Protein AF-A0A3D1VP27-F1 (afdb_monomer_lite)

Foldseek 3Di:
DDWDKDKDKDADDDDCDPQQAQKKKKKWKAWLPDDAIDIFIDQPPLAVFPAPRTPSIDIDIDDTDPDDDPPDDDDTDMDMDMDMDGPFDPVPPPDPRQVSQQVSVVVCCVRPVFFKFKEWAAAADDQKQPWDFQFKKWKWWAPDQQAPDQLHGDDPVRSVPDPRTHTRDMDTDDPPSNDDDLVRDDDIHMHMDTFADRPRHPPFTTFIWMWTDTPVFIDIGQWFQFCLDPPGRQDIDGHHGDTCPDPPDNDTRYGPAHDGRPCVVQADPRRRGPWDQWAKEFEFEDEPPDDAAWAQAWKKKFKFFADPVRFGDQSRAIDDRWDANAQWDADPVVRGIDGRFQGQQKTDFHDTGMITGRGQHDPVGHHDMDIGGFGKMKIWIAQAQLWDIDIDIDGIGTPDDHHYDYHYTYQDDDDAQKFWEAEAAAHSSAAASHGLLNQQSLCRNNRHQEYEHEHALDWDPQVVSLVVSVVSRVGPPDDPVSCVSSPSPRFYFTWYWADEQQFIKIFTAPPHDDPVLQPRRDHCHHPALLLCVASVPGDAMETELLFDPRHNQPVLVFFDLADAQCDDSNVQQLDHDPNNPNGGSVQHAEYALAELPDAQLFFLPPRLVSSVRSLLSQLSQQLNDDLQGGYAYWWHQDHHYDSPTRGPLKIKMFRLHNDDDDSNHPVSVSVRSNLQRIKTWNHKDKWKDFVPFTASAEAADLAADFKTKIKIKMFHAPLADWAKKFKDKSNRGPDIDGPVPWDADPVRNRITMDIDIGGCVPQDPQAKMKIKMKTFDDSPDTGNPPPSTPCSSSSSSDTTMMMGHIHIYRNHSPGHDRSTD

Structure (mmCIF, N/CA/C/O backbone):
data_AF-A0A3D1VP27-F1
#
_entry.id   AF-A0A3D1VP27-F1
#
loop_
_atom_site.group_PDB
_atom_site.id
_atom_site.type_symbol
_atom_site.label_atom_id
_atom_site.label_alt_id
_atom_site.label_comp_id
_atom_site.label_asym_id
_atom_site.label_entity_id
_atom_site.label_seq_id
_atom_site.pdbx_PDB_ins_code
_atom_site.Cartn_x
_atom_site.Cartn_y
_atom_site.Cartn_z
_atom_site.occupancy
_atom_site.B_iso_or_equiv
_atom_site.auth_seq_id
_atom_site.auth_comp_id
_atom_site.auth_asym_id
_atom_site.auth_atom_id
_atom_site.pdbx_PDB_model_num
ATOM 1 N N . MET A 1 1 ? 41.314 42.825 -22.543 1.00 39.78 1 MET A N 1
ATOM 2 C CA . MET A 1 1 ? 40.640 41.886 -23.462 1.00 39.78 1 MET A CA 1
ATOM 3 C C . MET A 1 1 ? 39.633 41.103 -22.644 1.00 39.78 1 MET A C 1
ATOM 5 O O . MET A 1 1 ? 40.002 40.135 -22.001 1.00 39.78 1 MET A O 1
ATOM 9 N N . THR A 1 2 ? 38.403 41.588 -22.555 1.00 47.69 2 THR A N 1
ATOM 10 C CA . THR A 1 2 ? 37.302 40.856 -21.921 1.00 47.69 2 THR A CA 1
ATOM 11 C C . THR A 1 2 ? 36.384 40.446 -23.050 1.00 47.69 2 THR A C 1
ATOM 13 O O . THR A 1 2 ? 35.721 41.297 -23.642 1.00 47.69 2 THR A O 1
ATOM 16 N N . SER A 1 3 ? 36.420 39.174 -23.416 1.00 51.97 3 SER A N 1
ATOM 17 C CA . SER A 1 3 ? 35.471 38.642 -24.373 1.00 51.97 3 SER A CA 1
ATOM 18 C C . SER A 1 3 ? 34.058 38.702 -23.798 1.00 51.97 3 SER A C 1
ATOM 20 O O . SER A 1 3 ? 33.847 38.516 -22.598 1.00 51.97 3 SER A O 1
ATOM 22 N N . VAL A 1 4 ? 33.078 39.010 -24.645 1.00 53.97 4 VAL A N 1
ATOM 23 C CA . VAL A 1 4 ? 31.679 39.127 -24.218 1.00 53.97 4 VAL A CA 1
ATOM 24 C C . VAL A 1 4 ? 30.948 37.845 -24.597 1.00 53.97 4 VAL A C 1
ATOM 26 O O . VAL A 1 4 ? 30.743 37.568 -25.778 1.00 53.97 4 VAL A O 1
ATOM 29 N N . ARG A 1 5 ? 30.546 37.059 -23.592 1.00 53.66 5 ARG A N 1
ATOM 30 C CA . ARG A 1 5 ? 29.616 35.931 -23.751 1.00 53.66 5 ARG A CA 1
ATOM 31 C C . ARG A 1 5 ? 28.228 36.360 -23.286 1.00 53.66 5 ARG A C 1
ATOM 33 O O . ARG A 1 5 ? 28.087 36.881 -22.185 1.00 53.66 5 ARG A O 1
ATOM 40 N N . ALA A 1 6 ? 27.207 36.095 -24.097 1.00 55.12 6 ALA A N 1
ATOM 41 C CA . ALA A 1 6 ? 25.806 36.268 -23.712 1.00 55.12 6 ALA A CA 1
ATOM 42 C C . ALA A 1 6 ? 25.155 34.885 -23.515 1.00 55.12 6 ALA A C 1
ATOM 44 O O . ALA A 1 6 ? 24.661 34.301 -24.488 1.00 55.12 6 ALA A O 1
ATOM 45 N N . PRO A 1 7 ? 25.201 34.308 -22.299 1.00 56.19 7 PRO A N 1
ATOM 46 C CA . PRO A 1 7 ? 24.511 33.058 -22.015 1.00 56.19 7 PRO A CA 1
ATOM 47 C C . PRO A 1 7 ? 22.996 33.292 -22.016 1.00 56.19 7 PRO A C 1
ATOM 49 O O . PRO A 1 7 ? 22.503 34.213 -21.372 1.00 56.19 7 PRO A O 1
ATOM 52 N N . TYR A 1 8 ? 22.256 32.449 -22.732 1.00 55.12 8 TYR A N 1
ATOM 53 C CA . TYR A 1 8 ? 20.816 32.304 -22.541 1.00 55.12 8 TYR A CA 1
ATOM 54 C C . TYR A 1 8 ? 20.566 31.070 -21.691 1.00 55.12 8 TYR A C 1
ATOM 56 O O . TYR A 1 8 ? 21.095 30.003 -21.993 1.00 55.12 8 TYR A O 1
ATOM 64 N N . VAL A 1 9 ? 19.758 31.221 -20.648 1.00 55.34 9 VAL A N 1
ATOM 65 C CA . VAL A 1 9 ? 19.297 30.106 -19.822 1.00 55.34 9 VAL A CA 1
ATOM 66 C C . VAL A 1 9 ? 17.827 29.901 -20.134 1.00 55.34 9 VAL A C 1
ATOM 68 O O . VAL A 1 9 ? 17.026 30.811 -19.927 1.00 55.34 9 VAL A O 1
ATOM 71 N N . VAL A 1 10 ? 17.482 28.728 -20.654 1.00 55.88 10 VAL A N 1
ATOM 72 C CA . VAL A 1 10 ? 16.085 28.306 -20.751 1.00 55.88 10 VAL A CA 1
ATOM 73 C C . VAL A 1 10 ? 15.797 27.395 -19.571 1.00 55.88 10 VAL A C 1
ATOM 75 O O . VAL A 1 10 ? 16.509 26.414 -19.342 1.00 55.88 10 VAL A O 1
ATOM 78 N N . PHE A 1 11 ? 14.767 27.763 -18.815 1.00 51.28 11 PHE A N 1
ATOM 79 C CA . PHE A 1 11 ? 14.197 26.940 -17.762 1.00 51.28 11 PHE A CA 1
ATOM 80 C C . PHE A 1 11 ? 12.971 26.247 -18.336 1.00 51.28 11 PHE A C 1
ATOM 82 O O . PHE A 1 11 ? 12.033 26.917 -18.769 1.00 51.28 11 PHE A O 1
ATOM 89 N N . LEU A 1 12 ? 12.994 24.919 -18.352 1.00 52.28 12 LEU A N 1
ATOM 90 C CA . LEU A 1 12 ? 11.797 24.128 -18.576 1.00 52.28 12 LEU A CA 1
ATOM 91 C C . LEU A 1 12 ? 11.223 23.789 -17.201 1.00 52.28 12 LEU A C 1
ATOM 93 O O . LEU A 1 12 ? 11.865 23.092 -16.418 1.00 52.28 12 LEU A O 1
ATOM 97 N N . GLY A 1 13 ? 10.058 24.349 -16.890 1.00 43.03 13 GLY A N 1
ATOM 98 C CA . GLY A 1 13 ? 9.240 23.903 -15.770 1.00 43.03 13 GLY A CA 1
ATOM 99 C C . GLY A 1 13 ? 8.144 23.001 -16.313 1.00 43.03 13 GLY A C 1
ATOM 100 O O . GLY A 1 13 ? 7.497 23.368 -17.294 1.00 43.03 13 GLY A O 1
ATOM 101 N N . SER A 1 14 ? 7.946 21.840 -15.702 1.00 43.69 14 SER A N 1
ATOM 102 C CA . SER A 1 14 ? 6.738 21.062 -15.920 1.00 43.69 14 SER A CA 1
ATOM 103 C C . SER A 1 14 ? 5.626 21.588 -15.036 1.00 43.69 14 SER A C 1
ATOM 105 O O . SER A 1 14 ? 5.752 21.683 -13.816 1.00 43.69 14 SER A O 1
ATOM 107 N N . GLU A 1 15 ? 4.522 21.955 -15.671 1.00 35.62 15 GLU A N 1
ATOM 108 C CA . GLU A 1 15 ? 3.243 21.959 -14.988 1.00 35.62 15 GLU A CA 1
ATOM 109 C C . GLU A 1 15 ? 2.737 20.516 -15.087 1.00 35.62 15 GLU A C 1
ATOM 111 O O . GLU A 1 15 ? 2.690 19.987 -16.203 1.00 35.62 15 GLU A O 1
ATOM 116 N N . PRO A 1 16 ? 2.431 19.823 -13.976 1.00 38.44 16 PRO A N 1
ATOM 117 C CA . PRO A 1 16 ? 1.756 18.543 -14.073 1.00 38.44 16 PRO A CA 1
ATOM 118 C C . PRO A 1 16 ? 0.421 18.808 -14.769 1.00 38.44 16 PRO A C 1
ATOM 120 O O . PRO A 1 16 ? -0.504 19.355 -14.166 1.00 38.44 16 PRO A O 1
ATOM 123 N N . SER A 1 17 ? 0.329 18.460 -16.055 1.00 34.38 17 SER A N 1
ATOM 124 C CA . SER A 1 17 ? -0.961 18.373 -16.721 1.00 34.38 17 SER A CA 1
ATOM 125 C C . SER A 1 17 ? -1.823 17.389 -15.933 1.00 34.38 17 SER A C 1
ATOM 127 O O . SER A 1 17 ? -1.301 16.511 -15.238 1.00 34.38 17 SER A O 1
ATOM 129 N N . ASP A 1 18 ? -3.134 17.625 -15.952 1.00 37.69 18 ASP A N 1
ATOM 130 C CA . ASP A 1 18 ? -4.128 17.009 -15.073 1.00 37.69 18 ASP A CA 1
ATOM 131 C C . ASP A 1 18 ? -3.755 15.597 -14.604 1.00 37.69 18 ASP A C 1
ATOM 133 O O . ASP A 1 18 ? -3.417 14.726 -15.403 1.00 37.69 18 ASP A O 1
ATOM 137 N N . GLY A 1 19 ? -3.769 15.399 -13.281 1.00 39.56 19 GLY A N 1
ATOM 138 C CA . GLY A 1 19 ? -2.776 14.563 -12.596 1.00 39.56 19 GLY A CA 1
ATOM 139 C C . GLY A 1 19 ? -2.733 13.054 -12.870 1.00 39.56 19 GLY A C 1
ATOM 140 O O . GLY A 1 19 ? -2.148 12.353 -12.056 1.00 39.56 19 GLY A O 1
ATOM 141 N N . THR A 1 20 ? -3.324 12.530 -13.940 1.00 39.09 20 THR A N 1
ATOM 142 C CA . THR A 1 20 ? -3.286 11.124 -14.368 1.00 39.09 20 THR A CA 1
ATOM 143 C C . THR A 1 20 ? -2.309 10.832 -15.515 1.00 39.09 20 THR A C 1
ATOM 145 O O . THR A 1 20 ? -2.240 9.681 -15.937 1.00 39.09 20 THR A O 1
ATOM 148 N N . LEU A 1 21 ? -1.566 11.819 -16.027 1.00 44.66 21 LEU A N 1
ATOM 149 C CA . LEU A 1 21 ? -0.798 11.685 -17.271 1.00 44.66 21 LEU A CA 1
ATOM 150 C C . LEU A 1 21 ? 0.720 11.610 -17.056 1.00 44.66 21 LEU A C 1
ATOM 152 O O . LEU A 1 21 ? 1.280 12.308 -16.216 1.00 44.66 21 LEU A O 1
ATOM 156 N N . ASP A 1 22 ? 1.372 10.765 -17.856 1.00 43.59 22 ASP A N 1
ATOM 157 C CA . ASP A 1 22 ? 2.826 10.729 -18.082 1.00 43.59 22 ASP A CA 1
ATOM 158 C C . ASP A 1 22 ? 3.101 11.505 -19.382 1.00 43.59 22 ASP A C 1
ATOM 160 O O . ASP A 1 22 ? 3.360 10.920 -20.439 1.00 43.59 22 ASP A O 1
ATOM 164 N N . GLN A 1 23 ? 2.865 12.821 -19.333 1.00 47.97 23 GLN A N 1
ATOM 165 C CA . GLN A 1 23 ? 3.126 13.733 -20.446 1.00 47.97 23 GLN A CA 1
ATOM 166 C C . GLN A 1 23 ? 4.505 14.364 -20.276 1.00 47.97 23 GLN A C 1
ATOM 168 O O . GLN A 1 23 ? 4.798 14.954 -19.235 1.00 47.97 23 GLN A O 1
ATOM 173 N N . HIS A 1 24 ? 5.323 14.266 -21.322 1.00 53.44 24 HIS A N 1
ATOM 174 C CA . HIS A 1 24 ? 6.657 14.853 -21.377 1.00 53.44 24 HIS A CA 1
ATOM 175 C C . HIS A 1 24 ? 6.649 16.057 -22.291 1.00 53.44 24 HIS A C 1
ATOM 177 O O . HIS A 1 24 ? 5.940 16.088 -23.294 1.00 53.44 24 HIS A O 1
ATOM 183 N N . SER A 1 25 ? 7.474 17.043 -21.960 1.00 56.25 25 SER A N 1
ATOM 184 C CA . SER A 1 25 ? 7.841 18.103 -22.891 1.00 56.25 25 SER A CA 1
ATOM 185 C C . SER A 1 25 ? 9.335 18.028 -23.138 1.00 56.25 25 SER A C 1
ATOM 187 O O . SER A 1 25 ? 10.126 17.994 -22.196 1.00 56.25 25 SER A O 1
ATOM 189 N N . SER A 1 26 ? 9.723 18.010 -24.407 1.00 63.44 26 SER A N 1
ATOM 190 C CA . SER A 1 26 ? 11.111 18.188 -24.811 1.00 63.44 26 SER A CA 1
ATOM 191 C C . SER A 1 26 ? 11.264 19.554 -25.467 1.00 63.44 26 SER A C 1
ATOM 193 O O . SER A 1 26 ? 10.404 20.011 -26.222 1.00 63.44 26 SER A O 1
ATOM 195 N N . ILE A 1 27 ? 12.366 20.222 -25.154 1.00 67.94 27 ILE A N 1
ATOM 196 C CA . ILE A 1 27 ? 12.740 21.520 -25.693 1.00 67.94 27 ILE A CA 1
ATOM 197 C C . ILE A 1 27 ? 14.038 21.382 -26.467 1.00 67.94 27 ILE A C 1
ATOM 199 O O . ILE A 1 27 ? 15.070 20.963 -25.944 1.00 67.94 27 ILE A O 1
ATOM 203 N N . GLY A 1 28 ? 13.983 21.823 -27.715 1.00 70.50 28 GLY A N 1
ATOM 204 C CA . GLY A 1 28 ? 15.113 21.966 -28.606 1.00 70.50 28 GLY A CA 1
ATOM 205 C C . GLY A 1 28 ? 15.481 23.424 -28.817 1.00 70.50 28 GLY A C 1
ATOM 206 O O . GLY A 1 28 ? 14.623 24.249 -29.135 1.00 70.50 28 GLY A O 1
ATOM 207 N N . ILE A 1 29 ? 16.768 23.747 -28.714 1.00 71.19 29 ILE A N 1
ATOM 208 C CA . ILE A 1 29 ? 17.283 25.058 -29.106 1.00 71.19 29 ILE A CA 1
ATOM 209 C C . ILE A 1 29 ? 18.323 24.865 -30.200 1.00 71.19 29 ILE A C 1
ATOM 211 O O . ILE A 1 29 ? 19.380 24.269 -29.984 1.00 71.19 29 ILE A O 1
ATOM 215 N N . LEU A 1 30 ? 18.028 25.425 -31.371 1.00 72.12 30 LEU A N 1
ATOM 216 C CA . LEU A 1 30 ? 18.968 25.531 -32.476 1.00 72.12 30 LEU A CA 1
ATOM 217 C C . LEU A 1 30 ? 19.502 26.964 -32.526 1.00 72.12 30 LEU A C 1
ATOM 219 O O . LEU A 1 30 ? 18.757 27.886 -32.869 1.00 72.12 30 LEU A O 1
ATOM 223 N N . PRO A 1 31 ? 20.787 27.200 -32.220 1.00 68.94 31 PRO A N 1
ATOM 224 C CA . PRO A 1 31 ? 21.414 28.471 -32.561 1.00 68.94 31 PRO A CA 1
ATOM 225 C C . PRO A 1 31 ? 21.309 28.709 -34.077 1.00 68.94 31 PRO A C 1
ATOM 227 O O . PRO A 1 31 ? 21.479 27.773 -34.844 1.00 68.94 31 PRO A O 1
ATOM 230 N N . VAL A 1 32 ? 21.035 29.914 -34.564 1.00 66.38 32 VAL A N 1
ATOM 231 C CA . VAL A 1 32 ? 21.022 30.171 -36.022 1.00 66.38 32 VAL A CA 1
ATOM 232 C C . VAL A 1 32 ? 22.432 30.493 -36.515 1.00 66.38 32 VAL A C 1
ATOM 234 O O . VAL A 1 32 ? 22.805 30.089 -37.609 1.00 66.38 32 VAL A O 1
ATOM 237 N N . THR A 1 33 ? 23.242 31.151 -35.681 1.00 55.81 33 THR A N 1
ATOM 238 C CA . THR A 1 33 ? 24.535 31.717 -36.087 1.00 55.81 33 THR A CA 1
ATOM 239 C C . THR A 1 33 ? 25.739 30.819 -35.787 1.00 55.81 33 THR A C 1
ATOM 241 O O . THR A 1 33 ? 26.606 30.708 -36.641 1.00 55.81 33 THR A O 1
ATOM 244 N N . ASP A 1 34 ? 25.802 30.137 -34.633 1.00 54.44 34 ASP A N 1
ATOM 245 C CA . ASP A 1 34 ? 26.892 29.206 -34.279 1.00 54.44 34 ASP A CA 1
ATOM 246 C C . ASP A 1 34 ? 26.463 28.268 -33.127 1.00 54.44 34 ASP A C 1
ATOM 248 O O . ASP A 1 34 ? 25.883 28.741 -32.149 1.00 54.44 34 ASP A O 1
ATOM 252 N N . GLY A 1 35 ? 26.780 26.964 -33.179 1.00 56.69 35 GLY A N 1
ATOM 253 C CA . GLY A 1 35 ? 26.712 26.077 -32.000 1.00 56.69 35 GLY A CA 1
ATOM 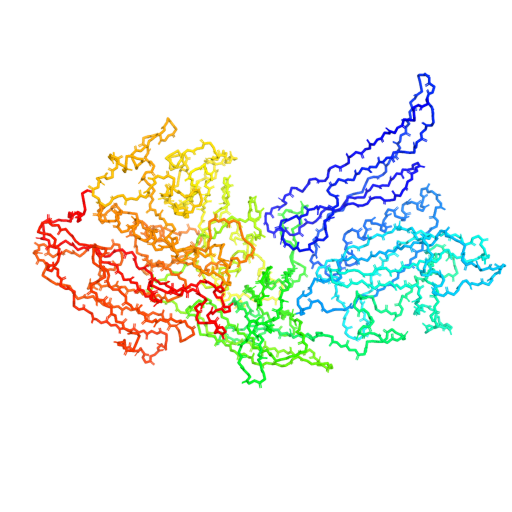254 C C . GLY A 1 35 ? 26.131 24.676 -32.227 1.00 56.69 35 GLY A C 1
ATOM 255 O O . GLY A 1 35 ? 25.503 24.405 -33.257 1.00 56.69 35 GLY A O 1
ATOM 256 N N . GLN A 1 36 ? 26.360 23.797 -31.242 1.00 56.25 36 GLN A N 1
ATOM 257 C CA . GLN A 1 36 ? 25.744 22.470 -31.151 1.00 56.25 36 GLN A CA 1
ATOM 258 C C . GLN A 1 36 ? 24.252 22.594 -30.834 1.00 56.25 36 GLN A C 1
ATOM 260 O O . GLN A 1 36 ? 23.824 23.500 -30.117 1.00 56.25 36 GLN A O 1
ATOM 265 N N . VAL A 1 37 ? 23.477 21.675 -31.400 1.00 61.41 37 VAL A N 1
ATOM 266 C CA . VAL A 1 37 ? 22.076 21.466 -31.054 1.00 61.41 37 VAL A CA 1
ATOM 267 C C . VAL A 1 37 ? 22.003 21.091 -29.576 1.00 61.41 37 VAL A C 1
ATOM 269 O O . VAL A 1 37 ? 22.708 20.183 -29.143 1.00 61.41 37 VAL A O 1
ATOM 272 N N . LEU A 1 38 ? 21.167 21.786 -28.805 1.00 64.06 38 LEU A N 1
ATOM 273 C CA . LEU A 1 38 ? 20.943 21.457 -27.401 1.00 64.06 38 LEU A CA 1
ATOM 274 C C . LEU A 1 38 ? 19.482 21.069 -27.214 1.00 64.06 38 LEU A C 1
ATOM 276 O O . LEU A 1 38 ? 18.582 21.834 -27.561 1.00 64.06 38 LEU A O 1
ATOM 280 N N . VAL A 1 39 ? 19.273 19.874 -26.673 1.00 58.56 39 VAL A N 1
ATOM 281 C CA . VAL A 1 39 ? 17.956 19.350 -26.317 1.00 58.56 39 VAL A CA 1
ATOM 282 C C . VAL A 1 39 ? 17.950 19.070 -24.832 1.00 58.56 39 VAL A C 1
ATOM 284 O O . VAL A 1 39 ? 18.901 18.503 -24.297 1.00 58.56 39 VAL A O 1
ATOM 287 N N . THR A 1 40 ? 16.880 19.488 -24.179 1.00 58.69 40 THR A N 1
ATOM 288 C CA . THR A 1 40 ? 16.528 19.023 -22.844 1.00 58.69 40 THR A CA 1
ATOM 289 C C . THR A 1 40 ? 15.104 18.511 -22.867 1.00 58.69 40 THR A C 1
ATOM 291 O O . THR A 1 40 ? 14.307 18.924 -23.706 1.00 58.69 40 THR A O 1
ATOM 294 N N . SER A 1 41 ? 14.783 17.635 -21.940 1.00 54.88 41 SER A N 1
ATOM 295 C CA . SER A 1 41 ? 13.421 17.241 -21.633 1.00 54.88 41 SER A CA 1
ATOM 296 C C . SER A 1 41 ? 13.143 17.544 -20.170 1.00 54.88 41 SER A C 1
ATOM 298 O O . SER A 1 41 ? 14.055 17.815 -19.381 1.00 54.88 41 SER A O 1
ATOM 300 N N . ASP A 1 42 ? 11.860 17.583 -19.833 1.00 51.34 42 ASP A N 1
ATOM 301 C CA . ASP A 1 42 ? 11.398 17.774 -18.466 1.00 51.34 42 ASP A CA 1
ATOM 302 C C . ASP A 1 42 ? 12.125 16.797 -17.517 1.00 51.34 42 ASP A C 1
ATOM 304 O O . ASP A 1 42 ? 12.031 15.577 -17.695 1.00 51.34 42 ASP A O 1
ATOM 308 N N . PRO A 1 43 ? 12.862 17.295 -16.507 1.00 43.66 43 PRO A N 1
ATOM 309 C CA . PRO A 1 43 ? 13.397 16.457 -15.451 1.00 43.66 43 PRO A CA 1
ATOM 310 C C . PRO A 1 43 ? 12.257 16.045 -14.521 1.00 43.66 43 PRO A C 1
ATOM 312 O O . PRO A 1 43 ? 12.063 16.612 -13.446 1.00 43.66 43 PRO A O 1
ATOM 315 N N . GLN A 1 44 ? 11.512 15.017 -14.904 1.00 45.34 44 GLN A N 1
ATOM 316 C CA . GLN A 1 44 ? 10.589 14.405 -13.963 1.00 45.34 44 GLN A CA 1
ATOM 317 C C . GLN A 1 44 ? 11.342 13.497 -12.994 1.00 45.34 44 GLN A C 1
ATOM 319 O O . GLN A 1 44 ? 11.509 12.300 -13.236 1.00 45.34 44 GLN A O 1
ATOM 324 N N . ASP A 1 45 ? 11.689 14.064 -11.838 1.00 38.44 45 ASP A N 1
ATOM 325 C CA . ASP A 1 45 ? 11.926 13.312 -10.598 1.00 38.44 45 ASP A CA 1
ATOM 326 C C . ASP A 1 45 ? 10.641 12.622 -10.093 1.00 38.44 45 ASP A C 1
ATOM 328 O O . ASP A 1 45 ? 10.700 11.751 -9.221 1.00 38.44 45 ASP A O 1
ATOM 332 N N . SER A 1 46 ? 9.467 12.977 -10.642 1.00 37.50 46 SER A N 1
ATOM 333 C CA . SER A 1 46 ? 8.141 12.573 -10.143 1.00 37.50 46 SER A CA 1
ATOM 334 C C . SER A 1 46 ? 7.923 11.058 -10.090 1.00 37.50 46 SER A C 1
ATOM 336 O O . SER A 1 46 ? 7.042 10.591 -9.368 1.00 37.50 46 SER A O 1
ATOM 338 N N . LEU A 1 47 ? 8.736 10.270 -10.801 1.00 42.53 47 LEU A N 1
ATOM 339 C CA . LEU A 1 47 ? 8.585 8.819 -10.843 1.00 42.53 47 LEU A CA 1
ATOM 340 C C . LEU A 1 47 ? 9.600 8.037 -10.010 1.00 42.53 47 LEU A C 1
ATOM 342 O O . LEU A 1 47 ? 9.448 6.815 -9.949 1.00 42.53 47 LEU A O 1
ATOM 346 N N . GLY A 1 48 ? 10.611 8.680 -9.403 1.00 40.47 48 GLY A N 1
ATOM 347 C CA . GLY A 1 48 ? 11.753 8.026 -8.728 1.00 40.47 48 GLY A CA 1
ATOM 348 C C . GLY A 1 48 ? 12.272 6.768 -9.431 1.00 40.47 48 GLY A C 1
ATOM 349 O O . GLY A 1 48 ? 12.856 5.875 -8.822 1.00 40.47 48 GLY A O 1
ATOM 350 N N . ASN A 1 49 ? 12.043 6.702 -10.742 1.00 39.12 49 ASN A N 1
ATOM 351 C CA . ASN A 1 49 ? 12.741 5.802 -11.608 1.00 39.12 49 ASN A CA 1
ATOM 352 C C . ASN A 1 49 ? 14.182 6.321 -11.639 1.00 39.12 49 ASN A C 1
ATOM 354 O O . ASN A 1 49 ? 14.399 7.533 -11.587 1.00 39.12 49 ASN A O 1
ATOM 358 N N . PRO A 1 50 ? 15.164 5.438 -11.803 1.00 35.53 50 PRO A N 1
ATOM 359 C CA . PRO A 1 50 ? 16.500 5.794 -12.254 1.00 35.53 50 PRO A CA 1
ATOM 360 C C . PRO A 1 50 ? 16.378 6.248 -13.716 1.00 35.53 50 PRO A C 1
ATOM 362 O O . PRO A 1 50 ? 16.801 5.560 -14.644 1.00 35.53 50 PRO A O 1
ATOM 365 N N . ARG A 1 51 ? 15.683 7.368 -13.927 1.00 43.22 51 ARG A N 1
ATOM 366 C CA . ARG A 1 51 ? 15.670 8.104 -15.176 1.00 43.22 51 ARG A CA 1
ATOM 367 C C . ARG A 1 51 ? 17.007 8.828 -15.248 1.00 43.22 51 ARG A C 1
ATOM 369 O O . ARG A 1 51 ? 17.537 9.252 -14.216 1.00 43.22 51 ARG A O 1
ATOM 376 N N . PRO A 1 52 ? 17.589 8.951 -16.439 1.00 38.75 52 PRO A N 1
ATOM 377 C CA . PRO A 1 52 ? 18.725 9.830 -16.590 1.00 38.75 52 PRO A CA 1
ATOM 378 C C . PRO A 1 52 ? 18.336 11.242 -16.148 1.00 38.75 52 PRO A C 1
ATOM 380 O O . PRO A 1 52 ? 17.262 11.738 -16.482 1.00 38.75 52 PRO A O 1
ATOM 383 N N . ILE A 1 53 ? 19.200 11.868 -15.347 1.00 39.72 53 ILE A N 1
ATOM 384 C CA . ILE A 1 53 ? 19.026 13.255 -14.920 1.00 39.72 53 ILE A CA 1
ATOM 385 C C . ILE A 1 53 ? 19.160 14.111 -16.177 1.00 39.72 53 ILE A C 1
ATOM 387 O O . ILE A 1 53 ? 20.271 14.405 -16.626 1.00 39.72 53 ILE A O 1
ATOM 391 N N . PHE A 1 54 ? 18.031 14.496 -16.765 1.00 45.88 54 PHE A N 1
ATOM 392 C CA . PHE A 1 54 ? 18.037 15.509 -17.804 1.00 45.88 54 PHE A CA 1
ATOM 393 C C . PHE A 1 54 ? 18.490 16.827 -17.173 1.00 45.88 54 PHE A C 1
ATOM 395 O O . PHE A 1 54 ? 18.045 17.185 -16.077 1.00 45.88 54 PHE A O 1
ATOM 402 N N . PRO A 1 55 ? 19.388 17.585 -17.816 1.00 43.09 55 PRO A N 1
ATOM 403 C CA . PRO A 1 55 ? 19.677 18.921 -17.341 1.00 43.09 55 PRO A CA 1
ATOM 404 C C . PRO A 1 55 ? 18.406 19.776 -17.482 1.00 43.09 55 PRO A C 1
ATOM 406 O O . PRO A 1 55 ? 18.097 20.231 -18.578 1.00 43.09 55 PRO A O 1
ATOM 409 N N . SER A 1 56 ? 17.714 20.081 -16.370 1.00 46.91 56 SER A N 1
ATOM 410 C CA . SER A 1 56 ? 16.559 21.022 -16.271 1.00 46.91 56 SER A CA 1
ATOM 411 C C . SER A 1 56 ? 16.816 22.384 -16.915 1.00 46.91 56 SER A C 1
ATOM 413 O O . SER A 1 56 ? 15.927 23.224 -17.057 1.00 46.91 56 SER A O 1
ATOM 415 N N . ARG A 1 57 ? 18.096 22.665 -17.139 1.00 46.72 57 ARG A N 1
ATOM 416 C CA . ARG A 1 57 ? 18.651 23.948 -17.505 1.00 46.72 57 ARG A CA 1
ATOM 417 C C . ARG A 1 57 ? 19.502 23.728 -18.734 1.00 46.72 57 ARG A C 1
ATOM 419 O O . ARG A 1 57 ? 20.542 23.075 -18.665 1.00 46.72 57 ARG A O 1
ATOM 426 N N . VAL A 1 58 ? 19.091 24.336 -19.835 1.00 55.88 58 VAL A N 1
ATOM 427 C CA . VAL A 1 58 ? 19.948 24.457 -21.011 1.00 55.88 58 VAL A CA 1
ATOM 428 C C . VAL A 1 58 ? 20.529 25.856 -21.005 1.00 55.88 58 VAL A C 1
ATOM 430 O O . VAL A 1 58 ? 19.803 26.846 -21.111 1.00 55.88 58 VAL A O 1
ATOM 433 N N . VAL A 1 59 ? 21.853 25.932 -20.870 1.00 50.72 59 VAL A N 1
ATOM 434 C CA . VAL A 1 59 ? 22.600 27.179 -21.037 1.00 50.72 59 VAL A CA 1
ATOM 435 C C . VAL A 1 59 ? 23.192 27.192 -22.440 1.00 50.72 59 VAL A C 1
ATOM 437 O O . VAL A 1 59 ? 24.132 26.457 -22.732 1.00 50.72 59 VAL A O 1
ATOM 440 N N . VAL A 1 60 ? 22.649 28.037 -23.313 1.00 56.56 60 VAL A N 1
ATOM 441 C CA . VAL A 1 60 ? 23.149 28.224 -24.680 1.00 56.56 60 VAL A CA 1
ATOM 442 C C . VAL A 1 60 ? 24.012 29.481 -24.720 1.00 56.56 60 VAL A C 1
ATOM 444 O O . VAL A 1 60 ? 23.506 30.606 -24.665 1.00 56.56 60 VAL A O 1
ATOM 447 N N . GLY A 1 61 ? 25.328 29.307 -24.822 1.00 50.78 61 GLY A N 1
ATOM 448 C CA . GLY A 1 61 ? 26.261 30.409 -25.063 1.00 50.78 61 GLY A CA 1
ATOM 449 C C . GLY A 1 61 ? 26.296 30.805 -26.541 1.00 50.78 61 GLY A C 1
ATOM 450 O O . GLY A 1 61 ? 26.277 29.942 -27.413 1.00 50.78 61 GLY A O 1
ATOM 451 N N . GLY A 1 62 ? 26.340 32.107 -26.832 1.00 53.53 62 GLY A N 1
ATOM 452 C CA . GLY A 1 62 ? 26.740 32.600 -28.156 1.00 53.53 62 GLY A CA 1
ATOM 453 C C . GLY A 1 62 ? 28.254 32.477 -28.382 1.00 53.53 62 GLY A C 1
ATOM 454 O O . GLY A 1 62 ? 29.010 32.333 -27.417 1.00 53.53 62 GLY A O 1
ATOM 455 N N . LYS A 1 63 ? 28.701 32.543 -29.645 1.00 57.38 63 LYS A N 1
ATOM 456 C CA . LYS A 1 63 ? 30.129 32.573 -30.001 1.00 57.38 63 LYS A CA 1
ATOM 457 C C . LYS A 1 63 ? 30.833 33.727 -29.293 1.00 57.38 63 LYS A C 1
ATOM 459 O O . LYS A 1 63 ? 30.321 34.840 -29.225 1.00 57.38 63 LYS A O 1
ATOM 464 N N . GLU A 1 64 ? 32.021 33.449 -28.780 1.00 58.09 64 GLU A N 1
ATOM 465 C CA . GLU A 1 64 ? 32.848 34.446 -28.120 1.00 58.09 64 GLU A CA 1
ATOM 466 C C . GLU A 1 64 ? 33.323 35.504 -29.125 1.00 58.09 64 GLU A C 1
ATOM 468 O O . GLU A 1 64 ? 33.966 35.172 -30.121 1.00 58.09 64 GLU A O 1
ATOM 473 N N . VAL A 1 65 ? 33.012 36.778 -28.865 1.00 61.12 65 VAL A N 1
ATOM 474 C CA . VAL A 1 65 ? 33.545 37.903 -29.644 1.00 61.12 65 VAL A CA 1
ATOM 475 C C . VAL A 1 65 ? 34.662 38.556 -28.837 1.00 61.12 65 VAL A C 1
ATOM 477 O O . VAL A 1 65 ? 34.465 38.956 -27.686 1.00 61.12 65 VAL A O 1
ATOM 480 N N . SER A 1 66 ? 35.852 38.633 -29.437 1.00 63.97 66 SER A N 1
ATOM 481 C CA . SER A 1 66 ? 37.091 39.079 -28.786 1.00 63.97 66 SER A CA 1
ATOM 482 C C . SER A 1 66 ? 37.061 40.545 -28.337 1.00 63.97 66 SER A C 1
ATOM 484 O O . SER A 1 66 ? 37.761 40.910 -27.390 1.00 63.97 66 SER A O 1
ATOM 486 N N . SER A 1 67 ? 36.250 41.383 -28.990 1.00 67.75 67 SER A N 1
ATOM 487 C CA . SER A 1 67 ? 35.982 42.773 -28.607 1.00 67.75 67 SER A CA 1
ATOM 488 C C . SER A 1 67 ? 34.728 43.315 -29.306 1.00 67.75 67 SER A C 1
ATOM 490 O O . SER A 1 67 ? 34.413 42.926 -30.428 1.00 67.75 67 SER A O 1
ATOM 492 N N . LEU A 1 68 ? 34.019 44.235 -28.647 1.00 67.62 68 LEU A N 1
ATOM 493 C CA . LEU A 1 68 ? 32.906 45.001 -29.215 1.00 67.62 68 LEU A CA 1
ATOM 494 C C . LEU A 1 68 ? 33.309 46.472 -29.312 1.00 67.62 68 LEU A C 1
ATOM 496 O O . LEU A 1 68 ? 33.764 47.051 -28.326 1.00 67.62 68 LEU A O 1
ATOM 500 N N . SER A 1 69 ? 33.146 47.081 -30.485 1.00 75.56 69 SER A N 1
ATOM 501 C CA . SER A 1 69 ? 33.314 48.527 -30.646 1.00 75.56 69 SER A CA 1
ATOM 502 C C . SER A 1 69 ? 32.215 49.300 -29.897 1.00 75.56 69 SER A C 1
ATOM 504 O O . SER A 1 69 ? 31.087 48.806 -29.790 1.00 75.56 69 SER A O 1
ATOM 506 N N . PRO A 1 70 ? 32.498 50.521 -29.394 1.00 73.25 70 PRO A N 1
ATOM 507 C CA . PRO A 1 70 ? 31.477 51.381 -28.797 1.00 73.25 70 PRO A CA 1
ATOM 508 C C . PRO A 1 70 ? 30.258 51.534 -29.722 1.00 73.25 70 PRO A C 1
ATOM 510 O O . PRO A 1 70 ? 30.413 51.655 -30.936 1.00 73.25 70 PRO A O 1
ATOM 513 N N . ASN A 1 71 ? 29.049 51.513 -29.153 1.00 67.94 71 ASN A N 1
ATOM 514 C CA . ASN A 1 71 ? 27.761 51.623 -29.862 1.00 67.94 71 ASN A CA 1
ATOM 515 C C . ASN A 1 71 ? 27.436 50.488 -30.852 1.00 67.94 71 ASN A C 1
ATOM 517 O O . ASN A 1 71 ? 26.559 50.643 -31.698 1.00 67.94 71 ASN A O 1
ATOM 521 N N . THR A 1 72 ? 28.110 49.342 -30.748 1.00 63.28 72 THR A N 1
ATOM 522 C CA . THR A 1 72 ? 27.821 48.156 -31.569 1.00 63.28 72 THR A CA 1
ATOM 523 C C . THR A 1 72 ? 27.121 47.096 -30.716 1.00 63.28 72 THR A C 1
ATOM 525 O O . THR A 1 72 ? 27.573 46.806 -29.609 1.00 63.28 72 THR A O 1
ATOM 528 N N . SER A 1 73 ? 26.019 46.515 -31.200 1.00 63.22 73 SER A N 1
ATOM 529 C CA . SER A 1 73 ? 25.313 45.411 -30.533 1.00 63.22 73 SER A CA 1
ATOM 530 C C . SER A 1 73 ? 25.583 44.080 -31.240 1.00 63.22 73 SER A C 1
ATOM 532 O O . SER A 1 73 ? 25.737 44.033 -32.459 1.00 63.22 73 SER A O 1
ATOM 534 N N . ILE A 1 74 ? 25.642 42.983 -30.478 1.00 63.78 74 ILE A N 1
ATOM 535 C CA . ILE A 1 74 ? 25.655 41.628 -31.050 1.00 63.78 74 ILE A CA 1
ATOM 536 C C . ILE A 1 74 ? 24.213 41.136 -31.125 1.00 63.78 74 ILE A C 1
ATOM 538 O O . ILE A 1 74 ? 23.512 41.122 -30.111 1.00 63.78 74 ILE A O 1
ATOM 542 N N . LYS A 1 75 ? 23.784 40.691 -32.308 1.00 63.22 75 LYS A N 1
ATOM 543 C CA . LYS A 1 75 ? 22.513 39.987 -32.492 1.00 63.22 75 LYS A CA 1
ATOM 544 C C . LYS A 1 75 ? 22.775 38.481 -32.514 1.00 63.22 75 LYS A C 1
ATOM 546 O O . LYS A 1 75 ? 23.555 38.006 -33.331 1.00 63.22 75 LYS A O 1
ATOM 551 N N . TYR A 1 76 ? 22.106 37.742 -31.633 1.00 64.88 76 TYR A N 1
ATOM 552 C CA . TYR A 1 76 ? 22.063 36.281 -31.672 1.00 64.88 76 TYR A CA 1
ATOM 553 C C . TYR A 1 76 ? 20.661 35.845 -32.090 1.00 64.88 76 TYR A C 1
ATOM 555 O O . TYR A 1 76 ? 19.685 36.229 -31.447 1.00 64.88 76 TYR A O 1
ATOM 563 N N . GLU A 1 77 ? 20.559 35.038 -33.141 1.00 67.12 77 GLU A N 1
ATOM 564 C CA . GLU A 1 77 ? 19.297 34.438 -33.584 1.00 67.12 77 GLU A CA 1
ATOM 565 C C . GLU A 1 77 ? 19.268 32.958 -33.194 1.00 67.12 77 GLU A C 1
ATOM 567 O O . GLU A 1 77 ? 20.290 32.270 -33.243 1.00 67.12 77 GLU A O 1
ATOM 572 N N . ARG A 1 78 ? 18.108 32.464 -32.751 1.00 70.94 78 ARG A N 1
ATOM 573 C CA . ARG A 1 78 ? 17.900 31.068 -32.342 1.00 70.94 78 ARG A CA 1
ATOM 574 C C . ARG A 1 78 ? 16.507 30.617 -32.776 1.00 70.94 78 ARG A C 1
ATOM 576 O O . ARG A 1 78 ? 15.572 31.410 -32.704 1.00 70.94 78 ARG A O 1
ATOM 583 N N . ARG A 1 79 ? 16.370 29.358 -33.194 1.00 72.06 79 ARG A N 1
ATOM 584 C CA . ARG A 1 79 ? 15.075 28.689 -33.367 1.00 72.06 79 ARG A CA 1
ATOM 585 C C . ARG A 1 79 ? 14.791 27.821 -32.153 1.00 72.06 79 ARG A C 1
ATOM 587 O O . ARG A 1 79 ? 15.689 27.169 -31.618 1.00 72.06 79 ARG A O 1
ATOM 594 N N . PHE A 1 80 ? 13.542 27.856 -31.728 1.00 71.06 80 PHE A N 1
ATOM 595 C CA . PHE A 1 80 ? 13.066 27.198 -30.529 1.00 71.06 80 PHE A CA 1
ATOM 596 C C . PHE A 1 80 ? 11.994 26.190 -30.916 1.00 71.06 80 PHE A C 1
ATOM 598 O O . PHE A 1 80 ? 11.083 26.520 -31.672 1.00 71.06 80 PHE A O 1
ATOM 605 N N . TYR A 1 81 ? 12.138 24.973 -30.408 1.00 67.50 81 TYR A N 1
ATOM 606 C CA . TYR A 1 81 ? 11.257 23.854 -30.695 1.00 67.50 81 TYR A CA 1
ATOM 607 C C . TYR A 1 81 ? 10.754 23.310 -29.369 1.00 67.50 81 TYR A C 1
ATOM 609 O O . TYR A 1 81 ? 11.547 23.067 -28.460 1.00 67.50 81 TYR A O 1
ATOM 617 N N . ILE A 1 82 ? 9.445 23.118 -29.271 1.00 64.38 82 ILE A N 1
ATOM 618 C CA . ILE A 1 82 ? 8.823 22.378 -28.180 1.00 64.38 82 ILE A CA 1
ATOM 619 C C . ILE A 1 82 ? 8.049 21.242 -28.824 1.00 64.38 82 ILE A C 1
ATOM 621 O O . ILE A 1 82 ? 7.276 21.476 -29.751 1.00 64.38 82 ILE A O 1
ATOM 625 N N . THR A 1 83 ? 8.244 20.037 -28.308 1.00 59.78 83 THR A N 1
ATOM 626 C CA . THR A 1 83 ? 7.315 18.929 -28.509 1.00 59.78 83 THR A CA 1
ATOM 627 C C . THR A 1 83 ? 6.795 18.508 -27.151 1.00 59.78 83 THR A C 1
ATOM 629 O O . THR A 1 83 ? 7.541 18.532 -26.168 1.00 59.78 83 THR A O 1
ATOM 632 N N . SER A 1 84 ? 5.535 18.108 -27.098 1.00 53.31 84 SER A N 1
ATOM 633 C CA . SER A 1 84 ? 4.964 17.428 -25.946 1.00 53.31 84 SER A CA 1
ATOM 634 C C . SER A 1 84 ? 4.223 16.178 -26.405 1.00 53.31 84 SER A C 1
ATOM 636 O O . SER A 1 84 ? 3.693 16.144 -27.515 1.00 53.31 84 SER A O 1
ATOM 638 N N . GLY A 1 85 ? 4.247 15.132 -25.585 1.00 49.78 85 GLY A N 1
ATOM 639 C CA . GLY A 1 85 ? 3.762 13.808 -25.970 1.00 49.78 85 GLY A CA 1
ATOM 640 C C . GLY A 1 85 ? 3.615 12.863 -24.783 1.00 49.78 85 GLY A C 1
ATOM 641 O O . GLY A 1 85 ? 3.950 13.215 -23.649 1.00 49.78 85 GLY A O 1
ATOM 642 N N . SER A 1 86 ? 3.041 11.687 -25.035 1.00 49.00 86 SER A N 1
ATOM 643 C CA . SER A 1 86 ? 2.969 10.608 -24.054 1.00 49.00 86 SER A CA 1
ATOM 644 C C . SER A 1 86 ? 4.086 9.602 -24.314 1.00 49.00 86 SER A C 1
ATOM 646 O O . SER A 1 86 ? 4.129 8.999 -25.381 1.00 49.00 86 SER A O 1
ATOM 648 N N . SER A 1 87 ? 4.879 9.326 -23.277 1.00 46.16 87 SER A N 1
ATOM 649 C CA . SER A 1 87 ? 5.931 8.283 -23.242 1.00 46.16 87 SER A CA 1
ATOM 650 C C . SER A 1 87 ? 5.462 6.845 -23.525 1.00 46.16 87 SER A C 1
ATOM 652 O O . SER A 1 87 ? 6.264 5.913 -23.523 1.00 46.16 87 SER A O 1
ATOM 654 N N . GLY A 1 88 ? 4.155 6.618 -23.674 1.00 45.16 88 GLY A N 1
ATOM 655 C CA . GLY A 1 88 ? 3.556 5.285 -23.661 1.00 45.16 88 GLY A CA 1
ATOM 656 C C . GLY A 1 88 ? 3.216 4.682 -25.021 1.00 45.16 88 GLY A C 1
ATOM 657 O O . GLY A 1 88 ? 2.775 3.535 -25.035 1.00 45.16 88 GLY A O 1
ATOM 658 N N . ASP A 1 89 ? 3.364 5.406 -26.136 1.00 45.19 89 ASP A N 1
ATOM 659 C CA . ASP A 1 89 ? 2.952 4.894 -27.449 1.00 45.19 89 ASP A CA 1
ATOM 660 C C . ASP A 1 89 ? 4.131 4.271 -28.229 1.00 45.19 89 ASP A C 1
ATOM 662 O O . ASP A 1 89 ? 4.958 5.002 -28.782 1.00 45.19 89 ASP A O 1
ATOM 666 N N . PRO A 1 90 ? 4.216 2.931 -28.340 1.00 40.03 90 PRO A N 1
ATOM 667 C CA . PRO A 1 90 ? 5.240 2.268 -29.146 1.00 40.03 90 PRO A CA 1
ATOM 668 C C . PRO A 1 90 ? 5.126 2.572 -30.651 1.00 40.03 90 PRO A C 1
ATOM 670 O O . PRO A 1 90 ? 6.090 2.353 -31.382 1.00 40.03 90 PRO A O 1
ATOM 673 N N . ALA A 1 91 ? 3.988 3.089 -31.134 1.00 37.19 91 ALA A N 1
ATOM 674 C CA . ALA A 1 91 ? 3.834 3.546 -32.515 1.00 37.19 91 ALA A CA 1
ATOM 675 C C . ALA A 1 91 ? 4.469 4.927 -32.772 1.00 37.19 91 ALA A C 1
ATOM 677 O O . ALA A 1 91 ? 4.631 5.312 -33.930 1.00 37.19 91 ALA A O 1
ATOM 678 N N . LEU A 1 92 ? 4.853 5.658 -31.717 1.00 41.94 92 LEU A N 1
ATOM 679 C CA . LEU A 1 92 ? 5.515 6.964 -31.799 1.00 41.94 92 LEU A CA 1
ATOM 680 C C . LEU A 1 92 ? 7.037 6.877 -31.637 1.00 41.94 92 LEU A C 1
ATOM 682 O O . LEU A 1 92 ? 7.689 7.896 -31.421 1.00 41.94 92 LEU A O 1
ATOM 686 N N . LEU A 1 93 ? 7.624 5.685 -31.782 1.00 39.34 93 LEU A N 1
ATOM 687 C CA . LEU A 1 93 ? 9.075 5.547 -31.832 1.00 39.34 93 LEU A CA 1
ATOM 688 C C . LEU A 1 93 ? 9.652 6.353 -33.016 1.00 39.34 93 LEU A C 1
ATOM 690 O O . LEU A 1 93 ? 9.193 6.199 -34.152 1.00 39.34 93 LEU A O 1
ATOM 694 N N . PRO A 1 94 ? 10.688 7.182 -32.779 1.00 47.34 94 PRO A N 1
ATOM 695 C CA . PRO A 1 94 ? 11.504 7.246 -31.561 1.00 47.34 94 PRO A CA 1
ATOM 696 C C . PRO A 1 94 ? 11.011 8.251 -30.494 1.00 47.34 94 PRO A C 1
ATOM 698 O O . PRO A 1 94 ? 10.317 9.212 -30.825 1.00 47.34 94 PRO A O 1
ATOM 701 N N . SER A 1 95 ? 11.474 8.081 -29.242 1.00 57.25 95 SER A N 1
ATOM 702 C CA . SER A 1 95 ? 11.149 8.942 -28.084 1.00 57.25 95 SER A CA 1
ATOM 703 C C . SER A 1 95 ? 11.224 10.447 -28.391 1.00 57.25 95 SER A C 1
ATOM 705 O O . SER A 1 95 ? 11.994 10.901 -29.248 1.00 57.25 95 SER A O 1
ATOM 707 N N . GLU A 1 96 ? 10.432 11.265 -27.690 1.00 59.06 96 GLU A N 1
ATOM 708 C CA . GLU A 1 96 ? 10.235 12.688 -28.006 1.00 59.06 96 GLU A CA 1
ATOM 709 C C . GLU A 1 96 ? 11.553 13.481 -28.064 1.00 59.06 96 GLU A C 1
ATOM 711 O O . GLU A 1 96 ? 11.713 14.393 -28.884 1.00 59.06 96 GLU A O 1
ATOM 716 N N . THR A 1 97 ? 12.530 13.098 -27.235 1.00 60.31 97 THR A N 1
ATOM 717 C CA . THR A 1 97 ? 13.880 13.682 -27.234 1.00 60.31 97 THR A CA 1
ATOM 718 C C . THR A 1 97 ? 14.623 13.378 -28.539 1.00 60.31 97 THR A C 1
ATOM 720 O O . THR A 1 97 ? 15.188 14.288 -29.153 1.00 60.31 97 THR A O 1
ATOM 723 N N . THR A 1 98 ? 14.597 12.126 -29.002 1.00 66.81 98 THR A N 1
ATOM 724 C CA . THR A 1 98 ? 15.222 11.691 -30.261 1.00 66.81 98 THR A CA 1
ATOM 725 C C . THR A 1 98 ? 14.554 12.354 -31.468 1.00 66.81 98 THR A C 1
ATOM 727 O O . THR A 1 98 ? 15.252 12.802 -32.385 1.00 66.81 98 THR A O 1
ATOM 730 N N . SER A 1 99 ? 13.225 12.501 -31.441 1.00 67.31 99 SER A N 1
ATOM 731 C CA . SER A 1 99 ? 12.442 13.196 -32.471 1.00 67.31 99 SER A CA 1
ATOM 732 C C . SER A 1 99 ? 12.817 14.680 -32.595 1.00 67.31 99 SER A C 1
ATOM 734 O O . SER A 1 99 ? 13.099 15.159 -33.697 1.00 67.31 99 SER A O 1
ATOM 736 N N . ILE A 1 100 ? 12.934 15.406 -31.475 1.00 67.62 100 ILE A N 1
ATOM 737 C CA . ILE A 1 100 ? 13.412 16.797 -31.488 1.00 67.62 100 ILE A CA 1
ATOM 738 C C . ILE A 1 100 ? 14.856 16.898 -31.985 1.00 67.62 100 ILE A C 1
ATOM 740 O O . ILE A 1 100 ? 15.170 17.791 -32.771 1.00 67.62 100 ILE A O 1
ATOM 744 N N . GLN A 1 101 ? 15.749 16.008 -31.549 1.00 72.00 101 GLN A N 1
ATOM 745 C CA . GLN A 1 101 ? 17.138 16.016 -32.016 1.00 72.00 101 GLN A CA 1
ATOM 746 C C . GLN A 1 101 ? 17.229 15.814 -33.534 1.00 72.00 101 GLN A C 1
ATOM 748 O O . GLN A 1 101 ? 17.984 16.526 -34.201 1.00 72.00 101 GLN A O 1
ATOM 753 N N . ASN A 1 102 ? 16.427 14.902 -34.092 1.00 75.50 102 ASN A N 1
ATOM 754 C CA . ASN A 1 102 ? 16.333 14.692 -35.537 1.00 75.50 102 ASN A CA 1
ATOM 755 C C . ASN A 1 102 ? 15.831 15.956 -36.254 1.00 75.50 102 ASN A C 1
ATOM 757 O O . ASN A 1 102 ? 16.459 16.405 -37.216 1.00 75.50 102 ASN A O 1
ATOM 761 N N . LEU A 1 103 ? 14.761 16.580 -35.754 1.00 72.75 103 LEU A N 1
ATOM 762 C CA . LEU A 1 103 ? 14.229 17.824 -36.314 1.00 72.75 103 LEU A CA 1
ATOM 763 C C . LEU A 1 103 ? 15.278 18.945 -36.319 1.00 72.75 103 LEU A C 1
ATOM 765 O O . LEU A 1 103 ? 15.504 19.583 -37.344 1.00 72.75 103 LEU A O 1
ATOM 769 N N . LEU A 1 104 ? 15.972 19.154 -35.200 1.00 73.06 104 LEU A N 1
ATOM 770 C CA . LEU A 1 104 ? 16.993 20.196 -35.070 1.00 73.06 104 LEU A CA 1
ATOM 771 C C . LEU A 1 104 ? 18.174 19.989 -36.021 1.00 73.06 104 LEU A C 1
ATOM 773 O O . LEU A 1 104 ? 18.714 20.962 -36.547 1.00 73.06 104 LEU A O 1
ATOM 777 N N . LEU A 1 105 ? 18.589 18.739 -36.235 1.00 75.56 105 LEU A N 1
ATOM 778 C CA . LEU A 1 105 ? 19.654 18.412 -37.180 1.00 75.56 105 LEU A CA 1
ATOM 779 C C . LEU A 1 105 ? 19.207 18.632 -38.632 1.00 75.56 105 LEU A C 1
ATOM 781 O O . LEU A 1 105 ? 19.964 19.214 -39.407 1.00 75.56 105 LEU A O 1
ATOM 785 N N . SER A 1 106 ? 17.970 18.267 -38.982 1.00 74.31 106 SER A N 1
ATOM 786 C CA . SER A 1 106 ? 17.384 18.556 -40.302 1.00 74.31 106 SER A CA 1
ATOM 787 C C . SER A 1 106 ? 17.269 20.062 -40.579 1.00 74.31 106 SER A C 1
ATOM 789 O O . SER A 1 106 ? 17.651 20.568 -41.636 1.00 74.31 106 SER A O 1
ATOM 791 N N . GLU A 1 107 ? 16.838 20.824 -39.581 1.00 72.25 107 GLU A N 1
ATOM 792 C CA . GLU A 1 107 ? 16.748 22.281 -39.661 1.00 72.25 107 GLU A CA 1
ATOM 793 C C . GLU A 1 107 ? 18.133 22.936 -39.725 1.00 72.25 107 GLU A C 1
ATOM 795 O O . GLU A 1 107 ? 18.336 23.907 -40.454 1.00 72.25 107 GLU A O 1
ATOM 800 N N . SER A 1 108 ? 19.125 22.376 -39.025 1.00 72.88 108 SER A N 1
ATOM 801 C CA . SER A 1 108 ? 20.521 22.802 -39.148 1.00 72.88 108 SER A CA 1
ATOM 802 C C . SER A 1 108 ? 21.071 22.565 -40.555 1.00 72.88 108 SER A C 1
ATOM 804 O O . SER A 1 108 ? 21.855 23.390 -41.025 1.00 72.88 108 SER A O 1
ATOM 806 N N . HIS A 1 109 ? 20.681 21.481 -41.231 1.00 73.62 109 HIS A N 1
ATOM 807 C CA . HIS A 1 109 ? 21.034 21.263 -42.634 1.00 73.62 109 HIS A CA 1
ATOM 808 C C . HIS A 1 109 ? 20.469 22.376 -43.516 1.00 73.62 109 HIS A C 1
ATOM 810 O O . HIS A 1 109 ? 21.225 23.069 -44.191 1.00 73.62 109 HIS A O 1
ATOM 816 N N . THR A 1 110 ? 19.162 22.623 -43.419 1.00 72.12 110 THR A N 1
ATOM 817 C CA . THR A 1 110 ? 18.474 23.653 -44.213 1.00 72.12 110 THR A CA 1
ATOM 818 C C . THR A 1 110 ? 19.042 25.055 -43.970 1.00 72.12 110 THR A C 1
ATOM 820 O O . THR A 1 110 ? 19.204 25.839 -44.901 1.00 72.12 110 THR A O 1
ATOM 823 N N . LEU A 1 111 ? 19.368 25.384 -42.717 1.00 71.94 111 LEU A N 1
ATOM 824 C CA . LEU A 1 111 ? 19.863 26.707 -42.335 1.00 71.94 111 LEU A CA 1
ATOM 825 C C . LEU A 1 111 ? 21.342 26.941 -42.640 1.00 71.94 111 LEU A C 1
ATOM 827 O O . LEU A 1 111 ? 21.734 28.077 -42.900 1.00 71.94 111 LEU A O 1
ATOM 831 N N . ARG A 1 112 ? 22.177 25.905 -42.512 1.00 70.88 112 ARG A N 1
ATOM 832 C CA . ARG A 1 112 ? 23.642 26.053 -42.485 1.00 70.88 112 ARG A CA 1
ATOM 833 C C . ARG A 1 112 ? 24.358 25.277 -43.588 1.00 70.88 112 ARG A C 1
ATOM 835 O O . ARG A 1 112 ? 25.579 25.358 -43.664 1.00 70.88 112 ARG A O 1
ATOM 842 N N . GLY A 1 113 ? 23.635 24.500 -44.394 1.00 70.94 113 GLY A N 1
ATOM 843 C CA . GLY A 1 113 ? 24.221 23.599 -45.388 1.00 70.94 113 GLY A CA 1
ATOM 844 C C . GLY A 1 113 ? 25.086 22.499 -44.768 1.00 70.94 113 GLY A C 1
ATOM 845 O O . GLY A 1 113 ? 26.013 22.017 -45.407 1.00 70.94 113 GLY A O 1
ATOM 846 N N . ILE A 1 114 ? 24.845 22.144 -43.499 1.00 71.50 114 ILE A N 1
ATOM 847 C CA . ILE A 1 114 ? 25.540 21.032 -42.842 1.00 71.50 114 ILE A CA 1
ATOM 848 C C . ILE A 1 114 ? 24.826 19.755 -43.252 1.00 71.50 114 ILE A C 1
ATOM 850 O O . ILE A 1 114 ? 23.692 19.532 -42.836 1.00 71.50 114 ILE A O 1
ATOM 854 N N . ASP A 1 115 ? 25.463 18.920 -44.059 1.00 77.06 115 ASP A N 1
ATOM 855 C CA . ASP A 1 115 ? 24.896 17.627 -44.427 1.00 77.06 115 ASP A CA 1
ATOM 856 C C . ASP A 1 115 ? 24.609 16.770 -43.189 1.00 77.06 115 ASP A C 1
ATOM 858 O O . ASP A 1 115 ? 25.325 16.802 -42.182 1.00 77.06 115 ASP A O 1
ATOM 862 N N . ILE A 1 116 ? 23.531 15.997 -43.268 1.00 78.56 116 ILE A N 1
ATOM 863 C CA . ILE A 1 116 ? 23.127 15.070 -42.217 1.00 78.56 116 ILE A CA 1
ATOM 864 C C . ILE A 1 116 ? 23.099 13.658 -42.766 1.00 78.56 116 ILE A C 1
ATOM 866 O O . ILE A 1 116 ? 22.671 13.410 -43.895 1.00 78.56 116 ILE A O 1
ATOM 870 N N . GLY A 1 117 ? 23.586 12.737 -41.945 1.00 82.50 117 GLY A N 1
ATOM 871 C CA . GLY A 1 117 ? 23.488 11.322 -42.211 1.00 82.50 117 GLY A CA 1
ATOM 872 C C . GLY A 1 117 ? 22.491 10.641 -41.291 1.00 82.50 117 GLY A C 1
ATOM 873 O O . GLY A 1 117 ? 22.251 11.102 -40.176 1.00 82.50 117 GLY A O 1
ATOM 874 N N . ALA A 1 118 ? 21.933 9.528 -41.755 1.00 82.50 118 ALA A N 1
ATOM 875 C CA . ALA A 1 118 ? 21.013 8.709 -40.979 1.00 82.50 118 ALA A CA 1
ATOM 876 C C . ALA A 1 118 ? 21.617 7.353 -40.610 1.00 82.50 118 ALA A C 1
ATOM 878 O O . ALA A 1 118 ? 22.303 6.714 -41.416 1.00 82.50 118 ALA A O 1
ATOM 879 N N . VAL A 1 119 ? 21.319 6.921 -39.385 1.00 84.31 119 VAL A N 1
ATOM 880 C CA . VAL A 1 119 ? 21.646 5.601 -38.844 1.00 84.31 119 VAL A CA 1
ATOM 881 C C . VAL A 1 119 ? 20.378 4.987 -38.258 1.00 84.31 119 VAL A C 1
ATOM 883 O O . VAL A 1 119 ? 19.651 5.656 -37.524 1.00 84.31 119 VAL A O 1
ATOM 886 N N . GLN A 1 120 ? 20.124 3.722 -38.580 1.00 81.44 120 GLN A N 1
ATOM 887 C CA . GLN A 1 120 ? 19.071 2.909 -37.976 1.00 81.44 120 GLN A CA 1
ATOM 888 C C . GLN A 1 120 ? 19.679 1.782 -37.150 1.00 81.44 120 GLN A C 1
ATOM 890 O O . GLN A 1 120 ? 20.663 1.179 -37.574 1.00 81.44 120 GLN A O 1
ATOM 895 N N . PHE A 1 121 ? 19.109 1.491 -35.984 1.00 79.19 121 PHE A N 1
ATOM 896 C CA . PHE A 1 121 ? 19.624 0.450 -35.094 1.00 79.19 121 PHE A CA 1
ATOM 897 C C . PHE A 1 121 ? 18.533 -0.198 -34.242 1.00 79.19 121 PHE A C 1
ATOM 899 O O . PHE A 1 121 ? 17.519 0.425 -33.935 1.00 79.19 121 PHE A O 1
ATOM 906 N N . GLY A 1 122 ? 18.781 -1.438 -33.822 1.00 74.06 122 GLY A N 1
ATOM 907 C CA . GLY A 1 122 ? 18.010 -2.123 -32.785 1.00 74.06 122 GLY A CA 1
ATOM 908 C C . GLY A 1 122 ? 18.756 -2.136 -31.450 1.00 74.06 122 GLY A C 1
ATOM 909 O O . GLY A 1 122 ? 19.989 -2.090 -31.412 1.00 74.06 122 GLY A O 1
ATOM 910 N N . THR A 1 123 ? 18.019 -2.208 -30.345 1.00 70.06 123 THR A N 1
ATOM 911 C CA . THR A 1 123 ? 18.564 -2.368 -28.988 1.00 70.06 123 THR A CA 1
ATOM 912 C C . THR A 1 123 ? 18.173 -3.735 -28.428 1.00 70.06 123 THR A C 1
ATOM 914 O O . THR A 1 123 ? 17.118 -4.271 -28.745 1.00 70.06 123 THR A O 1
ATOM 917 N N . PHE A 1 124 ? 19.028 -4.337 -27.606 1.00 65.12 124 PHE A N 1
ATOM 918 C CA . PHE A 1 124 ? 18.748 -5.605 -26.925 1.00 65.12 124 PHE A CA 1
ATOM 919 C C . PHE A 1 124 ? 19.466 -5.626 -25.573 1.00 65.12 124 PHE A C 1
ATOM 921 O O . PHE A 1 124 ? 20.355 -4.813 -25.329 1.00 65.12 124 PHE A O 1
ATOM 928 N N . GLY A 1 125 ? 19.087 -6.529 -24.674 1.00 55.50 125 GLY A N 1
ATOM 929 C CA . GLY A 1 125 ? 19.687 -6.618 -23.343 1.00 55.50 125 GLY A CA 1
ATOM 930 C C . GLY A 1 125 ? 18.653 -6.782 -22.242 1.00 55.50 125 GLY A C 1
ATOM 931 O O . GLY A 1 125 ? 17.449 -6.645 -22.449 1.00 55.50 125 GLY A O 1
ATOM 932 N N . THR A 1 126 ? 19.128 -7.149 -21.059 1.00 50.31 126 THR A N 1
ATOM 933 C CA . THR A 1 126 ? 18.318 -7.854 -20.071 1.00 50.31 126 THR A CA 1
ATOM 934 C C . THR A 1 126 ? 18.534 -7.284 -18.678 1.00 50.31 126 THR A C 1
ATOM 936 O O . THR A 1 126 ? 19.192 -7.873 -17.816 1.00 50.31 126 THR A O 1
ATOM 939 N N . SER A 1 127 ? 17.976 -6.121 -18.391 1.00 49.25 127 SER A N 1
ATOM 940 C CA . SER A 1 127 ? 18.138 -5.552 -17.059 1.00 49.25 127 SER A CA 1
ATOM 941 C C . SER A 1 127 ? 17.136 -6.157 -16.058 1.00 49.25 127 SER A C 1
ATOM 943 O O . SER A 1 127 ? 16.250 -5.442 -15.609 1.00 49.25 127 SER A O 1
ATOM 945 N N . GLN A 1 128 ? 17.206 -7.457 -15.714 1.00 51.25 128 GLN A N 1
ATOM 946 C CA . GLN A 1 128 ? 16.275 -8.048 -14.713 1.00 51.25 128 GLN A CA 1
ATOM 947 C C . GLN A 1 128 ? 16.865 -8.984 -13.636 1.00 51.25 128 GLN A C 1
ATOM 949 O O . GLN A 1 128 ? 16.122 -9.448 -12.771 1.00 51.25 128 GLN A O 1
ATOM 954 N N . ARG A 1 129 ? 18.191 -9.182 -13.527 1.00 38.62 129 ARG A N 1
ATOM 955 C CA . ARG A 1 129 ? 18.795 -9.656 -12.252 1.00 38.62 129 ARG A CA 1
ATOM 956 C C . ARG A 1 129 ? 19.570 -8.518 -11.603 1.00 38.62 129 ARG A C 1
ATOM 958 O O . ARG A 1 129 ? 20.790 -8.522 -11.603 1.00 38.62 129 ARG A O 1
ATOM 965 N N . LYS A 1 130 ? 18.817 -7.554 -11.056 1.00 46.81 130 LYS A N 1
ATOM 966 C CA . LYS A 1 130 ? 19.284 -6.306 -10.407 1.00 46.81 130 LYS A CA 1
ATOM 967 C C . LYS A 1 130 ? 19.702 -5.149 -11.335 1.00 46.81 130 LYS A C 1
ATOM 969 O O . LYS A 1 130 ? 20.405 -4.251 -10.893 1.00 46.81 130 LYS A O 1
ATOM 974 N N . GLY A 1 131 ? 19.259 -5.132 -12.593 1.00 45.59 131 GLY A N 1
ATOM 975 C CA . GLY A 1 131 ? 19.748 -4.169 -13.584 1.00 45.59 131 GLY A CA 1
ATOM 976 C C . GLY A 1 131 ? 18.815 -2.990 -13.853 1.00 45.59 131 GLY A C 1
ATOM 977 O O . GLY A 1 131 ? 17.617 -3.154 -14.071 1.00 45.59 131 GLY A O 1
ATOM 978 N N . TYR A 1 132 ? 19.409 -1.809 -13.962 1.00 49.75 132 TYR A N 1
ATOM 979 C CA . TYR A 1 132 ? 18.857 -0.685 -14.710 1.00 49.75 132 TYR A CA 1
ATOM 980 C C . TYR A 1 132 ? 19.056 -0.938 -16.212 1.00 49.75 132 TYR A C 1
ATOM 982 O O . TYR A 1 132 ? 20.096 -1.472 -16.600 1.00 49.75 132 TYR A O 1
ATOM 990 N N . ALA A 1 133 ? 18.065 -0.593 -17.040 1.00 54.53 133 ALA A N 1
ATOM 991 C CA . ALA A 1 133 ? 18.130 -0.748 -18.498 1.00 54.53 133 ALA A CA 1
ATOM 992 C C . ALA A 1 133 ? 19.349 -0.019 -19.093 1.00 54.53 133 ALA A C 1
ATOM 994 O O . ALA A 1 133 ? 20.019 0.765 -18.414 1.00 54.53 133 ALA A O 1
ATOM 995 N N . ALA A 1 134 ? 19.631 -0.253 -20.379 1.00 59.75 134 ALA A N 1
ATOM 996 C CA . ALA A 1 134 ? 20.406 0.718 -21.138 1.00 59.75 134 ALA A CA 1
ATOM 997 C C . ALA A 1 134 ? 19.692 2.063 -20.986 1.00 59.75 134 ALA A C 1
ATOM 999 O O . ALA A 1 134 ? 18.580 2.221 -21.469 1.00 59.75 134 ALA A O 1
ATOM 1000 N N . ASN A 1 135 ? 20.278 2.984 -20.231 1.00 63.84 135 ASN A N 1
ATOM 1001 C CA . ASN A 1 135 ? 19.655 4.274 -19.966 1.00 63.84 135 ASN A CA 1
ATOM 1002 C C . ASN A 1 135 ? 20.180 5.315 -20.958 1.00 63.84 135 ASN A C 1
ATOM 1004 O O . ASN A 1 135 ? 19.515 6.314 -21.194 1.00 63.84 135 ASN A O 1
ATOM 1008 N N . GLU A 1 136 ? 21.357 5.080 -21.549 1.00 75.75 136 GLU A N 1
ATOM 1009 C CA . GLU A 1 136 ? 22.073 6.051 -22.373 1.00 75.75 136 GLU A CA 1
ATOM 1010 C C . GLU A 1 136 ? 22.737 5.393 -23.594 1.00 75.75 136 GLU A C 1
ATOM 1012 O O . GLU A 1 136 ? 23.485 4.418 -23.456 1.00 75.75 136 GLU A O 1
ATOM 1017 N N . ILE A 1 137 ? 22.526 5.978 -24.776 1.00 80.44 137 ILE A N 1
ATOM 1018 C CA . ILE A 1 137 ? 23.263 5.709 -26.014 1.00 80.44 137 ILE A CA 1
ATOM 1019 C C . ILE A 1 137 ? 23.982 6.992 -26.433 1.00 80.44 137 ILE A C 1
ATOM 1021 O O . ILE A 1 137 ? 23.362 8.028 -26.660 1.00 80.44 137 ILE A O 1
ATOM 1025 N N . ARG A 1 138 ? 25.305 6.934 -26.577 1.00 88.00 138 ARG A N 1
ATOM 1026 C CA . ARG A 1 138 ? 26.129 8.055 -27.043 1.00 88.00 138 ARG A CA 1
ATOM 1027 C C . ARG A 1 138 ? 26.639 7.789 -28.443 1.00 88.00 138 ARG A C 1
ATOM 1029 O O . ARG A 1 138 ? 27.255 6.752 -28.684 1.00 88.00 138 ARG A O 1
ATOM 1036 N N . PHE A 1 139 ? 26.478 8.770 -29.318 1.00 90.00 139 PHE A N 1
ATOM 1037 C CA . PHE A 1 139 ? 27.131 8.817 -30.617 1.00 90.00 139 PHE A CA 1
ATOM 1038 C C . PHE A 1 139 ? 28.270 9.825 -30.550 1.00 90.00 139 PHE A C 1
ATOM 1040 O O . PHE A 1 139 ? 28.072 11.039 -30.405 1.00 90.00 139 PHE A O 1
ATOM 1047 N N . GLU A 1 140 ? 29.486 9.308 -30.645 1.00 92.94 140 GLU A N 1
ATOM 1048 C CA . GLU A 1 140 ? 30.699 10.103 -30.548 1.00 92.94 140 GLU A CA 1
ATOM 1049 C C . GLU A 1 140 ? 31.406 10.076 -31.900 1.00 92.94 140 GLU A C 1
ATOM 1051 O O . GLU A 1 140 ? 31.704 9.010 -32.437 1.00 92.94 140 GLU A O 1
ATOM 1056 N N . ARG A 1 141 ? 31.652 11.255 -32.470 1.00 92.62 141 ARG A N 1
ATOM 1057 C CA . ARG A 1 141 ? 32.341 11.405 -33.750 1.00 92.62 141 ARG A CA 1
ATOM 1058 C C . ARG A 1 141 ? 33.837 11.487 -33.520 1.00 92.62 141 ARG A C 1
ATOM 1060 O O . ARG A 1 141 ? 34.300 12.199 -32.625 1.00 92.62 141 ARG A O 1
ATOM 1067 N N . PHE A 1 142 ? 34.598 10.822 -34.371 1.00 93.50 142 PHE A N 1
ATOM 1068 C CA . PHE A 1 142 ? 36.041 10.968 -34.378 1.00 93.50 142 PHE A CA 1
ATOM 1069 C C . PHE A 1 142 ? 36.454 12.321 -34.980 1.00 93.50 142 PHE A C 1
ATOM 1071 O O . PHE A 1 142 ? 35.942 12.741 -36.020 1.00 93.50 142 PHE A O 1
ATOM 1078 N N . THR A 1 143 ? 37.375 13.023 -34.324 1.00 91.62 143 THR A N 1
ATOM 1079 C CA . THR A 1 143 ? 37.908 14.326 -34.763 1.00 91.62 143 THR A CA 1
ATOM 1080 C C . THR A 1 143 ? 39.406 14.293 -35.052 1.00 91.62 143 THR A C 1
ATOM 1082 O O . THR A 1 143 ? 39.971 15.316 -35.431 1.00 91.62 143 THR A O 1
ATOM 1085 N N . GLY A 1 144 ? 40.056 13.149 -34.832 1.00 88.19 144 GLY A N 1
ATOM 1086 C CA . GLY A 1 144 ? 41.479 12.951 -35.087 1.00 88.19 144 GLY A CA 1
ATOM 1087 C C . GLY A 1 144 ? 41.765 12.470 -36.509 1.00 88.19 144 GLY A C 1
ATOM 1088 O O . GLY A 1 144 ? 40.886 12.395 -37.367 1.00 88.19 144 GLY A O 1
ATOM 1089 N N . GLN A 1 145 ? 43.018 12.089 -36.751 1.00 88.19 145 GLN A N 1
ATOM 1090 C CA . GLN A 1 145 ? 43.431 11.484 -38.016 1.00 88.19 145 GLN A CA 1
ATOM 1091 C C . GLN A 1 145 ? 43.042 10.000 -38.055 1.00 88.19 145 GLN A C 1
ATOM 1093 O O . GLN A 1 145 ? 43.437 9.239 -37.169 1.00 88.19 145 GLN A O 1
ATOM 1098 N N . THR A 1 146 ? 42.263 9.586 -39.056 1.00 86.75 146 THR A N 1
ATOM 1099 C CA . THR A 1 146 ? 41.758 8.205 -39.216 1.00 86.75 146 THR A CA 1
ATOM 1100 C C . THR A 1 146 ? 42.799 7.246 -39.794 1.00 86.75 146 THR A C 1
ATOM 1102 O O . THR A 1 146 ? 42.606 6.030 -39.759 1.00 86.75 146 THR A O 1
ATOM 1105 N N . THR A 1 147 ? 43.920 7.776 -40.286 1.00 85.94 147 THR A N 1
ATOM 1106 C CA . THR A 1 147 ? 44.990 7.031 -40.955 1.00 85.94 147 THR A CA 1
ATOM 1107 C C . THR A 1 147 ? 46.312 7.091 -40.184 1.00 85.94 147 THR A C 1
ATOM 1109 O O . THR A 1 147 ? 46.539 8.001 -39.386 1.00 85.94 147 THR A O 1
ATOM 1112 N N . THR A 1 148 ? 47.185 6.098 -40.381 1.00 79.38 148 THR A N 1
ATOM 1113 C CA . THR A 1 148 ? 48.553 6.080 -39.821 1.00 79.38 148 THR A CA 1
ATOM 1114 C C . THR A 1 148 ? 49.564 6.745 -40.755 1.00 79.38 148 THR A C 1
ATOM 1116 O O . THR A 1 148 ? 50.466 7.439 -40.293 1.00 79.38 148 THR A O 1
ATOM 1119 N N . THR A 1 149 ? 49.428 6.560 -42.073 1.00 73.94 149 THR A N 1
ATOM 1120 C CA . THR A 1 149 ? 50.198 7.243 -43.131 1.00 73.94 149 THR A CA 1
ATOM 1121 C C . THR A 1 149 ? 49.433 7.137 -44.457 1.00 73.94 149 THR A C 1
ATOM 1123 O O . THR A 1 149 ? 48.983 6.051 -44.824 1.00 73.94 149 THR A O 1
ATOM 1126 N N . GLY A 1 150 ? 49.270 8.245 -45.190 1.00 72.38 150 GLY A N 1
ATOM 1127 C CA . GLY A 1 150 ? 48.493 8.256 -46.439 1.00 72.38 150 GLY A CA 1
ATOM 1128 C C . GLY A 1 150 ? 47.027 7.855 -46.215 1.00 72.38 150 GLY A C 1
ATOM 1129 O O . GLY A 1 150 ? 46.373 8.390 -45.321 1.00 72.38 150 GLY A O 1
ATOM 1130 N N . THR A 1 151 ? 46.528 6.900 -47.005 1.00 72.19 151 THR A N 1
ATOM 1131 C CA . THR A 1 151 ? 45.143 6.387 -46.959 1.00 72.19 151 THR A CA 1
ATOM 1132 C C . THR A 1 151 ? 44.960 5.134 -46.086 1.00 72.19 151 THR A C 1
ATOM 1134 O O . THR A 1 151 ? 43.850 4.608 -46.002 1.00 72.19 151 THR A O 1
ATOM 1137 N N . LEU A 1 152 ? 46.014 4.632 -45.422 1.00 82.50 152 LEU A N 1
ATOM 1138 C CA . LEU A 1 152 ? 45.930 3.422 -44.594 1.00 82.50 152 LEU A CA 1
ATOM 1139 C C . LEU A 1 152 ? 45.218 3.709 -43.265 1.00 82.50 152 LEU A C 1
ATOM 1141 O O . LEU A 1 152 ? 45.737 4.454 -42.432 1.00 82.50 152 LEU A O 1
ATOM 1145 N N . LEU A 1 153 ? 44.054 3.089 -43.053 1.00 83.31 153 LEU A N 1
ATOM 1146 C CA . LEU A 1 153 ? 43.262 3.228 -41.828 1.00 83.31 153 LEU A CA 1
ATOM 1147 C C . LEU A 1 153 ? 44.024 2.738 -40.587 1.00 83.31 153 LEU A C 1
ATOM 1149 O O . LEU A 1 153 ? 44.677 1.694 -40.609 1.00 83.31 153 LEU A O 1
ATOM 1153 N N . LYS A 1 154 ? 43.889 3.475 -39.478 1.00 87.56 154 LYS A N 1
ATOM 1154 C CA . LYS A 1 154 ? 44.300 3.018 -38.144 1.00 87.56 154 LYS A CA 1
ATOM 1155 C C . LYS A 1 154 ? 43.587 1.706 -37.793 1.00 87.56 154 LYS A C 1
ATOM 1157 O O . LYS A 1 154 ? 42.439 1.489 -38.179 1.00 87.56 154 LYS A O 1
ATOM 1162 N N . SER A 1 155 ? 44.265 0.848 -37.029 1.00 88.19 155 SER A N 1
ATOM 1163 C CA . SER A 1 155 ? 43.632 -0.345 -36.466 1.00 88.19 155 SER A CA 1
ATOM 1164 C C . SER A 1 155 ? 42.537 0.039 -35.470 1.00 88.19 155 SER A C 1
ATOM 1166 O O . SER A 1 155 ? 42.562 1.117 -34.876 1.00 88.19 155 SER A O 1
ATOM 1168 N N . ASP A 1 156 ? 41.597 -0.873 -35.248 1.00 84.44 156 ASP A N 1
ATOM 1169 C CA . ASP A 1 156 ? 40.470 -0.663 -34.337 1.00 84.44 156 ASP A CA 1
ATOM 1170 C C . ASP A 1 156 ? 40.930 -0.337 -32.915 1.00 84.44 156 ASP A C 1
ATOM 1172 O O . ASP A 1 156 ? 40.451 0.620 -32.314 1.00 84.44 156 ASP A O 1
ATOM 1176 N N . ASN A 1 157 ? 41.936 -1.062 -32.416 1.00 86.19 157 ASN A N 1
ATOM 1177 C CA . ASN A 1 157 ? 42.542 -0.789 -31.113 1.00 86.19 157 ASN A CA 1
ATOM 1178 C C . ASN A 1 157 ? 43.174 0.608 -31.062 1.00 86.19 157 ASN A C 1
ATOM 1180 O O . ASN A 1 157 ? 43.018 1.315 -30.067 1.00 86.19 157 ASN A O 1
ATOM 1184 N N . ALA A 1 158 ? 43.844 1.033 -32.139 1.00 88.62 158 ALA A N 1
ATOM 1185 C CA . ALA A 1 158 ? 44.429 2.367 -32.213 1.00 88.62 158 ALA A CA 1
ATOM 1186 C C . ALA A 1 158 ? 43.346 3.458 -32.202 1.00 88.62 158 ALA A C 1
ATOM 1188 O O . ALA A 1 158 ? 43.477 4.412 -31.444 1.00 88.62 158 ALA A O 1
ATOM 1189 N N . LEU A 1 159 ? 42.255 3.299 -32.963 1.00 88.56 159 LEU A N 1
ATOM 1190 C CA . LEU A 1 159 ? 41.126 4.242 -32.967 1.00 88.56 159 LEU A CA 1
ATOM 1191 C C . LEU A 1 159 ? 40.372 4.274 -31.631 1.00 88.56 159 LEU A C 1
ATOM 1193 O O . LEU A 1 159 ? 40.024 5.352 -31.156 1.00 88.56 159 LEU A O 1
ATOM 1197 N N . LEU A 1 160 ? 40.125 3.118 -31.006 1.00 86.44 160 LEU A N 1
ATOM 1198 C CA . LEU A 1 160 ? 39.436 3.030 -29.712 1.00 86.44 160 LEU A CA 1
ATOM 1199 C C . LEU A 1 160 ? 40.218 3.715 -28.585 1.00 86.44 160 LEU A C 1
ATOM 1201 O O . LEU A 1 160 ? 39.605 4.347 -27.726 1.00 86.44 160 LEU A O 1
ATOM 1205 N N . SER A 1 161 ? 41.549 3.597 -28.600 1.00 87.50 161 SER A N 1
ATOM 1206 C CA . SER A 1 161 ? 42.442 4.197 -27.597 1.00 87.50 161 SER A CA 1
ATOM 1207 C C . SER A 1 161 ? 42.751 5.685 -27.820 1.00 87.50 161 SER A C 1
ATOM 1209 O O . SER A 1 161 ? 43.292 6.338 -26.929 1.00 87.50 161 SER A O 1
ATOM 1211 N N . ASP A 1 162 ? 42.423 6.229 -28.993 1.00 90.56 162 ASP A N 1
ATOM 1212 C CA . ASP A 1 162 ? 42.688 7.624 -29.349 1.00 90.56 162 ASP A CA 1
ATOM 1213 C C . ASP A 1 162 ? 41.743 8.561 -28.565 1.00 90.56 162 ASP A C 1
ATOM 1215 O O . ASP A 1 162 ? 40.542 8.301 -28.511 1.00 90.56 162 ASP A O 1
ATOM 1219 N N . PRO A 1 163 ? 42.225 9.654 -27.946 1.00 91.19 163 PRO A N 1
ATOM 1220 C C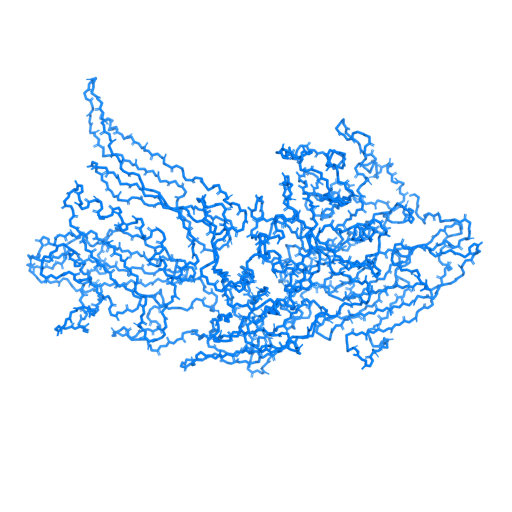A . PRO A 1 163 ? 41.376 10.564 -27.175 1.00 91.19 163 PRO A CA 1
ATOM 1221 C C . PRO A 1 163 ? 40.505 11.483 -28.048 1.00 91.19 163 PRO A C 1
ATOM 1223 O O . PRO A 1 163 ? 39.678 12.221 -27.515 1.00 91.19 163 PRO A O 1
ATOM 1226 N N . SER A 1 164 ? 40.664 11.462 -29.375 1.00 93.31 164 SER A N 1
ATOM 1227 C CA . SER A 1 164 ? 40.005 12.380 -30.316 1.00 93.31 164 SER A CA 1
ATOM 1228 C C . SER A 1 164 ? 38.545 12.015 -30.623 1.00 93.31 164 SER A C 1
ATOM 1230 O O . SER A 1 164 ? 38.097 12.140 -31.763 1.00 93.31 164 SER A O 1
ATOM 1232 N N . TRP A 1 165 ? 37.791 11.551 -29.627 1.00 92.38 165 TRP A N 1
ATOM 1233 C CA . TRP A 1 165 ? 36.356 11.297 -29.742 1.00 92.38 165 TRP A CA 1
ATOM 1234 C C . TRP A 1 165 ? 35.576 12.434 -29.108 1.00 92.38 165 TRP A C 1
ATOM 1236 O O . TRP A 1 165 ? 35.755 12.764 -27.936 1.00 92.38 165 TRP A O 1
ATOM 1246 N N . LYS A 1 166 ? 34.680 13.025 -29.893 1.00 89.12 166 LYS A N 1
ATOM 1247 C CA . LYS A 1 166 ? 33.822 14.114 -29.455 1.00 89.12 166 LYS A CA 1
ATOM 1248 C C . LYS A 1 166 ? 32.382 13.632 -29.419 1.00 89.12 166 LYS A C 1
ATOM 1250 O O . LYS A 1 166 ? 31.852 13.171 -30.427 1.00 89.12 166 LYS A O 1
ATOM 1255 N N . LEU A 1 167 ? 31.733 13.796 -28.273 1.00 86.31 167 LEU A N 1
ATOM 1256 C CA . LEU A 1 167 ? 30.299 13.581 -28.155 1.00 86.31 167 LEU A CA 1
ATOM 1257 C C . LEU A 1 167 ? 29.541 14.529 -29.096 1.00 86.31 167 LEU A C 1
ATOM 1259 O O . LEU A 1 167 ? 29.667 15.751 -28.983 1.00 86.31 167 LEU A O 1
ATOM 1263 N N . GLU A 1 168 ? 28.765 13.960 -30.018 1.00 82.81 168 GLU A N 1
ATOM 1264 C CA . GLU A 1 168 ? 27.887 14.729 -30.909 1.00 82.81 168 GLU A CA 1
ATOM 1265 C C . GLU A 1 168 ? 26.415 14.569 -30.550 1.00 82.81 168 GLU A C 1
ATOM 1267 O O . GLU A 1 168 ? 25.646 15.508 -30.741 1.00 82.81 168 GLU A O 1
ATOM 1272 N N . ARG A 1 169 ? 26.019 13.409 -30.014 1.00 82.38 169 ARG A N 1
ATOM 1273 C CA . ARG A 1 169 ? 24.628 13.132 -29.660 1.00 82.38 169 ARG A CA 1
ATOM 1274 C C . ARG A 1 169 ? 24.529 12.140 -28.506 1.00 82.38 169 ARG A C 1
ATOM 1276 O O . ARG A 1 169 ? 25.316 11.197 -28.430 1.00 82.38 169 ARG A O 1
ATOM 1283 N N . ILE A 1 170 ? 23.548 12.358 -27.635 1.00 77.00 170 ILE A N 1
ATOM 1284 C CA . ILE A 1 170 ? 23.096 11.387 -26.637 1.00 77.00 170 ILE A CA 1
ATOM 1285 C C . ILE A 1 170 ? 21.612 11.143 -26.882 1.00 77.00 170 ILE A C 1
ATOM 1287 O O . ILE A 1 170 ? 20.841 12.103 -26.883 1.00 77.00 170 ILE A O 1
ATOM 1291 N N . ASP A 1 171 ? 21.235 9.881 -27.036 1.00 71.62 171 ASP A N 1
ATOM 1292 C CA . ASP A 1 171 ? 19.856 9.432 -26.898 1.00 71.62 171 ASP A CA 1
ATOM 1293 C C . ASP A 1 171 ? 19.702 8.732 -25.547 1.00 71.62 171 ASP A C 1
ATOM 1295 O O . ASP A 1 171 ? 20.546 7.937 -25.125 1.00 71.62 171 ASP A O 1
ATOM 1299 N N . TRP A 1 172 ? 18.620 9.055 -24.856 1.00 67.50 172 TRP A N 1
ATOM 1300 C CA . TRP A 1 172 ? 18.257 8.443 -23.588 1.00 67.50 172 TRP A CA 1
ATOM 1301 C C . TRP A 1 172 ? 17.092 7.501 -23.852 1.00 67.50 172 TRP A C 1
ATOM 1303 O O . TRP A 1 172 ? 16.131 7.902 -24.505 1.00 67.50 172 TRP A O 1
ATOM 1313 N N . LEU A 1 173 ? 17.202 6.258 -23.387 1.00 60.88 173 LEU A N 1
ATOM 1314 C CA . LEU A 1 173 ? 16.162 5.258 -23.613 1.00 60.88 173 LEU A CA 1
ATOM 1315 C C . LEU A 1 173 ? 15.177 5.234 -22.450 1.00 60.88 173 LEU A C 1
ATOM 1317 O O . LEU A 1 173 ? 15.561 5.228 -21.273 1.00 60.88 173 LEU A O 1
ATOM 1321 N N . GLU A 1 174 ? 13.900 5.151 -22.791 1.00 51.22 174 GLU A N 1
ATOM 1322 C CA . GLU A 1 174 ? 12.818 4.905 -21.858 1.00 51.22 174 GLU A CA 1
ATOM 1323 C C . GLU A 1 174 ? 12.569 3.404 -21.658 1.00 51.22 174 GLU A C 1
ATOM 1325 O O . GLU A 1 174 ? 13.101 2.540 -22.351 1.00 51.22 174 GLU A O 1
ATOM 1330 N N . GLY A 1 175 ? 11.766 3.057 -20.647 1.00 46.78 175 GLY A N 1
ATOM 1331 C CA . GLY A 1 175 ? 11.536 1.660 -20.263 1.00 46.78 175 GLY A CA 1
ATOM 1332 C C . GLY A 1 175 ? 10.866 0.784 -21.328 1.00 46.78 175 GLY A C 1
ATOM 1333 O O . GLY A 1 175 ? 10.958 -0.433 -21.203 1.00 46.78 175 GLY A O 1
ATOM 1334 N N . PHE A 1 176 ? 10.222 1.380 -22.334 1.00 45.28 176 PHE A N 1
ATOM 1335 C CA . PHE A 1 176 ? 9.563 0.683 -23.446 1.00 45.28 176 PHE A CA 1
ATOM 1336 C C . PHE A 1 176 ? 10.389 0.686 -24.748 1.00 45.28 176 PHE A C 1
ATOM 1338 O O . PHE A 1 176 ? 10.093 -0.093 -25.654 1.00 45.28 176 PHE A O 1
ATOM 1345 N N . ASP A 1 177 ? 11.474 1.470 -24.809 1.00 47.00 177 ASP A N 1
ATOM 1346 C CA . ASP A 1 177 ? 12.364 1.578 -25.981 1.00 47.00 177 ASP A CA 1
ATOM 1347 C C . ASP A 1 177 ? 13.279 0.349 -26.166 1.00 47.00 177 ASP A C 1
ATOM 1349 O O . ASP A 1 177 ? 14.058 0.265 -27.117 1.00 47.00 177 ASP A O 1
ATOM 1353 N N . THR A 1 178 ? 13.205 -0.621 -25.251 1.00 51.44 178 THR A N 1
ATOM 1354 C CA . THR A 1 178 ? 13.879 -1.923 -25.329 1.00 51.44 178 THR A CA 1
ATOM 1355 C C . THR A 1 178 ? 12.910 -2.984 -25.859 1.00 51.44 178 THR A C 1
ATOM 1357 O O . THR A 1 178 ? 12.520 -3.895 -25.128 1.00 51.44 178 THR A O 1
ATOM 1360 N N . SER A 1 179 ? 12.444 -2.844 -27.098 1.00 46.62 179 SER A N 1
ATOM 1361 C CA . SER A 1 179 ? 11.466 -3.762 -27.700 1.00 46.62 179 SER A CA 1
ATOM 1362 C C . SER A 1 179 ? 11.962 -4.329 -29.027 1.00 46.62 179 SER A C 1
ATOM 1364 O O . SER A 1 179 ? 11.405 -4.064 -30.090 1.00 46.62 179 SER A O 1
ATOM 1366 N N . VAL A 1 180 ? 13.007 -5.156 -28.968 1.00 45.25 180 VAL A N 1
ATOM 1367 C CA . VAL A 1 180 ? 13.306 -6.059 -30.083 1.00 45.25 180 VAL A CA 1
ATOM 1368 C C . VAL A 1 180 ? 13.034 -7.487 -29.625 1.00 45.25 180 VAL A C 1
ATOM 1370 O O . VAL A 1 180 ? 13.622 -7.969 -28.657 1.00 45.25 180 VAL A O 1
ATOM 1373 N N . ASP A 1 181 ? 12.082 -8.113 -30.317 1.00 43.25 181 ASP A N 1
ATOM 1374 C CA . ASP A 1 181 ? 11.840 -9.553 -30.327 1.00 43.25 181 ASP A CA 1
ATOM 1375 C C . ASP A 1 181 ? 13.145 -10.279 -30.699 1.00 43.25 181 ASP A C 1
ATOM 1377 O O . ASP A 1 181 ? 13.945 -9.760 -31.482 1.00 43.25 181 ASP A O 1
ATOM 1381 N N . GLU A 1 182 ? 13.384 -11.477 -30.164 1.00 40.75 182 GLU A N 1
ATOM 1382 C CA . GLU A 1 182 ? 14.631 -12.250 -30.361 1.00 40.75 182 GLU A CA 1
ATOM 1383 C C . GLU A 1 182 ? 14.937 -12.548 -31.854 1.00 40.75 182 GLU A C 1
ATOM 1385 O O . GLU A 1 182 ? 16.011 -13.039 -32.198 1.00 40.75 182 GLU A O 1
ATOM 1390 N N . SER A 1 183 ? 14.004 -12.208 -32.749 1.00 34.81 183 SER A N 1
ATOM 1391 C CA . SER A 1 183 ? 14.029 -12.350 -34.204 1.00 34.81 183 SER A CA 1
ATOM 1392 C C . SER A 1 183 ? 14.619 -11.158 -34.986 1.00 34.81 183 SER A C 1
ATOM 1394 O O . SER A 1 183 ? 14.782 -11.264 -36.201 1.00 34.81 183 SER A O 1
ATOM 1396 N N . GLY A 1 184 ? 14.957 -10.030 -34.345 1.00 40.78 184 GLY A N 1
ATOM 1397 C CA . GLY A 1 184 ? 15.672 -8.917 -34.995 1.00 40.78 184 GLY A CA 1
ATOM 1398 C C . GLY A 1 184 ? 14.894 -8.141 -36.075 1.00 40.78 184 GLY A C 1
ATOM 1399 O O . GLY A 1 184 ? 15.499 -7.370 -36.818 1.00 40.78 184 GLY A O 1
ATOM 1400 N N . GLY A 1 185 ? 13.572 -8.308 -36.182 1.00 40.59 185 GLY A N 1
ATOM 1401 C CA . GLY A 1 185 ? 12.762 -7.667 -37.222 1.00 40.59 185 GLY A CA 1
ATOM 1402 C C . GLY A 1 185 ? 11.529 -6.962 -36.667 1.00 40.59 185 GLY A C 1
ATOM 1403 O O . GLY A 1 185 ? 10.609 -7.613 -36.188 1.00 40.59 185 GLY A O 1
ATOM 1404 N N . GLY A 1 186 ? 11.476 -5.633 -36.774 1.00 45.50 186 GLY A N 1
ATOM 1405 C CA . GLY A 1 186 ? 10.232 -4.885 -36.572 1.00 45.50 186 GLY A CA 1
ATOM 1406 C C . GLY A 1 186 ? 10.427 -3.383 -36.399 1.00 45.50 186 GLY A C 1
ATOM 1407 O O . GLY A 1 186 ? 10.051 -2.616 -37.279 1.00 45.50 186 GLY A O 1
ATOM 1408 N N . ASN A 1 187 ? 11.057 -2.964 -35.298 1.00 53.78 187 ASN A N 1
ATOM 1409 C CA . ASN A 1 187 ? 11.134 -1.556 -34.895 1.00 53.78 187 ASN A CA 1
ATOM 1410 C C . ASN A 1 187 ? 12.596 -1.119 -34.709 1.00 53.78 187 ASN A C 1
ATOM 1412 O O . ASN A 1 187 ? 13.203 -1.382 -33.674 1.00 53.78 187 ASN A O 1
ATOM 1416 N N . LEU A 1 188 ? 13.176 -0.472 -35.725 1.00 64.81 188 LEU A N 1
ATOM 1417 C CA . LEU A 1 188 ? 14.517 0.116 -35.647 1.00 64.81 188 LEU A CA 1
ATOM 1418 C C . LEU A 1 188 ? 14.423 1.601 -35.291 1.00 64.81 188 LEU A C 1
ATOM 1420 O O . LEU A 1 188 ? 13.702 2.359 -35.941 1.00 64.81 188 LEU A O 1
ATOM 1424 N N . SER A 1 189 ? 15.212 2.034 -34.312 1.00 71.31 189 SER A N 1
ATOM 1425 C CA . SER A 1 189 ? 15.347 3.445 -33.955 1.00 71.31 189 SER A CA 1
ATOM 1426 C C . SER A 1 189 ? 16.113 4.196 -35.039 1.00 71.31 189 SER A C 1
ATOM 1428 O O . SER A 1 189 ? 17.168 3.741 -35.481 1.00 71.31 189 SER A O 1
ATOM 1430 N N . LEU A 1 190 ? 15.603 5.362 -35.449 1.00 75.12 190 LEU A N 1
ATOM 1431 C CA . LEU A 1 190 ? 16.232 6.238 -36.441 1.00 75.12 190 LEU A CA 1
ATOM 1432 C C . LEU A 1 190 ? 16.883 7.455 -35.776 1.00 75.12 190 LEU A C 1
ATOM 1434 O O . LEU A 1 190 ? 16.227 8.243 -35.091 1.00 75.12 190 LEU A O 1
ATOM 1438 N N . VAL A 1 191 ? 18.162 7.663 -36.075 1.00 77.88 191 VAL A N 1
ATOM 1439 C CA . VAL A 1 191 ? 18.967 8.762 -35.544 1.00 77.88 191 VAL A CA 1
ATOM 1440 C C . VAL A 1 191 ? 19.671 9.509 -36.671 1.00 77.88 191 VAL A C 1
ATOM 1442 O O . VAL A 1 191 ? 20.340 8.915 -37.517 1.00 77.88 191 VAL A O 1
ATOM 1445 N N . TYR A 1 192 ? 19.552 10.836 -36.657 1.00 83.12 192 TYR A N 1
ATOM 1446 C CA . TYR A 1 192 ? 20.360 11.723 -37.490 1.00 83.12 192 TYR A CA 1
ATOM 1447 C C . TYR A 1 192 ? 21.657 12.116 -36.789 1.00 83.12 192 TYR A C 1
ATOM 1449 O O . TYR A 1 192 ? 21.681 12.391 -35.586 1.00 83.12 192 TYR A O 1
ATOM 1457 N N . LEU A 1 193 ? 22.740 12.155 -37.562 1.00 85.88 193 LEU A N 1
ATOM 1458 C CA . LEU A 1 193 ? 24.081 12.529 -37.128 1.00 85.88 193 LEU A CA 1
ATOM 1459 C C . LEU A 1 193 ? 24.697 13.515 -38.132 1.00 85.88 193 LEU A C 1
ATOM 1461 O O . LEU A 1 193 ? 24.437 13.403 -39.330 1.00 85.88 193 LEU A O 1
ATOM 1465 N N . PRO A 1 194 ? 25.533 14.467 -37.683 1.00 85.69 194 PRO A N 1
ATOM 1466 C CA . PRO A 1 194 ? 26.284 15.331 -38.589 1.00 85.69 194 PRO A CA 1
ATOM 1467 C C . PRO A 1 194 ? 27.123 14.543 -39.605 1.00 85.69 194 PRO A C 1
ATOM 1469 O O . PRO A 1 194 ? 27.895 13.656 -39.241 1.00 85.69 194 PRO A O 1
ATOM 1472 N N . LEU A 1 195 ? 27.026 14.905 -40.881 1.00 84.69 195 LEU A N 1
ATOM 1473 C CA . LEU A 1 195 ? 27.845 14.330 -41.938 1.00 84.69 195 LEU A CA 1
ATOM 1474 C C . LEU A 1 195 ? 29.080 15.215 -42.144 1.00 84.69 195 LEU A C 1
ATOM 1476 O O . LEU A 1 195 ? 28.991 16.329 -42.653 1.00 84.69 195 LEU A O 1
ATOM 1480 N N . VAL A 1 196 ? 30.245 14.748 -41.694 1.00 87.25 196 VAL A N 1
ATOM 1481 C CA . VAL A 1 196 ? 31.506 15.501 -41.788 1.00 87.25 196 VAL A CA 1
ATOM 1482 C C . VAL A 1 196 ? 32.474 14.723 -42.660 1.00 87.25 196 VAL A C 1
ATOM 1484 O O . VAL A 1 196 ? 32.798 13.588 -42.322 1.00 87.25 196 VAL A O 1
ATOM 1487 N N . ALA A 1 197 ? 32.959 15.329 -43.743 1.00 87.38 197 ALA A N 1
ATOM 1488 C CA . ALA A 1 197 ? 33.944 14.704 -44.622 1.00 87.38 197 ALA A CA 1
ATOM 1489 C C . ALA A 1 197 ? 35.232 14.352 -43.859 1.00 87.38 197 ALA A C 1
ATOM 1491 O O . ALA A 1 197 ? 35.733 15.148 -43.060 1.00 87.38 197 ALA A O 1
ATOM 1492 N N . ASP A 1 198 ? 35.772 13.162 -44.115 1.00 87.06 198 ASP A N 1
ATOM 1493 C CA . ASP A 1 198 ? 37.093 12.768 -43.638 1.00 87.06 198 ASP A CA 1
ATOM 1494 C C . ASP A 1 198 ? 38.152 13.422 -44.542 1.00 87.06 198 ASP A C 1
ATOM 1496 O O . ASP A 1 198 ? 38.268 13.054 -45.714 1.00 87.06 198 ASP A O 1
ATOM 1500 N N . PRO A 1 199 ? 38.951 14.382 -44.040 1.00 84.56 199 PRO A N 1
ATOM 1501 C CA . PRO A 1 199 ? 39.943 15.075 -44.855 1.00 84.56 199 PRO A CA 1
ATOM 1502 C C . PRO A 1 199 ? 41.068 14.147 -45.337 1.00 84.56 199 PRO A C 1
ATOM 1504 O O . PRO A 1 199 ? 41.798 14.512 -46.254 1.00 84.56 199 PRO A O 1
ATOM 1507 N N . ASN A 1 200 ? 41.222 12.960 -44.738 1.00 81.94 200 ASN A N 1
ATOM 1508 C CA . ASN A 1 200 ? 42.282 12.010 -45.075 1.00 81.94 200 ASN A CA 1
ATOM 1509 C C . ASN A 1 200 ? 41.838 10.955 -46.098 1.00 81.94 200 ASN A C 1
ATOM 1511 O O . ASN A 1 200 ? 42.679 10.226 -46.625 1.00 81.94 200 ASN A O 1
ATOM 1515 N N . ILE A 1 201 ? 40.532 10.840 -46.366 1.00 82.88 201 ILE A N 1
ATOM 1516 C CA . ILE A 1 201 ? 39.963 9.811 -47.240 1.00 82.88 201 ILE A CA 1
ATOM 1517 C C . ILE A 1 201 ? 38.922 10.468 -48.160 1.00 82.88 201 ILE A C 1
ATOM 1519 O O . ILE A 1 201 ? 37.781 10.677 -47.742 1.00 82.88 201 ILE A O 1
ATOM 1523 N N . PRO A 1 202 ? 39.287 10.787 -49.417 1.00 82.31 202 PRO A N 1
ATOM 1524 C CA . PRO A 1 202 ? 38.375 11.416 -50.369 1.00 82.31 202 PRO A CA 1
ATOM 1525 C C . PRO A 1 202 ? 37.059 10.641 -50.514 1.00 82.31 202 PRO A C 1
ATOM 1527 O O . PRO A 1 202 ? 37.068 9.427 -50.708 1.00 82.31 202 PRO A O 1
ATOM 1530 N N . GLY A 1 203 ? 35.928 11.345 -50.412 1.00 77.12 203 GLY A N 1
ATOM 1531 C CA . GLY A 1 203 ? 34.587 10.756 -50.530 1.00 77.12 203 GLY A CA 1
ATOM 1532 C C . GLY A 1 203 ? 34.099 9.977 -49.300 1.00 77.12 203 GLY A C 1
ATOM 1533 O O . GLY A 1 203 ? 32.977 9.481 -49.312 1.00 77.12 203 GLY A O 1
ATOM 1534 N N . SER A 1 204 ? 34.897 9.880 -48.233 1.00 81.69 204 SER A N 1
ATOM 1535 C CA . SER A 1 204 ? 34.504 9.244 -46.973 1.00 81.69 204 SER A CA 1
ATOM 1536 C C . SER A 1 204 ? 34.080 10.279 -45.932 1.00 81.69 204 SER A C 1
ATOM 1538 O O . SER A 1 204 ? 34.503 11.432 -45.960 1.00 81.69 204 SER A O 1
ATOM 1540 N N . MET A 1 205 ? 33.289 9.831 -44.960 1.00 87.69 205 MET A N 1
ATOM 1541 C CA . MET A 1 205 ? 32.886 10.619 -43.796 1.00 87.69 205 MET A CA 1
ATOM 1542 C C . MET A 1 205 ? 33.666 10.199 -42.549 1.00 87.69 205 MET A C 1
ATOM 1544 O O . MET A 1 205 ? 34.166 9.069 -42.458 1.00 87.69 205 MET A O 1
ATOM 1548 N N . MET A 1 206 ? 33.769 11.117 -41.590 1.00 90.81 206 MET A N 1
ATOM 1549 C CA . MET A 1 206 ? 34.341 10.866 -40.275 1.00 90.81 206 MET A CA 1
ATOM 1550 C C . MET A 1 206 ? 33.560 9.750 -39.572 1.00 90.81 206 MET A C 1
ATOM 1552 O O . MET A 1 206 ? 32.325 9.781 -39.565 1.00 90.81 206 MET A O 1
ATOM 1556 N N . PRO A 1 207 ? 34.253 8.765 -38.977 1.00 92.31 207 PRO A N 1
ATOM 1557 C CA . PRO A 1 207 ? 33.594 7.644 -38.338 1.00 92.31 207 PRO A CA 1
ATOM 1558 C C . PRO A 1 207 ? 33.001 8.031 -36.983 1.00 92.31 207 PRO A C 1
ATOM 1560 O O . PRO A 1 207 ? 33.467 8.949 -36.299 1.00 92.31 207 PRO A O 1
ATOM 1563 N N . TYR A 1 208 ? 31.995 7.268 -36.584 1.00 93.50 208 TYR A N 1
ATOM 1564 C CA . TYR A 1 208 ? 31.350 7.345 -35.286 1.00 93.50 208 TYR A CA 1
ATOM 1565 C C . TYR A 1 208 ? 31.634 6.090 -34.465 1.00 93.50 208 TYR A C 1
ATOM 1567 O O . TYR A 1 208 ? 31.823 4.999 -35.003 1.00 93.50 208 TYR A O 1
ATOM 1575 N N . ARG A 1 209 ? 31.622 6.252 -33.144 1.00 93.00 209 ARG A N 1
ATOM 1576 C CA . ARG A 1 209 ? 31.482 5.150 -32.199 1.00 93.00 209 ARG A CA 1
ATOM 1577 C C . ARG A 1 209 ? 30.187 5.295 -31.432 1.00 93.00 209 ARG A C 1
ATOM 1579 O O . ARG A 1 209 ? 29.732 6.410 -31.170 1.00 93.00 209 ARG A O 1
ATOM 1586 N N . VAL A 1 210 ? 29.633 4.155 -31.058 1.00 91.88 210 VAL A N 1
ATOM 1587 C CA . VAL A 1 210 ? 28.431 4.062 -30.243 1.00 91.88 210 VAL A CA 1
ATOM 1588 C C . VAL A 1 210 ? 28.830 3.544 -28.871 1.00 91.88 210 VAL A C 1
ATOM 1590 O O . VAL A 1 210 ? 29.483 2.505 -28.769 1.00 91.88 210 VAL A O 1
ATOM 1593 N N . VAL A 1 211 ? 28.458 4.275 -27.822 1.00 89.75 211 VAL A N 1
ATOM 1594 C CA . VAL A 1 211 ? 28.650 3.858 -26.430 1.00 89.75 211 VAL A CA 1
ATOM 1595 C C . VAL A 1 211 ? 27.286 3.645 -25.797 1.00 89.75 211 VAL A C 1
ATOM 1597 O O . VAL A 1 211 ? 26.506 4.585 -25.694 1.00 89.75 211 VAL A O 1
ATOM 1600 N N . THR A 1 212 ? 27.005 2.432 -25.341 1.00 83.56 212 THR A N 1
ATOM 1601 C CA . THR A 1 212 ? 25.781 2.102 -24.598 1.00 83.56 212 THR A CA 1
ATOM 1602 C C . THR A 1 212 ? 26.104 1.932 -23.126 1.00 83.56 212 THR A C 1
ATOM 1604 O O . THR A 1 212 ? 27.051 1.209 -22.803 1.00 83.56 212 THR A O 1
ATOM 1607 N N . LYS A 1 213 ? 25.322 2.552 -22.237 1.00 76.75 213 LYS A N 1
ATOM 1608 C CA . LYS A 1 213 ? 25.558 2.509 -20.788 1.00 76.75 213 LYS A CA 1
ATOM 1609 C C . LYS A 1 213 ? 24.320 2.130 -19.986 1.00 76.75 213 LYS A C 1
ATOM 1611 O O . LYS A 1 213 ? 23.205 2.561 -20.281 1.00 76.75 213 LYS A O 1
ATOM 1616 N N . SER A 1 214 ? 24.568 1.395 -18.912 1.00 70.62 214 SER A N 1
ATOM 1617 C CA . SER A 1 214 ? 23.700 1.252 -17.744 1.00 70.62 214 SER A CA 1
ATOM 1618 C C . SER A 1 214 ? 24.480 1.682 -16.491 1.00 70.62 214 SER A C 1
ATOM 1620 O O . SER A 1 214 ? 25.588 2.214 -16.598 1.00 70.62 214 SER A O 1
ATOM 1622 N N . ALA A 1 215 ? 23.925 1.484 -15.291 1.00 61.16 215 ALA A N 1
ATOM 1623 C CA . ALA A 1 215 ? 24.666 1.784 -14.061 1.00 61.16 215 ALA A CA 1
ATOM 1624 C C . ALA A 1 215 ? 25.855 0.833 -13.820 1.00 61.16 215 ALA A C 1
ATOM 1626 O O . ALA A 1 215 ? 26.796 1.206 -13.126 1.00 61.16 215 ALA A O 1
ATOM 1627 N N . GLU A 1 216 ? 25.805 -0.385 -14.370 1.00 66.44 216 GLU A N 1
ATOM 1628 C CA . GLU A 1 216 ? 26.785 -1.447 -14.096 1.00 66.44 216 GLU A CA 1
ATOM 1629 C C . GLU A 1 216 ? 27.651 -1.794 -15.311 1.00 66.44 216 GLU A C 1
ATOM 1631 O O . GLU A 1 216 ? 28.800 -2.204 -15.151 1.00 66.44 216 GLU A O 1
ATOM 1636 N N . TYR A 1 217 ? 27.129 -1.604 -16.526 1.00 75.00 217 TYR A N 1
ATOM 1637 C CA . TYR A 1 217 ? 27.788 -2.019 -17.761 1.00 75.00 217 TYR A CA 1
ATOM 1638 C C . TYR A 1 217 ? 27.941 -0.862 -18.745 1.00 75.00 217 TYR A C 1
ATOM 1640 O O . TYR A 1 217 ? 27.125 0.060 -18.817 1.00 75.00 217 TYR A O 1
ATOM 1648 N N . SER A 1 218 ? 29.005 -0.931 -19.539 1.00 82.75 218 SER A N 1
ATOM 1649 C CA . SER A 1 218 ? 29.256 -0.024 -20.651 1.00 82.75 218 SER A CA 1
ATOM 1650 C C . SER A 1 218 ? 29.892 -0.811 -21.786 1.00 82.75 218 SER A C 1
ATOM 1652 O O . SER A 1 218 ? 30.888 -1.503 -21.579 1.00 82.75 218 SER A O 1
ATOM 1654 N N . SER A 1 219 ? 29.365 -0.640 -22.993 1.00 85.38 219 SER A N 1
ATOM 1655 C CA . SER A 1 219 ? 29.916 -1.224 -24.216 1.00 85.38 219 SER A CA 1
ATOM 1656 C C . SER A 1 219 ? 30.200 -0.116 -25.221 1.00 85.38 219 SER A C 1
ATOM 1658 O O . SER A 1 219 ? 29.386 0.791 -25.393 1.00 85.38 219 SER A O 1
ATOM 1660 N N . THR A 1 220 ? 31.368 -0.179 -25.860 1.00 90.25 220 THR A N 1
ATOM 1661 C CA . THR A 1 220 ? 31.815 0.785 -26.872 1.00 90.25 220 THR A CA 1
ATOM 1662 C C . THR A 1 220 ? 32.082 0.049 -28.171 1.00 90.25 220 THR A C 1
ATOM 1664 O O . THR A 1 220 ? 32.853 -0.909 -28.202 1.00 90.25 220 THR A O 1
ATOM 1667 N N . MET A 1 221 ? 31.473 0.518 -29.254 1.00 88.12 221 MET A N 1
ATOM 1668 C CA . MET A 1 221 ? 31.499 -0.137 -30.557 1.00 88.12 221 MET A CA 1
ATOM 1669 C C . MET A 1 221 ? 31.885 0.871 -31.636 1.00 88.12 221 MET A C 1
ATOM 1671 O O . MET A 1 221 ? 31.341 1.971 -31.684 1.00 88.12 221 MET A O 1
ATOM 1675 N N . ILE A 1 222 ? 32.825 0.495 -32.504 1.00 88.12 222 ILE A N 1
ATOM 1676 C CA . ILE A 1 222 ? 33.300 1.339 -33.616 1.00 88.12 222 ILE A CA 1
ATOM 1677 C C . ILE A 1 222 ? 33.039 0.728 -34.992 1.00 88.12 222 ILE A C 1
ATOM 1679 O O . ILE A 1 222 ? 33.126 1.445 -35.986 1.00 88.12 222 ILE A O 1
ATOM 1683 N N . ARG A 1 223 ? 32.726 -0.573 -35.064 1.00 87.62 223 ARG A N 1
ATOM 1684 C CA . ARG A 1 223 ? 32.438 -1.280 -36.312 1.00 87.62 223 ARG A CA 1
ATOM 1685 C C . ARG A 1 223 ? 31.098 -1.984 -36.277 1.00 87.62 223 ARG A C 1
ATOM 1687 O O . ARG A 1 223 ? 30.719 -2.523 -35.239 1.00 87.62 223 ARG A O 1
ATOM 1694 N N . PHE A 1 224 ? 30.454 -1.975 -37.437 1.00 88.69 224 PHE A N 1
ATOM 1695 C CA . PHE A 1 224 ? 29.127 -2.521 -37.648 1.00 88.69 224 PHE A CA 1
ATOM 1696 C C . PHE A 1 224 ? 29.017 -3.114 -39.047 1.00 88.69 224 PHE A C 1
ATOM 1698 O O . PHE A 1 224 ? 29.645 -2.618 -39.994 1.00 88.69 224 PHE A O 1
ATOM 1705 N N . SER A 1 225 ? 28.231 -4.172 -39.162 1.00 86.69 225 SER A N 1
ATOM 1706 C CA . SER A 1 225 ? 27.678 -4.628 -40.426 1.00 86.69 225 SER A CA 1
ATOM 1707 C C . SER A 1 225 ? 26.614 -3.625 -40.884 1.00 86.69 225 SER A C 1
ATOM 1709 O O . SER A 1 225 ? 25.919 -3.012 -40.072 1.00 86.69 225 SER A O 1
ATOM 1711 N N . ASP A 1 226 ? 26.543 -3.390 -42.192 1.00 86.50 226 ASP A N 1
ATOM 1712 C CA . ASP A 1 226 ? 25.573 -2.465 -42.771 1.00 86.50 226 ASP A CA 1
ATOM 1713 C C . ASP A 1 226 ? 24.526 -3.268 -43.530 1.00 86.50 226 ASP A C 1
ATOM 1715 O O . ASP A 1 226 ? 24.733 -3.628 -44.688 1.00 86.50 226 ASP A O 1
ATOM 1719 N N . ALA A 1 227 ? 23.396 -3.540 -42.880 1.00 81.44 227 ALA A N 1
ATOM 1720 C CA . ALA A 1 227 ? 22.324 -4.343 -43.457 1.00 81.44 227 ALA A CA 1
ATOM 1721 C C . ALA A 1 227 ? 21.682 -3.684 -44.696 1.00 81.44 227 ALA A C 1
ATOM 1723 O O . ALA A 1 227 ? 20.979 -4.354 -45.448 1.00 81.44 227 ALA A O 1
ATOM 1724 N N . SER A 1 228 ? 21.945 -2.394 -44.945 1.00 78.25 228 SER A N 1
ATOM 1725 C CA . SER A 1 228 ? 21.528 -1.707 -46.175 1.00 78.25 228 SER A CA 1
ATOM 1726 C C . SER A 1 228 ? 22.482 -1.923 -47.360 1.00 78.25 228 SER A C 1
ATOM 1728 O O . SER A 1 228 ? 22.169 -1.540 -48.487 1.00 78.25 228 SER A O 1
ATOM 1730 N N . ASP A 1 229 ? 23.667 -2.504 -47.145 1.00 82.75 229 ASP A N 1
ATOM 1731 C CA . ASP A 1 229 ? 24.634 -2.784 -48.207 1.00 82.75 229 ASP A CA 1
ATOM 1732 C C . ASP A 1 229 ? 24.294 -4.089 -48.932 1.00 82.75 229 ASP A C 1
ATOM 1734 O O . ASP A 1 229 ? 24.621 -5.178 -48.469 1.00 82.75 229 ASP A O 1
ATOM 1738 N N . ALA A 1 230 ? 23.678 -3.984 -50.110 1.00 79.25 230 ALA A N 1
ATOM 1739 C CA . ALA A 1 230 ? 23.292 -5.150 -50.905 1.00 79.25 230 ALA A CA 1
ATOM 1740 C C . ALA A 1 230 ? 24.482 -6.011 -51.381 1.00 79.25 230 ALA A C 1
ATOM 1742 O O . ALA A 1 230 ? 24.281 -7.153 -51.792 1.00 79.25 230 ALA A O 1
ATOM 1743 N N . THR A 1 231 ? 25.710 -5.480 -51.360 1.00 84.31 231 THR A N 1
ATOM 1744 C CA . THR A 1 231 ? 26.901 -6.181 -51.864 1.00 84.31 231 THR A CA 1
ATOM 1745 C C . THR A 1 231 ? 27.666 -6.906 -50.767 1.00 84.31 231 THR A C 1
ATOM 1747 O O . THR A 1 231 ? 28.158 -8.007 -50.998 1.00 84.31 231 THR A O 1
ATOM 1750 N N . ASN A 1 232 ? 27.772 -6.307 -49.579 1.00 83.44 232 ASN A N 1
ATOM 1751 C CA . ASN A 1 232 ? 28.536 -6.852 -48.457 1.00 83.44 232 ASN A CA 1
ATOM 1752 C C . ASN A 1 232 ? 27.830 -6.592 -47.112 1.00 83.44 232 ASN A C 1
ATOM 1754 O O . ASN A 1 232 ? 28.416 -5.950 -46.232 1.00 83.44 232 ASN A O 1
ATOM 1758 N N . PRO A 1 233 ? 26.597 -7.098 -46.915 1.00 79.69 233 PRO A N 1
ATOM 1759 C CA . PRO A 1 233 ? 25.761 -6.728 -45.770 1.00 79.69 233 PRO A CA 1
ATOM 1760 C C . PRO A 1 233 ? 26.336 -7.173 -44.421 1.00 79.69 233 PRO A C 1
ATOM 1762 O O . PRO A 1 233 ? 26.009 -6.600 -43.392 1.00 79.69 233 PRO A O 1
ATOM 1765 N N . THR A 1 234 ? 27.219 -8.176 -44.409 1.00 80.12 234 THR A N 1
ATOM 1766 C CA . THR A 1 234 ? 27.810 -8.764 -43.195 1.00 80.12 234 THR A CA 1
ATOM 1767 C C . THR A 1 234 ? 29.213 -8.243 -42.874 1.00 80.12 234 THR A C 1
ATOM 1769 O O . THR A 1 234 ? 29.776 -8.575 -41.832 1.00 80.12 234 THR A O 1
ATOM 1772 N N . SER A 1 235 ? 29.812 -7.427 -43.747 1.00 84.31 235 SER A N 1
ATOM 1773 C CA . SER A 1 235 ? 31.183 -6.949 -43.557 1.00 84.31 235 SER A CA 1
ATOM 1774 C C . SER A 1 235 ? 31.241 -5.818 -42.529 1.00 84.31 235 SER A C 1
ATOM 1776 O O . SER A 1 235 ? 30.794 -4.703 -42.796 1.00 84.31 235 SER A O 1
ATOM 1778 N N . GLN A 1 236 ? 31.894 -6.062 -41.390 1.00 85.50 236 GLN A N 1
ATOM 1779 C CA . GLN A 1 236 ? 32.082 -5.048 -40.352 1.00 85.50 236 GLN A CA 1
ATOM 1780 C C . GLN A 1 236 ? 33.030 -3.921 -40.775 1.00 85.50 236 GLN A C 1
ATOM 1782 O O . GLN A 1 236 ? 34.226 -4.116 -41.027 1.00 85.50 236 GLN A O 1
ATOM 1787 N N . ARG A 1 237 ? 32.507 -2.695 -40.769 1.00 86.44 237 ARG A N 1
ATOM 1788 C CA . ARG A 1 237 ? 33.232 -1.465 -41.117 1.00 86.44 237 ARG A CA 1
ATOM 1789 C C . ARG A 1 237 ? 32.944 -0.348 -40.126 1.00 86.44 237 ARG A C 1
ATOM 1791 O O . ARG A 1 237 ? 31.988 -0.424 -39.365 1.00 86.44 237 ARG A O 1
ATOM 1798 N N . LEU A 1 238 ? 33.783 0.688 -40.130 1.00 88.75 238 LEU A N 1
ATOM 1799 C CA . LEU A 1 238 ? 33.566 1.861 -39.281 1.00 88.75 238 LEU A CA 1
ATOM 1800 C C . LEU A 1 238 ? 32.201 2.494 -39.577 1.00 88.75 238 LEU A C 1
ATOM 1802 O O . LEU A 1 238 ? 31.876 2.696 -40.751 1.00 88.75 238 LEU A O 1
ATOM 1806 N N . LEU A 1 239 ? 31.449 2.842 -38.527 1.00 90.06 239 LEU A N 1
ATOM 1807 C CA . LEU A 1 239 ? 30.159 3.517 -38.673 1.00 90.06 239 LEU A CA 1
ATOM 1808 C C . LEU A 1 239 ? 30.358 4.875 -39.337 1.00 90.06 239 LEU A C 1
ATOM 1810 O O . LEU A 1 239 ? 30.925 5.790 -38.741 1.00 90.06 239 LEU A O 1
ATOM 1814 N N . ARG A 1 240 ? 29.870 5.010 -40.565 1.00 87.62 240 ARG A N 1
ATOM 1815 C CA . ARG A 1 240 ? 29.860 6.267 -41.310 1.00 87.62 240 ARG A CA 1
ATOM 1816 C C . ARG A 1 240 ? 28.419 6.543 -41.721 1.00 87.62 240 ARG A C 1
ATOM 1818 O O . ARG A 1 240 ? 27.902 5.791 -42.545 1.00 87.62 240 ARG A O 1
ATOM 1825 N N . PRO A 1 241 ? 27.762 7.558 -41.135 1.00 82.19 241 PRO A N 1
ATOM 1826 C CA . PRO A 1 241 ? 26.394 7.907 -41.502 1.00 82.19 241 PRO A CA 1
ATOM 1827 C C . PRO A 1 241 ? 26.278 8.135 -43.015 1.00 82.19 241 PRO A C 1
ATOM 1829 O O . PRO A 1 241 ? 27.198 8.681 -43.625 1.00 82.19 241 PRO A O 1
ATOM 1832 N N . ARG A 1 242 ? 25.163 7.715 -43.620 1.00 76.75 242 ARG A N 1
ATOM 1833 C CA . ARG A 1 242 ? 24.886 7.925 -45.052 1.00 76.75 242 ARG A CA 1
ATOM 1834 C C . ARG A 1 242 ? 24.033 9.169 -45.241 1.00 76.75 242 ARG A C 1
ATOM 1836 O O . ARG A 1 242 ? 23.095 9.361 -44.471 1.00 76.75 242 ARG A O 1
ATOM 1843 N N . SER A 1 243 ? 24.364 9.994 -46.236 1.00 75.88 243 SER A N 1
ATOM 1844 C CA . SER A 1 243 ? 23.598 11.207 -46.551 1.00 75.88 243 SER A CA 1
ATOM 1845 C C . SER A 1 243 ? 22.153 10.859 -46.895 1.00 75.88 243 SER A C 1
ATOM 1847 O O . SER A 1 243 ? 21.922 9.973 -47.709 1.00 75.88 243 SER A O 1
ATOM 1849 N N . ILE A 1 244 ? 21.191 11.585 -46.326 1.00 68.75 244 ILE A N 1
ATOM 1850 C CA . ILE A 1 244 ? 19.763 11.412 -46.654 1.00 68.75 244 ILE A CA 1
ATOM 1851 C C . ILE A 1 244 ? 19.294 12.272 -47.839 1.00 68.75 244 ILE A C 1
ATOM 1853 O O . ILE A 1 244 ? 18.120 12.235 -48.197 1.00 68.75 244 ILE A O 1
ATOM 1857 N N . TYR A 1 245 ? 20.192 13.084 -48.407 1.00 65.94 245 TYR A N 1
ATOM 1858 C CA . TYR A 1 245 ? 19.897 14.027 -49.494 1.00 65.94 245 TYR A CA 1
ATOM 1859 C C . TYR A 1 245 ? 20.707 13.752 -50.770 1.00 65.94 245 TYR A C 1
ATOM 1861 O O . TYR A 1 245 ? 20.545 14.450 -51.772 1.00 65.94 245 TYR A O 1
ATOM 1869 N N . ALA A 1 246 ? 21.591 12.749 -50.758 1.00 61.06 246 ALA A N 1
ATOM 1870 C CA . ALA A 1 246 ? 22.339 12.349 -51.943 1.00 61.06 246 ALA A CA 1
ATOM 1871 C C . ALA A 1 246 ? 21.442 11.529 -52.883 1.00 61.06 246 ALA A C 1
ATOM 1873 O O . ALA A 1 246 ? 20.872 10.517 -52.492 1.00 61.06 246 ALA A O 1
ATOM 1874 N N . THR A 1 247 ? 21.375 11.916 -54.158 1.00 49.78 247 THR A N 1
ATOM 1875 C CA . THR A 1 247 ? 20.523 11.297 -55.193 1.00 49.78 247 THR A CA 1
ATOM 1876 C C . THR A 1 247 ? 20.830 9.829 -55.509 1.00 49.78 247 THR A C 1
ATOM 1878 O O . THR A 1 247 ? 20.094 9.225 -56.285 1.00 49.78 247 THR A O 1
ATOM 1881 N N . VAL A 1 248 ? 21.899 9.256 -54.948 1.00 51.47 248 VAL A N 1
ATOM 1882 C CA . VAL A 1 248 ? 22.407 7.929 -55.332 1.00 51.47 248 VAL A CA 1
ATOM 1883 C C . VAL A 1 248 ? 22.241 6.872 -54.233 1.00 51.47 248 VAL A C 1
ATOM 1885 O O . VAL A 1 248 ? 22.239 5.702 -54.571 1.00 51.47 248 VAL A O 1
ATOM 1888 N N . ASP A 1 249 ? 21.994 7.232 -52.967 1.00 54.84 249 ASP A N 1
ATOM 1889 C CA . ASP A 1 249 ? 21.798 6.254 -51.879 1.00 54.84 249 ASP A CA 1
ATOM 1890 C C . ASP A 1 249 ? 20.992 6.869 -50.720 1.00 54.84 249 ASP A C 1
ATOM 1892 O O . ASP A 1 249 ? 21.538 7.267 -49.694 1.00 54.84 249 ASP A O 1
ATOM 1896 N N . ASN A 1 250 ? 19.667 6.937 -50.875 1.00 61.84 250 ASN A N 1
ATOM 1897 C CA . ASN A 1 250 ? 18.742 7.486 -49.869 1.00 61.84 250 ASN A CA 1
ATOM 1898 C C . ASN A 1 250 ? 18.459 6.528 -48.689 1.00 61.84 250 ASN A C 1
ATOM 1900 O O . ASN A 1 250 ? 17.496 6.719 -47.944 1.00 61.84 250 ASN A O 1
ATOM 1904 N N . THR A 1 251 ? 19.252 5.467 -48.530 1.00 71.25 251 THR A N 1
ATOM 1905 C CA . THR A 1 251 ? 19.064 4.463 -47.477 1.00 71.25 251 THR A CA 1
ATOM 1906 C C . THR A 1 251 ? 19.942 4.783 -46.264 1.00 71.25 251 THR A C 1
ATOM 1908 O O . THR A 1 251 ? 21.149 4.988 -46.431 1.00 71.25 251 THR A O 1
ATOM 1911 N N . PRO A 1 252 ? 19.387 4.800 -45.039 1.00 76.69 252 PRO A N 1
ATOM 1912 C CA . PRO A 1 252 ? 20.180 4.979 -43.825 1.00 76.69 252 PRO A CA 1
ATOM 1913 C C . PRO A 1 252 ? 21.211 3.854 -43.675 1.00 76.69 252 PRO A C 1
ATOM 1915 O O . PRO A 1 252 ? 21.016 2.756 -44.189 1.00 76.69 252 PRO A O 1
ATOM 1918 N N . PHE A 1 253 ? 22.297 4.108 -42.938 1.00 84.25 253 PHE A N 1
ATOM 1919 C CA . PHE A 1 253 ? 23.176 3.022 -42.499 1.00 84.25 253 PHE A CA 1
ATOM 1920 C C . PHE A 1 253 ? 22.400 2.186 -41.476 1.00 84.25 253 PHE A C 1
ATOM 1922 O O . PHE A 1 253 ? 22.060 2.697 -40.408 1.00 84.25 253 PHE A O 1
ATOM 1929 N N . ILE A 1 254 ? 22.117 0.922 -41.785 1.00 84.50 254 ILE A N 1
ATOM 1930 C CA . ILE A 1 254 ? 21.354 0.043 -40.893 1.00 84.50 254 ILE A CA 1
ATOM 1931 C C . ILE A 1 254 ? 22.349 -0.831 -40.139 1.00 84.50 254 ILE A C 1
ATOM 1933 O O . ILE A 1 254 ? 23.003 -1.670 -40.753 1.00 84.50 254 ILE A O 1
ATOM 1937 N N . LEU A 1 255 ? 22.479 -0.632 -38.826 1.00 85.75 255 LEU A N 1
ATOM 1938 C CA . LEU A 1 255 ? 23.328 -1.485 -37.995 1.00 85.75 255 LEU A CA 1
ATOM 1939 C C . LEU A 1 255 ? 22.757 -2.905 -38.013 1.00 85.75 255 LEU A C 1
ATOM 1941 O O . LEU A 1 255 ? 21.630 -3.118 -37.567 1.00 85.75 255 LEU A O 1
ATOM 1945 N N . GLY A 1 256 ? 23.527 -3.864 -38.529 1.00 79.00 256 GLY A N 1
ATOM 1946 C CA . GLY A 1 256 ? 23.134 -5.273 -38.503 1.00 79.00 256 GLY A CA 1
ATOM 1947 C C . GLY A 1 256 ? 23.296 -5.916 -37.123 1.00 79.00 256 GLY A C 1
ATOM 1948 O O . GLY A 1 256 ? 22.790 -7.010 -36.898 1.00 79.00 256 GLY A O 1
ATOM 1949 N N . GLU A 1 257 ? 23.976 -5.249 -36.186 1.00 80.44 257 GLU A N 1
ATOM 1950 C CA . GLU A 1 257 ? 24.133 -5.706 -34.805 1.00 80.44 257 GLU A CA 1
ATOM 1951 C C . GLU A 1 257 ? 23.233 -4.953 -33.818 1.00 80.44 257 GLU A C 1
ATOM 1953 O O . GLU A 1 257 ? 23.032 -3.741 -33.920 1.00 80.44 257 GLU A O 1
ATOM 1958 N N . LEU A 1 258 ? 22.759 -5.670 -32.794 1.00 78.31 258 LEU A N 1
ATOM 1959 C CA . LEU A 1 258 ? 21.973 -5.099 -31.699 1.00 78.31 258 LEU A CA 1
ATOM 1960 C C . LEU A 1 258 ? 22.866 -4.361 -30.689 1.00 78.31 258 LEU A C 1
ATOM 1962 O O . LEU A 1 258 ? 23.947 -4.829 -30.311 1.00 78.31 258 LEU A O 1
ATOM 1966 N N . LEU A 1 259 ? 22.396 -3.206 -30.217 1.00 79.50 259 LEU A N 1
ATOM 1967 C CA . LEU A 1 259 ? 23.086 -2.392 -29.218 1.00 79.50 259 LEU A CA 1
ATOM 1968 C C . LEU A 1 259 ? 22.679 -2.803 -27.792 1.00 79.50 259 LEU A C 1
ATOM 1970 O O . LEU A 1 259 ? 21.497 -2.763 -27.457 1.00 79.50 259 LEU A O 1
ATOM 1974 N N . ALA A 1 260 ? 23.661 -3.140 -26.946 1.00 77.31 260 ALA A N 1
ATOM 1975 C CA . ALA A 1 260 ? 23.461 -3.559 -25.552 1.00 77.31 260 ALA A CA 1
ATOM 1976 C C . ALA A 1 260 ? 24.654 -3.145 -24.656 1.00 77.31 260 ALA A C 1
ATOM 1978 O O . ALA A 1 260 ? 25.803 -3.362 -25.065 1.00 77.31 260 ALA A O 1
ATOM 1979 N N . PRO A 1 261 ? 24.445 -2.628 -23.424 1.00 78.06 261 PRO A N 1
ATOM 1980 C CA . PRO A 1 261 ? 25.533 -2.349 -22.477 1.00 78.06 261 PRO A CA 1
ATOM 1981 C C . PRO A 1 261 ? 26.365 -3.596 -22.141 1.00 78.06 261 PRO A C 1
ATOM 1983 O O . PRO A 1 261 ? 27.582 -3.507 -22.005 1.00 78.06 261 PRO A O 1
ATOM 1986 N N . GLU A 1 262 ? 25.723 -4.760 -22.086 1.00 74.94 262 GLU A N 1
ATOM 1987 C CA . GLU A 1 262 ? 26.316 -6.077 -21.842 1.00 74.94 262 GLU A CA 1
ATOM 1988 C C . GLU A 1 262 ? 26.595 -6.892 -23.127 1.00 74.94 262 GLU A C 1
ATOM 1990 O O . GLU A 1 262 ? 26.683 -8.120 -23.079 1.00 74.94 262 GLU A O 1
ATOM 1995 N N . ARG A 1 263 ? 26.758 -6.237 -24.292 1.00 78.69 263 ARG A N 1
ATOM 1996 C CA . ARG A 1 263 ? 26.916 -6.896 -25.612 1.00 78.69 263 ARG A CA 1
ATOM 1997 C C . ARG A 1 263 ? 27.904 -8.069 -25.613 1.00 78.69 263 ARG A C 1
ATOM 1999 O O . ARG A 1 263 ? 27.596 -9.104 -26.192 1.00 78.69 263 ARG A O 1
ATOM 2006 N N . SER A 1 264 ? 29.062 -7.931 -24.964 1.00 77.25 264 SER A N 1
ATOM 2007 C CA . SER A 1 264 ? 30.114 -8.963 -24.941 1.00 77.25 264 SER A CA 1
ATOM 2008 C C . SER A 1 264 ? 29.703 -10.280 -24.269 1.00 77.25 264 SER A C 1
ATOM 2010 O O . SER A 1 264 ? 30.400 -11.278 -24.431 1.00 77.25 264 SER A O 1
ATOM 2012 N N . LEU A 1 265 ? 28.595 -10.293 -23.522 1.00 74.81 265 LEU A N 1
ATOM 2013 C CA . LEU A 1 265 ? 28.035 -11.484 -22.878 1.00 74.81 265 LEU A CA 1
ATOM 2014 C C . LEU A 1 265 ? 26.916 -12.139 -23.705 1.00 74.81 265 LEU A C 1
ATOM 2016 O O . LEU A 1 265 ? 26.628 -13.324 -23.527 1.00 74.81 265 LEU A O 1
ATOM 2020 N N . LEU A 1 266 ? 26.275 -11.362 -24.582 1.00 73.19 266 LEU A N 1
ATOM 2021 C CA . LEU A 1 266 ? 25.014 -11.717 -25.239 1.00 73.19 266 LEU A CA 1
ATOM 2022 C C . LEU A 1 266 ? 25.166 -12.011 -26.730 1.00 73.19 266 LEU A C 1
ATOM 2024 O O . LEU A 1 266 ? 24.389 -12.781 -27.288 1.00 73.19 266 LEU A O 1
ATOM 2028 N N . VAL A 1 267 ? 26.149 -11.386 -27.374 1.00 75.62 267 VAL A N 1
ATOM 2029 C CA . VAL A 1 267 ? 26.254 -11.313 -28.830 1.00 75.62 267 VAL A CA 1
ATOM 2030 C C . VAL A 1 267 ? 27.630 -11.797 -29.277 1.00 75.62 267 VAL A C 1
ATOM 2032 O O . VAL A 1 267 ? 28.647 -11.437 -28.681 1.00 75.62 267 VAL A O 1
ATOM 2035 N N . ASN A 1 268 ? 27.680 -12.610 -30.333 1.00 78.06 268 ASN A N 1
ATOM 2036 C CA . ASN A 1 268 ? 28.946 -13.049 -30.920 1.00 78.06 268 ASN A CA 1
ATOM 2037 C C . ASN A 1 268 ? 29.626 -11.928 -31.740 1.00 78.06 268 ASN A C 1
ATOM 2039 O O . ASN A 1 268 ? 29.117 -10.813 -31.880 1.00 78.06 268 ASN A O 1
ATOM 2043 N N . SER A 1 269 ? 30.797 -12.213 -32.318 1.00 74.38 269 SER A N 1
ATOM 2044 C CA . SER A 1 269 ? 31.518 -11.248 -33.163 1.00 74.38 269 SER A CA 1
ATOM 2045 C C . SER A 1 269 ? 30.723 -10.787 -34.390 1.00 74.38 269 SER A C 1
ATOM 2047 O O . SER A 1 269 ? 30.996 -9.703 -34.896 1.00 74.38 269 SER A O 1
ATOM 2049 N N . SER A 1 270 ? 29.749 -11.576 -34.849 1.00 71.44 270 SER A N 1
ATOM 2050 C CA . SER A 1 270 ? 28.915 -11.309 -36.027 1.00 71.44 270 SER A CA 1
ATOM 2051 C C . SER A 1 270 ? 27.655 -10.494 -35.720 1.00 71.44 270 SER A C 1
ATOM 2053 O O . SER A 1 270 ? 26.949 -10.123 -36.651 1.00 71.44 270 SER A O 1
ATOM 2055 N N . GLY A 1 271 ? 27.362 -10.198 -34.447 1.00 68.56 271 GLY A N 1
ATOM 2056 C CA . GLY A 1 271 ? 26.140 -9.479 -34.072 1.00 68.56 271 GLY A CA 1
ATOM 2057 C C . GLY A 1 271 ? 24.941 -10.362 -33.732 1.00 68.56 271 GLY A C 1
ATOM 2058 O O . GLY A 1 271 ? 23.901 -9.830 -33.353 1.00 68.56 271 GLY A O 1
ATOM 2059 N N . GLU A 1 272 ? 25.089 -11.686 -33.809 1.00 74.88 272 GLU A N 1
ATOM 2060 C CA . GLU A 1 272 ? 24.017 -12.637 -33.513 1.00 74.88 272 GLU A CA 1
ATOM 2061 C C . GLU A 1 272 ? 23.909 -12.870 -32.003 1.00 74.88 272 GLU A C 1
ATOM 2063 O O . GLU A 1 272 ? 24.921 -13.060 -31.315 1.00 74.88 272 GLU A O 1
ATOM 2068 N N . VAL A 1 273 ? 22.677 -12.879 -31.487 1.00 73.06 273 VAL A N 1
ATOM 2069 C CA . VAL A 1 273 ? 22.398 -13.223 -30.089 1.00 73.06 273 VAL A CA 1
ATOM 2070 C C . VAL A 1 273 ? 22.710 -14.704 -29.878 1.00 73.06 273 VAL A C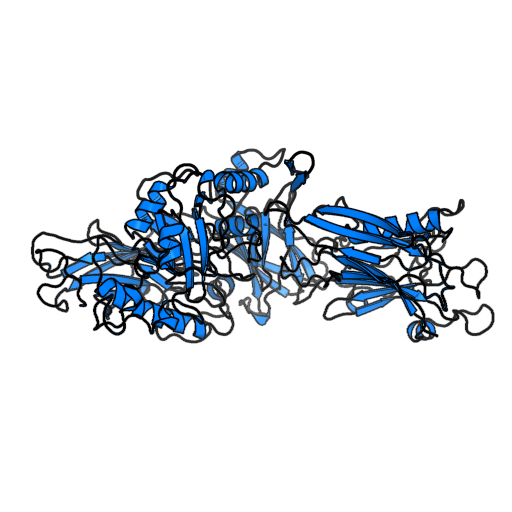 1
ATOM 2072 O O . VAL A 1 273 ? 22.151 -15.569 -30.544 1.00 73.06 273 VAL A O 1
ATOM 2075 N N . ILE A 1 274 ? 23.613 -14.997 -28.944 1.00 74.50 274 ILE A N 1
ATOM 2076 C CA . ILE A 1 274 ? 24.016 -16.367 -28.583 1.00 74.50 274 ILE A CA 1
ATOM 2077 C C . ILE A 1 274 ? 23.565 -16.761 -27.175 1.00 74.50 274 ILE A C 1
ATOM 2079 O O . ILE A 1 274 ? 23.529 -17.945 -26.847 1.00 74.50 274 ILE A O 1
ATOM 2083 N N . ASN A 1 275 ? 23.211 -15.779 -26.343 1.00 69.94 275 ASN A N 1
ATOM 2084 C CA . ASN A 1 275 ? 22.698 -15.983 -24.995 1.00 69.94 275 ASN A CA 1
ATOM 2085 C C . ASN A 1 275 ? 21.601 -14.961 -24.685 1.00 69.94 275 ASN A C 1
ATOM 2087 O O . ASN A 1 275 ? 21.805 -13.770 -24.905 1.00 69.94 275 ASN A O 1
ATOM 2091 N N . SER A 1 276 ? 20.510 -15.412 -24.064 1.00 66.31 276 SER A N 1
ATOM 2092 C CA . SER A 1 276 ? 19.547 -14.549 -23.372 1.00 66.31 276 SER A CA 1
ATOM 2093 C C . SER A 1 276 ? 19.802 -14.620 -21.862 1.00 66.31 276 SER A C 1
ATOM 2095 O O . SER A 1 276 ? 19.650 -15.673 -21.241 1.00 66.31 276 SER A O 1
ATOM 2097 N N . ILE A 1 277 ? 20.220 -13.509 -21.240 1.00 64.69 277 ILE A N 1
ATOM 2098 C CA . ILE A 1 277 ? 20.426 -13.459 -19.777 1.00 64.69 277 ILE A CA 1
ATOM 2099 C C . ILE A 1 277 ? 19.081 -13.426 -19.026 1.00 64.69 277 ILE A C 1
ATOM 2101 O O . ILE A 1 277 ? 19.030 -13.900 -17.890 1.00 64.69 277 ILE A O 1
ATOM 2105 N N . VAL A 1 278 ? 17.996 -12.948 -19.654 1.00 70.81 278 VAL A N 1
ATOM 2106 C CA . VAL A 1 278 ? 16.606 -13.043 -19.167 1.00 70.81 278 VAL A CA 1
ATOM 2107 C C . VAL A 1 278 ? 15.700 -13.612 -20.250 1.00 70.81 278 VAL A C 1
ATOM 2109 O O . VAL A 1 278 ? 15.968 -13.408 -21.428 1.00 70.81 278 VAL A O 1
ATOM 2112 N N . THR A 1 279 ? 14.602 -14.250 -19.860 1.00 73.81 279 THR A N 1
ATOM 2113 C CA . THR A 1 279 ? 13.581 -14.748 -20.785 1.00 73.81 279 THR A CA 1
ATOM 2114 C C . THR A 1 279 ? 12.214 -14.141 -20.499 1.00 73.81 279 THR A C 1
ATOM 2116 O O . THR A 1 279 ? 11.861 -13.977 -19.325 1.00 73.81 279 THR A O 1
ATOM 2119 N N . PRO A 1 280 ? 11.431 -13.797 -21.534 1.00 74.50 280 PRO A N 1
ATOM 2120 C CA . PRO A 1 280 ? 10.120 -13.198 -21.352 1.00 74.50 280 PRO A CA 1
ATOM 2121 C C . PRO A 1 280 ? 9.097 -14.233 -20.869 1.00 74.50 280 PRO A C 1
ATOM 2123 O O . PRO A 1 280 ? 9.056 -15.377 -21.320 1.00 74.50 280 PRO A O 1
ATOM 2126 N N . HIS A 1 281 ? 8.232 -13.805 -19.958 1.00 82.38 281 HIS A N 1
ATOM 2127 C CA . HIS A 1 281 ? 7.097 -14.566 -19.457 1.00 82.38 281 HIS A CA 1
ATOM 2128 C C . HIS A 1 281 ? 5.867 -13.661 -19.407 1.00 82.38 281 HIS A C 1
ATOM 2130 O O . HIS A 1 281 ? 5.920 -12.555 -18.866 1.00 82.38 281 HIS A O 1
ATOM 2136 N N . ALA A 1 282 ? 4.759 -14.140 -19.964 1.00 83.44 282 ALA A N 1
ATOM 2137 C CA . ALA A 1 282 ? 3.470 -13.471 -19.931 1.00 83.44 282 ALA A CA 1
ATOM 2138 C C . ALA A 1 282 ? 2.663 -13.934 -18.716 1.00 83.44 282 ALA A C 1
ATOM 2140 O O . ALA A 1 282 ? 2.592 -15.127 -18.435 1.00 83.44 282 ALA A O 1
ATOM 2141 N N . PHE A 1 283 ? 2.029 -12.999 -18.015 1.00 86.62 283 PHE A N 1
ATOM 2142 C CA . PHE A 1 283 ? 1.171 -13.269 -16.866 1.00 86.62 283 PHE A CA 1
ATOM 2143 C C . PHE A 1 283 ? -0.199 -12.641 -17.088 1.00 86.62 283 PHE A C 1
ATOM 2145 O O . PHE A 1 283 ? -0.307 -11.437 -17.341 1.00 86.62 283 PHE A O 1
ATOM 2152 N N . SER A 1 284 ? -1.237 -13.462 -16.959 1.00 87.75 284 SER A N 1
ATOM 2153 C CA . SER A 1 284 ? -2.633 -13.047 -17.030 1.00 87.75 284 SER A CA 1
ATOM 2154 C C . SER A 1 284 ? -3.361 -13.421 -15.743 1.00 87.75 284 SER A C 1
ATOM 2156 O O . SER A 1 284 ? -2.970 -14.343 -15.024 1.00 87.75 284 SER A O 1
ATOM 2158 N N . VAL A 1 285 ? -4.434 -12.702 -15.436 1.00 88.12 285 VAL A N 1
ATOM 2159 C CA . VAL A 1 285 ? -5.283 -12.985 -14.282 1.00 88.12 285 VAL A CA 1
ATOM 2160 C C . VAL A 1 285 ? -6.734 -12.951 -14.731 1.00 88.12 285 VAL A C 1
ATOM 2162 O O . VAL A 1 285 ? -7.175 -12.004 -15.377 1.00 88.12 285 VAL A O 1
ATOM 2165 N N . LYS A 1 286 ? -7.498 -13.966 -14.331 1.00 85.62 286 LYS A N 1
ATOM 2166 C CA . LYS A 1 286 ? -8.956 -14.002 -14.478 1.00 85.62 286 LYS A CA 1
ATOM 2167 C C . LYS A 1 286 ? -9.637 -14.175 -13.131 1.00 85.62 286 LYS A C 1
ATOM 2169 O O . LYS A 1 286 ? -9.090 -14.804 -12.224 1.00 85.62 286 LYS A O 1
ATOM 2174 N N . GLU A 1 287 ? -10.865 -13.687 -13.025 1.00 84.00 287 GLU A N 1
ATOM 2175 C CA . GLU A 1 287 ? -11.734 -14.059 -11.912 1.00 84.00 287 GLU A CA 1
ATOM 2176 C C . GLU A 1 287 ? -12.331 -15.463 -12.151 1.00 84.00 287 GLU A C 1
ATOM 2178 O O . GLU A 1 287 ? -12.538 -15.888 -13.287 1.00 84.00 287 GLU A O 1
ATOM 2183 N N . ILE A 1 288 ? -12.551 -16.243 -11.091 1.00 80.75 288 ILE A N 1
ATOM 2184 C CA . ILE A 1 288 ? -13.182 -17.568 -11.189 1.00 80.75 288 ILE A CA 1
ATOM 2185 C C . ILE A 1 288 ? -14.677 -17.405 -11.487 1.00 80.75 288 ILE A C 1
ATOM 2187 O O . ILE A 1 288 ? -15.368 -16.653 -10.805 1.00 80.75 288 ILE A O 1
ATOM 2191 N N . GLY A 1 289 ? -15.191 -18.200 -12.431 1.00 71.69 289 GLY A N 1
ATOM 2192 C CA . GLY A 1 289 ? -16.622 -18.253 -12.763 1.00 71.69 289 GLY A CA 1
ATOM 2193 C C . GLY A 1 289 ? -17.032 -17.386 -13.953 1.00 71.69 289 GLY A C 1
ATOM 2194 O O . GLY A 1 289 ? -18.219 -17.137 -14.137 1.00 71.69 289 GLY A O 1
ATOM 2195 N N . THR A 1 290 ? -16.070 -16.931 -14.751 1.00 67.06 290 THR A N 1
ATOM 2196 C CA . THR A 1 290 ? -16.284 -16.022 -15.879 1.00 67.06 290 THR A CA 1
ATOM 2197 C C . THR A 1 290 ? -15.506 -16.496 -17.131 1.00 67.06 290 THR A C 1
ATOM 2199 O O . THR A 1 290 ? -14.484 -17.178 -17.008 1.00 67.06 290 THR A O 1
ATOM 2202 N N . ASP A 1 291 ? -15.966 -16.139 -18.342 1.00 59.75 291 ASP A N 1
ATOM 2203 C CA . ASP A 1 291 ? -15.370 -16.588 -19.620 1.00 59.75 291 ASP A CA 1
ATOM 2204 C C . ASP A 1 291 ? -14.232 -15.673 -20.129 1.00 59.75 291 ASP A C 1
ATOM 2206 O O . ASP A 1 291 ? -14.301 -14.444 -20.098 1.00 59.75 291 ASP A O 1
ATOM 2210 N N . LEU A 1 292 ? -13.154 -16.293 -20.609 1.00 58.28 292 LEU A N 1
ATOM 2211 C CA . LEU A 1 292 ? -11.757 -15.855 -20.447 1.00 58.28 292 LEU A CA 1
ATOM 2212 C C . LEU A 1 292 ? -11.199 -14.792 -21.413 1.00 58.28 292 LEU A C 1
ATOM 2214 O O . LEU A 1 292 ? -9.997 -14.558 -21.399 1.00 58.28 292 LEU A O 1
ATOM 2218 N N . VAL A 1 293 ? -11.979 -14.154 -22.283 1.00 58.34 293 VAL A N 1
ATOM 2219 C CA . VAL A 1 293 ? -11.328 -13.509 -23.444 1.00 58.34 293 VAL A CA 1
ATOM 2220 C C . VAL A 1 293 ? -10.780 -12.101 -23.157 1.00 58.34 293 VAL A C 1
ATOM 2222 O O . VAL A 1 293 ? -9.738 -11.774 -23.704 1.00 58.34 293 VAL A O 1
ATOM 2225 N N . ALA A 1 294 ? -11.392 -11.280 -22.286 1.00 63.31 294 ALA A N 1
ATOM 2226 C CA . ALA A 1 294 ? -11.005 -9.860 -22.143 1.00 63.31 294 ALA A CA 1
ATOM 2227 C C . ALA A 1 294 ? -11.304 -9.220 -20.767 1.00 63.31 294 ALA A C 1
ATOM 2229 O O . ALA A 1 294 ? -11.791 -8.096 -20.707 1.00 63.31 294 ALA A O 1
ATOM 2230 N N . GLN A 1 295 ? -11.085 -9.920 -19.649 1.00 72.06 295 GLN A N 1
ATOM 2231 C CA . GLN A 1 295 ? -11.515 -9.424 -18.330 1.00 72.06 295 GLN A CA 1
ATOM 2232 C C . GLN A 1 295 ? -10.492 -8.567 -17.588 1.00 72.06 295 GLN A C 1
ATOM 2234 O O . GLN A 1 295 ? -9.288 -8.813 -17.622 1.00 72.06 295 GLN A O 1
ATOM 2239 N N . TYR A 1 296 ? -11.020 -7.612 -16.824 1.00 76.19 296 TYR A N 1
ATOM 2240 C CA . TYR A 1 296 ? -10.267 -6.814 -15.868 1.00 76.19 296 TYR A CA 1
ATOM 2241 C C . TYR A 1 296 ? -10.292 -7.486 -14.497 1.00 76.19 296 TYR A C 1
ATOM 2243 O O . TYR A 1 296 ? -11.253 -7.310 -13.754 1.00 76.19 296 TYR A O 1
ATOM 2251 N N . ALA A 1 297 ? -9.262 -8.266 -14.164 1.00 84.50 297 ALA A N 1
ATOM 2252 C CA . ALA A 1 297 ? -9.117 -8.883 -12.846 1.00 84.50 297 ALA A CA 1
ATOM 2253 C C . ALA A 1 297 ? -8.031 -8.164 -12.024 1.00 84.50 297 ALA A C 1
ATOM 2255 O O . ALA A 1 297 ? -6.842 -8.300 -12.334 1.00 84.50 297 ALA A O 1
ATOM 2256 N N . PRO A 1 298 ? -8.405 -7.416 -10.967 1.00 88.88 298 PRO A N 1
ATOM 2257 C CA . PRO A 1 298 ? -7.429 -6.735 -10.134 1.00 88.88 298 PRO A CA 1
ATOM 2258 C C . PRO A 1 298 ? -6.611 -7.711 -9.298 1.00 88.88 298 PRO A C 1
ATOM 2260 O O . PRO A 1 298 ? -7.172 -8.548 -8.584 1.00 88.88 298 PRO A O 1
ATOM 2263 N N . ALA A 1 299 ? -5.291 -7.561 -9.331 1.00 90.94 299 ALA A N 1
ATOM 2264 C CA . ALA A 1 299 ? -4.385 -8.443 -8.610 1.00 90.94 299 ALA A CA 1
ATOM 2265 C C . ALA A 1 299 ? -3.037 -7.792 -8.317 1.00 90.94 299 ALA A C 1
ATOM 2267 O O . ALA A 1 299 ? -2.611 -6.841 -8.968 1.00 90.94 299 ALA A O 1
ATOM 2268 N N . THR A 1 300 ? -2.344 -8.349 -7.334 1.00 91.00 300 THR A N 1
ATOM 2269 C CA . THR A 1 300 ? -0.904 -8.211 -7.143 1.00 91.00 300 THR A CA 1
ATOM 2270 C C . THR A 1 300 ? -0.265 -9.552 -7.476 1.00 91.00 300 THR A C 1
ATOM 2272 O O . THR A 1 300 ? -0.679 -10.564 -6.915 1.00 91.00 300 THR A O 1
ATOM 2275 N N . ILE A 1 301 ? 0.734 -9.566 -8.355 1.00 91.44 301 ILE A N 1
ATOM 2276 C CA . ILE A 1 301 ? 1.563 -10.741 -8.633 1.00 91.44 301 ILE A CA 1
ATOM 2277 C C . ILE A 1 301 ? 2.928 -10.518 -7.986 1.00 91.44 301 ILE A C 1
ATOM 2279 O O . ILE A 1 301 ? 3.573 -9.493 -8.208 1.00 91.44 301 ILE A O 1
ATOM 2283 N N . ILE A 1 302 ? 3.357 -11.472 -7.167 1.00 91.25 302 ILE A N 1
ATOM 2284 C CA . ILE A 1 302 ? 4.661 -11.491 -6.501 1.00 91.25 302 ILE A CA 1
ATOM 2285 C C . ILE A 1 302 ? 5.507 -12.586 -7.124 1.00 91.25 302 ILE A C 1
ATOM 2287 O O . ILE A 1 302 ? 5.044 -13.708 -7.290 1.00 91.25 302 ILE A O 1
ATOM 2291 N N . PHE A 1 303 ? 6.763 -12.279 -7.401 1.00 91.25 303 PHE A N 1
ATOM 2292 C CA . PHE A 1 303 ? 7.727 -13.183 -7.998 1.00 91.25 303 PHE A CA 1
ATOM 2293 C C . PHE A 1 303 ? 8.790 -13.565 -6.970 1.00 91.25 303 PHE A C 1
ATOM 2295 O O . PHE A 1 303 ? 9.614 -12.749 -6.580 1.00 91.25 303 PHE A O 1
ATOM 2302 N N . ALA A 1 304 ? 8.803 -14.802 -6.499 1.00 92.44 304 ALA A N 1
ATOM 2303 C CA . ALA A 1 304 ? 9.821 -15.289 -5.577 1.00 92.44 304 ALA A CA 1
ATOM 2304 C C . ALA A 1 304 ? 10.862 -16.126 -6.324 1.00 92.44 304 ALA A C 1
ATOM 2306 O O . ALA A 1 304 ? 10.498 -17.006 -7.102 1.00 92.44 304 ALA A O 1
ATOM 2307 N N . GLY A 1 305 ? 12.148 -15.879 -6.079 1.00 93.25 305 GLY A N 1
ATOM 2308 C CA . GLY A 1 305 ? 13.204 -16.774 -6.550 1.00 93.25 305 GLY A CA 1
ATOM 2309 C C . GLY A 1 305 ? 13.215 -18.061 -5.731 1.00 93.25 305 GLY A C 1
ATOM 2310 O O . GLY A 1 305 ? 13.043 -18.009 -4.512 1.00 93.25 305 GLY A O 1
ATOM 2311 N N . LEU A 1 306 ? 13.403 -19.200 -6.392 1.00 95.31 306 LEU A N 1
ATOM 2312 C CA . LEU A 1 306 ? 13.446 -20.520 -5.768 1.00 95.31 306 LEU A CA 1
ATOM 2313 C C . LEU A 1 306 ? 14.874 -21.067 -5.754 1.00 95.31 306 LEU A C 1
ATOM 2315 O O . LEU A 1 306 ? 15.601 -20.958 -6.744 1.00 95.31 306 LEU A O 1
ATOM 2319 N N . ASP A 1 307 ? 15.262 -21.669 -4.634 1.00 94.81 307 ASP A N 1
ATOM 2320 C CA . ASP A 1 307 ? 16.517 -22.403 -4.512 1.00 94.81 307 ASP A CA 1
ATOM 2321 C C . ASP A 1 307 ? 16.449 -23.786 -5.194 1.00 94.81 307 ASP A C 1
ATOM 2323 O O . ASP A 1 307 ? 15.445 -24.171 -5.803 1.00 94.81 307 ASP A O 1
ATOM 2327 N N . ALA A 1 308 ? 17.532 -24.562 -5.090 1.00 92.12 308 ALA A N 1
ATOM 2328 C CA . ALA A 1 308 ? 17.616 -25.901 -5.678 1.00 92.12 308 ALA A CA 1
ATOM 2329 C C . ALA A 1 308 ? 16.609 -26.911 -5.084 1.00 92.12 308 ALA A C 1
ATOM 2331 O O . ALA A 1 308 ? 16.386 -27.965 -5.678 1.00 92.12 308 ALA A O 1
ATOM 2332 N N . PHE A 1 309 ? 15.997 -26.599 -3.937 1.00 93.00 309 PHE A N 1
ATOM 2333 C CA . PHE A 1 309 ? 14.988 -27.417 -3.264 1.00 93.00 309 PHE A CA 1
ATOM 2334 C C . PHE A 1 309 ? 13.560 -26.899 -3.492 1.00 93.00 309 PHE A C 1
ATOM 2336 O O . PHE A 1 309 ? 12.611 -27.453 -2.935 1.00 93.00 309 PHE A O 1
ATOM 2343 N N . GLY A 1 310 ? 13.386 -25.851 -4.304 1.00 91.69 310 GLY A N 1
ATOM 2344 C CA . GLY A 1 310 ? 12.086 -25.237 -4.566 1.00 91.69 310 GLY A CA 1
ATOM 2345 C C . GLY A 1 310 ? 11.582 -24.345 -3.428 1.00 91.69 310 GLY A C 1
ATOM 2346 O O . GLY A 1 310 ? 10.391 -24.038 -3.385 1.00 91.69 310 GLY A O 1
ATOM 2347 N N . GLN A 1 311 ? 12.450 -23.932 -2.501 1.00 93.44 311 GLN A N 1
ATOM 2348 C CA . GLN A 1 311 ? 12.104 -23.013 -1.418 1.00 93.44 311 GLN A CA 1
ATOM 2349 C C . GLN A 1 311 ? 12.343 -21.564 -1.845 1.00 93.44 311 GLN A C 1
ATOM 2351 O O . GLN A 1 311 ? 13.318 -21.255 -2.528 1.00 93.44 311 GLN A O 1
ATOM 2356 N N . MET A 1 312 ? 11.449 -20.656 -1.444 1.00 93.50 312 MET A N 1
ATOM 2357 C CA . MET A 1 312 ? 11.607 -19.232 -1.744 1.00 93.50 312 MET A CA 1
ATOM 2358 C C . MET A 1 312 ? 12.853 -18.670 -1.053 1.00 93.50 312 MET A C 1
ATOM 2360 O O . MET A 1 312 ? 13.114 -18.974 0.107 1.00 93.50 312 MET A O 1
ATOM 2364 N N . GLN A 1 313 ? 13.588 -17.789 -1.728 1.00 90.38 313 GLN A N 1
ATOM 2365 C CA . GLN A 1 313 ? 14.795 -17.183 -1.172 1.00 90.38 313 GLN A CA 1
ATOM 2366 C C . GLN A 1 313 ? 14.954 -15.735 -1.639 1.00 90.38 313 GLN A C 1
ATOM 2368 O O . GLN A 1 313 ? 15.104 -15.464 -2.824 1.00 90.38 313 GLN A O 1
ATOM 2373 N N . SER A 1 314 ? 14.964 -14.779 -0.703 1.00 83.69 314 SER A N 1
ATOM 2374 C CA . SER A 1 314 ? 15.019 -13.338 -1.033 1.00 83.69 314 SER A CA 1
ATOM 2375 C C . SER A 1 314 ? 16.237 -12.903 -1.837 1.00 83.69 314 SER A C 1
ATOM 2377 O O . SER A 1 314 ? 16.140 -11.965 -2.619 1.00 83.69 314 SER A O 1
ATOM 2379 N N . SER A 1 315 ? 17.373 -13.591 -1.716 1.00 84.75 315 SER A N 1
ATOM 2380 C CA . SER A 1 315 ? 18.548 -13.283 -2.539 1.00 84.75 315 SER A CA 1
ATOM 2381 C C . SER A 1 315 ? 18.395 -13.683 -4.012 1.00 84.75 315 SER A C 1
ATOM 2383 O O . SER A 1 315 ? 19.231 -13.289 -4.822 1.00 84.75 315 SER A O 1
ATOM 2385 N N . LEU A 1 316 ? 17.379 -14.485 -4.345 1.00 87.38 316 LEU A N 1
ATOM 2386 C CA . LEU A 1 316 ? 17.090 -14.970 -5.696 1.00 87.38 316 LEU A CA 1
ATOM 2387 C C . LEU A 1 316 ? 15.890 -14.259 -6.336 1.00 87.38 316 LEU A C 1
ATOM 2389 O O . LEU A 1 316 ? 15.624 -14.491 -7.518 1.00 87.38 316 LEU A O 1
ATOM 2393 N N . ASP A 1 317 ? 15.173 -13.419 -5.582 1.00 85.94 317 ASP A N 1
ATOM 2394 C CA . ASP A 1 317 ? 14.015 -12.690 -6.093 1.00 85.94 317 ASP A CA 1
ATOM 2395 C C . ASP A 1 317 ? 14.414 -11.818 -7.298 1.00 85.94 317 ASP A C 1
ATOM 2397 O O . ASP A 1 317 ? 15.448 -11.139 -7.264 1.00 85.94 317 ASP A O 1
ATOM 2401 N N . PRO A 1 318 ? 13.614 -11.828 -8.376 1.00 78.44 318 PRO A N 1
ATOM 2402 C CA . PRO A 1 318 ? 13.839 -10.959 -9.516 1.00 78.44 318 PRO A CA 1
ATOM 2403 C C . PRO A 1 318 ? 13.458 -9.521 -9.156 1.00 78.44 318 PRO A C 1
ATOM 2405 O O . PRO A 1 318 ? 12.579 -9.282 -8.324 1.00 78.44 318 PRO A O 1
ATOM 2408 N N . TRP A 1 319 ? 14.115 -8.560 -9.801 1.00 71.94 319 TRP A N 1
ATOM 2409 C CA . TRP A 1 319 ? 13.753 -7.154 -9.665 1.00 71.94 319 TRP A CA 1
ATOM 2410 C C . TRP A 1 319 ? 12.845 -6.768 -10.832 1.00 71.94 319 TRP A C 1
ATOM 2412 O O . TRP A 1 319 ? 13.261 -6.803 -11.987 1.00 71.94 319 TRP A O 1
ATOM 2422 N N . MET A 1 320 ? 11.616 -6.376 -10.516 1.00 68.75 320 MET A N 1
ATOM 2423 C CA . MET A 1 320 ? 10.680 -5.775 -11.457 1.00 68.75 320 MET A CA 1
ATOM 2424 C C . MET A 1 320 ? 10.972 -4.271 -11.556 1.00 68.75 320 MET A C 1
ATOM 2426 O O . MET A 1 320 ? 10.949 -3.570 -10.543 1.00 68.75 320 MET A O 1
ATOM 2430 N N . LYS A 1 321 ? 11.278 -3.755 -12.757 1.00 59.06 321 LYS A N 1
ATOM 2431 C CA . LYS A 1 321 ? 11.434 -2.298 -12.985 1.00 59.06 321 LYS A CA 1
ATOM 2432 C C . LYS A 1 321 ? 10.109 -1.583 -12.643 1.00 59.06 321 LYS A C 1
ATOM 2434 O O . LYS A 1 321 ? 9.142 -2.218 -12.263 1.00 59.06 321 LYS A O 1
ATOM 2439 N N . ARG A 1 322 ? 10.002 -0.261 -12.758 1.00 57.03 322 ARG A N 1
ATOM 2440 C CA . ARG A 1 322 ? 8.687 0.391 -12.882 1.00 57.03 322 ARG A CA 1
ATOM 2441 C C . ARG A 1 322 ? 8.349 0.557 -14.367 1.00 57.03 322 ARG A C 1
ATOM 2443 O O . ARG A 1 322 ? 9.126 1.146 -15.110 1.00 57.03 322 ARG A O 1
ATOM 2450 N N . THR A 1 323 ? 7.201 0.044 -14.800 1.00 56.12 323 THR A N 1
ATOM 2451 C CA . THR A 1 323 ? 6.590 0.176 -16.131 1.00 56.12 323 THR A CA 1
ATOM 2452 C C . THR A 1 323 ? 5.090 0.350 -15.931 1.00 56.12 323 THR A C 1
ATOM 2454 O O . THR A 1 323 ? 4.548 0.017 -14.870 1.00 56.12 323 THR A O 1
ATOM 2457 N N . ARG A 1 324 ? 4.440 0.914 -16.945 1.00 57.66 324 ARG A N 1
ATOM 2458 C CA . ARG A 1 324 ? 3.001 1.151 -16.984 1.00 57.66 324 ARG A CA 1
ATOM 2459 C C . ARG A 1 324 ? 2.486 0.754 -18.352 1.00 57.66 324 ARG A C 1
ATOM 2461 O O . ARG A 1 324 ? 2.953 1.301 -19.340 1.00 57.66 324 ARG A O 1
ATOM 2468 N N . THR A 1 325 ? 1.518 -0.144 -18.423 1.00 53.78 325 THR A N 1
ATOM 2469 C CA . THR A 1 325 ? 0.880 -0.441 -19.715 1.00 53.78 325 THR A CA 1
ATOM 2470 C C . THR A 1 325 ? -0.341 0.463 -19.862 1.00 53.78 325 THR A C 1
ATOM 2472 O O . THR A 1 325 ? -1.395 0.159 -19.298 1.00 53.78 325 THR A O 1
ATOM 2475 N N . ASN A 1 326 ? -0.180 1.607 -20.538 1.00 53.44 326 ASN A N 1
ATOM 2476 C CA . ASN A 1 326 ? -1.240 2.602 -20.714 1.00 53.44 326 ASN A CA 1
ATOM 2477 C C . ASN A 1 326 ? -1.567 2.803 -22.201 1.00 53.44 326 ASN A C 1
ATOM 2479 O O . ASN A 1 326 ? -0.706 3.228 -22.961 1.00 53.44 326 ASN A O 1
ATOM 2483 N N . GLY A 1 327 ? -2.809 2.518 -22.597 1.00 48.72 327 GLY A N 1
ATOM 2484 C CA . GLY A 1 327 ? -3.306 2.699 -23.965 1.00 48.72 327 GLY A CA 1
ATOM 2485 C C . GLY A 1 327 ? -4.060 4.017 -24.174 1.00 48.72 327 GLY A C 1
ATOM 2486 O O . GLY A 1 327 ? -4.800 4.146 -25.148 1.00 48.72 327 GLY A O 1
ATOM 2487 N N . ALA A 1 328 ? -3.934 4.974 -23.246 1.00 46.09 328 ALA A N 1
ATOM 2488 C CA . ALA A 1 328 ? -4.710 6.214 -23.204 1.00 46.09 328 ALA A CA 1
ATOM 2489 C C . ALA A 1 328 ? -3.823 7.458 -23.034 1.00 46.09 328 ALA A C 1
ATOM 2491 O O . ALA A 1 328 ? -2.917 7.464 -22.196 1.00 46.09 328 ALA A O 1
ATOM 2492 N N . PHE A 1 329 ? -4.146 8.540 -23.746 1.00 44.38 329 PHE A N 1
ATOM 2493 C CA . PHE A 1 329 ? -3.553 9.866 -23.547 1.00 44.38 329 PHE A CA 1
ATOM 2494 C C . PHE A 1 329 ? -4.649 10.939 -23.472 1.00 44.38 329 PHE A C 1
ATOM 2496 O O . PHE A 1 329 ? -5.774 10.726 -23.910 1.00 44.38 329 PHE A O 1
ATOM 2503 N N . TYR A 1 330 ? -4.345 12.096 -22.888 1.00 37.75 330 TYR A N 1
ATOM 2504 C CA . TYR A 1 330 ? -5.272 13.230 -22.853 1.00 37.75 330 TYR A CA 1
ATOM 2505 C C . TYR A 1 330 ? -4.965 14.190 -23.994 1.00 37.75 330 TYR A C 1
ATOM 2507 O O . TYR A 1 330 ? -3.832 14.665 -24.123 1.00 37.75 330 TYR A O 1
ATOM 2515 N N . ASP A 1 331 ? -5.976 14.482 -24.800 1.00 35.69 331 ASP A N 1
ATOM 2516 C CA . ASP A 1 331 ? -5.895 15.461 -25.870 1.00 35.69 331 ASP A CA 1
ATOM 2517 C C . ASP A 1 331 ? -6.133 16.861 -25.288 1.00 35.69 331 ASP A C 1
ATOM 2519 O O . ASP A 1 331 ? -7.239 17.227 -24.885 1.00 35.69 331 ASP A O 1
ATOM 2523 N N . VAL A 1 332 ? -5.070 17.666 -25.254 1.00 32.75 332 VAL A N 1
ATOM 2524 C CA . VAL A 1 332 ? -5.100 19.045 -24.745 1.00 32.75 332 VAL A CA 1
ATOM 2525 C C . VAL A 1 332 ? -5.963 19.987 -25.592 1.00 32.75 332 VAL A C 1
ATOM 2527 O O . VAL A 1 332 ? -6.438 20.998 -25.072 1.00 32.75 332 VAL A O 1
ATOM 2530 N N . MET A 1 333 ? -6.192 19.665 -26.868 1.00 32.28 333 MET A N 1
ATOM 2531 C CA . MET A 1 333 ? -7.041 20.444 -27.770 1.00 32.28 333 MET A CA 1
ATOM 2532 C C . MET A 1 333 ? -8.517 20.093 -27.579 1.00 32.28 333 MET A C 1
ATOM 2534 O O . MET A 1 333 ? -9.357 20.993 -27.532 1.00 32.28 333 MET A O 1
ATOM 2538 N N . ALA A 1 334 ? -8.834 18.804 -27.425 1.00 35.12 334 ALA A N 1
ATOM 2539 C CA . ALA A 1 334 ? -10.203 18.337 -27.195 1.00 35.12 334 ALA A CA 1
ATOM 2540 C C . ALA A 1 334 ? -10.657 18.461 -25.729 1.00 35.12 334 ALA A C 1
ATOM 2542 O O . ALA A 1 334 ? -11.858 18.469 -25.464 1.00 35.12 334 ALA A O 1
ATOM 2543 N N . LYS A 1 335 ? -9.710 18.590 -24.788 1.00 36.22 335 LYS A N 1
ATOM 2544 C CA . LYS A 1 335 ? -9.940 18.480 -23.338 1.00 36.22 335 LYS A CA 1
ATOM 2545 C C . LYS A 1 335 ? -10.628 17.163 -22.952 1.00 36.22 335 LYS A C 1
ATOM 2547 O O . LYS A 1 335 ? -11.519 17.156 -22.105 1.00 36.22 335 LYS A O 1
ATOM 2552 N N . ASP A 1 336 ? -10.228 16.068 -23.595 1.00 37.75 336 ASP A N 1
ATOM 2553 C CA . ASP A 1 336 ? -10.819 14.740 -23.398 1.00 37.75 336 ASP A CA 1
ATOM 2554 C C . ASP A 1 336 ? -9.744 13.637 -23.404 1.00 37.75 336 ASP A C 1
ATOM 2556 O O . ASP A 1 336 ? -8.637 13.830 -23.915 1.00 37.75 336 ASP A O 1
ATOM 2560 N N . ILE A 1 337 ? -10.052 12.477 -22.813 1.00 47.12 337 ILE A N 1
ATOM 2561 C CA . ILE A 1 337 ? -9.171 11.300 -22.819 1.00 47.12 337 ILE A CA 1
ATOM 2562 C C . ILE A 1 337 ? -9.401 10.521 -24.115 1.00 47.12 337 ILE A C 1
ATOM 2564 O O . ILE A 1 337 ? -10.488 9.998 -24.351 1.00 47.12 337 ILE A O 1
ATOM 2568 N N . TYR A 1 338 ? -8.353 10.386 -24.926 1.00 47.00 338 TYR A N 1
ATOM 2569 C CA . TYR A 1 338 ? -8.369 9.600 -26.152 1.00 47.00 338 TYR A CA 1
ATOM 2570 C C . TYR A 1 338 ? -7.716 8.228 -25.928 1.00 47.00 338 TYR A C 1
ATOM 2572 O O . TYR A 1 338 ? -6.617 8.114 -25.378 1.00 47.00 338 TYR A O 1
ATOM 2580 N N . LEU A 1 339 ? -8.408 7.167 -26.348 1.00 52.16 339 LEU A N 1
ATOM 2581 C CA . LEU A 1 339 ? -7.965 5.778 -26.208 1.00 52.16 339 LEU A CA 1
ATOM 2582 C C . LEU A 1 339 ? -7.368 5.300 -27.536 1.00 52.16 339 LEU A C 1
ATOM 2584 O O . LEU A 1 339 ? -8.070 5.259 -28.545 1.00 52.16 339 LEU A O 1
ATOM 2588 N N . LEU A 1 340 ? -6.085 4.938 -27.534 1.00 47.66 340 LEU A N 1
ATOM 2589 C CA . LEU A 1 340 ? -5.372 4.393 -28.697 1.00 47.66 340 LEU A CA 1
ATOM 2590 C C . LEU A 1 340 ? -5.384 2.861 -28.718 1.00 47.66 340 LEU A C 1
ATOM 2592 O O . LEU A 1 340 ? -5.372 2.262 -29.791 1.00 47.66 340 LEU A O 1
ATOM 2596 N N . SER A 1 341 ? -5.405 2.222 -27.543 1.00 50.56 341 SER A N 1
ATOM 2597 C CA . SER A 1 341 ? -5.369 0.762 -27.395 1.00 50.56 341 SER A CA 1
ATOM 2598 C C . SER A 1 341 ? -5.940 0.296 -26.043 1.00 50.56 341 SER A C 1
ATOM 2600 O O . SER A 1 341 ? -6.499 1.083 -25.274 1.00 50.56 341 SER A O 1
ATOM 2602 N N . SER A 1 342 ? -5.858 -1.006 -25.751 1.00 52.69 342 SER A N 1
ATOM 2603 C CA . SER A 1 342 ? -6.288 -1.585 -24.473 1.00 52.69 342 SER A CA 1
ATOM 2604 C C . SER A 1 342 ? -5.411 -1.102 -23.312 1.00 52.69 342 SER A C 1
ATOM 2606 O O . SER A 1 342 ? -4.232 -1.448 -23.227 1.00 52.69 342 SER A O 1
ATOM 2608 N N . THR A 1 343 ? -5.990 -0.350 -22.374 1.00 57.06 343 THR A N 1
ATOM 2609 C CA . THR A 1 343 ? -5.328 0.008 -21.112 1.00 57.06 343 THR A CA 1
ATOM 2610 C C . THR A 1 343 ? -5.504 -1.119 -20.101 1.00 57.06 343 THR A C 1
ATOM 2612 O O . THR A 1 343 ? -6.617 -1.387 -19.647 1.00 57.06 343 THR A O 1
ATOM 2615 N N . SER A 1 344 ? -4.400 -1.763 -19.722 1.00 59.84 344 SER A N 1
ATOM 2616 C CA . SER A 1 344 ? -4.415 -2.882 -18.768 1.00 59.84 344 SER A CA 1
ATOM 2617 C C . SER A 1 344 ? -4.164 -2.443 -17.322 1.00 59.84 344 SER A C 1
ATOM 2619 O O . SER A 1 344 ? -4.321 -3.243 -16.410 1.00 59.84 344 SER A O 1
ATOM 2621 N N . GLY A 1 345 ? -3.798 -1.179 -17.066 1.00 64.12 345 GLY A N 1
ATOM 2622 C CA . GLY A 1 345 ? -3.664 -0.654 -15.699 1.00 64.12 345 GLY A CA 1
ATOM 2623 C C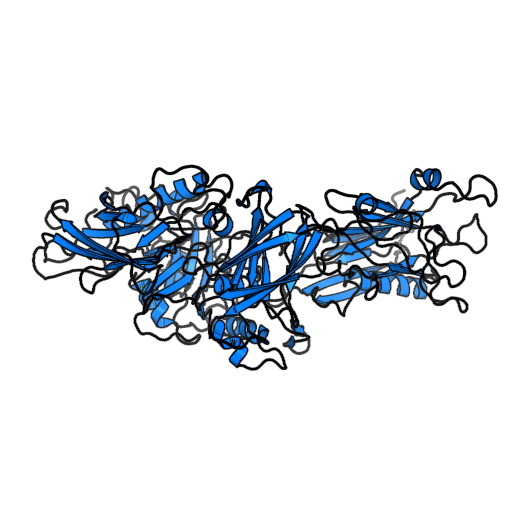 . GLY A 1 345 ? -2.744 -1.500 -14.807 1.00 64.12 345 GLY A C 1
ATOM 2624 O O . GLY A 1 345 ? -2.998 -1.622 -13.609 1.00 64.12 345 GLY A O 1
ATOM 2625 N N . ALA A 1 346 ? -1.726 -2.130 -15.404 1.00 71.25 346 ALA A N 1
ATOM 2626 C CA . ALA A 1 346 ? -0.692 -2.894 -14.722 1.00 71.25 346 ALA A CA 1
ATOM 2627 C C . ALA A 1 346 ? 0.514 -1.987 -14.457 1.00 71.25 346 ALA A C 1
ATOM 2629 O O . ALA A 1 346 ? 1.027 -1.319 -15.363 1.00 71.25 346 ALA A O 1
ATOM 2630 N N . TYR A 1 347 ? 0.950 -1.975 -13.205 1.00 72.88 347 TYR A N 1
ATOM 2631 C CA . TYR A 1 347 ? 1.946 -1.080 -12.640 1.00 72.88 347 TYR A CA 1
ATOM 2632 C C . TYR A 1 347 ? 2.900 -1.872 -11.743 1.00 72.88 347 TYR A C 1
ATOM 2634 O O . TYR A 1 347 ? 2.509 -2.807 -11.051 1.00 72.88 347 TYR A O 1
ATOM 2642 N N . GLN A 1 348 ? 4.165 -1.482 -11.703 1.00 70.69 348 GLN A N 1
ATOM 2643 C CA . GLN A 1 348 ? 5.183 -2.127 -10.864 1.00 70.69 348 GLN A CA 1
ATOM 2644 C C . GLN A 1 348 ? 5.924 -1.073 -10.027 1.00 70.69 348 GLN A C 1
ATOM 2646 O O . GLN A 1 348 ? 6.021 0.086 -10.429 1.00 70.69 348 GLN A O 1
ATOM 2651 N N . PHE A 1 349 ? 6.383 -1.448 -8.830 1.00 62.59 349 PHE A N 1
ATOM 2652 C CA . PHE A 1 349 ? 6.999 -0.531 -7.858 1.00 62.59 349 PHE A CA 1
ATOM 2653 C C . PHE A 1 349 ? 8.529 -0.565 -7.906 1.00 62.59 349 PHE A C 1
ATOM 2655 O O . PHE A 1 349 ? 9.130 -1.591 -8.214 1.00 62.59 349 PHE A O 1
ATOM 2662 N N . ALA A 1 350 ? 9.164 0.545 -7.527 1.00 51.06 350 ALA A N 1
ATOM 2663 C CA . ALA A 1 350 ? 10.613 0.735 -7.581 1.00 51.06 350 ALA A CA 1
ATOM 2664 C C . ALA A 1 350 ? 11.381 0.091 -6.404 1.00 51.06 350 ALA A C 1
ATOM 2666 O O . ALA A 1 350 ? 12.375 0.640 -5.965 1.00 51.06 350 ALA A O 1
ATOM 2667 N N . ALA A 1 351 ? 10.982 -1.087 -5.918 1.00 51.69 351 ALA A N 1
ATOM 2668 C CA . ALA A 1 351 ? 11.774 -1.869 -4.960 1.00 51.69 351 ALA A CA 1
ATOM 2669 C C . ALA A 1 351 ? 11.215 -3.290 -4.811 1.00 51.69 351 ALA A C 1
ATOM 2671 O O . ALA A 1 351 ? 10.409 -3.601 -3.922 1.00 51.69 351 ALA A O 1
ATOM 2672 N N . GLY A 1 352 ? 11.665 -4.196 -5.674 1.00 66.81 352 GLY A N 1
ATOM 2673 C CA . GLY A 1 352 ? 11.537 -5.629 -5.438 1.00 66.81 352 GLY A CA 1
ATOM 2674 C C . GLY A 1 352 ? 10.837 -6.369 -6.559 1.00 66.81 352 GLY A C 1
ATOM 2675 O O . GLY A 1 352 ? 11.129 -6.177 -7.730 1.00 66.81 352 GLY A O 1
ATOM 2676 N N . ASN A 1 353 ? 9.956 -7.273 -6.172 1.00 79.50 353 ASN A N 1
ATOM 2677 C CA . ASN A 1 353 ? 9.624 -8.453 -6.947 1.00 79.50 353 ASN A CA 1
ATOM 2678 C C . ASN A 1 353 ? 8.123 -8.569 -7.224 1.00 79.50 353 ASN A C 1
ATOM 2680 O O . ASN A 1 353 ? 7.588 -9.670 -7.248 1.00 79.50 353 ASN A O 1
ATOM 2684 N N . SER A 1 354 ? 7.412 -7.448 -7.350 1.00 84.00 354 SER A N 1
ATOM 2685 C CA . SER A 1 354 ? 5.955 -7.459 -7.477 1.00 84.00 354 SER A CA 1
ATOM 2686 C C . SER A 1 354 ? 5.425 -6.448 -8.488 1.00 84.00 354 SER A C 1
ATOM 2688 O O . SER A 1 354 ? 5.972 -5.361 -8.666 1.00 84.00 354 SER A O 1
ATOM 2690 N N . VAL A 1 355 ? 4.316 -6.823 -9.117 1.00 84.12 355 VAL A N 1
ATOM 2691 C CA . VAL A 1 355 ? 3.496 -6.003 -10.012 1.00 84.12 355 VAL A CA 1
ATOM 2692 C C . VAL A 1 355 ? 2.068 -6.000 -9.469 1.00 84.12 355 VAL A C 1
ATOM 2694 O O . VAL A 1 355 ? 1.624 -6.975 -8.868 1.00 84.12 355 VAL A O 1
ATOM 2697 N N . PHE A 1 356 ? 1.338 -4.910 -9.643 1.00 86.62 356 PHE A N 1
ATOM 2698 C CA . PHE A 1 356 ? -0.068 -4.795 -9.279 1.00 86.62 356 PHE A CA 1
ATOM 2699 C C . PHE A 1 356 ? -0.841 -4.158 -10.421 1.00 86.62 356 PHE A C 1
ATOM 2701 O O . PHE A 1 356 ? -0.301 -3.372 -11.190 1.00 86.62 356 PHE A O 1
ATOM 2708 N N . GLY A 1 357 ? -2.123 -4.455 -10.533 1.00 83.38 357 GLY A N 1
ATOM 2709 C CA . GLY A 1 357 ? -2.916 -3.842 -11.577 1.00 83.38 357 GLY A CA 1
ATOM 2710 C C . GLY A 1 357 ? -4.399 -4.018 -11.387 1.00 83.38 357 GLY A C 1
ATOM 2711 O O . GLY A 1 357 ? -4.850 -4.871 -10.623 1.00 83.38 357 GLY A O 1
ATOM 2712 N N . SER A 1 358 ? -5.145 -3.182 -12.095 1.00 81.50 358 SER A N 1
ATOM 2713 C CA . SER A 1 358 ? -6.590 -3.315 -12.272 1.00 81.50 358 SER A CA 1
ATOM 2714 C C . SER A 1 358 ? -6.943 -4.349 -13.352 1.00 81.50 358 SER A C 1
ATOM 2716 O O . SER A 1 358 ? -8.051 -4.884 -13.323 1.00 81.50 358 SER A O 1
ATOM 2718 N N . ALA A 1 359 ? -6.001 -4.681 -14.245 1.00 78.88 359 ALA A N 1
ATOM 2719 C CA . ALA A 1 359 ? -6.123 -5.746 -15.237 1.00 78.88 359 ALA A CA 1
ATOM 2720 C C . ALA A 1 359 ? -4.800 -6.482 -15.493 1.00 78.88 359 ALA A C 1
ATOM 2722 O O . ALA A 1 359 ? -3.718 -5.900 -15.477 1.00 78.88 359 ALA A O 1
ATOM 2723 N N . PHE A 1 360 ? -4.927 -7.761 -15.838 1.00 81.25 360 PHE A N 1
ATOM 2724 C CA . PHE A 1 360 ? -3.886 -8.582 -16.452 1.00 81.25 360 PHE A CA 1
ATOM 2725 C C . PHE A 1 360 ? -4.578 -9.426 -17.526 1.00 81.25 360 PHE A C 1
ATOM 2727 O O . PHE A 1 360 ? -5.067 -10.516 -17.234 1.00 81.25 360 PHE A O 1
ATOM 2734 N N . GLN A 1 361 ? -4.729 -8.877 -18.733 1.00 77.06 361 GLN A N 1
ATOM 2735 C CA . GLN A 1 361 ? -5.563 -9.491 -19.770 1.00 77.06 361 GLN A CA 1
ATOM 2736 C C . GLN A 1 361 ? -4.962 -10.808 -20.285 1.00 77.06 361 GLN A C 1
ATOM 2738 O O . GLN A 1 361 ? -3.807 -11.133 -20.010 1.00 77.06 361 GLN A O 1
ATOM 2743 N N . ALA A 1 362 ? -5.761 -11.567 -21.041 1.00 71.25 362 ALA A N 1
ATOM 2744 C CA . ALA A 1 362 ? -5.344 -12.832 -21.636 1.00 71.25 362 ALA A CA 1
ATOM 2745 C C . ALA A 1 362 ? -4.061 -12.683 -22.472 1.00 71.25 362 ALA A C 1
ATOM 2747 O O . ALA A 1 362 ? -3.784 -11.621 -23.038 1.00 71.25 362 ALA A O 1
ATOM 2748 N N . SER A 1 363 ? -3.303 -13.776 -22.571 1.00 62.94 363 SER A N 1
ATOM 2749 C CA . SER A 1 363 ? -1.987 -13.832 -23.218 1.00 62.94 363 SER A CA 1
ATOM 2750 C C . SER A 1 363 ? -1.958 -13.354 -24.673 1.00 62.94 363 SER A C 1
ATOM 2752 O O . SER A 1 363 ? -0.919 -12.899 -25.140 1.00 62.94 363 SER A O 1
ATOM 2754 N N . ASN A 1 364 ? -3.087 -13.414 -25.379 1.00 62.56 364 ASN A N 1
ATOM 2755 C CA . ASN A 1 364 ? -3.239 -12.979 -26.766 1.00 62.56 364 ASN A CA 1
ATOM 2756 C C . ASN A 1 364 ? -3.798 -11.551 -26.933 1.00 62.56 364 ASN A C 1
ATOM 2758 O O . ASN A 1 364 ? -3.995 -11.126 -28.069 1.00 62.56 364 ASN A O 1
ATOM 2762 N N . LEU A 1 365 ? -4.086 -10.836 -25.839 1.00 68.19 365 LEU A N 1
ATOM 2763 C CA . LEU A 1 365 ? -4.515 -9.434 -25.863 1.00 68.19 365 LEU A CA 1
ATOM 2764 C C . LEU A 1 365 ? -3.408 -8.519 -25.335 1.00 68.19 365 LEU A C 1
ATOM 2766 O O . LEU A 1 365 ? -2.702 -7.877 -26.105 1.00 68.19 365 LEU A O 1
ATOM 2770 N N . SER A 1 366 ? -3.264 -8.459 -24.012 1.00 70.25 366 SER A N 1
ATOM 2771 C CA . SER A 1 366 ? -2.333 -7.557 -23.331 1.00 70.25 366 SER A CA 1
ATOM 2772 C C . SER A 1 366 ? -1.980 -8.109 -21.939 1.00 70.25 366 SER A C 1
ATOM 2774 O O . SER A 1 366 ? -2.402 -7.553 -20.916 1.00 70.25 366 SER A O 1
ATOM 2776 N N . PRO A 1 367 ? -1.259 -9.247 -21.867 1.00 76.00 367 PRO A N 1
ATOM 2777 C CA . PRO A 1 367 ? -0.767 -9.763 -20.597 1.00 76.00 367 PRO A CA 1
ATOM 2778 C C . PRO A 1 367 ? 0.319 -8.846 -20.030 1.00 76.00 367 PRO A C 1
ATOM 2780 O O . PRO A 1 367 ? 0.956 -8.073 -20.749 1.00 76.00 367 PRO A O 1
ATOM 2783 N N . PHE A 1 368 ? 0.604 -8.986 -18.739 1.00 78.75 368 PHE A N 1
ATOM 2784 C CA . PHE A 1 368 ? 1.828 -8.412 -18.194 1.00 78.75 368 PHE A CA 1
ATOM 2785 C C . PHE A 1 368 ? 3.035 -9.237 -18.652 1.00 78.75 368 PHE A C 1
ATOM 2787 O O . PHE A 1 368 ? 3.065 -10.448 -18.438 1.00 78.75 368 PHE A O 1
ATOM 2794 N N . LEU A 1 369 ? 4.044 -8.589 -19.235 1.00 75.56 369 LEU A N 1
ATOM 2795 C CA . LEU A 1 369 ? 5.311 -9.226 -19.596 1.00 75.56 369 LEU A CA 1
ATOM 2796 C C . LEU A 1 369 ? 6.370 -8.949 -18.521 1.00 75.56 369 LEU A C 1
ATOM 2798 O O . LEU A 1 369 ? 6.768 -7.804 -18.307 1.00 75.56 369 LEU A O 1
ATOM 2802 N N . GLY A 1 370 ? 6.842 -10.005 -17.859 1.00 75.69 370 GLY A N 1
ATOM 2803 C CA . GLY A 1 370 ? 8.005 -9.965 -16.970 1.00 75.69 370 GLY A CA 1
ATOM 2804 C C . GLY A 1 370 ? 9.187 -10.707 -17.593 1.00 75.69 370 GLY A C 1
ATOM 2805 O O . GLY A 1 370 ? 8.983 -11.672 -18.326 1.00 75.69 370 GLY A O 1
ATOM 2806 N N . PHE A 1 371 ? 10.421 -10.290 -17.307 1.00 75.75 371 PHE A N 1
ATOM 2807 C CA . PHE A 1 371 ? 11.604 -10.873 -17.940 1.00 75.75 371 PHE A CA 1
ATOM 2808 C C . PHE A 1 371 ? 12.533 -11.483 -16.894 1.00 75.75 371 PHE A C 1
ATOM 2810 O O . PHE A 1 371 ? 13.171 -10.798 -16.108 1.00 75.75 371 PHE A O 1
ATOM 2817 N N . PHE A 1 372 ? 12.646 -12.800 -16.868 1.00 77.06 372 PHE A N 1
ATOM 2818 C CA . PHE A 1 372 ? 13.260 -13.486 -15.738 1.00 77.06 372 PHE A CA 1
ATOM 2819 C C . PHE A 1 372 ? 14.657 -13.966 -16.089 1.00 77.06 372 PHE A C 1
ATOM 2821 O O . PHE A 1 372 ? 14.830 -14.633 -17.104 1.00 77.06 372 PHE A O 1
ATOM 2828 N N . PRO A 1 373 ? 15.663 -13.668 -15.261 1.00 76.25 373 PRO A N 1
ATOM 2829 C CA . PRO A 1 373 ? 16.988 -14.246 -15.409 1.00 76.25 373 PRO A CA 1
ATOM 2830 C C . PRO A 1 373 ? 16.960 -15.764 -15.324 1.00 76.25 373 PRO A C 1
ATOM 2832 O O . PRO A 1 373 ? 16.061 -16.314 -14.703 1.00 76.25 373 PRO A O 1
ATOM 2835 N N . THR A 1 374 ? 17.978 -16.452 -15.843 1.00 82.44 374 THR A N 1
ATOM 2836 C CA . THR A 1 374 ? 18.013 -17.922 -15.733 1.00 82.44 374 THR A CA 1
ATOM 2837 C C . THR A 1 374 ? 17.900 -18.387 -14.272 1.00 82.44 374 THR A C 1
ATOM 2839 O O . THR A 1 374 ? 18.715 -18.021 -13.416 1.00 82.44 374 THR A O 1
ATOM 2842 N N . GLY A 1 375 ? 16.892 -19.201 -13.968 1.00 88.06 375 GLY A N 1
ATOM 2843 C CA . GLY A 1 375 ? 16.595 -19.669 -12.617 1.00 88.06 375 GLY A CA 1
ATOM 2844 C C . GLY A 1 375 ? 15.187 -20.237 -12.469 1.00 88.06 375 GLY A C 1
ATOM 2845 O O . GLY A 1 375 ? 14.404 -20.258 -13.417 1.00 88.06 375 GLY A O 1
ATOM 2846 N N . SER A 1 376 ? 14.872 -20.684 -11.256 1.00 94.06 376 SER A N 1
ATOM 2847 C CA . SER A 1 376 ? 13.541 -21.159 -10.877 1.00 94.06 376 SER A CA 1
ATOM 2848 C C . SER A 1 376 ? 12.817 -20.093 -10.066 1.00 94.06 376 SER A C 1
ATOM 2850 O O . SER A 1 376 ? 13.415 -19.446 -9.206 1.00 94.06 376 SER A O 1
ATOM 2852 N N . TYR A 1 377 ? 11.529 -19.918 -10.338 1.00 94.19 377 TYR A N 1
ATOM 2853 C CA . TYR A 1 377 ? 10.709 -18.862 -9.761 1.00 94.19 377 TYR A CA 1
ATOM 2854 C C . TYR A 1 377 ? 9.317 -19.370 -9.401 1.00 94.19 377 TYR A C 1
ATOM 2856 O O . TYR A 1 377 ? 8.817 -20.347 -9.960 1.00 94.19 377 TYR A O 1
ATOM 2864 N N . SER A 1 378 ? 8.677 -18.663 -8.478 1.00 95.62 378 SER A N 1
ATOM 2865 C CA . SER A 1 378 ? 7.264 -18.799 -8.152 1.00 95.62 378 SER A CA 1
ATOM 2866 C C . SER A 1 378 ? 6.577 -17.460 -8.376 1.00 95.62 378 SER A C 1
ATOM 2868 O O . SER A 1 378 ? 6.996 -16.456 -7.804 1.00 95.62 378 SER A O 1
ATOM 2870 N N . ALA A 1 379 ? 5.547 -17.426 -9.213 1.00 95.00 379 ALA A N 1
ATOM 2871 C CA . ALA A 1 379 ? 4.662 -16.282 -9.363 1.00 95.00 379 ALA A CA 1
ATOM 2872 C C . ALA A 1 379 ? 3.381 -16.527 -8.552 1.00 95.00 379 ALA A C 1
ATOM 2874 O O . ALA A 1 379 ? 2.764 -17.587 -8.654 1.00 95.00 379 ALA A O 1
ATOM 2875 N N . ILE A 1 380 ? 3.008 -15.561 -7.717 1.00 94.25 380 ILE A N 1
ATOM 2876 C CA . ILE A 1 380 ? 1.955 -15.678 -6.704 1.00 94.25 380 ILE A CA 1
ATOM 2877 C C . ILE A 1 380 ? 0.965 -14.532 -6.906 1.00 94.25 380 ILE A C 1
ATOM 2879 O O . ILE A 1 380 ? 1.313 -13.382 -6.641 1.00 94.25 380 ILE A O 1
ATOM 2883 N N . ALA A 1 381 ? -0.255 -14.830 -7.350 1.00 93.50 381 ALA A N 1
ATOM 2884 C CA . ALA A 1 381 ? -1.308 -13.838 -7.558 1.00 93.50 381 ALA A CA 1
ATOM 2885 C C . ALA A 1 381 ? -2.247 -13.734 -6.342 1.00 93.50 381 ALA A C 1
ATOM 2887 O O . ALA A 1 381 ? -2.722 -14.745 -5.822 1.00 93.50 381 ALA A O 1
ATOM 2888 N N . LEU A 1 382 ? -2.514 -12.502 -5.890 1.00 91.44 382 LEU A N 1
ATOM 2889 C CA . LEU A 1 382 ? -3.272 -12.160 -4.675 1.00 91.44 382 LEU A CA 1
ATOM 2890 C C . LEU A 1 382 ? -4.136 -10.901 -4.880 1.00 91.44 382 LEU A C 1
ATOM 2892 O O . LEU A 1 382 ? -3.737 -9.988 -5.596 1.00 91.44 382 LEU A O 1
ATOM 2896 N N . ARG A 1 383 ? -5.304 -10.819 -4.222 1.00 90.56 383 ARG A N 1
ATOM 2897 C CA . ARG A 1 383 ? -6.198 -9.635 -4.191 1.00 90.56 383 ARG A CA 1
ATOM 2898 C C . ARG A 1 383 ? -6.399 -9.187 -2.749 1.00 90.56 383 ARG A C 1
ATOM 2900 O O . ARG A 1 383 ? -7.465 -9.372 -2.162 1.00 90.56 383 ARG A O 1
ATOM 2907 N N . GLY A 1 384 ? -5.337 -8.663 -2.145 1.00 89.06 384 GLY A N 1
ATOM 2908 C CA . GLY A 1 384 ? -5.341 -8.290 -0.733 1.00 89.06 384 GLY A CA 1
ATOM 2909 C C . GLY A 1 384 ? -5.039 -9.444 0.240 1.00 89.06 384 GLY A C 1
ATOM 2910 O O . GLY A 1 384 ? -5.022 -10.617 -0.147 1.00 89.06 384 GLY A O 1
ATOM 2911 N N . PRO A 1 385 ? -4.870 -9.127 1.537 1.00 89.62 385 PRO A N 1
ATOM 2912 C CA . PRO A 1 385 ? -4.492 -10.070 2.584 1.00 89.62 385 PRO A CA 1
ATOM 2913 C C . PRO A 1 385 ? -5.546 -11.155 2.839 1.00 89.62 385 PRO A C 1
ATOM 2915 O O . PRO A 1 385 ? -5.208 -12.271 3.205 1.00 89.62 385 PRO A O 1
ATOM 2918 N N . LEU A 1 386 ? -6.832 -10.881 2.610 1.00 91.94 386 LEU A N 1
ATOM 2919 C CA . LEU A 1 386 ? -7.889 -11.876 2.825 1.00 91.94 386 LEU A CA 1
ATOM 2920 C C . LEU A 1 386 ? -8.104 -12.807 1.620 1.00 91.94 386 LEU A C 1
ATOM 2922 O O . LEU A 1 386 ? -8.995 -13.654 1.663 1.00 91.94 386 LEU A O 1
ATOM 2926 N N . SER A 1 387 ? -7.329 -12.671 0.541 1.00 90.44 387 SER A N 1
ATOM 2927 C CA . SER A 1 387 ? -7.426 -13.564 -0.619 1.00 90.44 387 SER A CA 1
ATOM 2928 C C . SER A 1 387 ? -6.665 -14.879 -0.407 1.00 90.44 387 SER A C 1
ATOM 2930 O O . SER A 1 387 ? -5.771 -14.978 0.437 1.00 90.44 387 SER A O 1
ATOM 2932 N N . ILE A 1 388 ? -7.040 -15.908 -1.168 1.00 89.25 388 ILE A N 1
ATOM 2933 C CA . ILE A 1 388 ? -6.283 -17.161 -1.260 1.00 89.25 388 ILE A CA 1
ATOM 2934 C C . ILE A 1 388 ? -5.328 -17.021 -2.458 1.00 89.25 388 ILE A C 1
ATOM 2936 O O . ILE A 1 388 ? -5.811 -16.679 -3.538 1.00 89.25 388 ILE A O 1
ATOM 2940 N N . PRO A 1 389 ? -4.011 -17.247 -2.293 1.00 91.19 389 PRO A N 1
ATOM 2941 C CA . PRO A 1 389 ? -3.050 -17.132 -3.384 1.00 91.19 389 PRO A CA 1
ATOM 2942 C C . PRO A 1 389 ? -3.263 -18.219 -4.438 1.00 91.19 389 PRO A C 1
ATOM 2944 O O . PRO A 1 389 ? -3.438 -19.386 -4.088 1.00 91.19 389 PRO A O 1
ATOM 2947 N N . ASP A 1 390 ? -3.146 -17.848 -5.713 1.00 93.12 390 ASP A N 1
ATOM 2948 C CA . ASP A 1 390 ? -2.856 -18.794 -6.797 1.00 93.12 390 ASP A CA 1
ATOM 2949 C C . ASP A 1 390 ? -1.352 -18.736 -7.097 1.00 93.12 390 ASP A C 1
ATOM 2951 O O . ASP A 1 390 ? -0.784 -17.656 -7.270 1.00 93.12 390 ASP A O 1
ATOM 2955 N N . VAL A 1 391 ? -0.693 -19.893 -7.100 1.00 93.94 391 VAL A N 1
ATOM 2956 C CA . VAL A 1 391 ? 0.767 -20.017 -7.166 1.00 93.94 391 VAL A CA 1
ATOM 2957 C C . VAL A 1 391 ? 1.149 -20.830 -8.396 1.00 93.94 391 VAL A C 1
ATOM 2959 O O . VAL A 1 391 ? 0.671 -21.949 -8.585 1.00 93.94 391 VAL A O 1
ATOM 2962 N N . LYS A 1 392 ? 2.047 -20.287 -9.218 1.00 95.19 392 LYS A N 1
ATOM 2963 C CA . LYS A 1 392 ? 2.593 -20.940 -10.412 1.00 95.19 392 LYS A CA 1
ATOM 2964 C C . LYS A 1 392 ? 4.114 -20.959 -10.327 1.00 95.19 392 LYS A C 1
ATOM 2966 O O . LYS A 1 392 ? 4.747 -19.910 -10.247 1.00 95.19 392 LYS A O 1
ATOM 2971 N N . ASN A 1 393 ? 4.704 -22.149 -10.361 1.00 95.56 393 ASN A N 1
ATOM 2972 C CA . ASN A 1 393 ? 6.155 -22.301 -10.426 1.00 95.56 393 ASN A CA 1
ATOM 2973 C C . ASN A 1 393 ? 6.596 -22.406 -11.884 1.00 95.56 393 ASN A C 1
ATOM 2975 O O . ASN A 1 393 ? 5.947 -23.088 -12.676 1.00 95.56 393 ASN A O 1
ATOM 2979 N N . PHE A 1 394 ? 7.700 -21.753 -12.230 1.00 94.38 394 PHE A N 1
ATOM 2980 C CA . PHE A 1 394 ? 8.247 -21.767 -13.581 1.00 94.38 394 PHE A CA 1
ATOM 2981 C C . PHE A 1 394 ? 9.768 -21.635 -13.574 1.00 94.38 394 PHE A C 1
ATOM 2983 O O . PHE A 1 394 ? 10.376 -21.228 -12.582 1.00 94.38 394 PHE A O 1
ATOM 2990 N N . SER A 1 395 ? 10.381 -21.970 -14.705 1.00 91.69 395 SER A N 1
ATOM 2991 C CA . SER A 1 395 ? 11.815 -21.817 -14.924 1.00 91.69 395 SER A CA 1
ATOM 2992 C C . SER A 1 395 ? 12.069 -20.883 -16.100 1.00 91.69 395 SER A C 1
ATOM 2994 O O . SER A 1 395 ? 11.406 -20.975 -17.134 1.00 91.69 395 SER A O 1
ATOM 2996 N N . ALA A 1 396 ? 13.052 -20.011 -15.927 1.00 87.00 396 ALA A N 1
ATOM 2997 C CA . ALA A 1 396 ? 13.639 -19.188 -16.970 1.00 87.00 396 ALA A CA 1
ATOM 2998 C C . ALA A 1 396 ? 15.004 -19.777 -17.344 1.00 87.00 396 ALA A C 1
ATOM 3000 O O . ALA A 1 396 ? 15.780 -20.148 -16.459 1.00 87.00 396 ALA A O 1
ATOM 3001 N N . TYR A 1 397 ? 15.289 -19.914 -18.636 1.00 84.50 397 TYR A N 1
ATOM 3002 C CA . TYR A 1 397 ? 16.510 -20.542 -19.152 1.00 84.50 397 TYR A CA 1
ATOM 3003 C C . TYR A 1 397 ? 16.777 -20.098 -20.594 1.00 84.50 397 TYR A C 1
ATOM 3005 O O . TYR A 1 397 ? 15.855 -19.706 -21.295 1.00 84.50 397 TYR A O 1
ATOM 3013 N N . ASN A 1 398 ? 18.025 -20.164 -21.058 1.00 75.94 398 ASN A N 1
ATOM 3014 C CA . ASN A 1 398 ? 18.376 -19.743 -22.419 1.00 75.94 398 ASN A CA 1
ATOM 3015 C C . ASN A 1 398 ? 17.633 -20.578 -23.489 1.00 75.94 398 ASN A C 1
ATOM 3017 O O . ASN A 1 398 ? 17.639 -21.806 -23.414 1.00 75.94 398 ASN A O 1
ATOM 3021 N N . GLY A 1 399 ? 17.020 -19.918 -24.477 1.00 71.12 399 GLY A N 1
ATOM 3022 C CA . GLY A 1 399 ? 16.202 -20.556 -25.520 1.00 71.12 399 GLY A CA 1
ATOM 3023 C C . GLY A 1 399 ? 14.732 -20.795 -25.145 1.00 71.12 399 GLY A C 1
ATOM 3024 O O . GLY A 1 399 ? 14.024 -21.498 -25.865 1.00 71.12 399 GLY A O 1
ATOM 3025 N N . ASN A 1 400 ? 14.263 -20.246 -24.021 1.00 71.38 400 ASN A N 1
ATOM 3026 C CA . ASN A 1 400 ? 12.859 -20.330 -23.631 1.00 71.38 400 ASN A CA 1
ATOM 3027 C C . ASN A 1 400 ? 11.991 -19.419 -24.516 1.00 71.38 400 ASN A C 1
ATOM 3029 O O . ASN A 1 400 ? 12.173 -18.205 -24.504 1.00 71.38 400 ASN A O 1
ATOM 3033 N N . ALA A 1 401 ? 11.014 -19.989 -25.227 1.00 71.19 401 ALA A N 1
ATOM 3034 C CA . ALA A 1 401 ? 9.995 -19.202 -25.921 1.00 71.19 401 ALA A CA 1
ATOM 3035 C C . ALA A 1 401 ? 9.089 -18.457 -24.917 1.00 71.19 401 ALA A C 1
ATOM 3037 O O . ALA A 1 401 ? 9.031 -18.813 -23.735 1.00 71.19 401 ALA A O 1
ATOM 3038 N N . LEU A 1 402 ? 8.344 -17.447 -25.389 1.00 74.88 402 LEU A N 1
ATOM 3039 C CA . LEU A 1 402 ? 7.373 -16.721 -24.565 1.00 74.88 402 LEU A CA 1
ATOM 3040 C C . LEU A 1 402 ? 6.350 -17.694 -23.950 1.00 74.88 402 LEU A C 1
ATOM 3042 O O . LEU A 1 402 ? 5.455 -18.193 -24.632 1.00 74.88 402 LEU A O 1
ATOM 3046 N N . ASN A 1 403 ? 6.460 -17.930 -22.641 1.00 82.31 403 ASN A N 1
ATOM 3047 C CA . ASN A 1 403 ? 5.517 -18.762 -21.895 1.00 82.31 403 ASN A CA 1
ATOM 3048 C C . ASN A 1 403 ? 4.440 -17.906 -21.239 1.00 82.31 403 ASN A C 1
ATOM 3050 O O . ASN A 1 403 ? 4.751 -16.881 -20.634 1.00 82.31 403 ASN A O 1
ATOM 3054 N N . SER A 1 404 ? 3.195 -18.374 -21.300 1.00 86.75 404 SER A N 1
ATOM 3055 C CA . SER A 1 404 ? 2.051 -17.726 -20.656 1.00 86.75 404 SER A CA 1
ATOM 3056 C C . SER A 1 404 ? 1.666 -18.427 -19.359 1.00 86.75 404 SER A C 1
ATOM 3058 O O . SER A 1 404 ? 1.572 -19.652 -19.311 1.00 86.75 404 SER A O 1
ATOM 3060 N N . HIS A 1 405 ? 1.419 -17.633 -18.322 1.00 90.56 405 HIS A N 1
ATOM 3061 C CA . HIS A 1 405 ? 1.005 -18.071 -16.996 1.00 90.56 405 HIS A CA 1
ATOM 3062 C C . HIS A 1 405 ? -0.336 -17.435 -16.653 1.00 90.56 405 HIS A C 1
ATOM 3064 O O . HIS A 1 405 ? -0.418 -16.228 -16.425 1.00 90.56 405 HIS A O 1
ATOM 3070 N N . ASP A 1 406 ? -1.377 -18.259 -16.585 1.00 89.44 406 ASP A N 1
ATOM 3071 C CA . ASP A 1 406 ? -2.729 -17.794 -16.296 1.00 89.44 406 ASP A CA 1
ATOM 3072 C C . ASP A 1 406 ? -3.099 -18.095 -14.840 1.00 89.44 406 ASP A C 1
ATOM 3074 O O . ASP A 1 406 ? -3.086 -19.251 -14.395 1.00 89.44 406 ASP A O 1
ATOM 3078 N N . PHE A 1 407 ? -3.453 -17.050 -14.096 1.00 91.19 407 PHE A N 1
ATOM 3079 C CA . PHE A 1 407 ? -3.953 -17.155 -12.729 1.00 91.19 407 PHE A CA 1
ATOM 3080 C C . PHE A 1 407 ? -5.471 -17.113 -12.692 1.00 91.19 407 PHE A C 1
ATOM 3082 O O . PHE A 1 407 ? -6.097 -16.342 -13.417 1.00 91.19 407 PHE A O 1
ATOM 3089 N N . ALA A 1 408 ? -6.065 -17.892 -11.792 1.00 86.88 408 ALA A N 1
ATOM 3090 C CA . ALA A 1 408 ? -7.491 -17.851 -11.509 1.00 86.88 408 ALA A CA 1
ATOM 3091 C C . ALA A 1 408 ? -7.723 -17.388 -10.069 1.00 86.88 408 ALA A C 1
ATOM 3093 O O . ALA A 1 408 ? -7.316 -18.047 -9.114 1.00 86.88 408 ALA A O 1
ATOM 3094 N N . MET A 1 409 ? -8.405 -16.259 -9.910 1.00 84.44 409 MET A N 1
ATOM 3095 C CA . MET A 1 409 ? -8.624 -15.633 -8.614 1.00 84.44 409 MET A CA 1
ATOM 3096 C C . MET A 1 409 ? -10.085 -15.696 -8.205 1.00 84.44 409 MET A C 1
ATOM 3098 O O . MET A 1 409 ? -10.978 -15.306 -8.951 1.00 84.44 409 MET A O 1
ATOM 3102 N N . ALA A 1 410 ? -10.342 -16.168 -6.989 1.00 80.75 410 ALA A N 1
ATOM 3103 C CA . ALA A 1 410 ? -11.673 -16.054 -6.415 1.00 80.75 410 ALA A CA 1
ATOM 3104 C C . ALA A 1 410 ? -12.001 -14.568 -6.155 1.00 80.75 410 ALA A C 1
ATOM 3106 O O . ALA A 1 410 ? -11.117 -13.829 -5.702 1.00 80.75 410 ALA A O 1
ATOM 3107 N N . PRO A 1 411 ? -13.257 -14.132 -6.367 1.00 73.81 411 PRO A N 1
ATOM 3108 C CA . PRO A 1 411 ? -13.692 -12.809 -5.941 1.00 73.81 411 PRO A CA 1
ATOM 3109 C C . PRO A 1 411 ? -13.379 -12.601 -4.456 1.00 73.81 411 PRO A C 1
ATOM 3111 O O . PRO A 1 411 ? -13.588 -13.504 -3.636 1.00 73.81 411 PRO A O 1
ATOM 3114 N N . LEU A 1 412 ? -12.897 -11.411 -4.087 1.00 78.56 412 LEU A N 1
ATOM 3115 C CA . LEU A 1 412 ? -12.650 -11.101 -2.683 1.00 78.56 412 LEU A CA 1
ATOM 3116 C C . LEU A 1 412 ? -13.983 -11.084 -1.924 1.00 78.56 412 LEU A C 1
ATOM 3118 O O . LEU A 1 412 ? -14.794 -10.175 -2.084 1.00 78.56 412 LEU A O 1
ATOM 3122 N N . ARG A 1 413 ? -14.199 -12.082 -1.064 1.00 82.75 413 ARG A N 1
ATOM 3123 C CA . ARG A 1 413 ? -15.369 -12.138 -0.182 1.00 82.75 413 ARG A CA 1
ATOM 3124 C C . ARG A 1 413 ? -15.045 -11.509 1.161 1.00 82.75 413 ARG A C 1
ATOM 3126 O O . ARG A 1 413 ? -14.324 -12.116 1.959 1.00 82.75 413 ARG A O 1
ATOM 3133 N N . MET A 1 414 ? -15.587 -10.315 1.375 1.00 90.44 414 MET A N 1
ATOM 3134 C CA . MET A 1 414 ? -15.619 -9.652 2.675 1.00 90.44 414 MET A CA 1
ATOM 3135 C C . MET A 1 414 ? -16.732 -10.232 3.559 1.00 90.44 414 MET A C 1
ATOM 3137 O O . MET A 1 414 ? -17.755 -10.673 3.027 1.00 90.44 414 MET A O 1
ATOM 3141 N N . PRO A 1 415 ? -16.576 -10.209 4.895 1.00 92.06 415 PRO A N 1
ATOM 3142 C CA . PRO A 1 415 ? -17.666 -10.542 5.806 1.00 92.06 415 PRO A CA 1
ATOM 3143 C C . PRO A 1 415 ? -18.865 -9.615 5.576 1.00 92.06 415 PRO A C 1
ATOM 3145 O O . PRO A 1 415 ? -18.692 -8.446 5.225 1.00 92.06 415 PRO A O 1
ATOM 3148 N N . SER A 1 416 ? -20.083 -10.118 5.789 1.00 91.62 416 SER A N 1
ATOM 3149 C CA . SER A 1 416 ? -21.307 -9.353 5.519 1.00 91.62 416 SER A CA 1
ATOM 3150 C C . SER A 1 416 ? -21.300 -7.993 6.227 1.00 91.62 416 SER A C 1
ATOM 3152 O O . SER A 1 416 ? -21.127 -7.911 7.443 1.00 91.62 416 SER A O 1
ATOM 3154 N N . GLY A 1 417 ? -21.506 -6.930 5.450 1.00 94.50 417 GLY A N 1
ATOM 3155 C CA . GLY A 1 417 ? -21.541 -5.542 5.911 1.00 94.50 417 GLY A CA 1
ATOM 3156 C C . GLY A 1 417 ? -20.190 -4.899 6.217 1.00 94.50 417 GLY A C 1
ATOM 3157 O O . GLY A 1 417 ? -20.161 -3.757 6.673 1.00 94.50 417 GLY A O 1
ATOM 3158 N N . TRP A 1 418 ? -19.081 -5.591 5.945 1.00 96.81 418 TRP A N 1
ATOM 3159 C CA . TRP A 1 418 ? -17.734 -5.046 6.080 1.00 96.81 418 TRP A CA 1
ATOM 3160 C C . TRP A 1 418 ? -17.136 -4.659 4.727 1.00 96.81 418 TRP A C 1
ATOM 3162 O O . TRP A 1 418 ? -17.237 -5.388 3.741 1.00 96.81 418 TRP A O 1
ATOM 3172 N N . ILE A 1 419 ? -16.446 -3.523 4.706 1.00 96.50 419 ILE A N 1
ATOM 3173 C CA . ILE A 1 419 ? -15.658 -3.035 3.569 1.00 96.50 419 ILE A CA 1
ATOM 3174 C C . ILE A 1 419 ? -14.224 -2.740 4.010 1.00 96.50 419 ILE A C 1
ATOM 3176 O O . ILE A 1 419 ? -13.975 -2.512 5.191 1.00 96.50 419 ILE A O 1
ATOM 3180 N N . ALA A 1 420 ? -13.286 -2.715 3.073 1.00 96.56 420 ALA A N 1
ATOM 3181 C CA . ALA A 1 420 ? -11.923 -2.253 3.274 1.00 96.56 420 ALA A CA 1
ATOM 3182 C C . ALA A 1 420 ? -11.773 -0.792 2.817 1.00 96.56 420 ALA A C 1
ATOM 3184 O O . ALA A 1 420 ? -12.209 -0.412 1.726 1.00 96.56 420 ALA A O 1
ATOM 3185 N N . PHE A 1 421 ? -11.137 -0.000 3.674 1.00 97.00 421 PHE A N 1
ATOM 3186 C CA . PHE A 1 421 ? -10.921 1.435 3.559 1.00 97.00 421 PHE A CA 1
ATOM 3187 C C . PHE A 1 421 ? -9.445 1.773 3.772 1.00 97.00 421 PHE A C 1
ATOM 3189 O O . PHE A 1 421 ? -8.791 1.195 4.645 1.00 97.00 421 PHE A O 1
ATOM 3196 N N . ASP A 1 422 ? -8.941 2.743 3.015 1.00 96.06 422 ASP A N 1
ATOM 3197 C CA . ASP A 1 422 ? -7.605 3.300 3.211 1.00 96.06 422 ASP A CA 1
ATOM 3198 C C . ASP A 1 422 ? -7.562 4.807 2.920 1.00 96.06 422 ASP A C 1
ATOM 3200 O O . ASP A 1 422 ? -8.342 5.329 2.118 1.00 96.06 422 ASP A O 1
ATOM 3204 N N . LEU A 1 423 ? -6.604 5.483 3.551 1.00 93.19 423 LEU A N 1
ATOM 3205 C CA . LEU A 1 423 ? -6.133 6.822 3.213 1.00 93.19 423 LEU A CA 1
ATOM 3206 C C . LEU A 1 423 ? -4.650 6.682 2.843 1.00 93.19 423 LEU A C 1
ATOM 3208 O O . LEU A 1 423 ? -3.812 6.773 3.739 1.00 93.19 423 LEU A O 1
ATOM 3212 N N . PRO A 1 424 ? -4.313 6.406 1.569 1.00 89.69 424 PRO A N 1
ATOM 3213 C CA . PRO A 1 424 ? -2.926 6.354 1.117 1.00 89.69 424 PRO A CA 1
ATOM 3214 C C . PRO A 1 424 ? -2.225 7.696 1.286 1.00 89.69 424 PRO A C 1
ATOM 3216 O O . PRO A 1 424 ? -2.866 8.688 1.606 1.00 89.69 424 PRO A O 1
ATOM 3219 N N . GLY A 1 425 ? -0.916 7.749 1.040 1.00 84.69 425 GLY A N 1
ATOM 3220 C CA . GLY A 1 425 ? -0.169 9.008 1.033 1.00 84.69 425 GLY A CA 1
ATOM 3221 C C . GLY A 1 425 ? -0.553 9.894 -0.161 1.00 84.69 425 GLY A C 1
ATOM 3222 O O . GLY A 1 425 ? -1.254 9.428 -1.069 1.00 84.69 425 GLY A O 1
ATOM 3223 N N . PRO A 1 426 ? -0.073 11.150 -0.207 1.00 82.06 426 PRO A N 1
ATOM 3224 C CA . PRO A 1 426 ? -0.335 12.049 -1.329 1.00 82.06 426 PRO A CA 1
ATOM 3225 C C . PRO A 1 426 ? 0.123 11.433 -2.658 1.00 82.06 426 PRO A C 1
ATOM 3227 O O . PRO A 1 426 ? 0.985 10.549 -2.690 1.00 82.06 426 PRO A O 1
ATOM 3230 N N . THR A 1 427 ? -0.436 11.909 -3.768 1.00 77.38 427 THR A N 1
ATOM 3231 C CA . THR A 1 427 ? 0.014 11.564 -5.127 1.00 77.38 427 THR A CA 1
ATOM 3232 C C . THR A 1 427 ? 0.958 12.593 -5.704 1.00 77.38 427 THR A C 1
ATOM 3234 O O . THR A 1 427 ? 1.176 13.655 -5.123 1.00 77.38 427 THR A O 1
ATOM 3237 N N . GLN A 1 428 ? 1.464 12.294 -6.900 1.00 73.81 428 GLN A N 1
ATOM 3238 C CA . GLN A 1 428 ? 2.231 13.219 -7.733 1.00 73.81 428 GLN A CA 1
ATOM 3239 C C . GLN A 1 428 ? 1.547 14.572 -7.981 1.00 73.81 428 GLN A C 1
ATOM 3241 O O . GLN A 1 428 ? 2.210 15.502 -8.417 1.00 73.81 428 GLN A O 1
ATOM 3246 N N . ARG A 1 429 ? 0.237 14.708 -7.711 1.00 71.38 429 ARG A N 1
ATOM 3247 C CA . ARG A 1 429 ? -0.458 16.002 -7.776 1.00 71.38 429 ARG A CA 1
ATOM 3248 C C . ARG A 1 429 ? 0.100 17.022 -6.787 1.00 71.38 429 ARG A C 1
ATOM 3250 O O . ARG A 1 429 ? -0.005 18.214 -7.048 1.00 71.38 429 ARG A O 1
ATOM 3257 N N . THR A 1 430 ? 0.654 16.572 -5.659 1.00 75.12 430 THR A N 1
ATOM 3258 C CA . THR A 1 430 ? 1.257 17.466 -4.663 1.00 75.12 430 THR A CA 1
ATOM 3259 C C . THR A 1 430 ? 2.678 17.043 -4.335 1.00 75.12 430 THR A C 1
ATOM 3261 O O . THR A 1 430 ? 3.629 17.640 -4.820 1.00 75.12 430 THR A O 1
ATOM 3264 N N . THR A 1 431 ? 2.848 16.018 -3.508 1.00 75.94 431 THR A N 1
ATOM 3265 C CA . THR A 1 431 ? 4.159 15.635 -2.965 1.00 75.94 431 THR A CA 1
ATOM 3266 C C . THR A 1 431 ? 4.476 14.160 -3.173 1.00 75.94 431 THR A C 1
ATOM 3268 O O . THR A 1 431 ? 5.615 13.762 -2.978 1.00 75.94 431 THR A O 1
ATOM 3271 N N . GLY A 1 432 ? 3.495 13.345 -3.568 1.00 72.44 432 GLY A N 1
ATOM 3272 C CA . GLY A 1 432 ? 3.620 11.903 -3.770 1.00 72.44 432 GLY A CA 1
ATOM 3273 C C . GLY A 1 432 ? 4.390 11.475 -5.018 1.00 72.44 432 GLY A C 1
ATOM 3274 O O . GLY A 1 432 ? 4.683 12.284 -5.887 1.00 72.44 432 GLY A O 1
ATOM 3275 N N . TYR A 1 433 ? 4.629 10.165 -5.149 1.00 70.62 433 TYR A N 1
ATOM 3276 C CA . TYR A 1 433 ? 5.312 9.574 -6.317 1.00 70.62 433 TYR A CA 1
ATOM 3277 C C . TYR A 1 433 ? 4.431 8.672 -7.205 1.00 70.62 433 TYR A C 1
ATOM 3279 O O . TYR A 1 433 ? 4.813 8.291 -8.318 1.00 70.62 433 TYR A O 1
ATOM 3287 N N . MET A 1 434 ? 3.264 8.260 -6.705 1.00 74.38 434 MET A N 1
ATOM 3288 C CA . MET A 1 434 ? 2.274 7.534 -7.502 1.00 74.38 434 MET A CA 1
ATOM 3289 C C . MET A 1 434 ? 1.323 8.525 -8.173 1.00 74.38 434 MET A C 1
ATOM 3291 O O . MET A 1 434 ? 0.893 9.498 -7.550 1.00 74.38 434 MET A O 1
ATOM 3295 N N . THR A 1 435 ? 0.936 8.241 -9.413 1.00 74.81 435 THR A N 1
ATOM 3296 C CA . THR A 1 435 ? -0.243 8.848 -10.039 1.00 74.81 435 THR A CA 1
ATOM 3297 C C . THR A 1 435 ? -1.504 8.476 -9.241 1.00 74.81 435 THR A C 1
ATOM 3299 O O . THR A 1 435 ? -1.543 7.435 -8.575 1.00 74.81 435 THR A O 1
ATOM 3302 N N . PRO A 1 436 ? -2.586 9.264 -9.331 1.00 77.88 436 PRO A N 1
ATOM 3303 C CA . PRO A 1 436 ? -3.899 8.864 -8.846 1.00 77.88 436 PRO A CA 1
ATOM 3304 C C . PRO A 1 436 ? -4.346 7.508 -9.405 1.00 77.88 436 PRO A C 1
ATOM 3306 O O . PRO A 1 436 ? -4.819 6.675 -8.641 1.00 77.88 436 PRO A O 1
ATOM 3309 N N . ALA A 1 437 ? -4.135 7.241 -10.698 1.00 77.81 437 ALA A N 1
ATOM 3310 C CA . ALA A 1 437 ? -4.531 5.977 -11.325 1.00 77.81 437 ALA A CA 1
ATOM 3311 C C . ALA A 1 437 ? -3.757 4.765 -10.773 1.00 77.81 437 ALA A C 1
ATOM 3313 O O . ALA A 1 437 ? -4.355 3.719 -10.513 1.00 77.81 437 ALA A O 1
ATOM 3314 N N . GLU A 1 438 ? -2.452 4.915 -10.522 1.00 79.88 438 GLU A N 1
ATOM 3315 C CA . GLU A 1 438 ? -1.639 3.892 -9.854 1.00 79.88 438 GLU A CA 1
ATOM 3316 C C . GLU A 1 438 ? -2.127 3.628 -8.437 1.00 79.88 438 GLU A C 1
ATOM 3318 O O . GLU A 1 438 ? -2.285 2.471 -8.065 1.00 79.88 438 GLU A O 1
ATOM 3323 N N . GLN A 1 439 ? -2.409 4.667 -7.646 1.00 83.50 439 GLN A N 1
ATOM 3324 C CA . GLN A 1 439 ? -2.910 4.464 -6.287 1.00 83.50 439 GLN A CA 1
ATOM 3325 C C . GLN A 1 439 ? -4.264 3.752 -6.270 1.00 83.50 439 GLN A C 1
ATOM 3327 O O . GLN A 1 439 ? -4.455 2.831 -5.477 1.00 83.50 439 GLN A O 1
ATOM 3332 N N . LEU A 1 440 ? -5.191 4.138 -7.152 1.00 87.94 440 LEU A N 1
ATOM 3333 C CA . LEU A 1 440 ? -6.507 3.500 -7.243 1.00 87.94 440 LEU A CA 1
ATOM 3334 C C . LEU A 1 440 ? -6.390 2.047 -7.725 1.00 87.94 440 LEU A C 1
ATOM 3336 O O . LEU A 1 440 ? -7.020 1.159 -7.151 1.00 87.94 440 LEU A O 1
ATOM 3340 N N . SER A 1 441 ? -5.527 1.774 -8.706 1.00 86.81 441 SER A N 1
ATOM 3341 C CA . SER A 1 441 ? -5.263 0.407 -9.174 1.00 86.81 441 SER A CA 1
ATOM 3342 C C . SER A 1 441 ? -4.551 -0.440 -8.121 1.00 86.81 441 SER A C 1
ATOM 3344 O O . SER A 1 441 ? -4.866 -1.616 -7.968 1.00 86.81 441 SER A O 1
ATOM 3346 N N . SER A 1 442 ? -3.644 0.156 -7.345 1.00 87.75 442 SER A N 1
ATOM 3347 C CA . SER A 1 442 ? -2.998 -0.478 -6.195 1.00 87.75 442 SER A CA 1
ATOM 3348 C C . SER A 1 442 ? -4.028 -0.845 -5.128 1.00 87.75 442 SER A C 1
ATOM 3350 O O . SER A 1 442 ? -4.075 -1.993 -4.694 1.00 87.75 442 SER A O 1
ATOM 3352 N N . GLY A 1 443 ? -4.931 0.080 -4.788 1.00 90.50 443 GLY A N 1
ATOM 3353 C CA . GLY A 1 443 ? -6.038 -0.175 -3.869 1.00 90.50 443 GLY A CA 1
ATOM 3354 C C . GLY A 1 443 ? -6.961 -1.297 -4.350 1.00 90.50 443 GLY A C 1
ATOM 3355 O O . GLY A 1 443 ? -7.289 -2.195 -3.577 1.00 90.50 443 GLY A O 1
ATOM 3356 N N . LEU A 1 444 ? -7.316 -1.317 -5.637 1.00 90.00 444 LEU A N 1
ATOM 3357 C CA . LEU A 1 444 ? -8.115 -2.389 -6.243 1.00 90.00 444 LEU A CA 1
ATOM 3358 C C . LEU A 1 444 ? -7.432 -3.753 -6.217 1.00 90.00 444 LEU A C 1
ATOM 3360 O O . LEU A 1 444 ? -8.053 -4.744 -5.827 1.00 90.00 444 LEU A O 1
ATOM 3364 N N . ALA A 1 445 ? -6.156 -3.799 -6.600 1.00 90.00 445 ALA A N 1
ATOM 3365 C CA . ALA A 1 445 ? -5.311 -4.989 -6.526 1.00 90.00 445 ALA A CA 1
ATOM 3366 C C . ALA A 1 445 ? -5.165 -5.504 -5.089 1.00 90.00 445 ALA A C 1
ATOM 3368 O O . ALA A 1 445 ? -4.847 -6.667 -4.855 1.00 90.00 445 ALA A O 1
ATOM 3369 N N . GLN A 1 446 ? -5.406 -4.631 -4.117 1.00 89.44 446 GLN A N 1
ATOM 3370 C CA . GLN A 1 446 ? -5.412 -4.934 -2.698 1.00 89.44 446 GLN A CA 1
ATOM 3371 C C . GLN A 1 446 ? -6.815 -5.221 -2.170 1.00 89.44 446 GLN A C 1
ATOM 3373 O O . GLN A 1 446 ? -6.949 -5.585 -1.008 1.00 89.44 446 GLN A O 1
ATOM 3378 N N . GLY A 1 447 ? -7.854 -5.120 -2.997 1.00 91.12 447 GLY A N 1
ATOM 3379 C CA . GLY A 1 447 ? -9.230 -5.388 -2.602 1.00 91.12 447 GLY A CA 1
ATOM 3380 C C . GLY A 1 447 ? -9.866 -4.293 -1.748 1.00 91.12 447 GLY A C 1
ATOM 3381 O O . GLY A 1 447 ? -10.796 -4.577 -1.000 1.00 91.12 447 GLY A O 1
ATOM 3382 N N . LEU A 1 448 ? -9.364 -3.059 -1.819 1.00 93.81 448 LEU A N 1
ATOM 3383 C CA . LEU A 1 448 ? -10.026 -1.911 -1.207 1.00 93.81 448 LEU A CA 1
ATOM 3384 C C . LEU A 1 448 ? -11.312 -1.572 -1.962 1.00 93.81 448 LEU A C 1
ATOM 3386 O O . LEU A 1 448 ? -11.323 -1.522 -3.193 1.00 93.81 448 LEU A O 1
ATOM 3390 N N . GLN A 1 449 ? -12.379 -1.290 -1.216 1.00 94.31 449 GLN A N 1
ATOM 3391 C CA . GLN A 1 449 ? -13.636 -0.803 -1.786 1.00 94.31 449 GLN A CA 1
ATOM 3392 C C . GLN A 1 449 ? -13.766 0.714 -1.690 1.00 94.31 449 GLN A C 1
ATOM 3394 O O . GLN A 1 449 ? -14.476 1.304 -2.499 1.00 94.31 449 GLN A O 1
ATOM 3399 N N . VAL A 1 450 ? -13.089 1.346 -0.727 1.00 95.00 450 VAL A N 1
ATOM 3400 C CA . VAL A 1 450 ? -13.126 2.797 -0.525 1.00 95.00 450 VAL A CA 1
ATOM 3401 C C . VAL A 1 450 ? -11.717 3.328 -0.283 1.00 95.00 450 VAL A C 1
ATOM 3403 O O . VAL A 1 450 ? -10.970 2.785 0.528 1.00 95.00 450 VAL A O 1
ATOM 3406 N N . VAL A 1 451 ? -11.360 4.406 -0.972 1.00 94.00 451 VAL A N 1
ATOM 3407 C CA . VAL A 1 451 ? -10.064 5.075 -0.841 1.00 94.00 451 VAL A CA 1
ATOM 3408 C C . VAL A 1 451 ? -10.308 6.569 -0.668 1.00 94.00 451 VAL A C 1
ATOM 3410 O O . VAL A 1 451 ? -10.959 7.196 -1.501 1.00 94.00 451 VAL A O 1
ATOM 3413 N N . GLY A 1 452 ? -9.800 7.157 0.411 1.00 90.19 452 GLY A N 1
ATOM 3414 C CA . GLY A 1 452 ? -9.728 8.613 0.516 1.00 90.19 452 GLY A CA 1
ATOM 3415 C C . GLY A 1 452 ? -8.469 9.152 -0.144 1.00 90.19 452 GLY A C 1
ATOM 3416 O O . GLY A 1 452 ? -7.493 8.440 -0.363 1.00 90.19 452 GLY A O 1
ATOM 3417 N N . ARG A 1 453 ? -8.496 10.424 -0.511 1.00 85.12 453 ARG A N 1
ATOM 3418 C CA . ARG A 1 453 ? -7.439 11.042 -1.303 1.00 85.12 453 ARG A CA 1
ATOM 3419 C C . ARG A 1 453 ? -6.743 12.174 -0.550 1.00 85.12 453 ARG A C 1
ATOM 3421 O O . ARG A 1 453 ? -7.351 13.180 -0.203 1.00 85.12 453 ARG A O 1
ATOM 3428 N N . THR A 1 454 ? -5.460 12.004 -0.293 1.00 85.56 454 THR A N 1
ATOM 3429 C CA . THR A 1 454 ? -4.706 12.738 0.737 1.00 85.56 454 THR A CA 1
ATOM 3430 C C . THR A 1 454 ? -3.696 13.724 0.151 1.00 85.56 454 THR A C 1
ATOM 3432 O O . THR A 1 454 ? -2.623 13.961 0.708 1.00 85.56 454 THR A O 1
ATOM 3435 N N . ASP A 1 455 ? -4.015 14.294 -1.012 1.00 83.19 455 ASP A N 1
ATOM 3436 C CA . ASP A 1 455 ? -3.160 15.314 -1.612 1.00 83.19 455 ASP A CA 1
ATOM 3437 C C . ASP A 1 455 ? -3.064 16.533 -0.664 1.00 83.19 455 ASP A C 1
ATOM 3439 O O . ASP A 1 455 ? -4.044 16.951 -0.029 1.00 83.19 455 ASP A O 1
ATOM 3443 N N . ILE A 1 456 ? -1.845 17.056 -0.501 1.00 85.75 456 ILE A N 1
ATOM 3444 C CA . ILE A 1 456 ? -1.535 18.087 0.500 1.00 85.75 456 ILE A CA 1
ATOM 3445 C C . ILE A 1 456 ? -2.041 19.439 0.020 1.00 85.75 456 ILE A C 1
ATOM 3447 O O . ILE A 1 456 ? -1.660 19.899 -1.050 1.00 85.75 456 ILE A O 1
ATOM 3451 N N . ASP A 1 457 ? -2.863 20.091 0.842 1.00 83.25 457 ASP A N 1
ATOM 3452 C CA . ASP A 1 457 ? -3.455 21.396 0.549 1.00 83.25 457 ASP A CA 1
ATOM 3453 C C . ASP A 1 457 ? -4.113 21.456 -0.831 1.00 83.25 457 ASP A C 1
ATOM 3455 O O . ASP A 1 457 ? -4.137 22.493 -1.483 1.00 83.25 457 ASP A O 1
ATOM 3459 N N . TYR A 1 458 ? -4.682 20.333 -1.263 1.00 80.25 458 TYR A N 1
ATOM 3460 C CA . TYR A 1 458 ? -5.364 20.219 -2.537 1.00 80.25 458 TYR A CA 1
ATOM 3461 C C . TYR A 1 458 ? -6.711 19.537 -2.323 1.00 80.25 458 TYR A C 1
ATOM 3463 O O . TYR A 1 458 ? -6.788 18.437 -1.779 1.00 80.25 458 TYR A O 1
ATOM 3471 N N . PHE A 1 459 ? -7.788 20.223 -2.709 1.00 77.38 459 PHE A N 1
ATOM 3472 C CA . PHE A 1 459 ? -9.124 19.641 -2.689 1.00 77.38 459 PHE A CA 1
ATOM 3473 C C . PHE A 1 459 ? -9.353 18.852 -3.972 1.00 77.38 459 PHE A C 1
ATOM 3475 O O . PHE A 1 459 ? -9.048 19.319 -5.068 1.00 77.38 459 PHE A O 1
ATOM 3482 N N . ILE A 1 460 ? -9.922 17.663 -3.829 1.00 74.00 460 ILE A N 1
ATOM 3483 C CA . ILE A 1 460 ? -10.037 16.711 -4.925 1.00 74.00 460 ILE A CA 1
ATOM 3484 C C . ILE A 1 460 ? -11.485 16.639 -5.363 1.00 74.00 460 ILE A C 1
ATOM 3486 O O . ILE A 1 460 ? -12.363 16.317 -4.563 1.00 74.00 460 ILE A O 1
ATOM 3490 N N . ASP A 1 461 ? -11.718 16.890 -6.651 1.00 77.12 461 ASP A N 1
ATOM 3491 C CA . ASP A 1 461 ? -12.981 16.526 -7.278 1.00 77.12 461 ASP A CA 1
ATOM 3492 C C . ASP A 1 461 ? -13.038 15.005 -7.452 1.00 77.12 461 ASP A C 1
ATOM 3494 O O . ASP A 1 461 ? -12.543 14.426 -8.422 1.00 77.12 461 ASP A O 1
ATOM 3498 N N . ASP A 1 462 ? -13.605 14.361 -6.441 1.00 81.88 462 ASP A N 1
ATOM 3499 C CA . ASP A 1 462 ? -13.789 12.922 -6.322 1.00 81.88 462 ASP A CA 1
ATOM 3500 C C . ASP A 1 462 ? -14.577 12.335 -7.495 1.00 81.88 462 ASP A C 1
ATOM 3502 O O . ASP A 1 462 ? -14.208 11.280 -8.004 1.00 81.88 462 ASP A O 1
ATOM 3506 N N . GLN A 1 463 ? -15.611 13.037 -7.972 1.00 84.69 463 GLN A N 1
ATOM 3507 C CA . GLN A 1 463 ? -16.462 12.550 -9.055 1.00 84.69 463 GLN A CA 1
ATOM 3508 C C . GLN A 1 463 ? -15.711 12.552 -10.384 1.00 84.69 463 GLN A C 1
ATOM 3510 O O . GLN A 1 463 ? -15.761 11.558 -11.112 1.00 84.69 463 GLN A O 1
ATOM 3515 N N . SER A 1 464 ? -15.007 13.642 -10.698 1.00 80.25 464 SER A N 1
ATOM 3516 C CA . SER A 1 464 ? -14.190 13.718 -11.911 1.00 80.25 464 SER A CA 1
ATOM 3517 C C . SER A 1 464 ? -13.050 12.707 -11.855 1.00 80.25 464 SER A C 1
ATOM 3519 O O . SER A 1 464 ? -12.874 11.952 -12.803 1.00 80.25 464 SER A O 1
ATOM 3521 N N . LEU A 1 465 ? -12.349 12.585 -10.720 1.00 80.38 465 LEU A N 1
ATOM 3522 C CA . LEU A 1 465 ? -11.283 11.593 -10.565 1.00 80.38 465 LEU A CA 1
ATOM 3523 C C . LEU A 1 465 ? -11.799 10.153 -10.710 1.00 80.38 465 LEU A C 1
ATOM 3525 O O . LEU A 1 465 ? -11.174 9.352 -11.405 1.00 80.38 465 LEU A O 1
ATOM 3529 N N . TYR A 1 466 ? -12.933 9.832 -10.082 1.00 85.94 466 TYR A N 1
ATOM 3530 C CA . TYR A 1 466 ? -13.581 8.530 -10.217 1.00 85.94 466 TYR A CA 1
ATOM 3531 C C . TYR A 1 466 ? -13.927 8.274 -11.684 1.00 85.94 466 TYR A C 1
ATOM 3533 O O . TYR A 1 466 ? -13.519 7.265 -12.248 1.00 85.94 466 TYR A O 1
ATOM 3541 N N . THR A 1 467 ? -14.589 9.226 -12.341 1.00 82.94 467 THR A N 1
ATOM 3542 C CA . THR A 1 467 ? -15.004 9.104 -13.746 1.00 82.94 467 THR A CA 1
ATOM 3543 C C . THR A 1 467 ? -13.805 8.924 -14.680 1.00 82.94 467 THR A C 1
ATOM 3545 O O . THR A 1 467 ? -13.796 7.976 -15.461 1.00 82.94 467 THR A O 1
ATOM 3548 N N . SER A 1 468 ? -12.760 9.748 -14.555 1.00 76.31 468 SER A N 1
ATOM 3549 C CA . SER A 1 468 ? -11.537 9.647 -15.364 1.00 76.31 468 SER A CA 1
ATOM 3550 C C . SER A 1 468 ? -10.804 8.324 -15.151 1.00 76.31 468 SER A C 1
ATOM 3552 O O . SER A 1 468 ? -10.310 7.734 -16.108 1.00 76.31 468 SER A O 1
ATOM 3554 N N . PHE A 1 469 ? -10.751 7.815 -13.916 1.00 80.81 469 PHE A N 1
ATOM 3555 C CA . PHE A 1 469 ? -10.201 6.487 -13.652 1.00 80.81 469 PHE A CA 1
ATOM 3556 C C . PHE A 1 469 ? -11.030 5.397 -14.343 1.00 80.81 469 PHE A C 1
ATOM 3558 O O . PHE A 1 469 ? -10.479 4.532 -15.017 1.00 80.81 469 PHE A O 1
ATOM 3565 N N . ARG A 1 470 ? -12.363 5.464 -14.243 1.00 80.69 470 ARG A N 1
ATOM 3566 C CA . ARG A 1 470 ? -13.269 4.494 -14.875 1.00 80.69 470 ARG A CA 1
ATOM 3567 C C . ARG A 1 470 ? -13.219 4.534 -16.404 1.00 80.69 470 ARG A C 1
ATOM 3569 O O . ARG A 1 470 ? -13.374 3.484 -17.029 1.00 80.69 470 ARG A O 1
ATOM 3576 N N . GLN A 1 471 ? -12.978 5.701 -16.999 1.00 75.12 471 GLN A N 1
ATOM 3577 C CA . GLN A 1 471 ? -12.829 5.857 -18.447 1.00 75.12 471 GLN A CA 1
ATOM 3578 C C . GLN A 1 471 ? -11.625 5.094 -19.013 1.00 75.12 471 GLN A C 1
ATOM 3580 O O . GLN A 1 471 ? -11.695 4.633 -20.148 1.00 75.12 471 GLN A O 1
ATOM 3585 N N . GLN A 1 472 ? -10.570 4.858 -18.223 1.00 69.00 472 GLN A N 1
ATOM 3586 C CA . GLN A 1 472 ? -9.407 4.074 -18.672 1.00 69.00 472 GLN A CA 1
ATOM 3587 C C . GLN A 1 472 ? -9.767 2.622 -19.022 1.00 69.00 472 GLN A C 1
ATOM 3589 O O . GLN A 1 472 ? -9.055 1.984 -19.788 1.00 69.00 472 GLN A O 1
ATOM 3594 N N . PHE A 1 473 ? -10.891 2.111 -18.518 1.00 70.38 473 PHE A N 1
ATOM 3595 C CA . PHE A 1 473 ? -11.370 0.752 -18.787 1.00 70.38 473 PHE A CA 1
ATOM 3596 C C . PHE A 1 473 ? -12.483 0.705 -19.843 1.00 70.38 473 PHE A C 1
ATOM 3598 O O . PHE A 1 473 ? -13.130 -0.326 -20.015 1.00 70.38 473 PHE A O 1
ATOM 3605 N N . LEU A 1 474 ? -12.762 1.817 -20.531 1.00 68.06 474 LEU A N 1
ATOM 3606 C CA . LEU A 1 474 ? -13.737 1.894 -21.623 1.00 68.06 474 LEU A CA 1
ATOM 3607 C C . LEU A 1 474 ? -13.067 1.614 -22.976 1.00 68.06 474 LEU A C 1
ATOM 3609 O O . LEU A 1 474 ? -13.137 2.433 -23.883 1.00 68.06 474 LEU A O 1
ATOM 3613 N N . THR A 1 475 ? -12.386 0.478 -23.130 1.00 60.81 475 THR A N 1
ATOM 3614 C CA . THR A 1 475 ? -11.715 0.153 -24.399 1.00 60.81 475 THR A CA 1
ATOM 3615 C C . THR A 1 475 ? -12.740 -0.136 -25.511 1.00 60.81 475 THR A C 1
ATOM 3617 O O . THR A 1 475 ? -13.607 -0.996 -25.324 1.00 60.81 475 THR A O 1
ATOM 3620 N N . PRO A 1 476 ? -12.647 0.520 -26.687 1.00 57.00 476 PRO A N 1
ATOM 3621 C CA . PRO A 1 476 ? -13.471 0.178 -27.844 1.00 57.00 476 PRO A CA 1
ATOM 3622 C C . PRO A 1 476 ? -13.321 -1.307 -28.210 1.00 57.00 476 PRO A C 1
ATOM 3624 O O . PRO A 1 476 ? -12.211 -1.793 -28.400 1.00 57.00 476 PRO A O 1
ATOM 3627 N N . GLY A 1 477 ? -14.436 -2.038 -28.297 1.00 59.19 477 GLY A N 1
ATOM 3628 C CA . GLY A 1 477 ? -14.440 -3.472 -28.624 1.00 59.19 477 GLY A CA 1
ATOM 3629 C C . GLY A 1 477 ? -14.393 -4.431 -27.426 1.00 59.19 477 GLY A C 1
ATOM 3630 O O . GLY A 1 477 ? -14.499 -5.637 -27.635 1.00 59.19 477 GLY A O 1
ATOM 3631 N N . ILE A 1 478 ? -14.304 -3.930 -26.187 1.00 65.50 478 ILE A N 1
ATOM 3632 C CA . ILE A 1 478 ? -14.452 -4.741 -24.971 1.00 65.50 478 ILE A CA 1
ATOM 3633 C C . ILE A 1 478 ? -15.854 -4.517 -24.374 1.00 65.50 478 ILE A C 1
ATOM 3635 O O . ILE A 1 478 ? -16.247 -3.386 -24.090 1.00 65.50 478 ILE A O 1
ATOM 3639 N N . ASP A 1 479 ? -16.622 -5.596 -24.181 1.00 69.25 479 ASP A N 1
ATOM 3640 C CA . ASP A 1 479 ? -17.978 -5.532 -23.614 1.00 69.25 479 ASP A CA 1
ATOM 3641 C C . ASP A 1 479 ? -17.970 -5.066 -22.146 1.00 69.25 479 ASP A C 1
ATOM 3643 O O . ASP A 1 479 ? -17.033 -5.331 -21.392 1.00 69.25 479 ASP A O 1
ATOM 3647 N N . ALA A 1 480 ? -19.048 -4.414 -21.704 1.00 72.00 480 ALA A N 1
ATOM 3648 C CA . ALA A 1 480 ? -19.218 -3.935 -20.338 1.00 72.00 480 ALA A CA 1
ATOM 3649 C C . ALA A 1 480 ? -19.083 -5.051 -19.287 1.00 72.00 480 ALA A C 1
ATOM 3651 O O . ALA A 1 480 ? -18.574 -4.772 -18.200 1.00 72.00 480 ALA A O 1
ATOM 3652 N N . SER A 1 481 ? -19.460 -6.293 -19.619 1.00 75.00 481 SER A N 1
ATOM 3653 C CA . SER A 1 481 ? -19.334 -7.459 -18.731 1.00 75.00 481 SER A CA 1
ATOM 3654 C C . SER A 1 481 ? -17.888 -7.780 -18.325 1.00 75.00 481 SER A C 1
ATOM 3656 O O . SER A 1 481 ? -17.661 -8.318 -17.241 1.00 75.00 481 SER A O 1
ATOM 3658 N N . SER A 1 482 ? -16.892 -7.376 -19.122 1.00 72.75 482 SER A N 1
ATOM 3659 C CA . SER A 1 482 ? -15.462 -7.524 -18.795 1.00 72.75 482 SER A CA 1
ATOM 3660 C C . SER A 1 482 ? -15.038 -6.814 -17.505 1.00 72.75 482 SER A C 1
ATOM 3662 O O . SER A 1 482 ? -14.021 -7.172 -16.906 1.00 72.75 482 SER A O 1
ATOM 3664 N N . ARG A 1 483 ? -15.805 -5.799 -17.084 1.00 75.81 483 ARG A N 1
ATOM 3665 C CA . ARG A 1 483 ? -15.533 -4.942 -15.921 1.00 75.81 483 ARG A CA 1
ATOM 3666 C C . ARG A 1 483 ? -16.254 -5.402 -14.658 1.00 75.81 483 ARG A C 1
ATOM 3668 O O . ARG A 1 483 ? -16.056 -4.807 -13.599 1.00 75.81 483 ARG A O 1
ATOM 3675 N N . ASN A 1 484 ? -17.052 -6.466 -14.744 1.00 79.50 484 ASN A N 1
ATOM 3676 C CA . ASN A 1 484 ? -17.737 -7.052 -13.593 1.00 79.50 484 ASN A CA 1
ATOM 3677 C C . ASN A 1 484 ? -16.792 -7.357 -12.411 1.00 79.50 484 ASN A C 1
ATOM 3679 O O . ASN A 1 484 ? -17.175 -7.027 -11.289 1.00 79.50 484 ASN A O 1
ATOM 3683 N N . PRO A 1 485 ? -15.560 -7.884 -12.606 1.00 78.38 485 PRO A N 1
ATOM 3684 C CA . PRO A 1 485 ? -14.677 -8.204 -11.476 1.00 78.38 485 PRO A CA 1
ATOM 3685 C C . PRO A 1 485 ? -14.163 -6.968 -10.717 1.00 78.38 485 PRO A C 1
ATOM 3687 O O . PRO A 1 485 ? -13.853 -7.036 -9.521 1.00 78.38 485 PRO A O 1
ATOM 3690 N N . ILE A 1 486 ? -14.071 -5.820 -11.399 1.00 80.75 486 ILE A N 1
ATOM 3691 C CA . ILE A 1 486 ? -13.741 -4.533 -10.773 1.00 80.75 486 ILE A CA 1
ATOM 3692 C C . ILE A 1 486 ? -14.969 -3.925 -10.076 1.00 80.75 486 ILE A C 1
ATOM 3694 O O . ILE A 1 486 ? -14.819 -3.205 -9.088 1.00 80.75 486 ILE A O 1
ATOM 3698 N N . GLY A 1 487 ? -16.177 -4.201 -10.582 1.00 83.25 487 GLY A N 1
ATOM 3699 C CA . GLY A 1 487 ? -17.421 -3.588 -10.111 1.00 83.25 487 GLY A CA 1
ATOM 3700 C C . GLY A 1 487 ? -17.350 -2.063 -10.184 1.00 83.25 487 GLY A C 1
ATOM 3701 O O . GLY A 1 487 ? -16.684 -1.527 -11.067 1.00 83.25 487 GLY A O 1
ATOM 3702 N N . ASP A 1 488 ? -17.964 -1.368 -9.228 1.00 86.50 488 ASP A N 1
ATOM 3703 C CA . ASP A 1 488 ? -17.869 0.096 -9.064 1.00 86.50 488 ASP A CA 1
ATOM 3704 C C . ASP A 1 488 ? -16.699 0.534 -8.167 1.00 86.50 488 ASP A C 1
ATOM 3706 O O . ASP A 1 488 ? -16.568 1.698 -7.799 1.00 86.50 488 ASP A O 1
ATOM 3710 N N . PHE A 1 489 ? -15.822 -0.393 -7.788 1.00 89.25 489 PHE A N 1
ATOM 3711 C CA . PHE A 1 489 ? -14.726 -0.089 -6.879 1.00 89.25 489 PHE A CA 1
ATOM 3712 C C . PHE A 1 489 ? -13.509 0.495 -7.626 1.00 89.25 489 PHE A C 1
ATOM 3714 O O . PHE A 1 489 ? -13.336 0.258 -8.831 1.00 89.25 489 PHE A O 1
ATOM 3721 N N . PRO A 1 490 ? -12.634 1.236 -6.919 1.00 91.31 490 PRO A N 1
ATOM 3722 C CA . PRO A 1 490 ? -12.818 1.736 -5.561 1.00 91.31 490 PRO A CA 1
ATOM 3723 C C . PRO A 1 490 ? -13.623 3.046 -5.583 1.00 91.31 490 PRO A C 1
ATOM 3725 O O . PRO A 1 490 ? -13.429 3.889 -6.459 1.00 91.31 490 PRO A O 1
ATOM 3728 N N . PHE A 1 491 ? -14.489 3.245 -4.591 1.00 93.88 491 PHE A N 1
ATOM 3729 C CA . PHE A 1 491 ? -15.131 4.540 -4.374 1.00 93.88 491 PHE A CA 1
ATOM 3730 C C . PHE A 1 491 ? -14.139 5.536 -3.777 1.00 93.88 491 PHE A C 1
ATOM 3732 O O . PHE A 1 491 ? -13.292 5.173 -2.955 1.00 93.88 491 PHE A O 1
ATOM 3739 N N . ILE A 1 492 ? -14.264 6.799 -4.171 1.00 92.50 492 ILE A N 1
ATOM 3740 C CA . ILE A 1 492 ? -13.337 7.862 -3.794 1.00 92.50 492 ILE A CA 1
ATOM 3741 C C . ILE A 1 492 ? -13.986 8.760 -2.746 1.00 92.50 492 ILE A C 1
ATOM 3743 O O . ILE A 1 492 ? -14.987 9.411 -3.024 1.00 92.50 492 ILE A O 1
ATOM 3747 N N . VAL A 1 493 ? -13.403 8.836 -1.549 1.00 91.00 493 VAL A N 1
ATOM 3748 C CA . VAL A 1 493 ? -13.815 9.828 -0.544 1.00 91.00 493 VAL A CA 1
ATOM 3749 C C . VAL A 1 493 ? -13.071 11.135 -0.825 1.00 91.00 493 VAL A C 1
ATOM 3751 O O . VAL A 1 493 ? -11.834 11.124 -0.822 1.00 91.00 493 VAL A O 1
ATOM 3754 N N . PRO A 1 494 ? -13.770 12.266 -1.052 1.00 85.69 494 PRO A N 1
ATOM 3755 C CA . PRO A 1 494 ? -13.096 13.546 -1.171 1.00 85.69 494 PRO A CA 1
ATOM 3756 C C . PRO A 1 494 ? -12.475 13.906 0.174 1.00 85.69 494 PRO A C 1
ATOM 3758 O O . PRO A 1 494 ? -13.108 13.832 1.231 1.00 85.69 494 PRO A O 1
ATOM 3761 N N . SER A 1 495 ? -11.213 14.300 0.136 1.00 87.12 495 SER A N 1
ATOM 3762 C CA . SER A 1 495 ? -10.458 14.669 1.323 1.00 87.12 495 SER A CA 1
ATOM 3763 C C . SER A 1 495 ? -9.366 15.669 0.983 1.00 87.12 495 SER A C 1
ATOM 3765 O O . SER A 1 495 ? -9.096 15.954 -0.183 1.00 87.12 495 SER A O 1
ATOM 3767 N N . ARG A 1 496 ? -8.784 16.241 2.032 1.00 86.06 496 ARG A N 1
ATOM 3768 C CA . ARG A 1 496 ? -7.651 17.159 1.962 1.00 86.06 496 ARG A CA 1
ATOM 3769 C C . ARG A 1 496 ? -6.707 16.832 3.099 1.00 86.06 496 ARG A C 1
ATOM 3771 O O . ARG A 1 496 ? -7.159 16.683 4.236 1.00 86.06 496 ARG A O 1
ATOM 3778 N N . THR A 1 497 ? -5.413 16.803 2.820 1.00 89.06 497 THR A N 1
ATOM 3779 C CA . THR A 1 497 ? -4.394 16.652 3.858 1.00 89.06 497 THR A CA 1
ATOM 3780 C C . THR A 1 497 ? -3.743 17.993 4.155 1.00 89.06 497 THR A C 1
ATOM 3782 O O . THR A 1 497 ? -3.375 18.726 3.244 1.00 89.06 497 THR A O 1
ATOM 3785 N N . GLY A 1 498 ? -3.629 18.338 5.432 1.00 88.56 498 GLY A N 1
ATOM 3786 C CA . GLY A 1 498 ? -2.810 19.445 5.905 1.00 88.56 498 GLY A CA 1
ATOM 3787 C C . GLY A 1 498 ? -1.473 18.935 6.432 1.00 88.56 498 GLY A C 1
ATOM 3788 O O . GLY A 1 498 ? -1.414 17.869 7.051 1.00 88.56 498 GLY A O 1
ATOM 3789 N N . SER A 1 499 ? -0.411 19.702 6.196 1.00 86.56 499 SER A N 1
ATOM 3790 C CA . SER A 1 499 ? 0.934 19.418 6.698 1.00 86.56 499 SER A CA 1
ATOM 3791 C C . SER A 1 499 ? 1.459 20.640 7.434 1.00 86.56 499 SER A C 1
ATOM 3793 O O . SER A 1 499 ? 1.690 21.682 6.829 1.00 86.56 499 SER A O 1
ATOM 3795 N N . PHE A 1 500 ? 1.663 20.504 8.739 1.00 84.81 500 PHE A N 1
ATOM 3796 C CA . PHE A 1 500 ? 2.063 21.582 9.637 1.00 84.81 500 PHE A CA 1
ATOM 3797 C C . PHE A 1 500 ? 3.259 21.151 10.492 1.00 84.81 500 PHE A C 1
ATOM 3799 O O . PHE A 1 500 ? 3.629 19.980 10.542 1.00 84.81 500 PHE A O 1
ATOM 3806 N N . SER A 1 501 ? 3.899 22.102 11.175 1.00 74.44 501 SER A N 1
ATOM 3807 C CA . SER A 1 501 ? 5.194 21.892 11.849 1.00 74.44 501 SER A CA 1
ATOM 3808 C C . SER A 1 501 ? 5.225 20.758 12.887 1.00 74.44 501 SER A C 1
ATOM 3810 O O . SER A 1 501 ? 6.301 20.245 13.194 1.00 74.44 501 SER A O 1
ATOM 3812 N N . GLN A 1 502 ? 4.069 20.369 13.434 1.00 70.69 502 GLN A N 1
ATOM 3813 C CA . GLN A 1 502 ? 3.946 19.400 14.530 1.00 70.69 502 GLN A CA 1
ATOM 3814 C C . GLN A 1 502 ? 3.069 18.180 14.208 1.00 70.69 502 GLN A C 1
ATOM 3816 O O . GLN A 1 502 ? 2.838 17.373 15.110 1.00 70.69 502 GLN A O 1
ATOM 3821 N N . ALA A 1 503 ? 2.527 18.072 12.986 1.00 82.56 503 ALA A N 1
ATOM 3822 C CA . ALA A 1 503 ? 1.739 16.920 12.542 1.00 82.56 503 ALA A CA 1
ATOM 3823 C C . ALA A 1 503 ? 1.307 17.031 11.069 1.00 82.56 503 ALA A C 1
ATOM 3825 O O . ALA A 1 503 ? 1.423 18.072 10.427 1.00 82.56 503 ALA A O 1
ATOM 3826 N N . SER A 1 504 ? 0.741 15.941 10.557 1.00 89.69 504 SER A N 1
ATOM 3827 C CA . SER A 1 504 ? -0.108 15.964 9.368 1.00 89.69 504 SER A CA 1
ATOM 3828 C C . SER A 1 504 ? -1.474 15.382 9.716 1.00 89.69 504 SER A C 1
ATOM 3830 O O . SER A 1 504 ? -1.599 14.540 10.611 1.00 89.69 504 SER A O 1
ATOM 3832 N N . ALA A 1 505 ? -2.517 15.861 9.049 1.00 92.75 505 ALA A N 1
ATOM 3833 C CA . ALA A 1 505 ? -3.867 15.355 9.251 1.00 92.75 505 ALA A CA 1
ATOM 3834 C C . ALA A 1 505 ? -4.676 15.408 7.963 1.00 92.75 505 ALA A C 1
ATOM 3836 O O . ALA A 1 505 ? -4.475 16.290 7.135 1.00 92.75 505 ALA A O 1
ATOM 3837 N N . THR A 1 506 ? -5.615 14.481 7.804 1.00 93.00 506 THR A N 1
ATOM 3838 C CA . THR A 1 506 ? -6.551 14.461 6.677 1.00 93.00 506 THR A CA 1
ATOM 3839 C C . THR A 1 506 ? -7.962 14.749 7.149 1.00 93.00 506 THR A C 1
ATOM 3841 O O . THR A 1 506 ? -8.461 14.082 8.052 1.00 93.00 506 THR A O 1
ATOM 3844 N N . GLY A 1 507 ? -8.602 15.730 6.519 1.00 91.44 507 GLY A N 1
ATOM 3845 C CA . GLY A 1 507 ? -10.027 16.001 6.657 1.00 91.44 507 GLY A CA 1
ATOM 3846 C C . GLY A 1 507 ? -10.816 15.296 5.555 1.00 91.44 507 GLY A C 1
ATOM 3847 O O . GLY A 1 507 ? -10.482 15.453 4.381 1.00 91.44 507 GLY A O 1
ATOM 3848 N N . LEU A 1 508 ? -11.848 14.530 5.918 1.00 91.50 508 LEU A N 1
ATOM 3849 C CA . LEU A 1 508 ? -12.766 13.871 4.982 1.00 91.50 508 LEU A CA 1
ATOM 3850 C C . LEU A 1 508 ? -14.031 14.707 4.776 1.00 91.50 508 LEU A C 1
ATOM 3852 O O . LEU A 1 508 ? -14.646 15.174 5.738 1.00 91.50 508 LEU A O 1
ATOM 3856 N N . PHE A 1 509 ? -14.455 14.843 3.525 1.00 86.06 509 PHE A N 1
ATOM 3857 C CA . PHE A 1 509 ? -15.647 15.585 3.133 1.00 86.06 509 PHE A CA 1
ATOM 3858 C C . PHE A 1 509 ? -16.753 14.605 2.772 1.00 86.06 509 PHE A C 1
ATOM 3860 O O . PHE A 1 509 ? -16.835 14.095 1.660 1.00 86.06 509 PHE A O 1
ATOM 3867 N N . THR A 1 510 ? -17.599 14.261 3.730 1.00 82.00 510 THR A N 1
ATOM 3868 C CA . THR A 1 510 ? -18.724 13.358 3.478 1.00 82.00 510 THR A CA 1
ATOM 3869 C C . THR A 1 510 ? -19.890 13.801 4.357 1.00 82.00 510 THR A C 1
ATOM 3871 O O . THR A 1 510 ? -19.697 13.868 5.566 1.00 82.00 510 THR A O 1
ATOM 3874 N N . PRO A 1 511 ? -21.078 14.115 3.801 1.00 67.88 511 PRO A N 1
ATOM 3875 C CA . PRO A 1 511 ? -21.393 14.180 2.369 1.00 67.88 511 PRO A CA 1
ATOM 3876 C C . PRO A 1 511 ? -20.575 15.260 1.635 1.00 67.88 511 PRO A C 1
ATOM 3878 O O . PRO A 1 511 ? -19.950 16.116 2.261 1.00 67.88 511 PRO A O 1
ATOM 3881 N N . LYS A 1 512 ? -20.548 15.192 0.298 1.00 68.94 512 LYS A N 1
ATOM 3882 C CA . LYS A 1 512 ? -19.780 16.116 -0.550 1.00 68.94 512 LYS A CA 1
ATOM 3883 C C . LYS A 1 512 ? -20.171 17.571 -0.264 1.00 68.94 512 LYS A C 1
ATOM 3885 O O . LYS A 1 512 ? -21.349 17.921 -0.288 1.00 68.94 512 LYS A O 1
ATOM 3890 N N . VAL A 1 513 ? -19.174 18.421 -0.029 1.00 64.75 513 VAL A N 1
ATOM 3891 C CA . VAL A 1 513 ? -19.340 19.878 0.104 1.00 64.75 513 VAL A CA 1
ATOM 3892 C C . VAL A 1 513 ? -19.053 20.571 -1.234 1.00 64.75 513 VAL A C 1
ATOM 3894 O O . VAL A 1 513 ? -18.334 20.034 -2.078 1.00 64.75 513 VAL A O 1
ATOM 3897 N N . SER A 1 514 ? -19.639 21.748 -1.476 1.00 59.50 514 SER A N 1
ATOM 3898 C CA . SER A 1 514 ? -19.512 22.449 -2.763 1.00 59.50 514 SER A CA 1
ATOM 3899 C C . SER A 1 514 ? -18.084 22.951 -3.014 1.00 59.50 514 SER A C 1
ATOM 3901 O O . SER A 1 514 ? -17.509 23.605 -2.143 1.00 59.50 514 SER A O 1
ATOM 3903 N N . ALA A 1 515 ? -17.567 22.765 -4.234 1.00 53.56 515 ALA A N 1
ATOM 3904 C CA . ALA A 1 515 ? -16.222 23.190 -4.653 1.00 53.56 515 ALA A CA 1
ATOM 3905 C C . ALA A 1 515 ? -15.924 24.693 -4.437 1.00 53.56 515 ALA A C 1
ATOM 3907 O O . ALA A 1 515 ? -14.769 25.082 -4.282 1.00 53.56 515 ALA A O 1
ATOM 3908 N N . ILE A 1 516 ? -16.963 25.538 -4.361 1.00 51.09 516 ILE A N 1
ATOM 3909 C CA . ILE A 1 516 ? -16.861 26.990 -4.123 1.00 51.09 516 ILE A CA 1
ATOM 3910 C C . ILE A 1 516 ? -16.199 27.313 -2.767 1.00 51.09 516 ILE A C 1
ATOM 3912 O O . ILE A 1 516 ? -15.581 28.365 -2.630 1.00 51.09 516 ILE A O 1
ATOM 3916 N N . GLN A 1 517 ? -16.259 26.413 -1.778 1.00 52.06 517 GLN A N 1
ATOM 3917 C CA . GLN A 1 517 ? -15.648 26.639 -0.460 1.00 52.06 517 GLN A CA 1
ATOM 3918 C C . GLN A 1 517 ? -14.108 26.562 -0.455 1.00 52.06 517 GLN A C 1
ATOM 3920 O O . GLN A 1 517 ? -13.502 26.946 0.543 1.00 52.06 517 GLN A O 1
ATOM 3925 N N . PHE A 1 518 ? -13.462 26.111 -1.539 1.00 55.28 518 PHE A N 1
ATOM 3926 C CA . PHE A 1 518 ? -12.020 25.818 -1.541 1.00 55.28 518 PHE A CA 1
ATOM 3927 C C . PHE A 1 518 ? -11.260 26.329 -2.774 1.00 55.28 518 PHE A C 1
ATOM 3929 O O . PHE A 1 518 ? -10.235 25.752 -3.134 1.00 55.28 518 PHE A O 1
ATOM 3936 N N . GLY A 1 519 ? -11.731 27.406 -3.417 1.00 45.03 519 GLY A N 1
ATOM 3937 C CA . GLY A 1 519 ? -11.038 28.038 -4.548 1.00 45.03 519 GLY A CA 1
ATOM 3938 C C . GLY A 1 519 ? -9.584 28.398 -4.214 1.00 45.03 519 GLY A C 1
ATOM 3939 O O . GLY A 1 519 ? -9.338 29.417 -3.579 1.00 45.03 519 GLY A O 1
ATOM 3940 N N . GLY A 1 520 ? -8.639 27.545 -4.633 1.00 54.50 520 GLY A N 1
ATOM 3941 C CA . GLY A 1 520 ? -7.208 27.659 -4.336 1.00 54.50 520 GLY A CA 1
ATOM 3942 C C . GLY A 1 520 ? -6.904 27.429 -2.855 1.00 54.50 520 GLY A C 1
ATOM 3943 O O . GLY A 1 520 ? -6.719 28.384 -2.106 1.00 54.50 520 GLY A O 1
ATOM 3944 N N . ALA A 1 521 ? -6.886 26.169 -2.415 1.00 58.41 521 ALA A N 1
ATOM 3945 C CA . ALA A 1 521 ? -6.661 25.815 -1.016 1.00 58.41 521 ALA A CA 1
ATOM 3946 C C . ALA A 1 521 ? -5.426 26.534 -0.425 1.00 58.41 521 ALA A C 1
ATOM 3948 O O . ALA A 1 521 ? -4.291 26.344 -0.853 1.00 58.41 521 ALA A O 1
ATOM 3949 N N . ILE A 1 522 ? -5.678 27.389 0.571 1.00 69.62 522 ILE A N 1
ATOM 3950 C CA . ILE A 1 522 ? -4.651 28.133 1.310 1.00 69.62 522 ILE A CA 1
ATOM 3951 C C . ILE A 1 522 ? -3.717 27.124 1.967 1.00 69.62 522 ILE A C 1
ATOM 3953 O O . ILE A 1 522 ? -4.202 26.222 2.650 1.00 69.62 522 ILE A O 1
ATOM 3957 N N . SER A 1 523 ? -2.405 27.288 1.795 1.00 80.81 523 SER A N 1
ATOM 3958 C CA . SER A 1 523 ? -1.433 26.395 2.425 1.00 80.81 523 SER A CA 1
ATOM 3959 C C . SER A 1 523 ? -1.637 26.327 3.942 1.00 80.81 523 SER A C 1
ATOM 3961 O O . SER A 1 523 ? -1.745 27.353 4.615 1.00 80.81 523 SER A O 1
ATOM 3963 N N . SER A 1 524 ? -1.654 25.107 4.475 1.00 84.06 524 SER A N 1
ATOM 3964 C CA . SER A 1 524 ? -1.760 24.824 5.907 1.00 84.06 524 SER A CA 1
ATOM 3965 C C . SER A 1 524 ? -0.407 24.824 6.623 1.00 84.06 524 SER A C 1
ATOM 3967 O O . SER A 1 524 ? -0.355 24.568 7.822 1.00 84.06 524 SER A O 1
ATOM 3969 N N . ALA A 1 525 ? 0.692 25.157 5.935 1.00 84.25 525 ALA A N 1
ATOM 3970 C CA . ALA A 1 525 ? 2.047 25.089 6.491 1.00 84.25 525 ALA A CA 1
ATOM 3971 C C . ALA A 1 525 ? 2.239 25.916 7.778 1.00 84.25 525 ALA A C 1
ATOM 3973 O O . ALA A 1 525 ? 3.047 25.556 8.635 1.00 84.25 525 ALA A O 1
ATOM 3974 N N . THR A 1 526 ? 1.497 27.018 7.926 1.00 86.56 526 THR A N 1
ATOM 3975 C CA . THR A 1 526 ? 1.535 27.900 9.106 1.00 86.56 526 THR A CA 1
ATOM 3976 C C . THR A 1 526 ? 0.420 27.623 10.115 1.00 86.56 526 THR A C 1
ATOM 3978 O O . THR A 1 526 ? 0.351 28.292 11.145 1.00 86.56 526 THR A O 1
ATOM 3981 N N . TRP A 1 527 ? -0.467 26.671 9.829 1.00 88.50 527 TRP A N 1
ATOM 3982 C CA . TRP A 1 527 ? -1.614 26.348 10.670 1.00 88.50 527 TRP A CA 1
ATOM 3983 C C . TRP A 1 527 ? -1.222 25.414 11.812 1.00 88.50 527 TRP A C 1
ATOM 3985 O O . TRP A 1 527 ? -0.309 24.598 11.706 1.00 88.50 527 TRP A O 1
ATOM 3995 N N . THR A 1 528 ? -1.952 25.502 12.917 1.00 91.31 528 THR A N 1
ATOM 3996 C CA . THR A 1 528 ? -1.998 24.432 13.917 1.00 91.31 528 THR A CA 1
ATOM 3997 C C . THR A 1 528 ? -3.018 23.365 13.504 1.00 91.31 528 THR A C 1
ATOM 3999 O O . THR A 1 528 ? -3.877 23.600 12.651 1.00 91.31 528 THR A O 1
ATOM 4002 N N . LEU A 1 529 ? -2.997 22.196 14.153 1.00 92.69 529 LEU A N 1
ATOM 4003 C CA . LEU A 1 529 ? -4.041 21.183 13.949 1.00 92.69 529 LEU A CA 1
ATOM 4004 C C . LEU A 1 529 ? -5.445 21.732 14.271 1.00 92.69 529 LEU A C 1
ATOM 4006 O O . LEU A 1 529 ? -6.400 21.441 13.557 1.00 92.69 529 LEU A O 1
ATOM 4010 N N . ALA A 1 530 ? -5.565 22.558 15.313 1.00 93.00 530 ALA A N 1
ATOM 4011 C CA . ALA A 1 530 ? -6.825 23.197 15.686 1.00 93.00 530 ALA A CA 1
ATOM 4012 C C . ALA A 1 530 ? -7.346 24.144 14.588 1.00 93.00 530 ALA A C 1
ATOM 4014 O O . ALA A 1 530 ? -8.548 24.186 14.322 1.00 93.00 530 ALA A O 1
ATOM 4015 N N . ASP A 1 531 ? -6.443 24.867 13.919 1.00 91.19 531 ASP A N 1
ATOM 4016 C CA . ASP A 1 531 ? -6.790 25.715 12.775 1.00 91.19 531 ASP A CA 1
ATOM 4017 C C . ASP A 1 531 ? -7.260 24.872 11.600 1.00 91.19 531 ASP A C 1
ATOM 4019 O O . ASP A 1 531 ? -8.291 25.179 11.013 1.00 91.19 531 ASP A O 1
ATOM 4023 N N . PHE A 1 532 ? -6.559 23.775 11.302 1.00 90.06 532 PHE A N 1
ATOM 4024 C CA . PHE A 1 532 ? -6.949 22.861 10.234 1.00 90.06 532 PHE A CA 1
ATOM 4025 C C . PHE A 1 532 ? -8.356 22.288 10.456 1.00 90.06 532 PHE A C 1
ATOM 4027 O O . PHE A 1 532 ? -9.173 22.329 9.537 1.00 90.06 532 PHE A O 1
ATOM 4034 N N . ILE A 1 533 ? -8.667 21.830 11.676 1.00 90.81 533 ILE A N 1
ATOM 4035 C CA . ILE A 1 533 ? -9.996 21.309 12.048 1.00 90.81 533 ILE A CA 1
ATOM 4036 C C . ILE A 1 533 ? -11.094 22.356 11.806 1.00 90.81 533 ILE A C 1
ATOM 4038 O O . ILE A 1 533 ? -12.186 22.019 11.355 1.00 90.81 533 ILE A O 1
ATOM 4042 N N . ASN A 1 534 ? -10.823 23.628 12.101 1.00 88.12 534 ASN A N 1
ATOM 4043 C CA . ASN A 1 534 ? -11.809 24.696 11.950 1.00 88.12 534 ASN A CA 1
ATOM 4044 C C . ASN A 1 534 ? -11.952 25.187 10.503 1.00 88.12 534 ASN A C 1
ATOM 4046 O O . ASN A 1 534 ? -13.050 25.234 9.956 1.00 88.12 534 ASN A O 1
ATOM 4050 N N . GLN A 1 535 ? -10.831 25.556 9.884 1.00 77.06 535 GLN A N 1
ATOM 4051 C CA . GLN A 1 535 ? -10.778 26.170 8.555 1.00 77.06 535 GLN A CA 1
ATOM 4052 C C . GLN A 1 535 ? -11.106 25.169 7.443 1.00 77.06 535 GLN A C 1
ATOM 4054 O O . GLN A 1 535 ? -11.467 25.552 6.333 1.00 77.06 535 GLN A O 1
ATOM 4059 N N . GLY A 1 536 ? -10.954 23.874 7.723 1.00 66.31 536 GLY A N 1
ATOM 4060 C CA . GLY A 1 536 ? -11.027 22.831 6.717 1.00 66.31 536 GLY A CA 1
ATOM 4061 C C . GLY A 1 536 ? -12.433 22.397 6.316 1.00 66.31 536 GLY A C 1
ATOM 4062 O O . GLY A 1 536 ? -12.509 21.642 5.360 1.00 66.31 536 GLY A O 1
ATOM 4063 N N . GLY A 1 537 ? -13.510 22.796 7.008 1.00 73.50 537 GLY A N 1
ATOM 4064 C CA . GLY A 1 537 ? -14.905 22.490 6.626 1.00 73.50 537 GLY A CA 1
ATOM 4065 C C . GLY A 1 537 ? -15.261 20.998 6.473 1.00 73.50 537 GLY A C 1
ATOM 4066 O O . GLY A 1 537 ? -16.269 20.667 5.853 1.00 73.50 537 GLY A O 1
ATOM 4067 N N . HIS A 1 538 ? -14.426 20.097 6.993 1.00 85.12 538 HIS A N 1
ATOM 4068 C CA . HIS A 1 538 ? -14.558 18.647 6.854 1.00 85.12 538 HIS A CA 1
ATOM 4069 C C . HIS A 1 538 ? -15.388 18.031 7.986 1.00 85.12 538 HIS A C 1
ATOM 4071 O O . HIS A 1 538 ? -15.580 18.627 9.045 1.00 85.12 538 HIS A O 1
ATOM 4077 N N . SER A 1 539 ? -15.873 16.810 7.763 1.00 89.44 539 SER A N 1
ATOM 4078 C CA . SER A 1 539 ? -16.772 16.094 8.682 1.00 89.44 539 SER A CA 1
ATOM 4079 C C . SER A 1 539 ? -16.062 15.069 9.570 1.00 89.44 539 SER A C 1
ATOM 4081 O O . SER A 1 539 ? -16.682 14.527 10.487 1.00 89.44 539 SER A O 1
ATOM 4083 N N . TYR A 1 540 ? -14.793 14.771 9.273 1.00 94.19 540 TYR A N 1
ATOM 4084 C CA . TYR A 1 540 ? -13.973 13.820 10.019 1.00 94.19 540 TYR A CA 1
ATOM 4085 C C . TYR A 1 540 ? -12.484 14.136 9.856 1.00 94.19 540 TYR A C 1
ATOM 4087 O O . TYR A 1 540 ? -12.033 14.312 8.723 1.00 94.19 540 TYR A O 1
ATOM 4095 N N . THR A 1 541 ? -11.716 14.180 10.943 1.00 95.19 541 THR A N 1
ATOM 4096 C CA . THR A 1 541 ? -10.272 14.469 10.929 1.00 95.19 541 THR A CA 1
ATOM 4097 C C . THR A 1 541 ? -9.454 13.275 11.414 1.00 95.19 541 THR A C 1
ATOM 4099 O O . THR A 1 541 ? -9.634 12.793 12.534 1.00 95.19 541 THR A O 1
ATOM 4102 N N . VAL A 1 542 ? -8.488 12.844 10.606 1.00 96.12 542 VAL A N 1
ATOM 4103 C CA . VAL A 1 542 ? -7.528 11.785 10.941 1.00 96.12 542 VAL A CA 1
ATOM 4104 C C . VAL A 1 542 ? -6.145 12.389 11.134 1.00 96.12 542 VAL A C 1
ATOM 4106 O O . VAL A 1 542 ? -5.618 12.992 10.204 1.00 96.12 542 VAL A O 1
ATOM 4109 N N . VAL A 1 543 ? -5.541 12.215 12.310 1.00 95.12 543 VAL A N 1
ATOM 4110 C CA . VAL A 1 543 ? -4.135 12.566 12.551 1.00 95.12 543 VAL A CA 1
ATOM 4111 C C . VAL A 1 543 ? -3.245 11.421 12.101 1.00 95.12 543 VAL A C 1
ATOM 4113 O O . VAL A 1 543 ? -3.394 10.276 12.532 1.00 95.12 543 VAL A O 1
ATOM 4116 N N . HIS A 1 544 ? -2.285 11.760 11.261 1.00 92.81 544 HIS A N 1
ATOM 4117 C CA . HIS A 1 544 ? -1.361 10.820 10.661 1.00 92.81 544 HIS A CA 1
ATOM 4118 C C . HIS A 1 544 ? -0.063 10.722 11.446 1.00 92.81 544 HIS A C 1
ATOM 4120 O O . HIS A 1 544 ? 0.400 11.713 12.017 1.00 92.81 544 HIS A O 1
ATOM 4126 N N . ARG A 1 545 ? 0.516 9.516 11.468 1.00 90.56 545 ARG A N 1
ATOM 4127 C CA . ARG A 1 545 ? 1.760 9.168 12.161 1.00 90.56 545 ARG A CA 1
ATOM 4128 C C . ARG A 1 545 ? 1.957 9.934 13.491 1.00 90.56 545 ARG A C 1
ATOM 4130 O O . ARG A 1 545 ? 2.915 10.703 13.637 1.00 90.56 545 ARG A O 1
ATOM 4137 N N . PRO A 1 546 ? 1.058 9.764 14.487 1.00 93.19 546 PRO A N 1
ATOM 4138 C CA . PRO A 1 546 ? 1.096 10.566 15.714 1.00 93.19 546 PRO A CA 1
ATOM 4139 C C . PRO A 1 546 ? 2.387 10.368 16.516 1.00 93.19 546 PRO A C 1
ATOM 4141 O O . PRO A 1 546 ? 2.822 11.276 17.221 1.00 93.19 546 PRO A O 1
ATOM 4144 N N . ARG A 1 547 ? 3.026 9.199 16.392 1.00 91.50 547 ARG A N 1
ATOM 4145 C CA . ARG A 1 547 ? 4.408 8.955 16.819 1.00 91.50 547 ARG A CA 1
ATOM 4146 C C . ARG A 1 547 ? 5.314 8.924 15.590 1.00 91.50 547 ARG A C 1
ATOM 4148 O O . ARG A 1 547 ? 4.936 8.388 14.565 1.00 91.50 547 ARG A O 1
ATOM 4155 N N . GLY A 1 548 ? 6.496 9.523 15.690 1.00 84.56 548 GLY A N 1
ATOM 4156 C CA . GLY A 1 548 ? 7.433 9.751 14.580 1.00 84.56 548 GLY A CA 1
ATOM 4157 C C . GLY A 1 548 ? 8.200 11.073 14.743 1.00 84.56 548 GLY A C 1
ATOM 4158 O O . GLY A 1 548 ? 7.910 11.807 15.690 1.00 84.56 548 GLY A O 1
ATOM 4159 N N . PRO A 1 549 ? 9.154 11.417 13.853 1.00 81.69 549 PRO A N 1
ATOM 4160 C CA . PRO A 1 549 ? 10.024 12.591 14.020 1.00 81.69 549 PRO A CA 1
ATOM 4161 C C . PRO A 1 549 ? 9.286 13.924 14.219 1.00 81.69 549 PRO A C 1
ATOM 4163 O O . PRO A 1 549 ? 9.753 14.777 14.964 1.00 81.69 549 PRO A O 1
ATOM 4166 N N . GLN A 1 550 ? 8.121 14.082 13.586 1.00 83.69 550 GLN A N 1
ATOM 4167 C CA . GLN A 1 550 ? 7.256 15.267 13.677 1.00 83.69 550 GLN A CA 1
ATOM 4168 C C . GLN A 1 550 ? 5.838 14.910 14.156 1.00 83.69 550 GLN A C 1
ATOM 4170 O O . GLN A 1 550 ? 4.893 15.645 13.902 1.00 83.69 550 GLN A O 1
ATOM 4175 N N . GLY A 1 551 ? 5.663 13.750 14.797 1.00 90.19 551 GLY A N 1
ATOM 4176 C CA . GLY A 1 551 ? 4.344 13.270 15.206 1.00 90.19 551 GLY A CA 1
ATOM 4177 C C . GLY A 1 551 ? 3.766 14.071 16.375 1.00 90.19 551 GLY A C 1
ATOM 4178 O O . GLY A 1 551 ? 4.497 14.424 17.306 1.00 90.19 551 GLY A O 1
ATOM 4179 N N . LEU A 1 552 ? 2.447 14.296 16.363 1.00 94.00 552 LEU A N 1
ATOM 4180 C CA . LEU A 1 552 ? 1.727 15.063 17.389 1.00 94.00 552 LEU A CA 1
ATOM 4181 C C . LEU A 1 552 ? 2.018 14.577 18.817 1.00 94.00 552 LEU A C 1
ATOM 4183 O O . LEU A 1 552 ? 2.193 15.375 19.733 1.00 94.00 552 LEU A O 1
ATOM 4187 N N . PHE A 1 553 ? 2.071 13.262 19.026 1.00 95.25 553 PHE A N 1
ATOM 4188 C CA . PHE A 1 553 ? 2.320 12.674 20.342 1.00 95.25 553 PHE A CA 1
ATOM 4189 C C . PHE A 1 553 ? 3.811 12.684 20.679 1.00 95.25 553 PHE A C 1
ATOM 4191 O O . PHE A 1 553 ? 4.166 12.784 21.848 1.00 95.25 553 PHE A O 1
ATOM 4198 N N . THR A 1 554 ? 4.704 12.622 19.688 1.00 93.50 554 THR A N 1
ATOM 4199 C CA . THR A 1 554 ? 6.147 12.780 19.927 1.00 93.50 554 THR A CA 1
ATOM 4200 C C . THR A 1 554 ? 6.463 14.171 20.460 1.00 93.50 554 THR A C 1
ATOM 4202 O O . THR A 1 554 ? 7.119 14.294 21.492 1.00 93.50 554 THR A O 1
ATOM 4205 N N . THR A 1 555 ? 5.974 15.210 19.783 1.00 92.25 555 THR A N 1
ATOM 4206 C CA . THR A 1 555 ? 6.271 16.611 20.113 1.00 92.25 555 THR A CA 1
ATOM 4207 C C . THR A 1 555 ? 5.677 17.039 21.452 1.00 92.25 555 THR A C 1
ATOM 4209 O O . THR A 1 555 ? 6.225 17.919 22.109 1.00 92.25 555 THR A O 1
ATOM 4212 N N . ASN A 1 556 ? 4.605 16.375 21.891 1.00 93.62 556 ASN A N 1
ATOM 4213 C CA . ASN A 1 556 ? 3.911 16.674 23.140 1.00 93.62 556 ASN A CA 1
ATOM 4214 C C . ASN A 1 556 ? 4.157 15.652 24.271 1.00 93.62 556 ASN A C 1
ATOM 4216 O O . ASN A 1 556 ? 3.476 15.691 25.292 1.00 93.62 556 ASN A O 1
ATOM 4220 N N . GLY A 1 557 ? 5.118 14.732 24.120 1.00 92.06 557 GLY A N 1
ATOM 4221 C CA . GLY A 1 557 ? 5.489 13.786 25.184 1.00 92.06 557 GLY A CA 1
ATOM 4222 C C . GLY A 1 557 ? 4.492 12.642 25.439 1.00 92.06 557 GLY A C 1
ATOM 4223 O O . GLY A 1 557 ? 4.606 11.949 26.448 1.00 92.06 557 GLY A O 1
ATOM 4224 N N . GLY A 1 558 ? 3.560 12.388 24.520 1.00 94.56 558 GLY A N 1
ATOM 4225 C CA . GLY A 1 558 ? 2.556 11.324 24.609 1.00 94.56 558 GLY A CA 1
ATOM 4226 C C . GLY A 1 558 ? 1.297 11.693 25.387 1.00 94.56 558 GLY A C 1
ATOM 4227 O O . GLY A 1 558 ? 1.005 12.865 25.619 1.00 94.56 558 GLY A O 1
ATOM 4228 N N . ILE A 1 559 ? 0.543 10.664 25.787 1.00 96.69 559 ILE A N 1
ATOM 4229 C CA . ILE A 1 559 ? -0.637 10.801 26.651 1.00 96.69 559 ILE A CA 1
ATOM 4230 C C . ILE A 1 559 ? -0.338 10.183 28.015 1.00 96.69 559 ILE A C 1
ATOM 4232 O O . ILE A 1 559 ? -0.216 8.963 28.147 1.00 96.69 559 ILE A O 1
ATOM 4236 N N . ASN A 1 560 ? -0.278 11.005 29.063 1.00 96.81 560 ASN A N 1
ATOM 4237 C CA . ASN A 1 560 ? -0.086 10.505 30.423 1.00 96.81 560 ASN A CA 1
ATOM 4238 C C . ASN A 1 560 ? -1.376 9.850 30.957 1.00 96.81 560 ASN A C 1
ATOM 4240 O O . ASN A 1 560 ? -2.469 10.413 30.843 1.00 96.81 560 ASN A O 1
ATOM 4244 N N . ALA A 1 561 ? -1.262 8.656 31.546 1.00 95.81 561 ALA A N 1
ATOM 4245 C CA . ALA A 1 561 ? -2.400 7.897 32.064 1.00 95.81 561 ALA A CA 1
ATOM 4246 C C . ALA A 1 561 ? -3.081 8.564 33.276 1.00 95.81 561 ALA A C 1
ATOM 4248 O O . ALA A 1 561 ? -4.302 8.477 33.392 1.00 95.81 561 ALA A O 1
ATOM 4249 N N . SER A 1 562 ? -2.313 9.260 34.117 1.00 96.06 562 SER A N 1
ATOM 4250 C CA . SER A 1 562 ? -2.734 9.768 35.430 1.00 96.06 562 SER A CA 1
ATOM 4251 C C . SER A 1 562 ? -3.195 11.228 35.428 1.00 96.06 562 SER A C 1
ATOM 4253 O O . SER A 1 562 ? -3.590 11.737 36.473 1.00 96.06 562 SER A O 1
ATOM 4255 N N . VAL A 1 563 ? -3.118 11.921 34.288 1.00 96.50 563 VAL A N 1
ATOM 4256 C CA . VAL A 1 563 ? -3.440 13.352 34.172 1.00 96.50 563 VAL A CA 1
ATOM 4257 C C . VAL A 1 563 ? -4.631 13.546 33.227 1.00 96.50 563 VAL A C 1
ATOM 4259 O O . VAL A 1 563 ? -4.572 13.040 32.104 1.00 96.50 563 VAL A O 1
ATOM 4262 N N . PRO A 1 564 ? -5.682 14.295 33.612 1.00 96.44 564 PRO A N 1
ATOM 4263 C CA . PRO A 1 564 ? -6.821 14.563 32.733 1.00 96.44 564 PRO A CA 1
ATOM 4264 C C . PRO A 1 564 ? -6.421 15.254 31.425 1.00 96.44 564 PRO A C 1
ATOM 4266 O O . PRO A 1 564 ? -5.501 16.083 31.400 1.00 96.44 564 PRO A O 1
ATOM 4269 N N . LEU A 1 565 ? -7.141 14.963 30.338 1.00 96.38 565 LEU A N 1
ATOM 4270 C CA . LEU A 1 565 ? -6.953 15.657 29.058 1.00 96.38 565 LEU A CA 1
ATOM 4271 C C . LEU A 1 565 ? -7.193 17.166 29.223 1.00 96.38 565 LEU A C 1
ATOM 4273 O O . LEU A 1 565 ? -8.189 17.585 29.810 1.00 96.38 565 LEU A O 1
ATOM 4277 N N . GLY A 1 566 ? -6.288 17.990 28.689 1.00 96.19 566 GLY A N 1
ATOM 4278 C CA . GLY A 1 566 ? -6.372 19.449 28.786 1.00 96.19 566 GLY A CA 1
ATOM 4279 C C . GLY A 1 566 ? -5.786 20.042 30.070 1.00 96.19 566 GLY A C 1
ATOM 4280 O O . GLY A 1 566 ? -5.946 21.235 30.309 1.00 96.19 566 GLY A O 1
ATOM 4281 N N . SER A 1 567 ? -5.075 19.248 30.878 1.00 96.00 567 SER A N 1
ATOM 4282 C CA . SER A 1 567 ? -4.410 19.705 32.105 1.00 96.00 567 SER A CA 1
ATOM 4283 C C . SER A 1 567 ? -2.980 19.169 32.225 1.00 96.00 567 SER A C 1
ATOM 4285 O O . SER A 1 567 ? -2.638 18.159 31.611 1.00 96.00 567 SER A O 1
ATOM 4287 N N . GLY A 1 568 ? -2.130 19.840 33.012 1.00 95.75 568 GLY A N 1
ATOM 4288 C CA . GLY A 1 568 ? -0.762 19.391 33.303 1.00 95.75 568 GLY A CA 1
ATOM 4289 C C . GLY A 1 568 ? 0.045 19.046 32.044 1.00 95.75 568 GLY A C 1
ATOM 4290 O O . GLY A 1 568 ? 0.065 19.811 31.080 1.00 95.75 568 GLY A O 1
ATOM 4291 N N . VAL A 1 569 ? 0.671 17.865 32.035 1.00 95.75 569 VAL A N 1
ATOM 4292 C CA . VAL A 1 569 ? 1.428 17.348 30.875 1.00 95.75 569 VAL A CA 1
ATOM 4293 C C . VAL A 1 569 ? 0.549 17.057 29.647 1.00 95.75 569 VAL A C 1
ATOM 4295 O O . VAL A 1 569 ? 1.054 17.046 28.533 1.00 95.75 569 VAL A O 1
ATOM 4298 N N . ASN A 1 570 ? -0.767 16.900 29.825 1.00 97.38 570 ASN A N 1
ATOM 4299 C CA . ASN A 1 570 ? -1.747 16.716 28.748 1.00 97.38 570 ASN A CA 1
ATOM 4300 C C . ASN A 1 570 ? -2.442 18.044 28.353 1.00 97.38 570 ASN A C 1
ATOM 4302 O O . ASN A 1 570 ? -3.479 18.026 27.687 1.00 97.38 570 ASN A O 1
ATOM 4306 N N . SER A 1 571 ? -1.925 19.207 28.778 1.00 96.69 571 SER A N 1
ATOM 4307 C CA . SER A 1 571 ? -2.540 20.528 28.531 1.00 96.69 571 SER A CA 1
ATOM 4308 C C . SER A 1 571 ? -2.635 20.899 27.051 1.00 96.69 571 SER A C 1
ATOM 4310 O O . SER A 1 571 ? -3.609 21.532 26.644 1.00 96.69 571 SER A O 1
ATOM 4312 N N . TRP A 1 572 ? -1.692 20.425 26.233 1.00 95.06 572 TRP A N 1
ATOM 4313 C CA . TRP A 1 572 ? -1.684 20.609 24.779 1.00 95.06 572 TRP A CA 1
ATOM 4314 C C . TRP A 1 572 ? -2.978 20.133 24.103 1.00 95.06 572 TRP A C 1
ATOM 4316 O O . TRP A 1 572 ? -3.381 20.686 23.083 1.00 95.06 572 TRP A O 1
ATOM 4326 N N . TRP A 1 573 ? -3.679 19.158 24.694 1.00 96.50 573 TRP A N 1
ATOM 4327 C CA . TRP A 1 573 ? -4.959 18.653 24.191 1.00 96.50 573 TRP A CA 1
ATOM 4328 C C . TRP A 1 573 ? -6.022 19.756 24.088 1.00 96.50 573 TRP A C 1
ATOM 4330 O O . TRP A 1 573 ? -6.866 19.736 23.194 1.00 96.50 573 TRP A O 1
ATOM 4340 N N . ALA A 1 574 ? -5.977 20.732 25.002 1.00 96.50 574 ALA A N 1
ATOM 4341 C CA . ALA A 1 574 ? -6.888 21.871 25.044 1.00 96.50 574 ALA A CA 1
ATOM 4342 C C . ALA A 1 574 ? -6.327 23.128 24.360 1.00 96.50 574 ALA A C 1
ATOM 4344 O O . ALA A 1 574 ? -6.971 24.175 24.424 1.00 96.50 574 ALA A O 1
ATOM 4345 N N . ALA A 1 575 ? -5.154 23.042 23.722 1.00 94.44 575 ALA A N 1
ATOM 4346 C CA . ALA A 1 575 ? -4.563 24.169 23.015 1.00 94.44 575 ALA A CA 1
ATOM 4347 C C . ALA A 1 575 ? -5.477 24.636 21.875 1.00 94.44 575 ALA A C 1
ATOM 4349 O O . ALA A 1 575 ? -6.097 23.829 21.181 1.00 94.44 575 ALA A O 1
ATOM 4350 N N . THR A 1 576 ? -5.554 25.952 21.708 1.00 94.75 576 THR A N 1
ATOM 4351 C CA . THR A 1 576 ? -6.336 26.639 20.675 1.00 94.75 576 THR A CA 1
ATOM 4352 C C . THR A 1 576 ? -5.459 27.700 20.013 1.00 94.75 576 THR A C 1
ATOM 4354 O O . THR A 1 576 ? -4.354 27.987 20.477 1.00 94.75 576 THR A O 1
ATOM 4357 N N . SER A 1 577 ? -5.956 28.289 18.932 1.00 90.19 577 SER A N 1
ATOM 4358 C CA . SER A 1 577 ? -5.307 29.385 18.208 1.00 90.19 577 SER A CA 1
ATOM 4359 C C . SER A 1 577 ? -6.338 30.456 17.821 1.00 90.19 577 SER A C 1
ATOM 4361 O O . SER A 1 577 ? -7.544 30.193 17.822 1.00 90.19 577 SER A O 1
ATOM 4363 N N . SER A 1 578 ? -5.890 31.660 17.453 1.00 89.44 578 SER A N 1
ATOM 4364 C CA . SER A 1 578 ? -6.770 32.728 16.957 1.00 89.44 578 SER A CA 1
ATOM 4365 C C . SER A 1 578 ? -7.553 32.341 15.694 1.00 89.44 578 SER A C 1
ATOM 4367 O O . SER A 1 578 ? -8.644 32.864 15.481 1.00 89.44 578 SER A O 1
ATOM 4369 N N . LEU A 1 579 ? -7.045 31.403 14.885 1.00 87.19 579 LEU A N 1
ATOM 4370 C CA . LEU A 1 579 ? -7.697 30.920 13.659 1.00 87.19 579 LEU A CA 1
ATOM 4371 C C . LEU A 1 579 ? -8.560 29.666 13.879 1.00 87.19 579 LEU A C 1
ATOM 4373 O O . LEU A 1 579 ? -9.317 29.265 12.989 1.00 87.19 579 LEU A O 1
ATOM 4377 N N . SER A 1 580 ? -8.496 29.072 15.072 1.00 90.12 580 SER A N 1
ATOM 4378 C CA . SER A 1 580 ? -9.171 27.810 15.398 1.00 90.12 580 SER A CA 1
ATOM 4379 C C . SER A 1 580 ? -10.668 27.953 15.668 1.00 90.12 580 SER A C 1
ATOM 4381 O O . SER A 1 580 ? -11.360 26.950 15.808 1.00 90.12 580 SER A O 1
ATOM 4383 N N . GLY A 1 581 ? -11.194 29.175 15.813 1.00 89.88 581 GLY A N 1
ATOM 4384 C CA . GLY A 1 581 ? -12.619 29.383 16.106 1.00 89.88 581 GLY A CA 1
ATOM 4385 C C . GLY A 1 581 ? -13.102 28.682 17.387 1.00 89.88 581 GLY A C 1
ATOM 4386 O O . GLY A 1 581 ? -14.276 28.341 17.495 1.00 89.88 581 GLY A O 1
ATOM 4387 N N . GLY A 1 582 ? -12.200 28.417 18.342 1.00 92.00 582 GLY A N 1
ATOM 4388 C CA . GLY A 1 582 ? -12.492 27.690 19.583 1.00 92.00 582 GLY A CA 1
ATOM 4389 C C . GLY A 1 582 ? -12.334 26.166 19.497 1.00 92.00 582 GLY A C 1
ATOM 4390 O O . GLY A 1 582 ? -12.502 25.492 20.517 1.00 92.00 582 GLY A O 1
ATOM 4391 N N . LYS A 1 583 ? -11.985 25.613 18.327 1.00 94.44 583 LYS A N 1
ATOM 4392 C CA . LYS A 1 583 ? -11.562 24.212 18.194 1.00 94.44 583 LYS A CA 1
ATOM 4393 C C . LYS A 1 583 ? -10.249 23.984 18.926 1.00 94.44 583 LYS A C 1
ATOM 4395 O O . LYS A 1 583 ? -9.376 24.850 18.948 1.00 94.44 583 LYS A O 1
ATOM 4400 N N . LYS A 1 584 ? -10.114 22.806 19.526 1.00 95.38 584 LYS A N 1
ATOM 4401 C CA . LYS A 1 584 ? -8.921 22.405 20.271 1.00 95.38 584 LYS A CA 1
ATOM 4402 C C . LYS A 1 584 ? -8.061 21.469 19.439 1.00 95.38 584 LYS A C 1
ATOM 4404 O O . LYS A 1 584 ? -8.574 20.723 18.610 1.00 95.38 584 LYS A O 1
ATOM 4409 N N . THR A 1 585 ? -6.764 21.429 19.730 1.00 94.19 585 THR A N 1
ATOM 4410 C CA . THR A 1 585 ? -5.845 20.454 19.126 1.00 94.19 585 THR A CA 1
ATOM 4411 C C . THR A 1 585 ? -6.353 19.024 19.295 1.00 94.19 585 THR A C 1
ATOM 4413 O O . THR A 1 585 ? -6.228 18.241 18.371 1.00 94.19 585 THR A O 1
ATOM 4416 N N . GLY A 1 586 ? -6.963 18.683 20.434 1.00 94.81 586 GLY A N 1
ATOM 4417 C CA . GLY A 1 586 ? -7.526 17.359 20.709 1.00 94.81 586 GLY A CA 1
ATOM 4418 C C . GLY A 1 586 ? -8.917 17.069 20.125 1.00 94.81 586 GLY A C 1
ATOM 4419 O O . GLY A 1 586 ? -9.518 16.068 20.505 1.00 94.81 586 GLY A O 1
ATOM 4420 N N . ASP A 1 587 ? -9.475 17.929 19.265 1.00 95.19 587 ASP A N 1
ATOM 4421 C CA . ASP A 1 587 ? -10.803 17.709 18.660 1.00 95.19 587 ASP A CA 1
ATOM 4422 C C . ASP A 1 587 ? -10.777 16.843 17.380 1.00 95.19 587 ASP A C 1
ATOM 4424 O O . ASP A 1 587 ? -11.812 16.703 16.736 1.00 95.19 587 ASP A O 1
ATOM 4428 N N . PHE A 1 588 ? -9.638 16.240 17.012 1.00 95.62 588 PHE A N 1
ATOM 4429 C CA . PHE A 1 588 ? -9.578 15.265 15.913 1.00 95.62 588 PHE A CA 1
ATOM 4430 C C . PHE A 1 588 ? -10.328 13.964 16.245 1.00 95.62 588 PHE A C 1
ATOM 4432 O O . PHE A 1 588 ? -10.420 13.544 17.402 1.00 95.62 588 PHE A O 1
ATOM 4439 N N . ASP A 1 589 ? -10.820 13.277 15.213 1.00 97.62 589 ASP A N 1
ATOM 4440 C CA . ASP A 1 589 ? -11.680 12.102 15.372 1.00 97.62 589 ASP A CA 1
ATOM 4441 C C . ASP A 1 589 ? -10.912 10.784 15.461 1.00 97.62 589 ASP A C 1
ATOM 4443 O O . ASP A 1 589 ? -11.343 9.853 16.150 1.00 97.62 589 ASP A O 1
ATOM 4447 N N . ALA A 1 590 ? -9.786 10.679 14.757 1.00 97.94 590 ALA A N 1
ATOM 4448 C CA . ALA A 1 590 ? -9.039 9.436 14.642 1.00 97.94 590 ALA A CA 1
ATOM 4449 C C . ALA A 1 590 ? -7.532 9.642 14.544 1.00 97.94 590 ALA A C 1
ATOM 4451 O O . ALA A 1 590 ? -7.045 10.727 14.229 1.00 97.94 590 ALA A O 1
ATOM 4452 N N . ILE A 1 591 ? -6.809 8.552 14.776 1.00 97.50 591 ILE A N 1
ATOM 4453 C CA . ILE A 1 591 ? -5.375 8.444 14.548 1.00 97.50 591 ILE A CA 1
ATOM 4454 C C . ILE A 1 591 ? -5.061 7.282 13.609 1.00 97.50 591 ILE A C 1
ATOM 4456 O O . ILE A 1 591 ? -5.711 6.234 13.650 1.00 97.50 591 ILE A O 1
ATOM 4460 N N . GLU A 1 592 ? -4.013 7.444 12.811 1.00 95.50 592 GLU A N 1
ATOM 4461 C CA . GLU A 1 592 ? -3.311 6.338 12.165 1.00 95.50 592 GLU A CA 1
ATOM 4462 C C . GLU A 1 592 ? -2.574 5.525 13.243 1.00 95.50 592 GLU A C 1
ATOM 4464 O O . GLU A 1 592 ? -1.483 5.893 13.674 1.00 95.50 592 GLU A O 1
ATOM 4469 N N . LEU A 1 593 ? -3.197 4.450 13.733 1.00 96.12 593 LEU A N 1
ATOM 4470 C CA . LEU A 1 593 ? -2.613 3.552 14.733 1.00 96.12 593 LEU A CA 1
ATOM 4471 C C . LEU A 1 593 ? -1.629 2.570 14.092 1.00 96.12 593 LEU A C 1
ATOM 4473 O O . LEU A 1 593 ? -0.571 2.295 14.655 1.00 96.12 593 LEU A O 1
ATOM 4477 N N . ILE A 1 594 ? -1.996 2.019 12.934 1.00 93.69 594 ILE A N 1
ATOM 4478 C CA . ILE A 1 594 ? -1.169 1.078 12.178 1.00 93.69 594 ILE A CA 1
ATOM 4479 C C . ILE A 1 594 ? -0.811 1.735 10.852 1.00 93.69 594 ILE A C 1
ATOM 4481 O O . ILE A 1 594 ? -1.703 2.134 10.107 1.00 93.69 594 ILE A O 1
ATOM 4485 N N . ARG A 1 595 ? 0.485 1.808 10.552 1.00 88.19 595 ARG A N 1
ATOM 4486 C CA . ARG A 1 595 ? 0.999 2.355 9.295 1.00 88.19 595 ARG A CA 1
ATOM 4487 C C . ARG A 1 595 ? 1.854 1.339 8.561 1.00 88.19 595 ARG A C 1
ATOM 4489 O O . ARG A 1 595 ? 2.543 0.544 9.200 1.00 88.19 595 ARG A O 1
ATOM 4496 N N . SER A 1 596 ? 1.896 1.438 7.237 1.00 81.38 596 SER A N 1
ATOM 4497 C CA . SER A 1 596 ? 2.854 0.700 6.399 1.00 81.38 596 SER A CA 1
ATOM 4498 C C . SER A 1 596 ? 3.864 1.590 5.674 1.00 81.38 596 SER A C 1
ATOM 4500 O O . SER A 1 596 ? 4.526 1.182 4.727 1.00 81.38 596 SER A O 1
ATOM 4502 N N . GLN A 1 597 ? 4.022 2.831 6.116 1.00 75.94 597 GLN A N 1
ATOM 4503 C CA . GLN A 1 597 ? 5.007 3.745 5.550 1.00 75.94 597 GLN A CA 1
ATOM 4504 C C . GLN A 1 597 ? 6.445 3.424 6.014 1.00 75.94 597 GLN A C 1
ATOM 4506 O O . GLN A 1 597 ? 6.633 3.063 7.171 1.00 75.94 597 GLN A O 1
ATOM 4511 N N . SER A 1 598 ? 7.465 3.674 5.174 1.00 63.16 598 SER A N 1
ATOM 4512 C CA . SER A 1 598 ? 8.889 3.808 5.565 1.00 63.16 598 SER A CA 1
ATOM 4513 C C . SER A 1 598 ? 9.424 2.652 6.421 1.00 63.16 598 SER A C 1
ATOM 4515 O O . SER A 1 598 ? 10.201 2.874 7.352 1.00 63.16 598 SER A O 1
ATOM 4517 N N . PHE A 1 599 ? 8.970 1.427 6.156 1.00 68.94 599 PHE A N 1
ATOM 4518 C CA . PHE A 1 599 ? 9.570 0.243 6.751 1.00 68.94 599 PHE A CA 1
ATOM 4519 C C . PHE A 1 599 ? 10.842 -0.114 5.982 1.00 68.94 599 PHE A C 1
ATOM 4521 O O . PHE A 1 599 ? 10.909 0.032 4.764 1.00 68.94 599 PHE A O 1
ATOM 4528 N N . ASP A 1 600 ? 11.843 -0.594 6.707 1.00 71.25 600 ASP A N 1
ATOM 4529 C CA . ASP A 1 600 ? 12.960 -1.311 6.113 1.00 71.25 600 ASP A CA 1
ATOM 4530 C C . ASP A 1 600 ? 12.589 -2.804 6.129 1.00 71.25 600 ASP A C 1
ATOM 4532 O O . ASP A 1 600 ? 12.456 -3.371 7.221 1.00 71.25 600 ASP A O 1
ATOM 4536 N N . PRO A 1 601 ? 12.401 -3.460 4.966 1.00 70.88 601 PRO A N 1
ATOM 4537 C CA . PRO A 1 601 ? 12.126 -4.894 4.908 1.00 70.88 601 PRO A CA 1
ATOM 4538 C C . PRO A 1 601 ? 13.187 -5.743 5.616 1.00 70.88 601 PRO A C 1
ATOM 4540 O O . PRO A 1 601 ? 12.888 -6.851 6.062 1.00 70.88 601 PRO A O 1
ATOM 4543 N N . LEU A 1 602 ? 14.418 -5.232 5.726 1.00 74.62 602 LEU A N 1
ATOM 4544 C CA . LEU A 1 602 ? 15.534 -5.880 6.407 1.00 74.62 602 LEU A CA 1
ATOM 4545 C C . LEU A 1 602 ? 15.550 -5.586 7.914 1.00 74.62 602 LEU A C 1
ATOM 4547 O O . LEU A 1 602 ? 16.141 -6.353 8.675 1.00 74.62 602 LEU A O 1
ATOM 4551 N N . ASN A 1 603 ? 14.891 -4.513 8.363 1.00 82.00 603 ASN A N 1
ATOM 4552 C CA . ASN A 1 603 ? 14.837 -4.117 9.768 1.00 82.00 603 ASN A CA 1
ATOM 4553 C C . ASN A 1 603 ? 13.475 -3.507 10.175 1.00 82.00 603 ASN A C 1
ATOM 4555 O O . ASN A 1 603 ? 13.322 -2.284 10.272 1.00 82.00 603 ASN A O 1
ATOM 4559 N N . PRO A 1 604 ? 12.489 -4.349 10.529 1.00 82.56 604 PRO A N 1
ATOM 4560 C CA . PRO A 1 604 ? 11.157 -3.891 10.930 1.00 82.56 604 PRO A CA 1
ATOM 4561 C C . PRO A 1 604 ? 11.095 -3.281 12.344 1.00 82.56 604 PRO A C 1
ATOM 4563 O O . PRO A 1 604 ? 10.054 -2.785 12.772 1.00 82.56 604 PRO A O 1
ATOM 4566 N N . SER A 1 605 ? 12.195 -3.286 13.099 1.00 85.62 605 SER A N 1
ATOM 4567 C CA . SER A 1 605 ? 12.183 -2.955 14.531 1.00 85.62 605 SER A CA 1
ATOM 4568 C C . SER A 1 605 ? 11.727 -1.519 14.821 1.00 85.62 605 SER A C 1
ATOM 4570 O O . SER A 1 605 ? 11.059 -1.273 15.825 1.00 85.62 605 SER A O 1
ATOM 4572 N N . ALA A 1 606 ? 12.059 -0.566 13.942 1.00 86.00 606 ALA A N 1
ATOM 4573 C CA . ALA A 1 606 ? 11.761 0.849 14.156 1.00 86.00 606 ALA A CA 1
ATOM 4574 C C . ALA A 1 606 ? 10.255 1.151 14.120 1.00 86.00 606 ALA A C 1
ATOM 4576 O O . ALA A 1 606 ? 9.742 1.835 15.007 1.00 86.00 606 ALA A O 1
ATOM 4577 N N . TRP A 1 607 ? 9.531 0.631 13.121 1.00 86.56 607 TRP A N 1
ATOM 4578 C CA . TRP A 1 607 ? 8.088 0.865 13.027 1.00 86.56 607 TRP A CA 1
ATOM 4579 C C . TRP A 1 607 ? 7.334 0.088 14.110 1.00 86.56 607 TRP A C 1
ATOM 4581 O O . TRP A 1 607 ? 6.389 0.625 14.680 1.00 86.56 607 TRP A O 1
ATOM 4591 N N . TRP A 1 608 ? 7.780 -1.129 14.450 1.00 91.12 608 TRP A N 1
ATOM 4592 C CA . TRP A 1 608 ? 7.141 -1.916 15.504 1.00 91.12 608 TRP A CA 1
ATOM 4593 C C . TRP A 1 608 ? 7.282 -1.260 16.877 1.00 91.12 608 TRP A C 1
ATOM 4595 O O . TRP A 1 608 ? 6.302 -1.144 17.609 1.00 91.12 608 TRP A O 1
ATOM 4605 N N . GLY A 1 609 ? 8.475 -0.754 17.208 1.00 92.00 609 GLY A N 1
ATOM 4606 C CA . GLY A 1 609 ? 8.689 0.015 18.433 1.00 92.00 609 GLY A CA 1
ATOM 4607 C C . GLY A 1 609 ? 7.813 1.270 18.496 1.00 92.00 609 GLY A C 1
ATOM 4608 O O . GLY A 1 609 ? 7.195 1.538 19.525 1.00 92.00 609 GLY A O 1
ATOM 4609 N N . GLU A 1 610 ? 7.697 2.007 17.385 1.00 92.19 610 GLU A N 1
ATOM 4610 C CA . GLU A 1 610 ? 6.813 3.176 17.279 1.00 92.19 610 GLU A CA 1
ATOM 4611 C C . GLU A 1 610 ? 5.335 2.795 17.488 1.00 92.19 610 GLU A C 1
ATOM 4613 O O . GLU A 1 610 ? 4.636 3.448 18.266 1.00 92.19 610 GLU A O 1
ATOM 4618 N N . PHE A 1 611 ? 4.884 1.703 16.861 1.00 94.00 611 PHE A N 1
ATOM 4619 C CA . PHE A 1 611 ? 3.538 1.153 17.017 1.00 94.00 611 PHE A CA 1
ATOM 4620 C C . PHE A 1 611 ? 3.231 0.785 18.476 1.00 94.00 611 PHE A C 1
ATOM 4622 O O . PHE A 1 611 ? 2.176 1.158 18.985 1.00 94.00 611 PHE A O 1
ATOM 4629 N N . LEU A 1 612 ? 4.142 0.104 19.180 1.00 95.50 612 LEU A N 1
ATOM 4630 C CA . LEU A 1 612 ? 3.928 -0.294 20.578 1.00 95.50 612 LEU A CA 1
ATOM 4631 C C . LEU A 1 612 ? 3.755 0.917 21.508 1.00 95.50 612 LEU A C 1
ATOM 4633 O O . LEU A 1 612 ? 2.906 0.889 22.402 1.00 95.50 612 LEU A O 1
ATOM 4637 N N . VAL A 1 613 ? 4.520 1.989 21.283 1.00 96.25 613 VAL A N 1
ATOM 4638 C CA . VAL A 1 613 ? 4.380 3.243 22.040 1.00 96.25 613 VAL A CA 1
ATOM 4639 C C . VAL A 1 613 ? 3.055 3.929 21.706 1.00 96.25 613 VAL A C 1
ATOM 4641 O O . VAL A 1 613 ? 2.308 4.292 22.615 1.00 96.25 613 VAL A O 1
ATOM 4644 N N . LEU A 1 614 ? 2.722 4.055 20.418 1.00 96.75 614 LEU A N 1
ATOM 4645 C CA . LEU A 1 614 ? 1.477 4.685 19.977 1.00 96.75 614 LEU A CA 1
ATOM 4646 C C . LEU A 1 614 ? 0.236 3.934 20.475 1.00 96.75 614 LEU A C 1
ATOM 4648 O O . LEU A 1 614 ? -0.734 4.552 20.910 1.00 96.75 614 LEU A O 1
ATOM 4652 N N . ARG A 1 615 ? 0.282 2.600 20.468 1.00 97.50 615 ARG A N 1
ATOM 4653 C CA . ARG A 1 615 ? -0.742 1.727 21.047 1.00 97.50 615 ARG A CA 1
ATOM 4654 C C . ARG A 1 615 ? -0.998 2.068 22.513 1.00 97.50 615 ARG A C 1
ATOM 4656 O O . ARG A 1 615 ? -2.153 2.157 22.922 1.00 97.50 615 ARG A O 1
ATOM 4663 N N . GLN A 1 616 ? 0.056 2.295 23.297 1.00 97.75 616 GLN A N 1
ATOM 4664 C CA . GLN A 1 616 ? -0.092 2.682 24.697 1.00 97.75 616 GLN A CA 1
ATOM 4665 C C . GLN A 1 616 ? -0.680 4.093 24.856 1.00 97.75 616 GLN A C 1
ATOM 4667 O O . GLN A 1 616 ? -1.544 4.291 25.711 1.00 97.75 616 GLN A O 1
ATOM 4672 N N . ASP A 1 617 ? -0.267 5.065 24.035 1.00 98.19 617 ASP A N 1
ATOM 4673 C CA . ASP A 1 617 ? -0.873 6.405 24.053 1.00 98.19 617 ASP A CA 1
ATOM 4674 C C . ASP A 1 617 ? -2.366 6.351 23.721 1.00 98.19 617 ASP A C 1
ATOM 4676 O O . ASP A 1 617 ? -3.176 6.991 24.392 1.00 98.19 617 ASP A O 1
ATOM 4680 N N . TRP A 1 618 ? -2.743 5.554 22.717 1.00 98.38 618 TRP A N 1
ATOM 4681 C CA . TRP A 1 618 ? -4.135 5.369 22.327 1.00 98.38 618 TRP A CA 1
ATOM 4682 C C . TRP A 1 618 ? -4.961 4.728 23.446 1.00 98.38 618 TRP A C 1
ATOM 4684 O O . TRP A 1 618 ? -6.050 5.207 23.748 1.00 98.38 618 TRP A O 1
ATOM 4694 N N . PHE A 1 619 ? -4.426 3.720 24.140 1.00 98.56 619 PHE A N 1
ATOM 4695 C CA . PHE A 1 619 ? -5.068 3.137 25.324 1.00 98.56 619 PHE A CA 1
ATOM 4696 C C . PHE A 1 619 ? -5.259 4.150 26.456 1.00 98.56 619 PHE A C 1
ATOM 4698 O O . PHE A 1 619 ? -6.329 4.213 27.069 1.00 98.56 619 PHE A O 1
ATOM 4705 N N . ASN A 1 620 ? -4.249 4.984 26.710 1.00 98.12 620 ASN A N 1
ATOM 4706 C CA . ASN A 1 620 ? -4.339 6.048 27.707 1.00 98.12 620 ASN A CA 1
ATOM 4707 C C . ASN A 1 620 ? -5.372 7.114 27.321 1.00 98.12 620 ASN A C 1
ATOM 4709 O O . ASN A 1 620 ? -5.945 7.749 28.213 1.00 98.12 620 ASN A O 1
ATOM 4713 N N . LEU A 1 621 ? -5.594 7.310 26.020 1.00 97.31 621 LEU A N 1
ATOM 4714 C CA . LEU A 1 621 ? -6.559 8.247 25.465 1.00 97.31 621 LEU A CA 1
ATOM 4715 C C . LEU A 1 621 ? -7.997 7.722 25.572 1.00 97.31 621 LEU A C 1
ATOM 4717 O O . LEU A 1 621 ? -8.834 8.379 26.189 1.00 97.31 621 LEU A O 1
ATOM 4721 N N . ILE A 1 622 ? -8.278 6.515 25.069 1.00 97.25 622 ILE A N 1
ATOM 4722 C CA . ILE A 1 622 ? -9.620 5.907 25.161 1.00 97.25 622 ILE A CA 1
ATOM 4723 C C . ILE A 1 622 ? -10.036 5.652 26.613 1.00 97.25 622 ILE A C 1
ATOM 4725 O O . ILE A 1 622 ? -11.215 5.754 26.945 1.00 97.25 622 ILE A O 1
ATOM 4729 N N . GLY A 1 623 ? -9.074 5.410 27.513 1.00 97.38 623 GLY A N 1
ATOM 4730 C CA . GLY A 1 623 ? -9.335 5.287 28.946 1.00 97.38 623 GLY A CA 1
ATOM 4731 C C . GLY A 1 623 ? -9.904 6.550 29.597 1.00 97.38 623 GLY A C 1
ATOM 4732 O O . GLY A 1 623 ? -10.461 6.441 30.685 1.00 97.38 623 GLY A O 1
ATOM 4733 N N . LYS A 1 624 ? -9.807 7.715 28.945 1.00 96.88 624 LYS A N 1
ATOM 4734 C CA . LYS A 1 624 ? -10.318 9.013 29.426 1.00 96.88 624 LYS A CA 1
ATOM 4735 C C . LYS A 1 624 ? -11.561 9.496 28.678 1.00 96.88 624 LYS A C 1
ATOM 4737 O O . LYS A 1 624 ? -12.131 10.528 29.020 1.00 96.88 624 LYS A O 1
ATOM 4742 N N . GLN A 1 625 ? -11.965 8.788 27.629 1.00 96.38 625 GLN A N 1
ATOM 4743 C CA . GLN A 1 625 ? -12.995 9.226 26.691 1.00 96.38 625 GLN A CA 1
ATOM 4744 C C . GLN A 1 625 ? -14.294 8.431 26.857 1.00 96.38 625 GLN A C 1
ATOM 4746 O O . GLN A 1 625 ? -14.316 7.354 27.456 1.00 96.38 625 GLN A O 1
ATOM 4751 N N . SER A 1 626 ? -15.395 8.981 26.339 1.00 94.31 626 SER A N 1
ATOM 4752 C CA . SER A 1 626 ? -16.716 8.350 26.382 1.00 94.31 626 SER A CA 1
ATOM 4753 C C . SER A 1 626 ? -17.021 7.594 25.080 1.00 94.31 626 SER A C 1
ATOM 4755 O O . SER A 1 626 ? -16.478 7.939 24.030 1.00 94.31 626 SER A O 1
ATOM 4757 N N . PRO A 1 627 ? -17.967 6.636 25.089 1.00 94.31 627 PRO A N 1
ATOM 4758 C CA . PRO A 1 627 ? -18.381 5.911 23.885 1.00 94.31 627 PRO A CA 1
ATOM 4759 C C . PRO A 1 627 ? -18.921 6.830 22.780 1.00 94.31 627 PRO A C 1
ATOM 4761 O O . PRO A 1 627 ? -18.834 6.510 21.602 1.00 94.31 627 PRO A O 1
ATOM 4764 N N . THR A 1 628 ? -19.470 7.990 23.154 1.00 92.19 628 THR A N 1
ATOM 4765 C CA . THR A 1 628 ? -20.036 8.976 22.223 1.00 92.19 628 THR A CA 1
ATOM 4766 C C . THR A 1 628 ? -18.999 9.939 21.646 1.00 92.19 628 THR A C 1
ATOM 4768 O O . THR A 1 628 ? -19.228 10.505 20.581 1.00 92.19 628 THR A O 1
ATOM 4771 N N . LYS A 1 629 ? -17.858 10.137 22.322 1.00 92.25 629 LYS A N 1
ATOM 4772 C CA . LYS A 1 629 ? -16.753 10.985 21.859 1.00 92.25 629 LYS A CA 1
ATOM 4773 C C . LYS A 1 629 ? -15.423 10.370 22.292 1.00 92.25 629 LYS A C 1
ATOM 4775 O O . LYS A 1 629 ? -14.882 10.708 23.345 1.00 92.25 629 LYS A O 1
ATOM 4780 N N . PHE A 1 630 ? -14.898 9.490 21.445 1.00 97.44 630 PHE A N 1
ATOM 4781 C CA . PHE A 1 630 ? -13.558 8.921 21.573 1.00 97.44 630 PHE A CA 1
ATOM 4782 C C . PHE A 1 630 ? -12.787 9.001 20.256 1.00 97.44 630 PHE A C 1
ATOM 4784 O O . PHE A 1 630 ? -13.391 9.142 19.188 1.00 97.44 630 PHE A O 1
ATOM 4791 N N . THR A 1 631 ? -11.466 8.880 20.356 1.00 98.19 631 THR A N 1
ATOM 4792 C CA . THR A 1 631 ? -10.518 8.875 19.245 1.00 98.19 631 THR A CA 1
ATOM 4793 C C . THR A 1 631 ? -10.370 7.465 18.678 1.00 98.19 631 THR A C 1
ATOM 4795 O O . THR A 1 631 ? -9.968 6.535 19.382 1.00 98.19 631 THR A O 1
ATOM 4798 N N . LYS A 1 632 ? -10.683 7.300 17.393 1.00 98.50 632 LYS A N 1
ATOM 4799 C CA . LYS A 1 632 ? -10.686 6.000 16.708 1.00 98.50 632 LYS A CA 1
ATOM 4800 C C . LYS A 1 632 ? -9.273 5.626 16.268 1.00 98.50 632 LYS A C 1
ATOM 4802 O O . LYS A 1 632 ? -8.477 6.501 15.936 1.00 98.50 632 LYS A O 1
ATOM 4807 N N . ALA A 1 633 ? -8.988 4.332 16.221 1.00 97.69 633 ALA A N 1
ATOM 4808 C CA . ALA A 1 633 ? -7.777 3.802 15.618 1.00 97.69 633 ALA A CA 1
ATOM 4809 C C . ALA A 1 633 ? -8.050 3.333 14.186 1.00 97.69 633 ALA A C 1
ATOM 4811 O O . ALA A 1 633 ? -8.955 2.531 13.949 1.00 97.69 633 ALA A O 1
ATOM 4812 N N . LEU A 1 634 ? -7.242 3.816 13.245 1.00 98.25 634 LEU A N 1
ATOM 4813 C CA . LEU A 1 634 ? -7.238 3.384 11.850 1.00 98.25 634 LEU A CA 1
ATOM 4814 C C . LEU A 1 634 ? -5.931 2.660 11.516 1.00 98.25 634 LEU A C 1
ATOM 4816 O O . LEU A 1 634 ? -4.873 2.974 12.060 1.00 98.25 634 LEU A O 1
ATOM 4820 N N . GLY A 1 635 ? -6.008 1.701 10.600 1.00 96.31 635 GLY A N 1
ATOM 4821 C CA . GLY A 1 635 ? -4.858 1.211 9.849 1.00 96.31 635 GLY A CA 1
ATOM 4822 C C . GLY A 1 635 ? -4.860 1.870 8.480 1.00 96.31 635 GLY A C 1
ATOM 4823 O O . GLY A 1 635 ? -5.909 1.870 7.836 1.00 96.31 635 GLY A O 1
ATOM 4824 N N . LEU A 1 636 ? -3.742 2.460 8.066 1.00 94.06 636 LEU A N 1
ATOM 4825 C CA . LEU A 1 636 ? -3.632 3.205 6.812 1.00 94.06 636 LEU A CA 1
ATOM 4826 C C . LEU A 1 636 ? -2.285 2.934 6.157 1.00 94.06 636 LEU A C 1
ATOM 4828 O O . LEU A 1 636 ? -1.275 2.718 6.832 1.00 94.06 636 LEU A O 1
ATOM 4832 N N . SER A 1 637 ? -2.270 2.913 4.831 1.00 87.94 637 SER A N 1
ATOM 4833 C CA . SER A 1 637 ? -1.089 2.470 4.111 1.00 87.94 637 SER A CA 1
ATOM 4834 C C . SER A 1 637 ? 0.072 3.450 4.250 1.00 87.94 637 SER A C 1
ATOM 4836 O O . SER A 1 637 ? 1.225 3.045 4.428 1.00 87.94 637 SER A O 1
ATOM 4838 N N . SER A 1 638 ? -0.217 4.747 4.217 1.00 72.81 638 SER A N 1
ATOM 4839 C CA . SER A 1 638 ? 0.776 5.796 4.377 1.00 72.81 638 SER A CA 1
ATOM 4840 C C . SER A 1 638 ? 0.132 7.164 4.536 1.00 72.81 638 SER A C 1
ATOM 4842 O O . SER A 1 638 ? -0.869 7.446 3.896 1.00 72.81 638 SER A O 1
ATOM 4844 N N . ALA A 1 639 ? 0.786 8.059 5.266 1.00 60.16 639 ALA A N 1
ATOM 4845 C CA . ALA A 1 639 ? 0.469 9.483 5.261 1.00 60.16 639 ALA A CA 1
ATOM 4846 C C . ALA A 1 639 ? 1.478 10.339 4.484 1.00 60.16 639 ALA A C 1
ATOM 4848 O O . ALA A 1 639 ? 1.309 11.551 4.364 1.00 60.16 639 ALA A O 1
ATOM 4849 N N . LEU A 1 640 ? 2.560 9.734 3.991 1.00 64.12 640 LEU A N 1
ATOM 4850 C CA . LEU A 1 640 ? 3.658 10.442 3.345 1.00 64.12 640 LEU A CA 1
ATOM 4851 C C . LEU A 1 640 ? 4.016 9.793 2.008 1.00 64.12 640 LEU A C 1
ATOM 4853 O O . LEU A 1 640 ? 3.508 8.758 1.587 1.00 64.12 640 LEU A O 1
ATOM 4857 N N . VAL A 1 641 ? 4.928 10.462 1.334 1.00 59.53 641 VAL A N 1
ATOM 4858 C CA . VAL A 1 641 ? 5.435 10.146 0.013 1.00 59.53 641 VAL A CA 1
ATOM 4859 C C . VAL A 1 641 ? 6.252 8.844 0.056 1.00 59.53 641 VAL A C 1
ATOM 4861 O O . VAL A 1 641 ? 7.212 8.741 0.818 1.00 59.53 641 VAL A O 1
ATOM 4864 N N . SER A 1 642 ? 5.881 7.840 -0.746 1.00 61.44 642 SER A N 1
ATOM 4865 C CA . SER A 1 642 ? 6.637 6.585 -0.893 1.00 61.44 642 SER A CA 1
ATOM 4866 C C . SER A 1 642 ? 6.383 5.944 -2.259 1.00 61.44 642 SER A C 1
ATOM 4868 O O . SER A 1 642 ? 5.252 5.954 -2.748 1.00 61.44 642 SER A O 1
ATOM 4870 N N . LEU A 1 643 ? 7.437 5.389 -2.861 1.00 59.38 643 LEU A N 1
ATOM 4871 C CA . LEU A 1 643 ? 7.363 4.544 -4.061 1.00 59.38 643 LEU A CA 1
ATOM 4872 C C . LEU A 1 643 ? 7.169 3.067 -3.735 1.00 59.38 643 LEU A C 1
ATOM 4874 O O . LEU A 1 643 ? 6.785 2.306 -4.614 1.00 59.38 643 LEU A O 1
ATOM 4878 N N . ASP A 1 644 ? 7.419 2.671 -2.491 1.00 61.69 644 ASP A N 1
ATOM 4879 C CA . ASP A 1 644 ? 7.537 1.260 -2.115 1.00 61.69 644 ASP A CA 1
ATOM 4880 C C . ASP A 1 644 ? 6.347 0.784 -1.279 1.00 61.69 644 ASP A C 1
ATOM 4882 O O . ASP A 1 644 ? 6.187 -0.407 -1.008 1.00 61.69 644 ASP A O 1
ATOM 4886 N N . THR A 1 645 ? 5.492 1.720 -0.863 1.00 74.25 645 THR A N 1
ATOM 4887 C CA . THR A 1 645 ? 4.330 1.430 -0.029 1.00 74.25 645 THR A CA 1
ATOM 4888 C C . THR A 1 645 ? 3.109 1.176 -0.900 1.00 74.25 645 THR A C 1
ATOM 4890 O O . THR A 1 645 ? 2.536 2.090 -1.490 1.00 74.25 645 THR A O 1
ATOM 4893 N N . GLN A 1 646 ? 2.685 -0.083 -0.941 1.00 80.06 646 GLN A N 1
ATOM 4894 C CA . GLN A 1 646 ? 1.467 -0.490 -1.626 1.00 80.06 646 GLN A CA 1
ATOM 4895 C C . GLN A 1 646 ? 0.221 0.082 -0.924 1.00 80.06 646 GLN A C 1
ATOM 4897 O O . GLN A 1 646 ? 0.081 -0.048 0.296 1.00 80.06 646 GLN A O 1
ATOM 4902 N N . VAL A 1 647 ? -0.703 0.680 -1.686 1.00 87.69 647 VAL A N 1
ATOM 4903 C CA . VAL A 1 647 ? -1.965 1.227 -1.152 1.00 87.69 647 VAL A CA 1
ATOM 4904 C C . VAL A 1 647 ? -2.776 0.109 -0.508 1.00 87.69 647 VAL A C 1
ATOM 4906 O O . VAL A 1 647 ? -2.957 -0.945 -1.096 1.00 87.69 647 VAL A O 1
ATOM 4909 N N . GLY A 1 648 ? -3.256 0.305 0.712 1.00 89.44 648 GLY A N 1
ATOM 4910 C CA . GLY A 1 648 ? -3.918 -0.720 1.511 1.00 89.44 648 GLY A CA 1
ATOM 4911 C C . GLY A 1 648 ? -2.998 -1.705 2.241 1.00 89.44 648 GLY A C 1
ATOM 4912 O O . GLY A 1 648 ? -3.513 -2.525 2.993 1.00 89.44 648 GLY A O 1
ATOM 4913 N N . SER A 1 649 ? -1.668 -1.695 2.090 1.00 88.00 649 SER A N 1
ATOM 4914 C CA . SER A 1 649 ? -0.799 -2.665 2.806 1.00 88.00 649 SER A CA 1
ATOM 4915 C C . SER A 1 649 ? -0.990 -2.654 4.336 1.00 88.00 649 SER A C 1
ATOM 4917 O O . SER A 1 649 ? -1.010 -3.716 4.958 1.00 88.00 649 SER A O 1
ATOM 4919 N N . ALA A 1 650 ? -1.290 -1.493 4.917 1.00 92.69 650 ALA A N 1
ATOM 4920 C CA . ALA A 1 650 ? -2.135 -1.361 6.102 1.00 92.69 650 ALA A CA 1
ATOM 4921 C C . ALA A 1 650 ? -3.477 -0.716 5.710 1.00 92.69 650 ALA A C 1
ATOM 4923 O O . ALA A 1 650 ? -3.538 0.094 4.787 1.00 92.69 650 ALA A O 1
ATOM 4924 N N . ARG A 1 651 ? -4.564 -1.110 6.378 1.00 95.38 651 ARG A N 1
ATOM 4925 C CA . ARG A 1 651 ? -5.933 -0.686 6.050 1.00 95.38 651 ARG A CA 1
ATOM 4926 C C . ARG A 1 651 ? -6.864 -0.743 7.251 1.00 95.38 651 ARG A C 1
ATOM 4928 O O . ARG A 1 651 ? -6.553 -1.344 8.280 1.00 95.38 651 ARG A O 1
ATOM 4935 N N . SER A 1 652 ? -8.045 -0.167 7.084 1.00 98.12 652 SER A N 1
ATOM 4936 C CA . SER A 1 652 ? -9.133 -0.248 8.049 1.00 98.12 652 SER A CA 1
ATOM 4937 C C . SER A 1 652 ? -10.309 -0.992 7.440 1.00 98.12 652 SER A C 1
ATOM 4939 O O . SER A 1 652 ? -10.733 -0.692 6.329 1.00 98.12 652 SER A O 1
ATOM 4941 N N . TYR A 1 653 ? -10.869 -1.945 8.169 1.00 98.50 653 TYR A N 1
ATOM 4942 C CA . TYR A 1 653 ? -12.139 -2.559 7.815 1.00 98.50 653 TYR A CA 1
ATOM 4943 C C . TYR A 1 653 ? -13.267 -1.814 8.523 1.00 98.50 653 TYR A C 1
ATOM 4945 O O . TYR A 1 653 ? -13.200 -1.627 9.738 1.00 98.50 653 TYR A O 1
ATOM 4953 N N . LEU A 1 654 ? -14.280 -1.375 7.777 1.00 98.44 654 LEU A N 1
ATOM 4954 C CA . LEU A 1 654 ? -15.415 -0.604 8.288 1.00 98.44 654 LEU A CA 1
ATOM 4955 C C . LEU A 1 654 ? -16.695 -1.428 8.188 1.00 98.44 654 LEU A C 1
ATOM 4957 O O . LEU A 1 654 ? -16.988 -1.972 7.124 1.00 98.44 654 LEU A O 1
ATOM 4961 N N . ASN A 1 655 ? -17.480 -1.475 9.264 1.00 98.06 655 ASN A N 1
ATOM 4962 C CA . ASN A 1 655 ? -18.815 -2.069 9.224 1.00 98.06 655 ASN A CA 1
ATOM 4963 C C . ASN A 1 655 ? -19.860 -1.009 8.848 1.00 98.06 655 ASN A C 1
ATOM 4965 O O . ASN A 1 655 ? -20.241 -0.175 9.677 1.00 98.06 655 ASN A O 1
ATOM 4969 N N . ILE A 1 656 ? -20.333 -1.077 7.605 1.00 97.19 656 ILE A N 1
ATOM 4970 C CA . ILE A 1 656 ? -21.372 -0.206 7.038 1.00 97.19 656 ILE A CA 1
ATOM 4971 C C . ILE A 1 656 ? -22.776 -0.834 7.111 1.00 97.19 656 ILE A C 1
ATOM 4973 O O . ILE A 1 656 ? -23.747 -0.252 6.628 1.00 97.19 656 ILE A O 1
ATOM 4977 N N . GLY A 1 657 ? -22.910 -2.014 7.726 1.00 95.00 657 GLY A N 1
ATOM 4978 C CA . GLY A 1 657 ? -24.170 -2.750 7.814 1.00 95.00 657 GLY A CA 1
ATOM 4979 C C . GLY A 1 657 ? -24.648 -3.232 6.445 1.00 95.00 657 GLY A C 1
ATOM 4980 O O . GLY A 1 657 ? -23.865 -3.722 5.644 1.00 95.00 657 GLY A O 1
ATOM 4981 N N . SER A 1 658 ? -25.939 -3.099 6.156 1.00 94.25 658 SER A N 1
ATOM 4982 C CA . SER A 1 658 ? -26.528 -3.489 4.866 1.00 94.25 658 SER A CA 1
ATOM 4983 C C . SER A 1 658 ? -26.521 -2.363 3.822 1.00 94.25 658 SER A C 1
ATOM 4985 O O . SER A 1 658 ? -27.252 -2.445 2.835 1.00 94.25 658 SER A O 1
ATOM 4987 N N . ALA A 1 659 ? -25.772 -1.278 4.055 1.00 92.88 659 ALA A N 1
ATOM 4988 C CA . ALA A 1 659 ? -25.726 -0.147 3.136 1.00 92.88 659 ALA A CA 1
ATOM 4989 C C . ALA A 1 659 ? -25.069 -0.543 1.806 1.00 92.88 659 ALA A C 1
ATOM 4991 O O . ALA A 1 659 ? -24.038 -1.213 1.782 1.00 92.88 659 ALA A O 1
ATOM 4992 N N . THR A 1 660 ? -25.653 -0.084 0.701 1.00 91.00 660 THR A N 1
ATOM 4993 C CA . THR A 1 660 ? -25.033 -0.157 -0.628 1.00 91.00 660 THR A CA 1
ATOM 4994 C C . THR A 1 660 ? -24.332 1.165 -0.901 1.00 91.00 660 THR A C 1
ATOM 4996 O O . THR A 1 660 ? -24.904 2.224 -0.656 1.00 91.00 660 THR A O 1
ATOM 4999 N N . LEU A 1 661 ? -23.089 1.107 -1.369 1.00 92.19 661 LEU A N 1
ATOM 5000 C CA . LEU A 1 661 ? -22.296 2.297 -1.661 1.00 92.19 661 LEU A CA 1
ATOM 5001 C C . LEU A 1 661 ? -22.515 2.763 -3.097 1.00 92.19 661 LEU A C 1
ATOM 5003 O O . LEU A 1 661 ? -22.658 1.947 -4.005 1.00 92.19 661 LEU A O 1
ATOM 5007 N N . THR A 1 662 ? -22.474 4.078 -3.290 1.00 92.31 662 THR A N 1
ATOM 5008 C CA . THR A 1 662 ? -22.371 4.713 -4.607 1.00 92.31 662 THR A CA 1
ATOM 5009 C C . THR A 1 662 ? -21.393 5.877 -4.506 1.00 92.31 662 THR A C 1
ATOM 5011 O O . THR A 1 662 ? -21.236 6.450 -3.430 1.00 92.31 662 THR A O 1
ATOM 5014 N N . GLN A 1 663 ? -20.760 6.283 -5.610 1.00 91.12 663 GLN A N 1
ATOM 5015 C CA . GLN A 1 663 ? -19.837 7.427 -5.580 1.00 91.12 663 GLN A CA 1
ATOM 5016 C C . GLN A 1 663 ? -20.527 8.720 -5.094 1.00 91.12 663 GLN A C 1
ATOM 5018 O O . GLN A 1 663 ? -19.904 9.540 -4.428 1.00 91.12 663 GLN A O 1
ATOM 5023 N N . SER A 1 664 ? -21.825 8.883 -5.369 1.00 88.00 664 SER A N 1
ATOM 5024 C CA . SER A 1 664 ? -22.622 10.030 -4.916 1.00 88.00 664 SER A CA 1
ATOM 5025 C C . SER A 1 664 ? -23.036 9.980 -3.441 1.00 88.00 664 SER A C 1
ATOM 5027 O O . SER A 1 664 ? -23.400 11.018 -2.889 1.00 88.00 664 SER A O 1
ATOM 5029 N N . ASP A 1 665 ? -23.009 8.806 -2.802 1.00 89.94 665 ASP A N 1
ATOM 5030 C CA . ASP A 1 665 ? -23.406 8.630 -1.403 1.00 89.94 665 ASP A CA 1
ATOM 5031 C C . ASP A 1 665 ? -22.471 7.666 -0.663 1.00 89.94 665 ASP A C 1
ATOM 5033 O O . ASP A 1 665 ? -22.591 6.439 -0.733 1.00 89.94 665 ASP A O 1
ATOM 5037 N N . LEU A 1 666 ? -21.556 8.266 0.100 1.00 92.56 666 LEU A N 1
ATOM 5038 C CA . LEU A 1 666 ? -20.635 7.586 1.010 1.00 92.56 666 LEU A CA 1
ATOM 5039 C C . LEU A 1 666 ? -20.977 7.863 2.487 1.00 92.56 666 LEU A C 1
ATOM 5041 O O . LEU A 1 666 ? -20.143 7.670 3.370 1.00 92.56 666 LEU A O 1
ATOM 5045 N N . SER A 1 667 ? -22.202 8.305 2.796 1.00 92.31 667 SER A N 1
ATOM 5046 C CA . SER A 1 667 ? -22.625 8.657 4.165 1.00 92.31 667 SER A CA 1
ATOM 5047 C C . SER A 1 667 ? -22.508 7.497 5.166 1.00 92.31 667 SER A C 1
ATOM 5049 O O . SER A 1 667 ? -22.200 7.708 6.344 1.00 92.31 667 SER A O 1
ATOM 5051 N N . SER A 1 668 ? -22.680 6.256 4.706 1.00 95.19 668 SER A N 1
ATOM 5052 C CA . SER A 1 668 ? -22.492 5.051 5.521 1.00 95.19 668 SER A CA 1
ATOM 5053 C C . SER A 1 668 ? -21.026 4.829 5.919 1.00 95.19 668 SER A C 1
ATOM 5055 O O . SER A 1 668 ? -20.766 4.377 7.036 1.00 95.19 668 SER A O 1
ATOM 5057 N N . VAL A 1 669 ? -20.068 5.233 5.072 1.00 96.25 669 VAL A N 1
ATOM 5058 C CA . VAL A 1 669 ? -18.628 5.233 5.388 1.00 96.25 669 VAL A CA 1
ATOM 5059 C C . VAL A 1 669 ? -18.352 6.203 6.533 1.00 96.25 669 VAL A C 1
ATOM 5061 O O . VAL A 1 669 ? -17.773 5.808 7.545 1.00 96.25 669 VAL A O 1
ATOM 5064 N N . LEU A 1 670 ? -18.833 7.448 6.427 1.00 95.75 670 LEU A N 1
ATOM 5065 C CA . LEU A 1 670 ? -18.701 8.440 7.499 1.00 95.75 670 LEU A CA 1
ATOM 5066 C C . LEU A 1 670 ? -19.345 7.948 8.800 1.00 95.75 670 LEU A C 1
ATOM 5068 O O . LEU A 1 670 ? -18.741 8.047 9.865 1.00 95.75 670 LEU A O 1
ATOM 5072 N N . THR A 1 671 ? -20.548 7.380 8.717 1.00 96.25 671 THR A N 1
ATOM 5073 C CA . THR A 1 671 ? -21.273 6.863 9.884 1.00 96.25 671 THR A CA 1
ATOM 5074 C C . THR A 1 671 ? -20.475 5.767 10.593 1.00 96.25 671 THR A C 1
ATOM 5076 O O . THR A 1 671 ? -20.375 5.774 11.824 1.00 96.25 671 THR A O 1
ATOM 5079 N N . ALA A 1 672 ? -19.868 4.843 9.840 1.00 97.50 672 ALA A N 1
ATOM 5080 C CA . ALA A 1 672 ? -19.010 3.797 10.392 1.00 97.50 672 ALA A CA 1
ATOM 5081 C C . ALA A 1 672 ? -17.750 4.379 11.061 1.00 97.50 672 ALA A C 1
ATOM 5083 O O . ALA A 1 672 ? -17.409 3.972 12.176 1.00 97.50 672 ALA A O 1
ATOM 5084 N N . LEU A 1 673 ? -17.112 5.374 10.430 1.00 97.69 673 LEU A N 1
ATOM 5085 C CA . LEU A 1 673 ? -15.943 6.086 10.960 1.00 97.69 673 LEU A CA 1
ATOM 5086 C C . LEU A 1 673 ? -16.259 6.852 12.258 1.00 97.69 673 LEU A C 1
ATOM 5088 O O . LEU A 1 673 ? -15.539 6.730 13.254 1.00 97.69 673 LEU A O 1
ATOM 5092 N N . GLN A 1 674 ? -17.357 7.608 12.285 1.00 97.12 674 GLN A N 1
ATOM 5093 C CA . GLN A 1 674 ? -17.804 8.388 13.446 1.00 97.12 674 GLN A CA 1
ATOM 5094 C C . GLN A 1 674 ? -18.239 7.495 14.609 1.00 97.12 674 GLN A C 1
ATOM 5096 O O . GLN A 1 674 ? -17.907 7.782 15.762 1.00 97.12 674 GLN A O 1
ATOM 5101 N N . SER A 1 675 ? -18.908 6.380 14.307 1.00 97.12 675 SER A N 1
ATOM 5102 C CA . SER A 1 675 ? -19.322 5.388 15.306 1.00 97.12 675 SER A CA 1
ATOM 5103 C C . SER A 1 675 ? -18.167 4.509 15.786 1.00 97.12 675 SER A C 1
ATOM 5105 O O . SER A 1 675 ? -18.311 3.799 16.772 1.00 97.12 675 SER A O 1
ATOM 5107 N N . GLY A 1 676 ? -17.026 4.515 15.090 1.00 98.12 676 GLY A N 1
ATOM 5108 C CA . GLY A 1 676 ? -15.868 3.700 15.438 1.00 98.12 676 GLY A CA 1
ATOM 5109 C C . GLY A 1 676 ? -16.046 2.201 15.194 1.00 98.12 676 GLY A C 1
ATOM 5110 O O . GLY A 1 676 ? -15.340 1.412 15.819 1.00 98.12 676 GLY A O 1
ATOM 5111 N N . LYS A 1 677 ? -16.911 1.809 14.251 1.00 98.06 677 LYS A N 1
ATOM 5112 C CA . LYS A 1 677 ? -17.102 0.416 13.817 1.00 98.06 677 LYS A CA 1
ATOM 5113 C C . LYS A 1 677 ? -15.960 -0.054 12.905 1.00 98.06 677 LYS A C 1
ATOM 5115 O O . LYS A 1 677 ? -16.161 -0.285 11.713 1.00 98.06 677 LYS A O 1
ATOM 5120 N N . ILE A 1 678 ? -14.754 -0.117 13.471 1.00 98.62 678 ILE A N 1
ATOM 5121 C CA . ILE A 1 678 ? -13.493 -0.204 12.727 1.00 98.62 678 ILE A CA 1
ATOM 5122 C C . ILE A 1 678 ? -12.592 -1.306 13.282 1.00 98.62 678 ILE A C 1
ATOM 5124 O O . ILE A 1 678 ? -12.497 -1.490 14.499 1.00 98.62 678 ILE A O 1
ATOM 5128 N N . VAL A 1 679 ? -11.889 -1.986 12.379 1.00 98.69 679 VAL A N 1
ATOM 5129 C CA . VAL A 1 679 ? -10.741 -2.845 12.688 1.00 98.69 679 VAL A CA 1
ATOM 5130 C C . VAL A 1 679 ? -9.553 -2.392 11.841 1.00 98.69 679 VAL A C 1
ATOM 5132 O O . VAL A 1 679 ? -9.605 -2.468 10.616 1.00 98.69 679 VAL A O 1
ATOM 5135 N N . ALA A 1 680 ? -8.487 -1.919 12.480 1.00 98.31 680 ALA A N 1
ATOM 5136 C CA . ALA A 1 680 ? -7.224 -1.587 11.824 1.00 98.31 680 ALA A CA 1
ATOM 5137 C C . ALA A 1 680 ? -6.426 -2.873 11.568 1.00 98.31 680 ALA A C 1
ATOM 5139 O O . ALA A 1 680 ? -6.376 -3.724 12.454 1.00 98.31 680 ALA A O 1
ATOM 5140 N N . SER A 1 681 ? -5.803 -3.042 10.397 1.00 97.19 681 SER A N 1
ATOM 5141 C CA . SER A 1 681 ? -5.083 -4.277 10.066 1.00 97.19 681 SER A CA 1
ATOM 5142 C C . SER A 1 681 ? -4.012 -4.138 8.976 1.00 97.19 681 SER A C 1
ATOM 5144 O O . SER A 1 681 ? -4.168 -3.364 8.036 1.00 97.19 681 SER A O 1
ATOM 5146 N N . THR A 1 682 ? -2.956 -4.950 9.066 1.00 94.38 682 THR A N 1
ATOM 5147 C CA . THR A 1 682 ? -1.987 -5.248 7.985 1.00 94.38 682 THR A CA 1
ATOM 5148 C C . THR A 1 682 ? -2.183 -6.635 7.364 1.00 94.38 682 THR A C 1
ATOM 5150 O O . THR A 1 682 ? -1.514 -6.984 6.396 1.00 94.38 682 THR A O 1
ATOM 5153 N N . GLY A 1 683 ? -3.073 -7.459 7.915 1.00 92.94 683 GLY A N 1
ATOM 5154 C CA . GLY A 1 683 ? -3.239 -8.854 7.519 1.00 92.94 683 GLY A CA 1
ATOM 5155 C C . GLY A 1 683 ? -4.602 -9.413 7.928 1.00 92.94 683 GLY A C 1
ATOM 5156 O O . GLY A 1 683 ? -5.561 -9.262 7.167 1.00 92.94 683 GLY A O 1
ATOM 5157 N N . PRO A 1 684 ? -4.710 -10.057 9.107 1.00 95.75 684 PRO A N 1
ATOM 5158 C CA . PRO A 1 684 ? -5.945 -10.711 9.540 1.00 95.75 684 PRO A CA 1
ATOM 5159 C C . PRO A 1 684 ? -7.085 -9.707 9.772 1.00 95.75 684 PRO A C 1
ATOM 5161 O O . PRO A 1 684 ? -6.862 -8.520 9.975 1.00 95.75 684 PRO A O 1
ATOM 5164 N N . LEU A 1 685 ? -8.328 -10.165 9.803 1.00 97.31 685 LEU A N 1
ATOM 5165 C CA . LEU A 1 685 ? -9.475 -9.374 10.253 1.00 97.31 685 LEU A CA 1
ATOM 5166 C C . LEU A 1 685 ? -10.079 -10.064 11.473 1.00 97.31 685 LEU A C 1
ATOM 5168 O O . LEU A 1 685 ? -10.491 -11.211 11.375 1.00 97.31 685 LEU A O 1
ATOM 5172 N N . VAL A 1 686 ? -10.112 -9.376 12.616 1.00 97.19 686 VAL A N 1
ATOM 5173 C CA . VAL A 1 686 ? -10.755 -9.852 13.848 1.00 97.19 686 VAL A CA 1
ATOM 5174 C C . VAL A 1 686 ? -11.955 -8.975 14.174 1.00 97.19 686 VAL A C 1
ATOM 5176 O O . VAL A 1 686 ? -11.814 -7.774 14.391 1.00 97.19 686 VAL A O 1
ATOM 5179 N N . ILE A 1 687 ? -13.139 -9.575 14.197 1.00 98.00 687 ILE A N 1
ATOM 5180 C CA . ILE A 1 687 ? -14.413 -8.910 14.456 1.00 98.00 687 ILE A CA 1
ATOM 5181 C C . ILE A 1 687 ? -14.916 -9.383 15.824 1.00 98.00 687 ILE A C 1
ATOM 5183 O O . ILE A 1 687 ? -15.484 -10.471 15.932 1.00 98.00 687 ILE A O 1
ATOM 5187 N N . PRO A 1 688 ? -14.685 -8.606 16.896 1.00 98.25 688 PRO A N 1
ATOM 5188 C CA . PRO A 1 688 ? -15.230 -8.927 18.203 1.00 98.25 688 PRO A CA 1
ATOM 5189 C C . PRO A 1 688 ? -16.678 -8.454 18.341 1.00 98.25 688 PRO A C 1
ATOM 5191 O O . PRO A 1 688 ? -17.050 -7.393 17.834 1.00 98.25 688 PRO A O 1
ATOM 5194 N N . SER A 1 689 ? -17.482 -9.192 19.100 1.00 98.50 689 SER A N 1
ATOM 5195 C CA . SER A 1 689 ? -18.823 -8.763 19.498 1.00 98.50 689 SER A CA 1
ATOM 5196 C C . SER A 1 689 ? -19.215 -9.267 20.887 1.00 98.50 689 SER A C 1
ATOM 5198 O O . SER A 1 689 ? -18.750 -10.305 21.352 1.00 98.50 689 SER A O 1
ATOM 5200 N N . ILE A 1 690 ? -20.084 -8.517 21.565 1.00 98.44 690 ILE A N 1
ATOM 5201 C CA . ILE A 1 690 ? -20.765 -8.922 22.799 1.00 98.44 690 ILE A CA 1
ATOM 5202 C C . ILE A 1 690 ? -22.267 -8.814 22.528 1.00 98.44 690 ILE A C 1
ATOM 5204 O O . ILE A 1 690 ? -22.811 -7.714 22.393 1.00 98.44 690 ILE A O 1
ATOM 5208 N N . GLY A 1 691 ? -22.942 -9.956 22.391 1.00 95.81 691 GLY A N 1
ATOM 5209 C CA . GLY A 1 691 ? -24.289 -9.984 21.815 1.00 95.81 691 GLY A CA 1
ATOM 5210 C C . GLY A 1 691 ? -24.271 -9.417 20.391 1.00 95.81 691 GLY A C 1
ATOM 5211 O O . GLY A 1 691 ? -23.477 -9.853 19.566 1.00 95.81 691 GLY A O 1
ATOM 5212 N N . SER A 1 692 ? -25.104 -8.414 20.107 1.00 94.12 692 SER A N 1
ATOM 5213 C CA . SER A 1 692 ? -25.109 -7.698 18.820 1.00 94.12 692 SER A CA 1
ATOM 5214 C C . SER A 1 692 ? -24.206 -6.455 18.794 1.00 94.12 692 SER A C 1
ATOM 5216 O O . SER A 1 692 ? -24.202 -5.718 17.807 1.00 94.12 692 SER A O 1
ATOM 5218 N N . VAL A 1 693 ? -23.490 -6.161 19.885 1.00 97.75 693 VAL A N 1
ATOM 5219 C CA . VAL A 1 693 ? -22.668 -4.951 20.019 1.00 97.75 693 VAL A CA 1
ATOM 5220 C C . VAL A 1 693 ? -21.245 -5.247 19.557 1.00 97.75 693 VAL A C 1
ATOM 5222 O O . VAL A 1 693 ? -20.560 -6.073 20.153 1.00 97.75 693 VAL A O 1
ATOM 5225 N N . GLY A 1 694 ? -20.805 -4.567 18.499 1.00 97.50 694 GLY A N 1
ATOM 5226 C CA . GLY A 1 694 ? -19.442 -4.650 17.964 1.00 97.50 694 GLY A CA 1
ATOM 5227 C C . GLY A 1 694 ? -18.573 -3.431 18.311 1.00 97.50 694 GLY A C 1
ATOM 5228 O O . GLY A 1 694 ? -18.957 -2.622 19.165 1.00 97.50 694 GLY A O 1
ATOM 5229 N N . PRO A 1 695 ? -17.417 -3.270 17.635 1.00 98.25 695 PRO A N 1
ATOM 5230 C CA . PRO A 1 695 ? -16.489 -2.160 17.854 1.00 98.25 695 PRO A CA 1
ATOM 5231 C C . PRO A 1 695 ? -17.176 -0.790 17.800 1.00 98.25 695 PRO A C 1
ATOM 5233 O O . PRO A 1 695 ? -18.034 -0.549 16.950 1.00 98.25 695 PRO A O 1
ATOM 5236 N N . GLY A 1 696 ? -16.805 0.098 18.722 1.00 97.56 696 GLY A N 1
ATOM 5237 C CA . GLY A 1 696 ? -17.380 1.433 18.897 1.00 97.56 696 GLY A CA 1
ATOM 5238 C C . GLY A 1 696 ? -18.712 1.472 19.657 1.00 97.56 696 GLY A C 1
ATOM 5239 O O . GLY A 1 696 ? -19.160 2.544 20.057 1.00 97.56 696 GLY A O 1
ATOM 5240 N N . GLY A 1 697 ? -19.348 0.320 19.890 1.00 97.50 697 GLY A N 1
ATOM 5241 C CA . GLY A 1 697 ? -20.622 0.225 20.597 1.00 97.50 697 GLY A CA 1
ATOM 5242 C C . GLY A 1 697 ? -20.504 0.235 22.125 1.00 97.50 697 GLY A C 1
ATOM 5243 O O . GLY A 1 697 ? -19.427 0.041 22.690 1.00 97.50 697 GLY A O 1
ATOM 5244 N N . LEU A 1 698 ? -21.645 0.428 22.795 1.00 97.69 698 LEU A N 1
ATOM 5245 C CA . LEU A 1 698 ? -21.785 0.373 24.252 1.00 97.69 698 LEU A CA 1
ATOM 5246 C C . LEU A 1 698 ? -22.678 -0.803 24.664 1.00 97.69 698 LEU A C 1
ATOM 5248 O O . LEU A 1 698 ? -23.856 -0.853 24.316 1.00 97.69 698 LEU A O 1
ATOM 5252 N N . VAL A 1 699 ? -22.131 -1.708 25.468 1.00 97.81 699 VAL A N 1
ATOM 5253 C CA . VAL A 1 699 ? -22.869 -2.749 26.183 1.00 97.81 699 VAL A CA 1
ATOM 5254 C C . VAL A 1 699 ? -23.416 -2.152 27.475 1.00 97.81 699 VAL A C 1
ATOM 5256 O O . VAL A 1 699 ? -22.659 -1.678 28.325 1.00 97.81 699 VAL A O 1
ATOM 5259 N N . SER A 1 700 ? -24.735 -2.173 27.639 1.00 94.31 700 SER A N 1
ATOM 5260 C CA . SER A 1 700 ? -25.407 -1.709 28.852 1.00 94.31 700 SER A CA 1
ATOM 5261 C C . SER A 1 700 ? -26.681 -2.513 29.078 1.00 94.31 700 SER A C 1
ATOM 5263 O O . SER A 1 700 ? -27.474 -2.681 28.157 1.00 94.31 700 SER A O 1
ATOM 5265 N N . THR A 1 701 ? -26.885 -2.983 30.306 1.00 89.88 701 THR A N 1
ATOM 5266 C CA . THR A 1 701 ? -28.078 -3.744 30.720 1.00 89.88 701 THR A CA 1
ATOM 5267 C C . THR A 1 701 ? -28.948 -2.980 31.722 1.00 89.88 701 THR A C 1
ATOM 5269 O O . THR A 1 701 ? -29.978 -3.489 32.151 1.00 89.88 701 THR A O 1
ATOM 5272 N N . GLY A 1 702 ? -28.532 -1.775 32.133 1.00 88.31 702 GLY A N 1
ATOM 5273 C CA . GLY A 1 702 ? -29.167 -1.025 33.226 1.00 88.31 702 GLY A CA 1
ATOM 5274 C C . GLY A 1 702 ? -28.914 -1.611 34.625 1.00 88.31 702 GLY A C 1
ATOM 5275 O O . GLY A 1 702 ? -29.417 -1.071 35.605 1.00 88.31 702 GLY A O 1
ATOM 5276 N N . ALA A 1 703 ? -28.120 -2.681 34.731 1.00 91.25 703 ALA A N 1
ATOM 5277 C CA . ALA A 1 703 ? -27.730 -3.337 35.977 1.00 91.25 703 ALA A CA 1
ATOM 5278 C C . ALA A 1 703 ? -26.217 -3.639 35.979 1.00 91.25 703 ALA A C 1
ATOM 5280 O O . ALA A 1 703 ? -25.597 -3.618 34.911 1.00 91.25 703 ALA A O 1
ATOM 5281 N N . PRO A 1 704 ? -25.604 -3.932 37.142 1.00 93.88 704 PRO A N 1
ATOM 5282 C CA . PRO A 1 704 ? -24.195 -4.303 37.201 1.00 93.88 704 PRO A CA 1
ATOM 5283 C C . PRO A 1 704 ? -23.860 -5.545 36.359 1.00 93.88 704 PRO A C 1
ATOM 5285 O O . PRO A 1 704 ? -24.578 -6.546 36.399 1.00 93.88 704 PRO A O 1
ATOM 5288 N N . ILE A 1 705 ? -22.745 -5.501 35.627 1.00 95.69 705 ILE A N 1
ATOM 5289 C CA . ILE A 1 705 ? -22.280 -6.586 34.748 1.00 95.69 705 ILE A CA 1
ATOM 5290 C C . ILE A 1 705 ? -21.063 -7.270 35.381 1.00 95.69 705 ILE A C 1
ATOM 5292 O O . ILE A 1 705 ? -19.988 -6.683 35.457 1.00 95.69 705 ILE A O 1
ATOM 5296 N N . ALA A 1 706 ? -21.206 -8.531 35.802 1.00 94.94 706 ALA A N 1
ATOM 5297 C CA . ALA A 1 706 ? -20.108 -9.302 36.402 1.00 94.94 706 ALA A CA 1
ATOM 5298 C C . ALA A 1 706 ? -19.157 -9.931 35.364 1.00 94.94 706 ALA A C 1
ATOM 5300 O O . ALA A 1 706 ? -17.966 -10.105 35.625 1.00 94.94 706 ALA A O 1
ATOM 5301 N N . SER A 1 707 ? -19.675 -10.288 34.186 1.00 96.81 707 SER A N 1
ATOM 5302 C CA . SER A 1 707 ? -18.898 -10.821 33.064 1.00 96.81 707 SER A CA 1
ATOM 5303 C C . SER A 1 707 ? -19.623 -10.589 31.739 1.00 96.81 707 SER A C 1
ATOM 5305 O O . SER A 1 707 ? -20.828 -10.336 31.727 1.00 96.81 707 SER A O 1
ATOM 5307 N N . VAL A 1 708 ? -18.890 -10.683 30.630 1.00 97.56 708 VAL A N 1
ATOM 5308 C CA . VAL A 1 708 ? -19.441 -10.630 29.268 1.00 97.56 708 VAL A CA 1
ATOM 5309 C C . VAL A 1 708 ? -18.996 -11.842 28.456 1.00 97.56 708 VAL A C 1
ATOM 5311 O O . VAL A 1 708 ? -17.896 -12.357 28.652 1.00 97.56 708 VAL A O 1
ATOM 5314 N N . SER A 1 709 ? -19.848 -12.282 27.530 1.00 98.12 709 SER A N 1
ATOM 5315 C CA . SER A 1 709 ? -19.497 -13.281 26.519 1.00 98.12 709 SER A CA 1
ATOM 5316 C C . SER A 1 709 ? -19.022 -12.560 25.259 1.00 98.12 709 SER A C 1
ATOM 5318 O O . SER A 1 709 ? -19.796 -11.851 24.617 1.00 98.12 709 SER A O 1
ATOM 5320 N N . LEU A 1 710 ? -17.732 -12.693 24.964 1.00 98.50 710 LEU A N 1
ATOM 5321 C CA . LEU A 1 710 ? -17.061 -12.121 23.805 1.00 98.50 710 LEU A CA 1
ATOM 5322 C C . LEU A 1 710 ? -17.006 -13.168 22.692 1.00 98.50 710 LEU A C 1
ATOM 5324 O O . LEU A 1 710 ? -16.326 -14.182 22.841 1.00 98.50 710 LEU A O 1
ATOM 5328 N N . ASN A 1 711 ? -17.675 -12.899 21.579 1.00 98.38 711 ASN A N 1
ATOM 5329 C CA . ASN A 1 711 ? -17.571 -13.683 20.354 1.00 98.38 711 ASN A CA 1
ATOM 5330 C C . ASN A 1 711 ? -16.523 -13.063 19.433 1.00 98.38 711 ASN A C 1
ATOM 5332 O O . ASN A 1 711 ? -16.419 -11.839 19.338 1.00 98.38 711 ASN A O 1
ATOM 5336 N N . LEU A 1 712 ? -15.755 -13.913 18.763 1.00 97.94 712 LEU A N 1
ATOM 5337 C CA . LEU A 1 712 ? -14.715 -13.537 17.819 1.00 97.94 712 LEU A CA 1
ATOM 5338 C C . LEU A 1 712 ? -15.003 -14.203 16.477 1.00 97.94 712 LEU A C 1
ATOM 5340 O O . LEU A 1 712 ? -15.005 -15.430 16.415 1.00 97.94 712 LEU A O 1
ATOM 5344 N N . ASP A 1 713 ? -15.159 -13.402 15.425 1.00 97.12 713 ASP A N 1
ATOM 5345 C CA . ASP A 1 713 ? -15.125 -13.853 14.031 1.00 97.12 713 ASP A CA 1
ATOM 5346 C C . ASP A 1 713 ? -13.797 -13.404 13.409 1.00 97.12 713 ASP A C 1
ATOM 5348 O O . ASP A 1 713 ? -13.481 -12.211 13.365 1.00 97.12 713 ASP A O 1
ATOM 5352 N N . ILE A 1 714 ? -12.971 -14.352 12.973 1.00 96.88 714 ILE A N 1
ATOM 5353 C CA . ILE A 1 714 ? -11.595 -14.103 12.533 1.00 96.88 714 ILE A CA 1
ATOM 5354 C C . ILE A 1 714 ? -11.421 -14.587 11.096 1.00 96.88 714 ILE A C 1
ATOM 5356 O O . ILE A 1 714 ? -11.625 -15.759 10.806 1.00 96.88 714 ILE A O 1
ATOM 5360 N N . TYR A 1 715 ? -10.970 -13.704 10.210 1.00 96.44 715 TYR A N 1
ATOM 5361 C CA . TYR A 1 715 ? -10.632 -14.013 8.822 1.00 96.44 715 TYR A CA 1
ATOM 5362 C C . TYR A 1 715 ? -9.117 -13.905 8.640 1.00 96.44 715 TYR A C 1
ATOM 5364 O O . TYR A 1 715 ? -8.540 -12.822 8.742 1.00 96.44 715 TYR A O 1
ATOM 5372 N N . CYS A 1 716 ? -8.460 -15.038 8.408 1.00 94.94 716 CYS A N 1
ATOM 5373 C CA . CYS A 1 716 ? -7.012 -15.148 8.285 1.00 94.94 716 CYS A CA 1
ATOM 5374 C C . CYS A 1 716 ? -6.634 -16.349 7.395 1.00 94.94 716 CYS A C 1
ATOM 5376 O O . CYS A 1 716 ? -6.616 -17.486 7.878 1.00 94.94 716 CYS A O 1
ATOM 5378 N N . PRO A 1 717 ? -6.342 -16.134 6.097 1.00 92.81 717 PRO A N 1
ATOM 5379 C CA . PRO A 1 717 ? -5.841 -17.191 5.219 1.00 92.81 717 PRO A CA 1
ATOM 5380 C C . PRO A 1 717 ? -4.541 -17.816 5.743 1.00 92.81 717 PRO A C 1
ATOM 5382 O O . PRO A 1 717 ? -3.767 -17.166 6.438 1.00 92.81 717 PRO A O 1
ATOM 5385 N N . ASP A 1 718 ? -4.251 -19.063 5.366 1.00 91.50 718 ASP A N 1
ATOM 5386 C CA . ASP A 1 718 ? -3.116 -19.813 5.933 1.00 91.50 718 ASP A CA 1
ATOM 5387 C C . ASP A 1 718 ? -1.726 -19.249 5.578 1.00 91.50 718 ASP A C 1
ATOM 5389 O O . ASP A 1 718 ? -0.754 -19.555 6.263 1.00 91.50 718 ASP A O 1
ATOM 5393 N N . TRP A 1 719 ? -1.624 -18.388 4.561 1.00 92.31 719 TRP A N 1
ATOM 5394 C CA . TRP A 1 719 ? -0.380 -17.686 4.229 1.00 92.31 719 TRP A CA 1
ATOM 5395 C C . TRP A 1 719 ? -0.113 -16.458 5.114 1.00 92.31 719 TRP A C 1
ATOM 5397 O O . TRP A 1 719 ? 1.000 -15.931 5.088 1.00 92.31 719 TRP A O 1
ATOM 5407 N N . ILE A 1 720 ? -1.109 -16.004 5.889 1.00 94.19 720 ILE A N 1
ATOM 5408 C CA . ILE A 1 720 ? -0.968 -14.925 6.868 1.00 94.19 720 ILE A CA 1
ATOM 5409 C C . ILE A 1 720 ? -0.672 -15.525 8.246 1.00 94.19 720 ILE A C 1
ATOM 5411 O O . ILE A 1 720 ? -1.467 -16.311 8.771 1.00 94.19 720 ILE A O 1
ATOM 5415 N N . PRO A 1 721 ? 0.441 -15.129 8.876 1.00 94.19 721 PRO A N 1
ATOM 5416 C CA . PRO A 1 721 ? 0.749 -15.567 10.225 1.00 94.19 721 PRO A CA 1
ATOM 5417 C C . PRO A 1 721 ? -0.238 -15.023 11.265 1.00 94.19 721 PRO A C 1
ATOM 5419 O O . PRO A 1 721 ? -0.575 -13.837 11.281 1.00 94.19 721 PRO A O 1
ATOM 5422 N N . LEU A 1 722 ? -0.675 -15.904 12.163 1.00 95.00 722 LEU A N 1
ATOM 5423 C CA . LEU A 1 722 ? -1.549 -15.591 13.290 1.00 95.00 722 LEU A CA 1
ATOM 5424 C C . LEU A 1 722 ? -1.133 -16.459 14.476 1.00 95.00 722 LEU A C 1
ATOM 5426 O O . LEU A 1 722 ? -1.604 -17.584 14.636 1.00 95.00 722 LEU A O 1
ATOM 5430 N N . ASP A 1 723 ? -0.236 -15.922 15.294 1.00 94.25 723 ASP A N 1
ATOM 5431 C CA . ASP A 1 723 ? 0.318 -16.643 16.440 1.00 94.25 723 ASP A CA 1
ATOM 5432 C C . ASP A 1 723 ? -0.555 -16.471 17.680 1.00 94.25 723 ASP A C 1
ATOM 5434 O O . ASP A 1 723 ? -0.734 -17.402 18.467 1.00 94.25 723 ASP A O 1
ATOM 5438 N N . GLN A 1 724 ? -1.098 -15.265 17.862 1.00 95.12 724 GLN A N 1
ATOM 5439 C CA . GLN A 1 724 ? -1.721 -14.859 19.108 1.00 95.12 724 GLN A CA 1
ATOM 5440 C C . GLN A 1 724 ? -2.940 -13.965 18.872 1.00 95.12 724 GLN A C 1
ATOM 5442 O O . GLN A 1 724 ? -2.876 -12.971 18.146 1.00 95.12 724 GLN A O 1
ATOM 5447 N N . ILE A 1 725 ? -4.031 -14.281 19.569 1.00 97.69 725 ILE A N 1
ATOM 5448 C CA . ILE A 1 725 ? -5.158 -13.379 19.794 1.00 97.69 725 ILE A CA 1
ATOM 5449 C C . ILE A 1 725 ? -5.075 -12.898 21.241 1.00 97.69 725 ILE A C 1
ATOM 5451 O O . ILE A 1 725 ? -4.914 -13.704 22.160 1.00 97.69 725 ILE A O 1
ATOM 5455 N N . ARG A 1 726 ? -5.140 -11.585 21.454 1.00 97.88 726 ARG A N 1
ATOM 5456 C CA . ARG A 1 726 ? -5.062 -10.929 22.764 1.00 97.88 726 ARG A CA 1
ATOM 5457 C C . ARG A 1 726 ? -6.354 -10.173 23.022 1.00 97.88 726 ARG A C 1
ATOM 5459 O O . ARG A 1 726 ? -6.785 -9.385 22.185 1.00 97.88 726 ARG A O 1
ATOM 5466 N N . VAL A 1 727 ? -6.933 -10.377 24.200 1.00 98.12 727 VAL A N 1
ATOM 5467 C CA . VAL A 1 727 ? -8.054 -9.567 24.687 1.00 98.12 727 VAL A CA 1
ATOM 5468 C C . VAL A 1 727 ? -7.511 -8.578 25.706 1.00 98.12 727 VAL A C 1
ATOM 5470 O O . VAL A 1 727 ? -6.926 -8.969 26.719 1.00 98.12 727 VAL A O 1
ATOM 5473 N N . VAL A 1 728 ? -7.696 -7.295 25.421 1.00 98.38 728 VAL A N 1
ATOM 5474 C CA . VAL A 1 728 ? -7.247 -6.177 26.245 1.00 98.38 728 VAL A CA 1
ATOM 5475 C C . VAL A 1 728 ? -8.454 -5.568 26.944 1.00 98.38 728 VAL A C 1
ATOM 5477 O O . VAL A 1 728 ? -9.386 -5.120 26.282 1.00 98.38 728 VAL A O 1
ATOM 5480 N N . LEU A 1 729 ? -8.419 -5.515 28.273 1.00 98.19 729 LEU A N 1
ATOM 5481 C CA . LEU A 1 729 ? -9.414 -4.846 29.107 1.00 98.19 729 LEU A CA 1
ATOM 5482 C C . LEU A 1 729 ? -8.737 -3.677 29.822 1.00 98.19 729 LEU A C 1
ATOM 5484 O O . LEU A 1 729 ? -7.773 -3.881 30.562 1.00 98.19 729 LEU A O 1
ATOM 5488 N N . ASN A 1 730 ? -9.218 -2.453 29.592 1.00 97.25 730 ASN A N 1
ATOM 5489 C CA . ASN A 1 730 ? -8.676 -1.235 30.211 1.00 97.25 730 ASN A CA 1
ATOM 5490 C C . ASN A 1 730 ? -7.136 -1.113 30.114 1.00 97.25 730 ASN A C 1
ATOM 5492 O O . ASN A 1 730 ? -6.464 -0.712 31.061 1.00 97.25 730 ASN A O 1
ATOM 5496 N N . GLY A 1 731 ? -6.566 -1.490 28.967 1.00 95.62 731 GLY A N 1
ATOM 5497 C CA . GLY A 1 731 ? -5.135 -1.370 28.660 1.00 95.62 731 GLY A CA 1
ATOM 5498 C C . GLY A 1 731 ? -4.283 -2.564 29.080 1.00 95.62 731 GLY A C 1
ATOM 5499 O O . GLY A 1 731 ? -3.110 -2.620 28.722 1.00 95.62 731 GLY A O 1
ATOM 5500 N N . THR A 1 732 ? -4.866 -3.546 29.771 1.00 95.62 732 THR A N 1
ATOM 5501 C CA . THR A 1 732 ? -4.169 -4.754 30.227 1.00 95.62 732 THR A CA 1
ATOM 5502 C C . THR A 1 732 ? -4.625 -5.971 29.430 1.00 95.62 732 THR A C 1
ATOM 5504 O O . THR A 1 732 ? -5.821 -6.182 29.244 1.00 95.62 732 THR A O 1
ATOM 5507 N N . VAL A 1 733 ? -3.684 -6.798 28.963 1.00 96.62 733 VAL A N 1
ATOM 5508 C CA . VAL A 1 733 ? -4.006 -8.091 28.337 1.00 96.62 733 VAL A CA 1
ATOM 5509 C C . VAL A 1 733 ? -4.497 -9.043 29.427 1.00 96.62 733 VAL A C 1
ATOM 5511 O O . VAL A 1 733 ? -3.733 -9.405 30.316 1.00 96.62 733 VAL A O 1
ATOM 5514 N N . ILE A 1 734 ? -5.765 -9.439 29.362 1.00 96.44 734 ILE A N 1
ATOM 5515 C CA . ILE A 1 734 ? -6.406 -10.300 30.372 1.00 96.44 734 ILE A CA 1
ATOM 5516 C C . ILE A 1 734 ? -6.464 -11.770 29.959 1.00 96.44 734 ILE A C 1
ATOM 5518 O O . ILE A 1 734 ? -6.544 -12.652 30.808 1.00 96.44 734 ILE A O 1
ATOM 5522 N N . THR A 1 735 ? -6.436 -12.045 28.657 1.00 95.06 735 THR A N 1
ATOM 5523 C CA . THR A 1 735 ? -6.347 -13.402 28.128 1.00 95.06 735 THR A CA 1
ATOM 5524 C C . THR A 1 735 ? -5.693 -13.390 26.760 1.00 95.06 735 THR A C 1
ATOM 5526 O O . THR A 1 735 ? -5.724 -12.389 26.031 1.00 95.06 735 THR A O 1
ATOM 5529 N N . SER A 1 736 ? -5.093 -14.523 26.420 1.00 94.88 736 SER A N 1
ATOM 5530 C CA . SER A 1 736 ? -4.570 -14.767 25.099 1.00 94.88 736 SER A CA 1
ATOM 5531 C C . SER A 1 736 ? -4.764 -16.216 24.681 1.00 94.88 736 SER A C 1
ATOM 5533 O O . SER A 1 736 ? -4.565 -17.127 25.480 1.00 94.88 736 SER A O 1
ATOM 5535 N N . ILE A 1 737 ? -5.143 -16.411 23.421 1.00 94.38 737 ILE A N 1
ATOM 5536 C CA . ILE A 1 737 ? -5.353 -17.725 22.813 1.00 94.38 737 ILE A CA 1
ATOM 5537 C C . ILE A 1 737 ? -4.545 -17.838 21.518 1.00 94.38 737 ILE A C 1
ATOM 5539 O O . ILE A 1 737 ? -4.255 -16.830 20.869 1.00 94.38 737 ILE A O 1
ATOM 5543 N N . SER A 1 738 ? -4.181 -19.063 21.147 1.00 92.38 738 SER A N 1
ATOM 5544 C CA . SER A 1 738 ? -3.462 -19.352 19.902 1.00 92.38 738 SER A CA 1
ATOM 5545 C C . SER A 1 738 ? -4.427 -19.755 18.781 1.00 92.38 738 SER A C 1
ATOM 5547 O O . SER A 1 738 ? -5.568 -20.137 19.054 1.00 92.38 738 SER A O 1
ATOM 5549 N N . LYS A 1 739 ? -3.987 -19.712 17.512 1.00 89.44 739 LYS A N 1
ATOM 5550 C CA . LYS A 1 739 ? -4.824 -20.107 16.355 1.00 89.44 739 LYS A CA 1
ATOM 5551 C C . LYS A 1 739 ? -5.369 -21.538 16.473 1.00 89.44 739 LYS A C 1
ATOM 5553 O O . LYS A 1 739 ? -6.473 -21.797 16.008 1.00 89.44 739 LYS A O 1
ATOM 5558 N N . SER A 1 740 ? -4.646 -22.457 17.121 1.00 88.50 740 SER A N 1
ATOM 5559 C CA . SER A 1 740 ? -5.094 -23.847 17.314 1.00 88.50 740 SER A CA 1
ATOM 5560 C C . SER A 1 740 ? -6.264 -23.991 18.294 1.00 88.50 740 SER A C 1
ATOM 5562 O O . SER A 1 740 ? -6.914 -25.032 18.308 1.00 88.50 740 SER A O 1
ATOM 5564 N N . ASN A 1 741 ? -6.556 -22.959 19.094 1.00 90.31 741 ASN A N 1
ATOM 5565 C CA . ASN A 1 741 ? -7.717 -22.921 19.984 1.00 90.31 741 ASN A CA 1
ATOM 5566 C C . ASN A 1 741 ? -8.992 -22.409 19.292 1.00 90.31 741 ASN A C 1
ATOM 5568 O O . ASN A 1 741 ? -10.033 -22.328 19.942 1.00 90.31 741 ASN A O 1
ATOM 5572 N N . LEU A 1 742 ? -8.917 -22.025 18.015 1.00 93.88 742 LEU A N 1
ATOM 5573 C CA . LEU A 1 742 ? -10.057 -21.520 17.256 1.00 93.88 742 LEU A CA 1
ATOM 5574 C C . LEU A 1 742 ? -10.797 -22.650 16.533 1.00 93.88 742 LEU A C 1
ATOM 5576 O O . LEU A 1 742 ? -10.199 -23.645 16.121 1.00 93.88 742 LEU A O 1
ATOM 5580 N N . VAL A 1 743 ? -12.093 -22.456 16.306 1.00 96.00 743 VAL A N 1
ATOM 5581 C CA . VAL A 1 743 ? -12.918 -23.357 15.494 1.00 96.00 743 VAL A CA 1
ATOM 5582 C C . VAL A 1 743 ? -12.881 -22.878 14.046 1.00 96.00 743 VAL A C 1
ATOM 5584 O O . VAL A 1 743 ? -13.342 -21.778 13.758 1.00 96.00 743 VAL A O 1
ATOM 5587 N N . ARG A 1 744 ? -12.322 -23.676 13.128 1.00 94.94 744 ARG A N 1
ATOM 5588 C CA . ARG A 1 744 ? -12.299 -23.354 11.689 1.00 94.94 744 ARG A CA 1
ATOM 5589 C C . ARG A 1 744 ? -13.684 -23.577 11.071 1.00 94.94 744 ARG A C 1
ATOM 5591 O O . ARG A 1 744 ? -14.314 -24.599 11.339 1.00 94.94 744 ARG A O 1
ATOM 5598 N N . ASP A 1 745 ? -14.129 -22.652 10.226 1.00 92.62 745 ASP A N 1
ATOM 5599 C CA . ASP A 1 745 ? -15.338 -22.806 9.415 1.00 92.62 745 ASP A CA 1
ATOM 5600 C C . ASP A 1 745 ? -15.125 -23.876 8.330 1.00 92.62 745 ASP A C 1
ATOM 5602 O O . ASP A 1 745 ? -14.076 -23.948 7.687 1.00 92.62 745 ASP A O 1
ATOM 5606 N N . VAL A 1 746 ? -16.130 -24.723 8.121 1.00 90.81 746 VAL A N 1
ATOM 5607 C CA . VAL A 1 746 ? -16.097 -25.797 7.118 1.00 90.81 746 VAL A CA 1
ATOM 5608 C C . VAL A 1 746 ? -16.311 -25.284 5.690 1.00 90.81 746 VAL A C 1
ATOM 5610 O O . VAL A 1 746 ? -15.938 -25.970 4.743 1.00 90.81 746 VAL A O 1
ATOM 5613 N N . ASN A 1 747 ? -16.893 -24.090 5.527 1.00 89.00 747 ASN A N 1
ATOM 5614 C CA . ASN A 1 747 ? -17.257 -23.514 4.228 1.00 89.00 747 ASN A CA 1
ATOM 5615 C C . ASN A 1 747 ? -16.319 -22.387 3.768 1.00 89.00 747 ASN A C 1
ATOM 5617 O O . ASN A 1 747 ? -16.318 -22.038 2.588 1.00 89.00 747 ASN A O 1
ATOM 5621 N N . ASP A 1 748 ? -15.525 -21.814 4.673 1.00 89.81 748 ASP A N 1
ATOM 5622 C CA . ASP A 1 748 ? -14.512 -20.807 4.354 1.00 89.81 748 ASP A CA 1
ATOM 5623 C C . ASP A 1 748 ? -13.230 -21.108 5.133 1.00 89.81 748 ASP A C 1
ATOM 5625 O O . ASP A 1 748 ? -13.139 -20.880 6.337 1.00 89.81 748 ASP A O 1
ATOM 5629 N N . SER A 1 749 ? -12.202 -21.592 4.432 1.00 89.56 749 SER A N 1
ATOM 5630 C CA . SER A 1 749 ? -10.926 -21.975 5.045 1.00 89.56 749 SER A CA 1
ATOM 5631 C C . SER A 1 749 ? -10.199 -20.813 5.726 1.00 89.56 749 SER A C 1
ATOM 5633 O O . SER A 1 749 ? -9.285 -21.053 6.514 1.00 89.56 749 SER A O 1
ATOM 5635 N N . ARG A 1 750 ? -10.591 -19.567 5.448 1.00 92.31 750 ARG A N 1
ATOM 5636 C CA . ARG A 1 750 ? -10.030 -18.361 6.060 1.00 92.31 750 ARG A CA 1
ATOM 5637 C C . ARG A 1 750 ? -10.731 -18.008 7.370 1.00 92.31 750 ARG A C 1
ATOM 5639 O O . ARG A 1 750 ? -10.175 -17.213 8.121 1.00 92.31 750 ARG A O 1
ATOM 5646 N N . HIS A 1 751 ? -11.933 -18.526 7.619 1.00 95.25 751 HIS A N 1
ATOM 5647 C CA . HIS A 1 751 ? -12.795 -18.108 8.719 1.00 95.25 751 HIS A CA 1
ATOM 5648 C C . HIS A 1 751 ? -12.628 -19.009 9.949 1.00 95.25 751 HIS A C 1
ATOM 5650 O O . HIS A 1 751 ? -12.613 -20.238 9.864 1.00 95.25 751 HIS A O 1
ATOM 5656 N N . PHE A 1 752 ? -12.499 -18.378 11.110 1.00 96.38 752 PHE A N 1
ATOM 5657 C CA . PHE A 1 752 ? -12.357 -19.015 12.408 1.00 96.38 752 PHE A CA 1
ATOM 5658 C C . PHE A 1 752 ? -13.230 -18.309 13.439 1.00 96.38 752 PHE A C 1
ATOM 5660 O O . PHE A 1 752 ? -13.365 -17.088 13.396 1.00 96.38 752 PHE A O 1
ATOM 5667 N N . THR A 1 753 ? -13.742 -19.056 14.413 1.00 97.12 753 THR A N 1
ATOM 5668 C CA . THR A 1 753 ? -14.549 -18.506 15.504 1.00 97.12 753 THR A CA 1
ATOM 5669 C C . THR A 1 753 ? -14.040 -18.920 16.880 1.00 97.12 753 THR A C 1
ATOM 5671 O O . THR A 1 753 ? -13.374 -19.948 17.046 1.00 97.12 753 THR A O 1
ATOM 5674 N N . ALA A 1 754 ? -14.337 -18.095 17.883 1.00 96.62 754 ALA A N 1
ATOM 5675 C CA . ALA A 1 754 ? -14.142 -18.417 19.293 1.00 96.62 754 ALA A CA 1
ATOM 5676 C C . ALA A 1 754 ? -15.102 -17.616 20.180 1.00 96.62 754 ALA A C 1
ATOM 5678 O O . ALA A 1 754 ? -15.452 -16.480 19.865 1.00 96.62 754 ALA A O 1
ATOM 5679 N N . THR A 1 755 ? -15.455 -18.182 21.333 1.00 97.06 755 THR A N 1
ATOM 5680 C CA . THR A 1 755 ? -16.218 -17.490 22.377 1.00 97.06 755 THR A CA 1
ATOM 5681 C C . THR A 1 755 ? -15.436 -17.524 23.682 1.00 97.06 755 THR A C 1
ATOM 5683 O O . THR A 1 755 ? -14.978 -18.580 24.117 1.00 97.06 755 THR A O 1
ATOM 5686 N N . LEU A 1 756 ? -15.290 -16.365 24.320 1.00 97.06 756 LEU A N 1
ATOM 5687 C CA . LEU A 1 756 ? -14.549 -16.182 25.565 1.00 97.06 756 LEU A CA 1
ATOM 5688 C C . LEU A 1 756 ? -15.448 -15.536 26.620 1.00 97.06 756 LEU A C 1
ATOM 5690 O O . LEU A 1 756 ? -16.200 -14.610 26.323 1.00 97.06 756 LEU A O 1
ATOM 5694 N N . ILE A 1 757 ? -15.348 -15.989 27.868 1.00 97.62 757 ILE A N 1
ATOM 5695 C CA . ILE A 1 757 ? -16.008 -15.334 29.002 1.00 97.62 757 ILE A CA 1
ATOM 5696 C C . ILE A 1 757 ? -15.010 -14.400 29.672 1.00 97.62 757 ILE A C 1
ATOM 5698 O O . ILE A 1 757 ? -13.956 -14.834 30.136 1.00 97.62 757 ILE A O 1
ATOM 5702 N N . ILE A 1 758 ? -15.349 -13.115 29.720 1.00 97.56 758 ILE A N 1
ATOM 5703 C CA . ILE A 1 758 ? -14.472 -12.067 30.229 1.00 97.56 758 ILE A CA 1
ATOM 5704 C C . ILE A 1 758 ? -15.020 -11.540 31.561 1.00 97.56 758 ILE A C 1
ATOM 5706 O O . ILE A 1 758 ? -16.082 -10.909 31.567 1.00 97.56 758 ILE A O 1
ATOM 5710 N N . PRO A 1 759 ? -14.336 -11.782 32.694 1.00 96.31 759 PRO A N 1
ATOM 5711 C CA . PRO A 1 759 ? -14.762 -11.266 33.990 1.00 96.31 759 PRO A CA 1
ATOM 5712 C C . PRO A 1 759 ? -14.519 -9.752 34.099 1.00 96.31 759 PRO A C 1
ATOM 5714 O O . PRO A 1 759 ? -13.514 -9.240 33.614 1.00 96.31 759 PRO A O 1
ATOM 5717 N N . MET A 1 760 ? -15.419 -9.041 34.785 1.00 95.94 760 MET A N 1
ATOM 5718 C CA . MET A 1 760 ? -15.300 -7.599 35.072 1.00 95.94 760 MET A CA 1
ATOM 5719 C C . MET A 1 760 ? -14.710 -7.309 36.462 1.00 95.94 760 MET A C 1
ATOM 5721 O O . MET A 1 760 ? -14.708 -6.166 36.910 1.00 95.94 760 MET A O 1
ATOM 5725 N N . SER A 1 761 ? -14.191 -8.323 37.161 1.00 92.50 761 SER A N 1
ATOM 5726 C CA . SER A 1 761 ? -13.703 -8.206 38.545 1.00 92.50 761 SER A CA 1
ATOM 5727 C C . SER A 1 761 ? -12.495 -7.279 38.716 1.00 92.50 761 SER A C 1
ATOM 5729 O O . SER A 1 761 ? -12.266 -6.785 39.816 1.00 92.50 761 SER A O 1
ATOM 5731 N N . SER A 1 762 ? -11.729 -7.022 37.652 1.00 92.12 762 SER A N 1
ATOM 5732 C CA . SER A 1 762 ? -10.596 -6.087 37.658 1.00 92.12 762 SER A CA 1
ATOM 5733 C C . SER A 1 762 ? -10.991 -4.635 37.358 1.00 92.12 762 SER A C 1
ATOM 5735 O O . SER A 1 762 ? -10.127 -3.760 37.333 1.00 92.12 762 SER A O 1
ATOM 5737 N N . VAL A 1 763 ? -12.270 -4.360 37.083 1.00 94.50 763 VAL A N 1
ATOM 5738 C CA . VAL A 1 763 ? -12.766 -3.008 36.799 1.00 94.50 763 VAL A CA 1
ATOM 5739 C C . VAL A 1 763 ? -13.059 -2.295 38.117 1.00 94.50 763 VAL A C 1
ATOM 5741 O O . VAL A 1 763 ? -13.738 -2.830 38.991 1.00 94.50 763 VAL A O 1
ATOM 5744 N N . ALA A 1 764 ? -12.548 -1.071 38.267 1.00 91.81 764 ALA A N 1
ATOM 5745 C CA . ALA A 1 764 ? -12.774 -0.275 39.468 1.00 91.81 764 ALA A CA 1
ATOM 5746 C C . ALA A 1 764 ? -14.270 0.022 39.684 1.00 91.81 764 ALA A C 1
ATOM 5748 O O . ALA A 1 764 ? -15.016 0.288 38.739 1.00 91.81 764 ALA A O 1
ATOM 5749 N N . VAL A 1 765 ? -14.700 0.020 40.947 1.00 89.88 765 VAL A N 1
ATOM 5750 C CA . VAL A 1 765 ? -16.100 0.262 41.326 1.00 89.88 765 VAL A CA 1
ATOM 5751 C C . VAL A 1 765 ? -16.584 1.611 40.784 1.00 89.88 765 VAL A C 1
ATOM 5753 O O . VAL A 1 765 ? -15.904 2.628 40.913 1.00 89.88 765 VAL A O 1
ATOM 5756 N N . GLY A 1 766 ? -17.770 1.616 40.168 1.00 90.12 766 GLY A N 1
ATOM 5757 C CA . GLY A 1 766 ? -18.382 2.817 39.588 1.00 90.12 766 GLY A CA 1
ATOM 5758 C C . GLY A 1 766 ? -17.765 3.280 38.263 1.00 90.12 766 GLY A C 1
ATOM 5759 O O . GLY A 1 766 ? -18.201 4.293 37.719 1.00 90.12 766 GLY A O 1
ATOM 5760 N N . LYS A 1 767 ? -16.772 2.562 37.725 1.00 94.25 767 LYS A N 1
ATOM 5761 C CA . LYS A 1 767 ? -16.180 2.833 36.412 1.00 94.25 767 LYS A CA 1
ATOM 5762 C C . LYS A 1 767 ? -16.745 1.900 35.343 1.00 94.25 767 LYS A C 1
ATOM 5764 O O . LYS A 1 767 ? -17.191 0.792 35.624 1.00 94.25 767 LYS A O 1
ATOM 5769 N N . GLY A 1 768 ? -16.730 2.372 34.103 1.00 95.56 768 GLY A N 1
ATOM 5770 C CA . GLY A 1 768 ? -16.940 1.562 32.913 1.00 95.56 768 GLY A CA 1
ATOM 5771 C C . GLY A 1 768 ? -15.663 0.834 32.500 1.00 95.56 768 GLY A C 1
ATOM 5772 O O . GLY A 1 768 ? -14.581 1.051 33.054 1.00 95.56 768 GLY A O 1
ATOM 5773 N N . ALA A 1 769 ? -15.794 -0.024 31.496 1.00 97.31 769 ALA A N 1
ATOM 5774 C CA . ALA A 1 769 ? -14.669 -0.716 30.889 1.00 97.31 769 ALA A CA 1
ATOM 5775 C C . ALA A 1 769 ? -14.696 -0.586 29.370 1.00 97.31 769 ALA A C 1
ATOM 5777 O O . ALA A 1 769 ? -15.754 -0.400 28.772 1.00 97.31 769 ALA A O 1
ATOM 5778 N N . TRP A 1 770 ? -13.538 -0.718 28.744 1.00 98.00 770 TRP A N 1
ATOM 5779 C CA . TRP A 1 770 ? -13.420 -0.876 27.303 1.00 98.00 770 TRP A CA 1
ATOM 5780 C C . TRP A 1 770 ? -12.610 -2.129 26.987 1.00 98.00 770 TRP A C 1
ATOM 5782 O O . TRP A 1 770 ? -11.651 -2.463 27.690 1.00 98.00 770 TRP A O 1
ATOM 5792 N N . LEU A 1 771 ? -13.024 -2.824 25.930 1.00 98.44 771 LEU A N 1
ATOM 5793 C CA . LEU A 1 771 ? -12.428 -4.068 25.468 1.00 98.44 771 LEU A CA 1
ATOM 5794 C C . LEU A 1 771 ? -11.927 -3.906 24.035 1.00 98.44 771 LEU A C 1
ATOM 5796 O O . LEU A 1 771 ? -12.691 -3.527 23.152 1.00 98.44 771 LEU A O 1
ATOM 5800 N N . VAL A 1 772 ? -10.655 -4.220 23.808 1.00 98.62 772 VAL A N 1
ATOM 5801 C CA . VAL A 1 772 ? -10.016 -4.261 22.484 1.00 98.62 772 VAL A CA 1
ATOM 5802 C C . VAL A 1 772 ? -9.531 -5.681 22.224 1.00 98.62 772 VAL A C 1
ATOM 5804 O O . VAL A 1 772 ? -9.021 -6.340 23.131 1.00 98.62 772 VAL A O 1
ATOM 5807 N N . VAL A 1 773 ? -9.673 -6.156 20.988 1.00 98.62 773 VAL A N 1
ATOM 5808 C CA . VAL A 1 773 ? -9.107 -7.437 20.559 1.00 98.62 773 VAL A CA 1
ATOM 5809 C C . VAL A 1 773 ? -8.019 -7.195 19.532 1.00 98.62 773 VAL A C 1
ATOM 5811 O O . VAL A 1 773 ? -8.190 -6.414 18.597 1.00 98.62 773 VAL A O 1
ATOM 5814 N N . GLU A 1 774 ? -6.904 -7.892 19.712 1.00 98.50 774 GLU A N 1
ATOM 5815 C CA . GLU A 1 774 ? -5.769 -7.864 18.802 1.00 98.50 774 GLU A CA 1
ATOM 5816 C C . GLU A 1 774 ? -5.478 -9.265 18.293 1.00 98.50 774 GLU A C 1
ATOM 5818 O O . GLU A 1 774 ? -5.525 -10.219 19.065 1.00 98.50 774 GLU A O 1
ATOM 5823 N N . ALA A 1 775 ? -5.132 -9.397 17.020 1.00 97.75 775 ALA A N 1
ATOM 5824 C CA . ALA A 1 775 ? -4.791 -10.673 16.403 1.00 97.75 775 ALA A CA 1
ATOM 5825 C C . ALA A 1 775 ? -3.539 -10.506 15.541 1.00 97.75 775 ALA A C 1
ATOM 5827 O O . ALA A 1 775 ? -3.490 -9.597 14.720 1.00 97.75 775 ALA A O 1
ATOM 5828 N N . GLY A 1 776 ? -2.523 -11.348 15.720 1.00 95.75 776 GLY A N 1
ATOM 5829 C CA . GLY A 1 776 ? -1.290 -11.265 14.937 1.00 95.75 776 GLY A CA 1
ATOM 5830 C C . GLY A 1 776 ? -0.096 -11.921 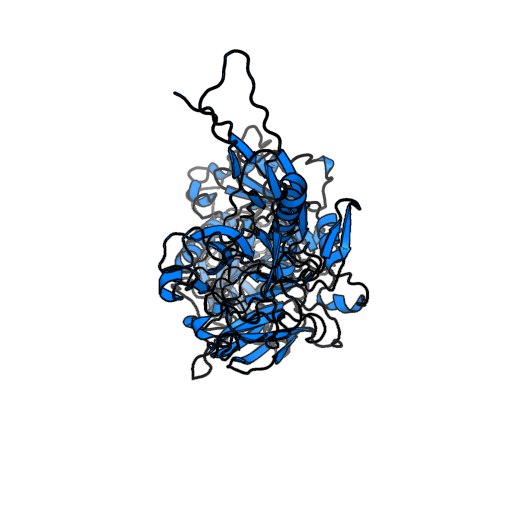15.618 1.00 95.75 776 GLY A C 1
ATOM 5831 O O . GLY A 1 776 ? -0.242 -12.924 16.316 1.00 95.75 776 GLY A O 1
ATOM 5832 N N . VAL A 1 777 ? 1.084 -11.335 15.430 1.00 93.56 777 VAL A N 1
ATOM 5833 C CA . VAL A 1 777 ? 2.333 -11.777 16.078 1.00 93.56 777 VAL A CA 1
ATOM 5834 C C . VAL A 1 777 ? 2.399 -11.382 17.560 1.00 93.56 777 VAL A C 1
ATOM 5836 O O . VAL A 1 777 ? 1.675 -10.467 17.983 1.00 93.56 777 VAL A O 1
ATOM 5839 N N . PRO A 1 778 ? 3.263 -12.023 18.372 1.00 92.75 778 PRO A N 1
ATOM 5840 C CA . PRO A 1 778 ? 3.548 -11.597 19.741 1.00 92.75 778 PRO A CA 1
ATOM 5841 C C . PRO A 1 778 ? 4.100 -10.165 19.804 1.00 92.75 778 PRO A C 1
ATOM 5843 O O . PRO A 1 778 ? 4.850 -9.739 18.932 1.00 92.75 778 PRO A O 1
ATOM 5846 N N . LEU A 1 779 ? 3.773 -9.414 20.861 1.00 92.62 779 LEU A N 1
ATOM 5847 C CA . LEU A 1 779 ? 4.213 -8.013 20.997 1.00 92.62 779 LEU A CA 1
ATOM 5848 C C . LEU A 1 779 ? 5.729 -7.867 21.220 1.00 92.62 779 LEU A C 1
ATOM 5850 O O . LEU A 1 779 ? 6.299 -6.840 20.866 1.00 92.62 779 LEU A O 1
ATOM 5854 N N . ASN A 1 780 ? 6.386 -8.889 21.773 1.00 91.75 780 ASN A N 1
ATOM 5855 C CA . ASN A 1 780 ? 7.823 -8.912 22.070 1.00 91.75 780 ASN A CA 1
ATOM 5856 C C . ASN A 1 780 ? 8.699 -9.403 20.899 1.00 91.75 780 ASN A C 1
ATOM 5858 O O . ASN A 1 780 ? 9.866 -9.729 21.112 1.00 91.75 780 ASN A O 1
ATOM 5862 N N . ILE A 1 781 ? 8.144 -9.492 19.689 1.00 90.25 781 ILE A N 1
ATOM 5863 C CA . ILE A 1 781 ? 8.873 -9.927 18.496 1.00 90.25 781 ILE A CA 1
ATOM 5864 C C . ILE A 1 781 ? 9.909 -8.886 18.035 1.00 90.25 781 ILE A C 1
ATOM 5866 O O . ILE A 1 781 ? 9.714 -7.676 18.177 1.00 90.25 781 ILE A O 1
ATOM 5870 N N . SER A 1 782 ? 11.001 -9.359 17.435 1.00 86.56 782 SER A N 1
ATOM 5871 C CA . SER A 1 782 ? 12.049 -8.535 16.829 1.00 86.56 782 SER A CA 1
ATOM 5872 C C . SER A 1 782 ? 12.590 -9.177 15.545 1.00 86.56 782 SER A C 1
ATOM 5874 O O . SER A 1 782 ? 12.507 -10.392 15.366 1.00 86.56 782 SER A O 1
ATOM 5876 N N . GLY A 1 783 ? 13.156 -8.356 14.655 1.00 86.19 783 GLY A N 1
ATOM 5877 C CA . GLY A 1 783 ? 13.732 -8.816 13.387 1.00 86.19 783 GLY A CA 1
ATOM 5878 C C . GLY A 1 783 ? 12.702 -9.222 12.325 1.00 86.19 783 GLY A C 1
ATOM 5879 O O . GLY A 1 783 ? 11.499 -9.066 12.490 1.00 86.19 783 GLY A O 1
ATOM 5880 N N . VAL A 1 784 ? 13.176 -9.717 11.182 1.00 85.75 784 VAL A N 1
ATOM 5881 C CA . VAL A 1 784 ? 12.295 -10.113 10.071 1.00 85.75 784 VAL A CA 1
ATOM 5882 C C . VAL A 1 784 ? 11.413 -11.289 10.492 1.00 85.75 784 VAL A C 1
ATOM 5884 O O . VAL A 1 784 ? 11.911 -12.353 10.857 1.00 85.75 784 VAL A O 1
ATOM 5887 N N . TYR A 1 785 ? 10.096 -11.110 10.405 1.00 87.94 785 TYR A N 1
ATOM 5888 C CA . TYR A 1 785 ? 9.131 -12.135 10.782 1.00 87.94 785 TYR A CA 1
ATOM 5889 C C . TYR A 1 785 ? 8.750 -13.019 9.583 1.00 87.94 785 TYR A C 1
ATOM 5891 O O . TYR A 1 785 ? 8.481 -12.510 8.493 1.00 87.94 785 TYR A O 1
ATOM 5899 N N . ALA A 1 786 ? 8.713 -14.340 9.799 1.00 88.38 786 ALA A N 1
ATOM 5900 C CA . ALA A 1 786 ? 8.420 -15.359 8.785 1.00 88.38 786 ALA A CA 1
ATOM 5901 C C . ALA A 1 786 ? 9.188 -15.147 7.455 1.00 88.38 786 ALA A C 1
ATOM 5903 O O . ALA A 1 786 ? 8.554 -15.039 6.400 1.00 88.38 786 ALA A O 1
ATOM 5904 N N . PRO A 1 787 ? 10.535 -15.050 7.476 1.00 88.69 787 PRO A N 1
ATOM 5905 C CA . PRO A 1 787 ? 11.322 -14.786 6.273 1.00 88.69 787 PRO A CA 1
ATOM 5906 C C . PRO A 1 787 ? 11.101 -15.874 5.218 1.00 88.69 787 PRO A C 1
ATOM 5908 O O . PRO A 1 787 ? 10.871 -17.034 5.554 1.00 88.69 787 PRO A O 1
ATOM 5911 N N . ASN A 1 788 ? 11.203 -15.499 3.942 1.00 89.06 788 ASN A N 1
ATOM 5912 C CA . ASN A 1 788 ? 11.026 -16.401 2.799 1.00 89.06 788 ASN A CA 1
ATOM 5913 C C . ASN A 1 788 ? 9.632 -17.058 2.697 1.00 89.06 788 ASN A C 1
ATOM 5915 O O . ASN A 1 788 ? 9.458 -18.051 2.000 1.00 89.06 788 ASN A O 1
ATOM 5919 N N . THR A 1 789 ? 8.617 -16.492 3.348 1.00 91.25 789 THR A N 1
ATOM 5920 C CA . THR A 1 789 ? 7.209 -16.880 3.161 1.00 91.25 789 THR A CA 1
ATOM 5921 C C . THR A 1 789 ? 6.484 -15.897 2.247 1.00 91.25 789 THR A C 1
ATOM 5923 O O . THR A 1 789 ? 6.929 -14.754 2.098 1.00 91.25 789 THR A O 1
ATOM 5926 N N . VAL A 1 790 ? 5.320 -16.292 1.714 1.00 91.44 790 VAL A N 1
ATOM 5927 C CA . VAL A 1 790 ? 4.421 -15.400 0.953 1.00 91.44 790 VAL A CA 1
ATOM 5928 C C . VAL A 1 790 ? 4.177 -14.086 1.706 1.00 91.44 790 VAL A C 1
ATOM 5930 O O . VAL A 1 790 ? 4.299 -13.020 1.109 1.00 91.44 790 VAL A O 1
ATOM 5933 N N . TRP A 1 791 ? 3.944 -14.143 3.026 1.00 90.38 791 TRP A N 1
ATOM 5934 C CA . TRP A 1 791 ? 3.792 -12.954 3.872 1.00 90.38 791 TRP A CA 1
ATOM 5935 C C . TRP A 1 791 ? 4.989 -12.005 3.774 1.00 90.38 791 TRP A C 1
ATOM 5937 O O . TRP A 1 791 ? 4.821 -10.827 3.469 1.00 90.38 791 TRP A O 1
ATOM 5947 N N . SER A 1 792 ? 6.206 -12.507 4.002 1.00 86.62 792 SER A N 1
ATOM 5948 C CA . SER A 1 792 ? 7.406 -11.659 3.996 1.00 86.62 792 SER A CA 1
ATOM 5949 C C . SER A 1 792 ? 7.702 -11.035 2.629 1.00 86.62 792 SER A C 1
ATOM 5951 O O . SER A 1 792 ? 8.256 -9.940 2.573 1.00 86.62 792 SER A O 1
ATOM 5953 N N . LYS A 1 793 ? 7.301 -11.698 1.534 1.00 85.56 793 LYS A N 1
ATOM 5954 C CA . LYS A 1 793 ? 7.429 -11.174 0.165 1.00 85.56 793 LYS A CA 1
ATOM 5955 C C . LYS A 1 793 ? 6.357 -10.134 -0.162 1.00 85.56 793 LYS A C 1
ATOM 5957 O O . LYS A 1 793 ? 6.643 -9.170 -0.863 1.00 85.56 793 LYS A O 1
ATOM 5962 N N . TYR A 1 794 ? 5.141 -10.335 0.347 1.00 85.56 794 TYR A N 1
ATOM 5963 C CA . TYR A 1 794 ? 3.988 -9.463 0.120 1.00 85.56 794 TYR A CA 1
ATOM 5964 C C . TYR A 1 794 ? 4.056 -8.191 0.963 1.00 85.56 794 TYR A C 1
ATOM 5966 O O . TYR A 1 794 ? 4.052 -7.085 0.433 1.00 85.56 794 TYR A O 1
ATOM 5974 N N . SER A 1 795 ? 4.158 -8.347 2.281 1.00 80.81 795 SER A N 1
ATOM 5975 C CA . SER A 1 795 ? 4.067 -7.246 3.243 1.00 80.81 795 SER A CA 1
ATOM 5976 C C . SER A 1 795 ? 5.423 -6.594 3.536 1.00 80.81 795 SER A C 1
ATOM 5978 O O . SER A 1 795 ? 5.479 -5.636 4.299 1.00 80.81 795 SER A O 1
ATOM 5980 N N . LYS A 1 796 ? 6.515 -7.140 2.976 1.00 78.88 796 LYS A N 1
ATOM 5981 C CA . LYS A 1 796 ? 7.890 -6.604 2.962 1.00 78.88 796 LYS A CA 1
ATOM 5982 C C . LYS A 1 796 ? 8.353 -5.942 4.272 1.00 78.88 796 LYS A C 1
ATOM 5984 O O . LYS A 1 796 ? 8.838 -4.830 4.256 1.00 78.88 796 LYS A O 1
ATOM 5989 N N . GLY A 1 797 ? 8.272 -6.615 5.420 1.00 79.44 797 GLY A N 1
ATOM 5990 C CA . GLY A 1 797 ? 8.743 -6.056 6.705 1.00 79.44 797 GLY A CA 1
ATOM 5991 C C . GLY A 1 797 ? 7.644 -5.483 7.601 1.00 79.44 797 GLY A C 1
ATOM 5992 O O . GLY A 1 797 ? 7.920 -5.053 8.721 1.00 79.44 797 GLY A O 1
ATOM 5993 N N . LEU A 1 798 ? 6.382 -5.541 7.182 1.00 87.31 798 LEU A N 1
ATOM 5994 C CA . LEU A 1 798 ? 5.269 -5.424 8.120 1.00 87.31 798 LEU A CA 1
ATOM 5995 C C . LEU A 1 798 ? 5.095 -6.721 8.906 1.00 87.31 798 LEU A C 1
ATOM 5997 O O . LEU A 1 798 ? 5.331 -7.829 8.415 1.00 87.31 798 LEU A O 1
ATOM 6001 N N . TYR A 1 799 ? 4.603 -6.574 10.126 1.00 92.44 799 TYR A N 1
ATOM 6002 C CA . TYR A 1 799 ? 4.126 -7.682 10.931 1.00 92.44 799 TYR A CA 1
ATOM 6003 C C . TYR A 1 799 ? 2.618 -7.800 10.769 1.00 92.44 799 TYR A C 1
ATOM 6005 O O . TYR A 1 799 ? 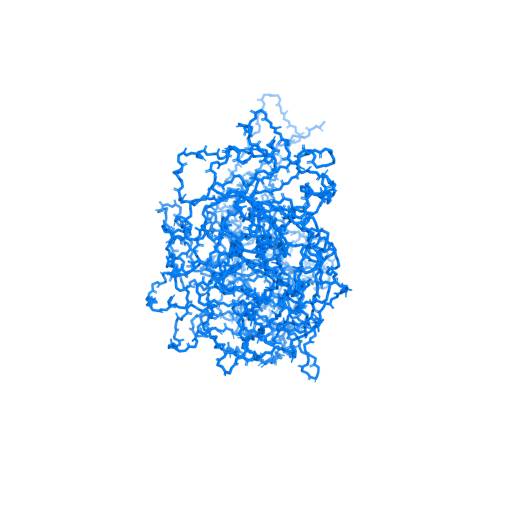1.936 -6.771 10.698 1.00 92.44 799 TYR A O 1
ATOM 6013 N N . PRO A 1 800 ? 2.086 -9.029 10.713 1.00 94.12 800 PRO A N 1
ATOM 6014 C CA . PRO A 1 800 ? 0.656 -9.237 10.649 1.00 94.12 800 PRO A CA 1
ATOM 6015 C C . PRO A 1 800 ? 0.068 -8.864 12.004 1.00 94.12 800 PRO A C 1
ATOM 6017 O O . PRO A 1 800 ? 0.422 -9.434 13.040 1.00 94.12 800 PRO A O 1
ATOM 6020 N N . ILE A 1 801 ? -0.813 -7.871 11.990 1.00 96.12 801 ILE A N 1
ATOM 6021 C CA . ILE A 1 801 ? -1.553 -7.428 13.160 1.00 96.12 801 ILE A CA 1
ATOM 6022 C C . ILE A 1 801 ? -2.908 -6.868 12.738 1.00 96.12 801 ILE A C 1
ATOM 6024 O O . ILE A 1 801 ? -3.031 -6.209 11.708 1.00 96.12 801 ILE A O 1
ATOM 6028 N N . ALA A 1 802 ? -3.915 -7.127 13.558 1.00 98.00 802 ALA A N 1
ATOM 6029 C CA . ALA A 1 802 ? -5.218 -6.497 13.521 1.00 98.00 802 ALA A CA 1
ATOM 6030 C C . ALA A 1 802 ? -5.607 -6.041 14.923 1.00 98.00 802 ALA A C 1
ATOM 6032 O O . ALA A 1 802 ? -5.282 -6.725 15.894 1.00 98.00 802 ALA A O 1
ATOM 6033 N N . ILE A 1 803 ? -6.281 -4.898 15.029 1.00 98.50 803 ILE A N 1
ATOM 6034 C CA . ILE A 1 803 ? -6.711 -4.284 16.289 1.00 98.50 803 ILE A CA 1
ATOM 6035 C C . ILE A 1 803 ? -8.110 -3.718 16.088 1.00 98.50 803 ILE A C 1
ATOM 6037 O O . ILE A 1 803 ? -8.332 -2.891 15.201 1.00 98.50 803 ILE A O 1
ATOM 6041 N N . SER A 1 804 ? -9.062 -4.154 16.907 1.00 98.69 804 SER A N 1
ATOM 6042 C CA . SER A 1 804 ? -10.405 -3.582 16.905 1.00 98.69 804 SER A CA 1
ATOM 6043 C C . SER A 1 804 ? -10.432 -2.237 17.630 1.00 98.69 804 SER A C 1
ATOM 6045 O O . SER A 1 804 ? -9.761 -2.049 18.645 1.00 98.69 804 SER A O 1
ATOM 6047 N N . ASN A 1 805 ? -11.304 -1.327 17.201 1.00 98.75 805 ASN A N 1
ATOM 6048 C CA . ASN A 1 805 ? -11.753 -0.260 18.095 1.00 98.75 805 ASN A CA 1
ATOM 6049 C C . ASN A 1 805 ? -12.447 -0.842 19.348 1.00 98.75 805 ASN A C 1
ATOM 6051 O O . ASN A 1 805 ? -12.896 -1.996 19.324 1.00 98.75 805 ASN A O 1
ATOM 6055 N N . PRO A 1 806 ? -12.536 -0.075 20.453 1.00 98.50 806 PRO A N 1
ATOM 6056 C CA . PRO A 1 806 ? -13.055 -0.585 21.715 1.00 98.50 806 PRO A CA 1
ATOM 6057 C C . PRO A 1 806 ? -14.547 -0.921 21.647 1.00 98.50 806 PRO A C 1
ATOM 6059 O O . PRO A 1 806 ? -15.332 -0.172 21.070 1.00 98.50 806 PRO A O 1
ATOM 6062 N N . ILE A 1 807 ? -14.948 -2.002 22.312 1.00 98.75 807 ILE A N 1
ATOM 6063 C CA . ILE A 1 807 ? -16.325 -2.201 22.776 1.00 98.75 807 ILE A CA 1
ATOM 6064 C C . ILE A 1 807 ? -16.399 -1.649 24.197 1.00 98.75 807 ILE A C 1
ATOM 6066 O O . ILE A 1 807 ? -15.669 -2.101 25.081 1.00 98.75 807 ILE A O 1
ATOM 6070 N N . PHE A 1 808 ? -17.261 -0.666 24.427 1.00 98.56 808 PHE A N 1
ATOM 6071 C CA . PHE A 1 808 ? -17.454 -0.073 25.745 1.00 98.56 808 PHE A CA 1
ATOM 6072 C C . PHE A 1 808 ? -18.477 -0.866 26.553 1.00 98.56 808 PHE A C 1
ATOM 6074 O O . PHE A 1 808 ? -19.428 -1.418 26.006 1.00 98.56 808 PHE A O 1
ATOM 6081 N N . ILE A 1 809 ? -18.309 -0.901 27.870 1.00 98.19 809 ILE A N 1
ATOM 6082 C CA . ILE A 1 809 ? -19.146 -1.664 28.794 1.00 98.19 809 ILE A CA 1
ATOM 6083 C C . ILE A 1 809 ? -19.505 -0.765 29.980 1.00 98.19 809 ILE A C 1
ATOM 6085 O O . ILE A 1 809 ? -18.635 -0.278 30.707 1.00 98.19 809 ILE A O 1
ATOM 6089 N N . ASN A 1 810 ? -20.802 -0.550 30.191 1.00 96.56 810 ASN A N 1
ATOM 6090 C CA . ASN A 1 810 ? -21.351 0.106 31.376 1.00 96.56 810 ASN A CA 1
ATOM 6091 C C . ASN A 1 810 ? -21.422 -0.902 32.535 1.00 96.56 810 ASN A C 1
ATOM 6093 O O . ASN A 1 810 ? -22.475 -1.475 32.807 1.00 96.56 810 ASN A O 1
ATOM 6097 N N . VAL A 1 811 ? -20.284 -1.142 33.191 1.00 95.38 811 VAL A N 1
ATOM 6098 C CA . VAL A 1 811 ? -20.143 -2.189 34.219 1.00 95.38 811 VAL A CA 1
ATOM 6099 C C . VAL A 1 811 ? -21.012 -1.929 35.452 1.00 95.38 811 VAL A C 1
ATOM 6101 O O . VAL A 1 811 ? -21.516 -2.882 36.036 1.00 95.38 811 VAL A O 1
ATOM 6104 N N . SER A 1 812 ? -21.226 -0.669 35.844 1.00 91.69 812 SER A N 1
ATOM 6105 C CA . SER A 1 812 ? -22.028 -0.325 37.029 1.00 91.69 812 SER A CA 1
ATOM 6106 C C . SER A 1 812 ? -23.541 -0.348 36.787 1.00 91.69 812 SER A C 1
ATOM 6108 O O . SER A 1 812 ? -24.308 -0.371 37.746 1.00 91.69 812 SER A O 1
ATOM 6110 N N . GLY A 1 813 ? -23.983 -0.279 35.528 1.00 87.44 813 GLY A N 1
ATOM 6111 C CA . GLY A 1 813 ? -25.387 -0.079 35.159 1.00 87.44 813 GLY A CA 1
ATOM 6112 C C . GLY A 1 813 ? -25.861 1.380 35.235 1.00 87.44 813 GLY A C 1
ATOM 6113 O O . GLY A 1 813 ? -26.865 1.718 34.616 1.00 87.44 813 GLY A O 1
ATOM 6114 N N . SER A 1 814 ? -25.113 2.275 35.889 1.00 87.06 814 SER A N 1
ATOM 6115 C CA . SER A 1 814 ? -25.500 3.676 36.142 1.00 87.06 814 SER A CA 1
ATOM 6116 C C . SER A 1 814 ? -25.011 4.683 35.089 1.00 87.06 814 SER A C 1
ATOM 6118 O O . SER A 1 814 ? -25.166 5.888 35.275 1.00 87.06 814 SER A O 1
ATOM 6120 N N . GLY A 1 815 ? -24.399 4.206 34.004 1.00 90.50 815 GLY A N 1
ATOM 6121 C CA . GLY A 1 815 ? -23.848 5.025 32.925 1.00 90.50 815 GLY A CA 1
ATOM 6122 C C . GLY A 1 815 ? -22.334 4.858 32.811 1.00 90.50 815 GLY A C 1
ATOM 6123 O O . GLY A 1 815 ? -21.643 4.570 33.787 1.00 90.50 815 GLY A O 1
ATOM 6124 N N . TYR A 1 816 ? -21.801 5.028 31.599 1.00 95.38 816 TYR A N 1
ATOM 6125 C CA . TYR A 1 816 ? -20.373 4.841 31.362 1.00 95.38 816 TYR A CA 1
ATOM 6126 C C . TYR A 1 816 ? -19.553 5.976 31.986 1.00 95.38 816 TYR A C 1
ATOM 6128 O O . TYR A 1 816 ? -19.691 7.136 31.600 1.00 95.38 816 TYR A O 1
ATOM 6136 N N . THR A 1 817 ? -18.642 5.618 32.891 1.00 95.81 817 THR A N 1
ATOM 6137 C CA . THR A 1 817 ? -17.615 6.521 33.426 1.00 95.81 817 THR A CA 1
ATOM 6138 C C . THR A 1 817 ? -16.237 6.019 32.993 1.00 95.81 817 THR A C 1
ATOM 6140 O O . THR A 1 817 ? -15.922 4.868 33.295 1.00 95.81 817 THR A O 1
ATOM 6143 N N . PRO A 1 818 ? -15.391 6.829 32.331 1.00 95.94 818 PRO A N 1
ATOM 6144 C CA . PRO A 1 818 ? -14.076 6.377 31.884 1.00 95.94 818 PRO A CA 1
ATOM 6145 C C . PRO A 1 818 ? -13.202 5.830 33.036 1.00 95.94 818 PRO A C 1
ATOM 6147 O O . PRO A 1 818 ? -13.261 6.358 34.160 1.00 95.94 818 PRO A O 1
ATOM 6150 N N . PRO A 1 819 ? -12.407 4.769 32.788 1.00 95.06 819 PRO A N 1
ATOM 6151 C CA . PRO A 1 819 ? -11.571 4.142 33.813 1.00 95.06 819 PRO A CA 1
ATOM 6152 C C . PRO A 1 819 ? -10.388 5.011 34.269 1.00 95.06 819 PRO A C 1
ATOM 6154 O O . PRO A 1 819 ? -9.918 4.837 35.391 1.00 95.06 819 PRO A O 1
ATOM 6157 N N . LEU A 1 820 ? -9.925 5.948 33.439 1.00 94.44 820 LEU A N 1
ATOM 6158 C CA . LEU A 1 820 ? -8.861 6.905 33.754 1.00 94.44 820 LEU A CA 1
ATOM 6159 C C . LEU A 1 820 ? -9.436 8.313 34.016 1.00 94.44 820 LEU A C 1
ATOM 6161 O O . LEU A 1 820 ? -10.558 8.594 33.584 1.00 94.44 820 LEU A O 1
ATOM 6165 N N . PRO A 1 821 ? -8.700 9.168 34.754 1.00 83.50 821 PRO A N 1
ATOM 6166 C CA . PRO A 1 821 ? -9.121 10.531 35.082 1.00 83.50 821 PRO A CA 1
ATOM 6167 C C . PRO A 1 821 ? -9.080 11.505 33.900 1.00 83.50 821 PRO A C 1
ATOM 6169 O O . PRO A 1 821 ? -8.246 11.318 32.980 1.00 83.50 821 PRO A O 1
#

pLDDT: mean 79.54, std 16.92, range [32.28, 98.75]

Radius of gyration: 31.53 Å; chains: 1; bounding box: 79×79×97 Å

Sequence (821 aa):
MTSVRAPYVVFLGSEPSDGTLDQHSSIGILPVTDGQVLVTSDPQDSLGNPRPIFPSRVVVGGKEVSSLSPNTSIKYERRFYITSGSSGDPALLPSETTSIQNLLLSESHTLRGIDIGAVQFGTFGTSQRKGYAANEIRFERFTGQTTTTGTLLKSDNALLSDPSWKLERIDWLEGFDTSVDESGGGNLSLVYLPLVADPNIPGSMMPYRVVTKSAEYSSTMIRFSDASDATNPTSQRLLRPRSIYATVDNTPFILGELLAPERSLLVNSSGEVINSIVTPHAFSVKEIGTDLVAQYAPATIIFAGLDAFGQMQSSLDPWMKRTRTNGAFYDVMAKDIYLLSSTSGAYQFAAGNSVFGSAFQASNLSPFLGFFPTGSYSAIALRGPLSIPDVKNFSAYNGNALNSHDFAMAPLRMPSGWIAFDLPGPTQRTTGYMTPAEQLSSGLAQGLQVVGRTDIDYFIDDQSLYTSFRQQFLTPGIDASSRNPIGDFPFIVPSRTGSFSQASATGLFTPKVSAIQFGGAISSATWTLADFINQGGHSYTVVHRPRGPQGLFTTNGGINASVPLGSGVNSWWAATSSLSGGKKTGDFDAIELIRSQSFDPLNPSAWWGEFLVLRQDWFNLIGKQSPTKFTKALGLSSALVSLDTQVGSARSYLNIGSATLTQSDLSSVLTALQSGKIVASTGPLVIPSIGSVGPGGLVSTGAPIASVSLNLDIYCPDWIPLDQIRVVLNGTVITSISKSNLVRDVNDSRHFTATLIIPMSSVAVGKGAWLVVEAGVPLNISGVYAPNTVWSKYSKGLYPIAISNPIFINVSGSGYTPPLP

Secondary structure (DSSP, 8-state):
---B--EEEEE-PPP--STT--EEEEEEEEESSS---EEEE---GGG-S------SEEEEEPPPBS---TT------EEEEEEEEETT-GGG-S-HHHHHHHHHHHHHHHHH---EEEEEE-B---TTSSPPP--EEEEEEE-S-SEEETTEEPPHHHHHH-S-EEEEEEEE--TTS----TT--S--EEEEEE--B-TTSTTPBPPEEEEEE-SS-EEEE-EE-BTT-SS-TT--EEB-PEESS-TT----EEBSSPB-TTHHHHB-TTS-B---SEEEEEEEEEETTS-SSS----EEEEEEEE-TTS-B-GGGPPPP---B---EEEETTTTEEEE-S----EEE-SSSSEEEES----TTT-PEEEEEESEEEEEEEESSTTSPPEEEEEEE-TT---EEEEEEE----PPTTEEEEE-PPP-TTTT-SS-HHHHHHHHHHTT-SEEE---BT----HHHHHHHHHHTT--TT--GGGGTTTTTPSEEE-EEEEEETTEEEEEE--SPPPGGGGSSPPP-TT--HHHHHHHT--SEEEEE-SSSTT-HHHHTT---TTS-TTSGGGGGGG---TTTTT--GGG--EEEEEE-SS-BTTBTHHHHHHHHHHHHHHHHHHTTSBTTB-PEEEEES-SS--SS--TTSSEEEEE-TTPPPBTTB-HHHHHHHHHT-EEEESS-EEEEEBTTB-TT-EE--SS--SEEEEEEEEE--TTS---EEEEEETTEEEEEE-GGGSEE-SS-TTEEEEEEEEE-TTSPTT--EEEEEEEES-TT--S-SSTTSHHHHHSTTPPPEEEEPPEEE-TTSS----S--